Protein AF-A0AAN7TKN8-F1 (afdb_monomer_lite)

Organism: NCBI:txid79012

Structure (mmCIF, N/CA/C/O backbone):
data_AF-A0AAN7TKN8-F1
#
_entry.id   AF-A0AAN7TKN8-F1
#
loop_
_atom_site.group_PDB
_atom_site.id
_atom_site.type_symbol
_atom_site.label_atom_id
_atom_site.label_alt_id
_atom_site.label_comp_id
_atom_site.label_asym_id
_atom_site.label_entity_id
_atom_site.label_seq_id
_atom_site.pdbx_PDB_ins_code
_atom_site.Cartn_x
_atom_site.Cartn_y
_atom_site.Cartn_z
_atom_site.occupancy
_atom_site.B_iso_or_equiv
_atom_site.auth_seq_id
_atom_site.auth_comp_id
_atom_site.auth_asym_id
_atom_site.auth_atom_id
_atom_site.pdbx_PDB_model_num
ATOM 1 N N . MET A 1 1 ? -46.094 -4.829 -18.118 1.00 34.81 1 MET A N 1
ATOM 2 C CA . MET A 1 1 ? -44.836 -4.810 -17.334 1.00 34.81 1 MET A CA 1
ATOM 3 C C . MET A 1 1 ? -43.627 -4.374 -18.169 1.00 34.81 1 MET A C 1
ATOM 5 O O . MET A 1 1 ? -43.092 -3.329 -17.848 1.00 34.81 1 MET A O 1
ATOM 9 N N . ARG A 1 2 ? -43.258 -5.030 -19.287 1.00 31.09 2 ARG A N 1
ATOM 10 C CA . ARG A 1 2 ? -42.206 -4.528 -20.215 1.00 31.09 2 ARG A CA 1
ATOM 11 C C . ARG A 1 2 ? -42.438 -3.084 -20.702 1.00 31.09 2 ARG A C 1
ATOM 13 O O . ARG A 1 2 ? -41.530 -2.279 -20.598 1.00 31.09 2 ARG A O 1
ATOM 20 N N . LYS A 1 3 ? -43.677 -2.718 -21.068 1.00 33.22 3 LYS A N 1
ATOM 21 C CA . LYS A 1 3 ? -44.060 -1.320 -21.379 1.00 33.22 3 LYS A CA 1
ATOM 22 C C . LYS A 1 3 ? -43.895 -0.348 -20.200 1.00 33.22 3 LYS A C 1
ATOM 24 O O . LYS A 1 3 ? -43.555 0.799 -20.421 1.00 33.22 3 LYS A O 1
ATOM 29 N N . LEU A 1 4 ? -44.103 -0.788 -18.955 1.00 34.84 4 LEU A N 1
ATOM 30 C CA . LEU A 1 4 ? -43.918 0.049 -17.755 1.00 34.84 4 LEU A CA 1
ATOM 31 C C . LEU A 1 4 ? -42.433 0.213 -17.394 1.00 34.84 4 LEU A C 1
ATOM 33 O O . LEU A 1 4 ? -42.041 1.264 -16.906 1.00 34.84 4 LEU A O 1
ATOM 37 N N . ILE A 1 5 ? -41.610 -0.796 -17.693 1.00 38.19 5 ILE A N 1
ATOM 38 C CA . ILE A 1 5 ? -40.148 -0.734 -17.580 1.00 38.19 5 ILE A CA 1
ATOM 39 C C . ILE A 1 5 ? -39.567 0.138 -18.705 1.00 38.19 5 ILE A C 1
ATOM 41 O O . ILE A 1 5 ? -38.731 0.985 -18.427 1.00 38.19 5 ILE A O 1
ATOM 45 N N . GLU A 1 6 ? -40.073 0.050 -19.941 1.00 35.34 6 GLU A N 1
ATOM 46 C CA . GLU A 1 6 ? -39.738 0.999 -21.017 1.00 35.34 6 GLU A CA 1
ATOM 47 C C . GLU A 1 6 ? -40.170 2.433 -20.688 1.00 35.34 6 GLU A C 1
ATOM 49 O O . GLU A 1 6 ? -39.435 3.365 -20.996 1.00 35.34 6 GLU A O 1
ATOM 54 N N . ILE A 1 7 ? -41.328 2.620 -20.043 1.00 36.22 7 ILE A N 1
ATOM 55 C CA . ILE A 1 7 ? -41.798 3.924 -19.550 1.00 36.22 7 ILE A CA 1
ATOM 56 C C . ILE A 1 7 ? -40.884 4.433 -18.429 1.00 36.22 7 ILE A C 1
ATOM 58 O O . ILE A 1 7 ? -40.475 5.581 -18.479 1.00 36.22 7 ILE A O 1
ATOM 62 N N . SER A 1 8 ? -40.491 3.595 -17.466 1.00 35.34 8 SER A N 1
ATOM 63 C CA . SER A 1 8 ? -39.562 3.969 -16.388 1.00 35.34 8 SER A CA 1
ATOM 64 C C . SER A 1 8 ? -38.160 4.303 -16.911 1.00 35.34 8 SER A C 1
ATOM 66 O O . SER A 1 8 ? -37.581 5.296 -16.481 1.00 35.34 8 SER A O 1
ATOM 68 N N . ILE A 1 9 ? -37.644 3.542 -17.881 1.00 34.94 9 ILE A N 1
ATOM 69 C CA . ILE A 1 9 ? -36.339 3.784 -18.516 1.00 34.94 9 ILE A CA 1
ATOM 70 C C . ILE A 1 9 ? -36.389 5.033 -19.414 1.00 34.94 9 ILE A C 1
ATOM 72 O O . ILE A 1 9 ? -35.427 5.797 -19.431 1.00 34.94 9 ILE A O 1
ATOM 76 N N . LYS A 1 10 ? -37.509 5.303 -20.108 1.00 34.91 10 LYS A N 1
ATOM 77 C CA . LYS A 1 10 ? -37.714 6.549 -20.875 1.00 34.91 10 LYS A CA 1
ATOM 78 C C . LYS A 1 10 ? -37.943 7.770 -19.979 1.00 34.91 10 LYS A C 1
ATOM 80 O O . LYS A 1 10 ? -37.453 8.838 -20.313 1.00 34.91 10 LYS A O 1
ATOM 85 N N . ILE A 1 11 ? -38.605 7.621 -18.830 1.00 36.19 11 ILE A N 1
ATOM 86 C CA . ILE A 1 11 ? -38.767 8.681 -17.819 1.00 36.19 11 ILE A CA 1
ATOM 87 C C . ILE A 1 11 ? -37.412 9.016 -17.177 1.00 36.19 11 ILE A C 1
ATOM 89 O O . ILE A 1 11 ? -37.062 10.190 -17.111 1.00 36.19 11 ILE A O 1
ATOM 93 N N . ASN A 1 12 ? -36.602 8.013 -16.809 1.00 35.44 12 ASN A N 1
ATOM 94 C CA . ASN A 1 12 ? -35.251 8.234 -16.269 1.00 35.44 12 ASN A CA 1
ATOM 95 C C . ASN A 1 12 ? -34.256 8.781 -17.309 1.00 35.44 12 ASN A C 1
ATOM 97 O O . ASN A 1 12 ? -33.298 9.444 -16.930 1.00 35.44 12 ASN A O 1
ATOM 101 N N . LYS A 1 13 ? -34.468 8.537 -18.612 1.00 32.56 13 LYS A N 1
ATOM 102 C CA . LYS A 1 13 ? -33.646 9.126 -19.689 1.00 32.56 13 LYS A CA 1
ATOM 103 C C . LYS A 1 13 ? -34.133 10.502 -20.179 1.00 32.56 13 LYS A C 1
ATOM 105 O O . LYS A 1 13 ? -33.375 11.165 -20.878 1.00 32.56 13 LYS A O 1
ATOM 110 N N . CYS A 1 14 ? -35.344 10.950 -19.824 1.00 33.75 14 CYS A N 1
ATOM 111 C CA . CYS A 1 14 ? -35.902 12.242 -20.266 1.00 33.75 14 CYS A CA 1
ATOM 112 C C . CYS A 1 14 ? -36.069 13.300 -19.160 1.00 33.75 14 CYS A C 1
ATOM 114 O O . CYS A 1 14 ? -36.424 14.431 -19.483 1.00 33.75 14 CYS A O 1
ATOM 116 N N . LEU A 1 15 ? -35.817 12.982 -17.887 1.00 33.16 15 LEU A N 1
ATOM 117 C CA . LEU A 1 15 ? -35.926 13.931 -16.773 1.00 33.16 15 LEU A CA 1
ATOM 118 C C . LEU A 1 15 ? -34.648 13.924 -15.936 1.00 33.16 15 LEU A C 1
ATOM 120 O O . LEU A 1 15 ? -34.558 13.272 -14.901 1.00 33.16 15 LEU A O 1
ATOM 124 N N . ILE A 1 16 ? -33.659 14.681 -16.394 1.00 35.34 16 ILE A N 1
ATOM 125 C CA . ILE A 1 16 ? -32.634 15.224 -15.507 1.00 35.34 16 ILE A CA 1
ATOM 126 C C . ILE A 1 16 ? -33.197 16.574 -15.030 1.00 35.34 16 ILE A C 1
ATOM 128 O O . ILE A 1 16 ? -33.526 17.411 -15.866 1.00 35.34 16 ILE A O 1
ATOM 132 N N . ASP A 1 17 ? -33.355 16.726 -13.707 1.00 37.28 17 ASP A N 1
ATOM 133 C CA . ASP A 1 17 ? -33.569 17.983 -12.950 1.00 37.28 17 ASP A CA 1
ATOM 134 C C . ASP A 1 17 ? -34.935 18.330 -12.319 1.00 37.28 17 ASP A C 1
ATOM 136 O O . ASP A 1 17 ? -35.155 19.502 -12.042 1.00 37.28 17 ASP A O 1
ATOM 140 N N . ILE A 1 18 ? -35.816 17.389 -11.949 1.00 35.25 18 ILE A N 1
ATOM 141 C CA . ILE A 1 18 ? -36.729 17.622 -10.796 1.00 35.25 18 ILE A CA 1
ATOM 142 C C . ILE A 1 18 ? -36.931 16.305 -10.042 1.00 35.25 18 ILE A C 1
ATOM 144 O O . ILE A 1 18 ? -37.434 15.333 -10.608 1.00 35.25 18 ILE A O 1
ATOM 148 N N . SER A 1 19 ? -36.548 16.247 -8.764 1.00 36.88 19 SER A N 1
ATOM 149 C CA . SER A 1 19 ? -36.698 15.030 -7.969 1.00 36.88 19 SER A CA 1
ATOM 150 C C . SER A 1 19 ? -38.140 14.886 -7.460 1.00 36.88 19 SER A C 1
ATOM 152 O O . SER A 1 19 ? -38.791 15.848 -7.058 1.00 36.88 19 SER A O 1
ATOM 154 N N . PHE A 1 20 ? -38.660 13.657 -7.421 1.00 36.28 20 PHE A N 1
ATOM 155 C CA . PHE A 1 20 ? -39.977 13.329 -6.844 1.00 36.28 20 PHE A CA 1
ATOM 156 C C . PHE A 1 20 ? -40.116 13.773 -5.366 1.00 36.28 20 PHE A C 1
ATOM 158 O O . PHE A 1 20 ? -41.220 13.963 -4.854 1.00 36.28 20 PHE A O 1
ATOM 165 N N . ILE A 1 21 ? -38.979 13.980 -4.695 1.00 38.69 21 ILE A N 1
ATOM 166 C CA . ILE A 1 21 ? -38.829 14.491 -3.328 1.00 38.69 21 ILE A CA 1
ATOM 167 C C . ILE A 1 21 ? -39.255 15.961 -3.206 1.00 38.69 21 ILE A C 1
ATOM 169 O O . ILE A 1 21 ? -39.863 16.332 -2.199 1.00 38.69 21 ILE A O 1
ATOM 173 N N . ASP A 1 22 ? -39.034 16.776 -4.235 1.00 39.56 22 ASP A N 1
ATOM 174 C CA . ASP A 1 22 ? -39.395 18.198 -4.222 1.00 39.56 22 ASP A CA 1
ATOM 175 C C . ASP A 1 22 ? -40.921 18.377 -4.284 1.00 39.56 22 ASP A C 1
ATOM 177 O O . ASP A 1 22 ? -41.509 19.170 -3.544 1.00 39.56 22 ASP A O 1
ATOM 181 N N . LEU A 1 23 ? -41.592 17.535 -5.079 1.00 39.09 23 LEU A N 1
ATOM 182 C CA . LEU A 1 23 ? -43.053 17.492 -5.180 1.00 39.09 23 LEU A CA 1
ATOM 183 C C . LEU A 1 23 ? -43.708 17.034 -3.863 1.00 39.09 23 LEU A C 1
ATOM 185 O O . LEU A 1 23 ? -44.712 17.596 -3.428 1.00 39.09 23 LEU A O 1
ATOM 189 N N . LEU A 1 24 ? -43.125 16.034 -3.197 1.00 38.22 24 LEU A N 1
ATOM 190 C CA . LEU A 1 24 ? -43.605 15.513 -1.911 1.00 38.22 24 LEU A CA 1
ATOM 191 C C . LEU A 1 24 ? -43.416 16.506 -0.757 1.00 38.22 24 LEU A C 1
ATOM 193 O O . LEU A 1 24 ? -44.280 16.606 0.117 1.00 38.22 24 LEU A O 1
ATOM 197 N N . THR A 1 25 ? -42.316 17.259 -0.770 1.00 40.31 25 THR A N 1
ATOM 198 C CA . THR A 1 25 ? -42.025 18.300 0.226 1.00 40.31 25 THR A CA 1
ATOM 199 C C . THR A 1 25 ? -43.040 19.440 0.130 1.00 40.31 25 THR A C 1
ATOM 201 O O . THR A 1 25 ? -43.600 19.862 1.144 1.00 40.31 25 THR A O 1
ATOM 204 N N . PHE A 1 26 ? -43.371 19.860 -1.093 1.00 40.66 26 PHE A N 1
ATOM 205 C CA . PHE A 1 26 ? -44.396 20.870 -1.356 1.00 40.66 26 PHE A CA 1
ATOM 206 C C . PHE A 1 26 ? -45.798 20.424 -0.902 1.00 40.66 26 PHE A C 1
ATOM 208 O O . PHE A 1 26 ? -46.509 21.172 -0.229 1.00 40.66 26 PHE A O 1
ATOM 215 N N . LEU A 1 27 ? -46.185 19.178 -1.190 1.00 40.41 27 LEU A N 1
ATOM 216 C CA . LEU A 1 27 ? -47.495 18.637 -0.805 1.00 40.41 27 LEU A CA 1
ATOM 217 C C . LEU A 1 27 ? -47.649 18.450 0.717 1.00 40.41 27 LEU A C 1
ATOM 219 O O . LEU A 1 27 ? -48.742 18.643 1.254 1.00 40.41 27 LEU A O 1
ATOM 223 N N . ASN A 1 28 ? -46.569 18.119 1.433 1.00 39.84 28 ASN A N 1
ATOM 224 C CA . ASN A 1 28 ? -46.582 18.007 2.897 1.00 39.84 28 ASN A CA 1
ATOM 225 C C . ASN A 1 28 ? -46.694 19.367 3.600 1.00 39.84 28 ASN A C 1
ATOM 227 O O . ASN A 1 28 ? -47.360 19.459 4.631 1.00 39.84 28 ASN A O 1
ATOM 231 N N . TYR A 1 29 ? -46.106 20.418 3.027 1.00 40.25 29 TYR A N 1
ATOM 232 C CA . TYR A 1 29 ? -46.195 21.783 3.552 1.00 40.25 29 TYR A CA 1
ATOM 233 C C . TYR A 1 29 ? -47.636 22.324 3.511 1.00 40.25 29 TYR A C 1
ATOM 235 O O . TYR A 1 29 ? -48.133 22.883 4.488 1.00 40.25 29 TYR A O 1
ATOM 243 N N . VAL A 1 30 ? -48.356 22.065 2.414 1.00 38.12 30 VAL A N 1
ATOM 244 C CA . VAL A 1 30 ? -49.761 22.478 2.227 1.00 38.12 30 VAL A CA 1
ATOM 245 C C . VAL A 1 30 ? -50.713 21.785 3.214 1.00 38.12 30 VAL A C 1
ATOM 247 O O . VAL A 1 30 ? -51.720 22.358 3.622 1.00 38.12 30 VAL A O 1
ATOM 250 N N . LYS A 1 31 ? -50.384 20.566 3.651 1.00 38.09 31 LYS A N 1
ATOM 251 C CA . LYS A 1 31 ? -51.203 19.770 4.578 1.00 38.09 31 LYS A CA 1
ATOM 252 C C . LYS A 1 31 ? -51.144 20.264 6.033 1.00 38.09 31 LYS A C 1
ATOM 254 O O . LYS A 1 31 ? -52.021 19.917 6.821 1.00 38.09 31 LYS A O 1
ATOM 259 N N . GLN A 1 32 ? -50.124 21.041 6.407 1.00 37.19 32 GLN A N 1
ATOM 260 C CA . GLN A 1 32 ? -49.797 21.335 7.809 1.00 37.19 32 GLN A CA 1
ATOM 261 C C . GLN A 1 32 ? -50.422 22.632 8.372 1.00 37.19 32 GLN A C 1
ATOM 263 O O . GLN A 1 32 ? -50.429 22.804 9.589 1.00 37.19 32 GLN A O 1
ATOM 268 N N . TYR A 1 33 ? -50.996 23.518 7.542 1.00 39.72 33 TYR A N 1
ATOM 269 C CA . TYR A 1 33 ? -51.485 24.845 7.970 1.00 39.72 33 TYR A CA 1
ATOM 270 C C . TYR A 1 33 ? -52.881 25.184 7.391 1.00 39.72 33 TYR A C 1
ATOM 272 O O . TYR A 1 33 ? -52.970 25.721 6.287 1.00 39.72 33 TYR A O 1
ATOM 280 N N . PRO A 1 34 ? -53.992 24.882 8.101 1.00 38.31 34 PRO A N 1
ATOM 281 C CA . PRO A 1 34 ? -55.287 24.707 7.437 1.00 38.31 34 PRO A CA 1
ATOM 282 C C . PRO A 1 34 ? -56.252 25.910 7.355 1.00 38.31 34 PRO A C 1
ATOM 284 O O . PRO A 1 34 ? -57.266 25.760 6.678 1.00 38.31 34 PRO A O 1
ATOM 287 N N . THR A 1 35 ? -56.022 27.100 7.945 1.00 33.66 35 THR A N 1
ATOM 288 C CA . THR A 1 35 ? -56.961 28.237 7.727 1.00 33.66 35 THR A CA 1
ATOM 289 C C . THR A 1 35 ? -56.333 29.631 7.668 1.00 33.66 35 THR A C 1
ATOM 291 O O . THR A 1 35 ? -55.749 30.131 8.623 1.00 33.66 35 THR A O 1
ATOM 294 N N . TRP A 1 36 ? -56.593 30.305 6.547 1.00 35.34 36 TRP A N 1
ATOM 295 C CA . TRP A 1 36 ? -56.066 31.607 6.126 1.00 35.34 36 TRP A CA 1
ATOM 296 C C . TRP A 1 36 ? -56.837 32.828 6.686 1.00 35.34 36 TRP A C 1
ATOM 298 O O . TRP A 1 36 ? -56.419 33.972 6.537 1.00 35.34 36 TRP A O 1
ATOM 308 N N . ARG A 1 37 ? -57.971 32.603 7.365 1.00 31.12 37 ARG A N 1
ATOM 309 C CA . ARG A 1 37 ? -58.917 33.653 7.804 1.00 31.12 37 ARG A CA 1
ATOM 310 C C . ARG A 1 37 ? -58.435 34.485 9.004 1.00 31.12 37 ARG A C 1
ATOM 312 O O . ARG A 1 37 ? -59.014 35.523 9.295 1.00 31.12 37 ARG A O 1
ATOM 319 N N . GLN A 1 38 ? -57.376 34.044 9.684 1.00 37.66 38 GLN A N 1
ATOM 320 C CA . GLN A 1 38 ? -56.735 34.774 10.787 1.00 37.66 38 GLN A CA 1
ATOM 321 C C . GLN A 1 38 ? -55.542 35.641 10.341 1.00 37.66 38 GLN A C 1
ATOM 323 O O . GLN A 1 38 ? -55.050 36.439 11.130 1.00 37.66 38 GLN A O 1
ATOM 328 N N . LEU A 1 39 ? -55.099 35.553 9.081 1.00 35.84 39 LEU A N 1
ATOM 329 C CA . LEU A 1 39 ? -53.920 36.281 8.577 1.00 35.84 39 LEU A CA 1
ATOM 330 C C . LEU A 1 39 ? -54.265 37.440 7.624 1.00 35.84 39 LEU A C 1
ATOM 332 O O . LEU A 1 39 ? -53.389 38.178 7.179 1.00 35.84 39 LEU A O 1
ATOM 336 N N . THR A 1 40 ? -55.550 37.648 7.338 1.00 32.19 40 THR A N 1
ATOM 337 C CA . THR A 1 40 ? -56.035 38.633 6.359 1.00 32.19 40 THR A CA 1
ATOM 338 C C . THR A 1 40 ? -56.268 40.041 6.857 1.00 32.19 40 THR A C 1
ATOM 340 O O . THR A 1 40 ? -56.418 40.936 6.032 1.00 32.19 40 THR A O 1
ATOM 343 N N . ASN A 1 41 ? -56.292 40.291 8.163 1.00 31.83 41 ASN A N 1
ATOM 344 C CA . ASN A 1 41 ? -56.654 41.626 8.648 1.00 31.83 41 ASN A CA 1
ATOM 345 C C . ASN A 1 41 ? -55.506 42.650 8.640 1.00 31.83 41 ASN A C 1
ATOM 347 O O . ASN A 1 41 ? -55.698 43.754 9.136 1.00 31.83 41 ASN A O 1
ATOM 351 N N . MET A 1 42 ? -54.332 42.354 8.065 1.00 32.53 42 MET A N 1
ATOM 352 C CA . MET A 1 42 ? -53.200 43.292 8.094 1.00 32.53 42 MET A CA 1
ATOM 353 C C . MET A 1 42 ? -52.431 43.396 6.764 1.00 32.53 42 MET A C 1
ATOM 355 O O . MET A 1 42 ? -51.417 42.746 6.551 1.00 32.53 42 MET A O 1
ATOM 359 N N . ASN A 1 43 ? -52.825 44.362 5.928 1.00 34.50 43 ASN A N 1
ATOM 360 C CA . ASN A 1 43 ? -51.954 45.108 4.989 1.00 34.50 43 ASN A CA 1
ATOM 361 C C . ASN A 1 43 ? -51.910 44.648 3.516 1.00 34.50 43 ASN A C 1
ATOM 363 O O . ASN A 1 43 ? -50.937 44.040 3.070 1.00 34.50 43 ASN A O 1
ATOM 367 N N . GLY A 1 44 ? -52.904 45.015 2.703 1.00 44.50 44 GLY A N 1
ATOM 368 C CA . GLY A 1 44 ? -52.772 45.035 1.234 1.00 44.50 44 GLY A CA 1
ATOM 369 C C . GLY A 1 44 ? -51.693 46.029 0.753 1.00 44.50 44 GLY A C 1
ATOM 370 O O . GLY A 1 44 ? -51.647 47.158 1.236 1.00 44.50 44 GLY A O 1
ATOM 371 N N . SER A 1 45 ? -50.777 45.645 -0.150 1.00 37.25 45 SER A N 1
ATOM 372 C CA . SER A 1 45 ? -49.656 46.512 -0.592 1.00 37.25 45 SER A CA 1
ATOM 373 C C . SER A 1 45 ? -49.132 46.156 -1.999 1.00 37.25 45 SER A C 1
ATOM 375 O O . SER A 1 45 ? -49.051 44.979 -2.328 1.00 37.25 45 SER A O 1
ATOM 377 N N . SER A 1 46 ? -48.768 47.172 -2.799 1.00 43.88 46 SER A N 1
ATOM 378 C CA . SER A 1 46 ? -48.306 47.119 -4.212 1.00 43.88 46 SER A CA 1
ATOM 379 C C . SER A 1 46 ? -46.783 47.361 -4.363 1.00 43.88 46 SER A C 1
ATOM 381 O O . SER A 1 46 ? -46.144 47.745 -3.386 1.00 43.88 46 SER A O 1
ATOM 383 N N . THR A 1 47 ? -46.185 47.228 -5.564 1.00 42.78 47 THR A N 1
ATOM 384 C CA . THR A 1 47 ? -44.753 47.534 -5.858 1.00 42.78 47 THR A CA 1
ATOM 385 C C . THR A 1 47 ? -44.337 48.935 -5.395 1.00 42.78 47 THR A C 1
ATOM 387 O O . THR A 1 47 ? -43.304 49.112 -4.749 1.00 42.78 47 THR A O 1
ATOM 390 N N . ARG A 1 48 ? -45.216 49.926 -5.587 1.00 46.31 48 ARG A N 1
ATOM 391 C CA . ARG A 1 48 ? -45.037 51.291 -5.070 1.00 46.31 48 ARG A CA 1
ATOM 392 C C . ARG A 1 48 ? -44.981 51.326 -3.538 1.00 46.31 48 ARG A C 1
ATOM 394 O O . ARG A 1 48 ? -44.216 52.089 -2.963 1.00 46.31 48 ARG A O 1
ATOM 401 N N . THR A 1 49 ? -45.754 50.476 -2.864 1.00 49.62 49 THR A N 1
ATOM 402 C CA . THR A 1 49 ? -45.759 50.348 -1.398 1.00 49.62 49 THR A CA 1
ATOM 403 C C . THR A 1 49 ? -44.472 49.711 -0.865 1.00 49.62 49 THR A C 1
ATOM 405 O O . THR A 1 49 ? -44.025 50.078 0.220 1.00 49.62 49 THR A O 1
ATOM 408 N N . ASN A 1 50 ? -43.845 48.803 -1.618 1.00 48.75 50 ASN A N 1
ATOM 409 C CA . ASN A 1 50 ? -42.537 48.249 -1.262 1.00 48.75 50 ASN A CA 1
ATOM 410 C C . ASN A 1 50 ? -41.419 49.280 -1.452 1.00 48.75 50 ASN A C 1
ATOM 412 O O . ASN A 1 50 ? -40.621 49.457 -0.539 1.00 48.75 50 ASN A O 1
ATOM 416 N N . GLN A 1 51 ? -41.416 50.042 -2.548 1.00 50.88 51 GLN A N 1
ATOM 417 C CA . GLN A 1 51 ? -40.465 51.147 -2.737 1.00 50.88 51 GLN A CA 1
ATOM 418 C C . GLN A 1 51 ? -40.615 52.242 -1.660 1.00 50.88 51 GLN A C 1
ATOM 420 O O . GLN A 1 51 ? -39.621 52.757 -1.152 1.00 50.88 51 GLN A O 1
ATOM 425 N N . GLU A 1 52 ? -41.844 52.557 -1.237 1.00 55.00 52 GLU A N 1
ATOM 426 C CA . GLU A 1 52 ? -42.105 53.458 -0.102 1.00 55.00 52 GLU A CA 1
ATOM 427 C C . GLU A 1 52 ? -41.642 52.867 1.240 1.00 55.00 52 GLU A C 1
ATOM 429 O O . GLU A 1 52 ? -41.105 53.588 2.078 1.00 55.00 52 GLU A O 1
ATOM 434 N N . ARG A 1 53 ? -41.792 51.553 1.454 1.00 55.69 53 ARG A N 1
ATOM 435 C CA . ARG A 1 53 ? -41.242 50.863 2.635 1.00 55.69 53 ARG A CA 1
ATOM 436 C C . ARG A 1 53 ? -39.719 50.901 2.659 1.00 55.69 53 ARG A C 1
ATOM 438 O O . ARG A 1 53 ? -39.159 51.151 3.717 1.00 55.69 53 ARG A O 1
ATOM 445 N N . ILE A 1 54 ? -39.064 50.713 1.517 1.00 55.41 54 ILE A N 1
ATOM 446 C CA . ILE A 1 54 ? -37.605 50.793 1.375 1.00 55.41 54 ILE A CA 1
ATOM 447 C C . ILE A 1 54 ? -37.123 52.212 1.681 1.00 55.41 54 ILE A C 1
ATOM 449 O O . ILE A 1 54 ? -36.236 52.390 2.511 1.00 55.41 54 ILE A O 1
ATOM 453 N N . LYS A 1 55 ? -37.768 53.236 1.106 1.00 60.53 55 LYS A N 1
ATOM 454 C CA . LYS A 1 55 ? -37.481 54.643 1.431 1.00 60.53 55 LYS A CA 1
ATOM 455 C C . LYS A 1 55 ? -37.698 54.952 2.911 1.00 60.53 55 LYS A C 1
ATOM 457 O O . LYS A 1 55 ? -36.861 55.611 3.517 1.00 60.53 55 LYS A O 1
ATOM 462 N N . ARG A 1 56 ? -38.789 54.461 3.506 1.00 61.25 56 ARG A N 1
ATOM 463 C CA . ARG A 1 56 ? -39.097 54.649 4.932 1.00 61.25 56 ARG A CA 1
ATOM 464 C C . ARG A 1 56 ? -38.067 53.971 5.828 1.00 61.25 56 ARG A C 1
ATOM 466 O O . ARG A 1 56 ? -37.612 54.558 6.797 1.00 61.25 56 ARG A O 1
ATOM 473 N N . ASN A 1 57 ? -37.676 52.753 5.490 1.00 62.16 57 ASN A N 1
ATOM 474 C CA . ASN A 1 57 ? -36.674 52.005 6.226 1.00 62.16 57 ASN A CA 1
ATOM 475 C C . ASN A 1 57 ? -35.282 52.656 6.110 1.00 62.16 57 ASN A C 1
ATOM 477 O O . ASN A 1 57 ? -34.599 52.794 7.119 1.00 62.16 57 ASN A O 1
ATOM 481 N N . TRP A 1 58 ? -34.914 53.166 4.928 1.00 67.06 58 TRP A N 1
ATOM 482 C CA . TRP A 1 58 ? -33.719 53.997 4.747 1.00 67.06 58 TRP A CA 1
ATOM 483 C C . TRP A 1 58 ? -33.777 55.279 5.585 1.00 67.06 58 TRP A C 1
ATOM 485 O O . TRP A 1 58 ? -32.790 55.670 6.197 1.00 67.06 58 TRP A O 1
ATOM 495 N N . GLN A 1 59 ? -34.933 55.942 5.662 1.00 68.06 59 GLN A N 1
ATOM 496 C CA . GLN A 1 59 ? -35.127 57.114 6.525 1.00 68.06 59 GLN A CA 1
ATOM 497 C C . GLN A 1 59 ? -35.057 56.768 8.022 1.00 68.06 59 GLN A C 1
ATOM 499 O O . GLN A 1 59 ? -34.587 57.584 8.808 1.00 68.06 59 GLN A O 1
ATOM 504 N N . ASN A 1 60 ? -35.450 55.553 8.410 1.00 64.81 60 ASN A N 1
ATOM 505 C CA . ASN A 1 60 ? -35.398 55.056 9.787 1.00 64.81 60 ASN A CA 1
ATOM 506 C C . ASN A 1 60 ? -34.008 54.545 10.216 1.00 64.81 60 ASN A C 1
ATOM 508 O O . ASN A 1 60 ? -33.854 54.122 11.363 1.00 64.81 60 ASN A O 1
ATOM 512 N N . ARG A 1 61 ? -32.993 54.594 9.337 1.00 67.81 61 ARG A N 1
ATOM 513 C CA . ARG A 1 61 ? -31.628 54.109 9.624 1.00 67.81 61 ARG A CA 1
ATOM 514 C C . ARG A 1 61 ? -30.967 54.787 10.826 1.00 67.81 61 ARG A C 1
ATOM 516 O O . ARG A 1 61 ? -30.119 54.176 11.458 1.00 67.81 61 ARG A O 1
ATOM 523 N N . ASN A 1 62 ? -31.400 55.998 11.185 1.00 64.88 62 ASN A N 1
ATOM 524 C CA . ASN A 1 62 ? -30.892 56.743 12.343 1.00 64.88 62 ASN A CA 1
ATOM 525 C C . ASN A 1 62 ? -31.116 56.019 13.688 1.00 64.88 62 ASN A C 1
ATOM 527 O O . ASN A 1 62 ? -30.518 56.405 14.684 1.00 64.88 62 ASN A O 1
ATOM 531 N N . ASN A 1 63 ? -31.969 54.986 13.726 1.00 65.31 63 ASN A N 1
ATOM 532 C CA . ASN A 1 63 ? -32.174 54.136 14.905 1.00 65.31 63 ASN A CA 1
ATOM 533 C C . ASN A 1 63 ? -31.165 52.974 15.008 1.00 65.31 63 ASN A C 1
ATOM 535 O O . ASN A 1 63 ? -31.228 52.195 15.957 1.00 65.31 63 ASN A O 1
ATOM 539 N N . LEU A 1 64 ? -30.279 52.814 14.022 1.00 68.00 64 LEU A N 1
ATOM 540 C CA . LEU A 1 64 ? -29.183 51.848 14.042 1.00 68.00 64 LEU A CA 1
ATOM 541 C C . LEU A 1 64 ? -27.938 52.508 14.649 1.00 68.00 64 LEU A C 1
ATOM 543 O O . LEU A 1 64 ? -27.750 53.711 14.500 1.00 68.00 64 LEU A O 1
ATOM 547 N N . ASN A 1 65 ? -27.072 51.728 15.298 1.00 75.00 65 ASN A N 1
ATOM 548 C CA . ASN A 1 65 ? -25.794 52.221 15.822 1.00 75.00 65 ASN A CA 1
ATOM 549 C C . ASN A 1 65 ? -24.727 52.164 14.716 1.00 75.00 65 ASN A C 1
ATOM 551 O O . ASN A 1 65 ? -24.195 51.075 14.507 1.00 75.00 65 ASN A O 1
ATOM 555 N N . PRO A 1 66 ? -24.407 53.264 14.003 1.00 77.69 66 PRO A N 1
ATOM 556 C CA . PRO A 1 66 ? -23.460 53.218 12.893 1.00 77.69 66 PRO A CA 1
ATOM 557 C C . PRO A 1 66 ? -22.048 52.917 13.387 1.00 77.69 66 PRO A C 1
ATOM 559 O O . PRO A 1 66 ? -21.702 53.216 14.532 1.00 77.69 66 PRO A O 1
ATOM 562 N N . PHE A 1 67 ? -21.197 52.427 12.492 1.00 80.19 67 PHE A N 1
ATOM 563 C CA . PHE A 1 67 ? -19.761 52.512 12.725 1.00 80.19 67 PHE A CA 1
ATOM 564 C C . PHE A 1 67 ? -19.231 53.843 12.191 1.00 80.19 67 PHE A C 1
ATOM 566 O O . PHE A 1 67 ? -19.638 54.314 11.127 1.00 80.19 67 PHE A O 1
ATOM 573 N N . ILE A 1 68 ? -18.343 54.461 12.968 1.00 79.31 68 ILE A N 1
ATOM 574 C CA . ILE A 1 68 ? -17.721 55.744 12.644 1.00 79.31 68 ILE A CA 1
ATOM 575 C C . ILE A 1 68 ? -16.236 55.488 12.432 1.00 79.31 68 ILE A C 1
ATOM 577 O O . ILE A 1 68 ? -15.554 54.999 13.332 1.00 79.31 68 ILE A O 1
ATOM 581 N N . ILE A 1 69 ? -15.739 55.807 11.242 1.00 75.69 69 ILE A N 1
ATOM 582 C CA . ILE A 1 69 ? -14.331 55.649 10.881 1.00 75.69 69 ILE A CA 1
ATOM 583 C C . ILE A 1 69 ? -13.860 56.966 10.272 1.00 75.69 69 ILE A C 1
ATOM 585 O O . ILE A 1 69 ? -14.320 57.346 9.201 1.00 75.69 69 ILE A O 1
ATOM 589 N N . ASN A 1 70 ? -12.948 57.659 10.962 1.00 73.69 70 ASN A N 1
ATOM 590 C CA . ASN A 1 70 ? -12.357 58.931 10.523 1.00 73.69 70 ASN A CA 1
ATOM 591 C C . ASN A 1 70 ? -13.417 59.951 10.049 1.00 73.69 70 ASN A C 1
ATOM 593 O O . ASN A 1 70 ? -13.455 60.332 8.879 1.00 73.69 70 ASN A O 1
ATOM 597 N N . ASP A 1 71 ? -14.350 60.283 10.947 1.00 77.00 71 ASP A N 1
ATOM 598 C CA . ASP A 1 71 ? -15.513 61.160 10.721 1.00 77.00 71 ASP A CA 1
ATOM 599 C C . ASP A 1 71 ? -16.497 60.709 9.620 1.00 77.00 71 ASP A C 1
ATOM 601 O O . ASP A 1 71 ? -17.476 61.401 9.336 1.00 77.00 71 ASP A O 1
ATOM 605 N N . THR A 1 72 ? -16.295 59.521 9.037 1.00 81.56 72 THR A N 1
ATOM 606 C CA . THR A 1 72 ? -17.239 58.891 8.106 1.00 81.56 72 THR A CA 1
ATOM 607 C C . THR A 1 72 ? -18.190 57.975 8.864 1.00 81.56 72 THR A C 1
ATOM 609 O O . THR A 1 72 ? -17.756 57.061 9.564 1.00 81.56 72 THR A O 1
ATOM 612 N N . ILE A 1 73 ? -19.492 58.195 8.700 1.00 84.81 73 ILE A N 1
ATOM 613 C CA . ILE A 1 73 ? -20.555 57.450 9.381 1.00 84.81 73 ILE A CA 1
ATOM 614 C C . ILE A 1 73 ? -21.151 56.428 8.414 1.00 84.81 73 ILE A C 1
ATOM 616 O O . ILE A 1 73 ? -21.588 56.787 7.320 1.00 84.81 73 ILE A O 1
ATOM 620 N N . ILE A 1 74 ? -21.190 55.153 8.801 1.00 84.38 74 ILE A N 1
ATOM 621 C CA . ILE A 1 74 ? -21.621 54.077 7.906 1.00 84.38 74 ILE A CA 1
ATOM 622 C C . ILE A 1 74 ? -22.734 53.257 8.561 1.00 84.38 74 ILE A C 1
ATOM 624 O O . ILE A 1 74 ? -22.568 52.648 9.619 1.00 84.38 74 ILE A O 1
ATOM 628 N N . PHE A 1 75 ? -23.891 53.253 7.898 1.00 77.62 75 PHE A N 1
ATOM 629 C CA . PHE A 1 75 ? -25.122 52.588 8.346 1.00 77.62 75 PHE A CA 1
ATOM 630 C C . PHE A 1 75 ? -25.487 51.360 7.518 1.00 77.62 75 PHE A C 1
ATOM 632 O O . PHE A 1 75 ? -26.411 50.619 7.869 1.00 77.62 75 PHE A O 1
ATOM 639 N N . SER A 1 76 ? -24.829 51.152 6.381 1.00 80.00 76 SER A N 1
ATOM 640 C CA . SER A 1 76 ? -25.219 50.115 5.433 1.00 80.00 76 SER A CA 1
ATOM 641 C C . SER A 1 76 ? -24.047 49.669 4.581 1.00 80.00 76 SER A C 1
ATOM 643 O O . SER A 1 76 ? -23.089 50.417 4.364 1.00 80.00 76 SER A O 1
ATOM 645 N N . VAL A 1 77 ? -24.165 48.448 4.079 1.00 80.31 77 VAL A N 1
ATOM 646 C CA . VAL A 1 77 ? -23.192 47.813 3.203 1.00 80.31 77 VAL A CA 1
ATOM 647 C C . VAL A 1 77 ? -23.916 47.355 1.929 1.00 80.31 77 VAL A C 1
ATOM 649 O O . VAL A 1 77 ? -25.057 46.894 2.003 1.00 80.31 77 VAL A O 1
ATOM 652 N N . ILE A 1 78 ? -23.287 47.496 0.762 1.00 80.44 78 ILE A N 1
ATOM 653 C CA . ILE A 1 78 ? -23.865 47.174 -0.552 1.00 80.44 78 ILE A CA 1
ATOM 654 C C . ILE A 1 78 ? -23.060 46.084 -1.269 1.00 80.44 78 ILE A C 1
ATOM 656 O O . ILE A 1 78 ? -21.832 46.060 -1.190 1.00 80.44 78 ILE A O 1
ATOM 660 N N . ASP A 1 79 ? -23.748 45.190 -1.981 1.00 77.75 79 ASP A N 1
ATOM 661 C CA . ASP A 1 79 ? -23.122 44.201 -2.862 1.00 77.75 79 ASP A CA 1
ATOM 662 C C . ASP A 1 79 ? -24.009 43.891 -4.078 1.00 77.75 79 ASP A C 1
ATOM 664 O O . ASP A 1 79 ? -25.234 44.024 -4.032 1.00 77.75 79 ASP A O 1
ATOM 668 N N . THR A 1 80 ? -23.387 43.462 -5.176 1.00 78.88 80 THR A N 1
ATOM 669 C CA . THR A 1 80 ? -24.095 42.979 -6.361 1.00 78.88 80 THR A CA 1
ATOM 670 C C . THR A 1 80 ? -24.019 41.457 -6.425 1.00 78.88 80 THR A C 1
ATOM 672 O O . THR A 1 80 ? -22.956 40.856 -6.569 1.00 78.88 80 THR A O 1
ATOM 675 N N . VAL A 1 81 ? -25.181 40.809 -6.368 1.00 72.44 81 VAL A N 1
ATOM 676 C CA . VAL A 1 81 ? -25.300 39.352 -6.369 1.00 72.44 81 VAL A CA 1
ATOM 677 C C . VAL A 1 81 ? -25.440 38.838 -7.797 1.00 72.44 81 VAL A C 1
ATOM 679 O O . VAL A 1 81 ? -26.353 39.233 -8.522 1.00 72.44 81 VAL A O 1
ATOM 682 N N . PHE A 1 82 ? -24.550 37.923 -8.181 1.00 73.88 82 PHE A N 1
ATOM 683 C CA . PHE A 1 82 ? -24.582 37.227 -9.466 1.00 73.88 82 PHE A CA 1
ATOM 684 C C . PHE A 1 82 ? -25.395 35.928 -9.386 1.00 73.88 82 PHE A C 1
ATOM 686 O O . PHE A 1 82 ? -25.190 35.107 -8.488 1.00 73.88 82 PHE A O 1
ATOM 693 N N . PHE A 1 83 ? -26.277 35.723 -10.361 1.00 68.31 83 PHE A N 1
ATOM 694 C CA . PHE A 1 83 ? -27.093 34.523 -10.519 1.00 68.31 83 PHE A CA 1
ATOM 695 C C . PHE A 1 83 ? -26.707 33.828 -11.817 1.00 68.31 83 PHE A C 1
ATOM 697 O O . PHE A 1 83 ? -26.869 34.401 -12.895 1.00 68.31 83 PHE A O 1
ATOM 704 N N . LYS A 1 84 ? -26.212 32.592 -11.713 1.00 65.88 84 LYS A N 1
ATOM 705 C CA . LYS A 1 84 ? -25.798 31.806 -12.876 1.00 65.88 84 LYS A CA 1
ATOM 706 C C . LYS A 1 84 ? -27.020 31.342 -13.674 1.00 65.88 84 LYS A C 1
ATOM 708 O O . LYS A 1 84 ? -27.947 30.759 -13.110 1.00 65.88 84 LYS A O 1
ATOM 713 N N . ILE A 1 85 ? -26.988 31.556 -14.984 1.00 63.03 85 ILE A N 1
ATOM 714 C CA . ILE A 1 85 ? -28.002 31.079 -15.930 1.00 63.03 85 ILE A CA 1
ATOM 715 C C . ILE A 1 85 ? -27.348 30.178 -16.976 1.00 63.03 85 ILE A C 1
ATOM 717 O O . ILE A 1 85 ? -26.177 30.356 -17.316 1.00 63.03 85 ILE A O 1
ATOM 721 N N . TRP A 1 86 ? -28.119 29.234 -17.509 1.00 60.25 86 TRP A N 1
ATOM 722 C CA . TRP A 1 86 ? -27.700 28.442 -18.657 1.00 60.25 86 TRP A CA 1
ATOM 723 C C . TRP A 1 86 ? -27.577 29.334 -19.896 1.00 60.25 86 TRP A C 1
ATOM 725 O O . TRP A 1 86 ? -28.367 30.258 -20.086 1.00 60.25 86 TRP A O 1
ATOM 735 N N . CYS A 1 87 ? -26.575 29.055 -20.733 1.00 65.62 87 CYS A N 1
ATOM 736 C CA . CYS A 1 87 ? -26.218 29.844 -21.913 1.00 65.62 87 CYS A CA 1
ATOM 737 C C . CYS A 1 87 ? -27.461 30.261 -22.741 1.00 65.62 87 CYS A C 1
ATOM 739 O O . CYS A 1 87 ? -28.184 29.382 -23.232 1.00 65.62 87 CYS A O 1
ATOM 741 N N . PRO A 1 88 ? -27.738 31.574 -22.887 1.00 55.50 88 PRO A N 1
ATOM 742 C CA . PRO A 1 88 ? -28.968 32.054 -23.510 1.00 55.50 88 PRO A CA 1
ATOM 743 C C . PRO A 1 88 ? -28.950 31.911 -25.046 1.00 55.50 88 PRO A C 1
ATOM 745 O O . PRO A 1 88 ? -28.741 32.872 -25.773 1.00 55.50 88 PRO A O 1
ATOM 748 N N . SER A 1 89 ? -29.254 30.699 -25.527 1.00 53.41 89 SER A N 1
ATOM 749 C CA . SER A 1 89 ? -29.482 30.291 -26.931 1.00 53.41 89 SER A CA 1
ATOM 750 C C . SER A 1 89 ? -28.309 30.462 -27.924 1.00 53.41 89 SER A C 1
ATOM 752 O O . SER A 1 89 ? -27.623 31.472 -27.941 1.00 53.41 89 SER A O 1
ATOM 754 N N . LYS A 1 90 ? -28.173 29.519 -28.874 1.00 50.75 90 LYS A N 1
ATOM 755 C CA . LYS A 1 90 ? -27.072 29.423 -29.868 1.00 50.75 90 LYS A CA 1
ATOM 756 C C . LYS A 1 90 ? -26.996 30.545 -30.932 1.00 50.75 90 LYS A C 1
ATOM 758 O O . LYS A 1 90 ? -26.248 30.415 -31.907 1.00 50.75 90 LYS A O 1
ATOM 763 N N . ASN A 1 91 ? -27.759 31.629 -30.798 1.00 54.47 91 ASN A N 1
ATOM 764 C CA . ASN A 1 91 ? -27.651 32.788 -31.686 1.00 54.47 91 ASN A CA 1
ATOM 765 C C . ASN A 1 91 ? -26.522 33.711 -31.192 1.00 54.47 91 ASN A C 1
ATOM 767 O O . ASN A 1 91 ? -26.645 34.372 -30.164 1.00 54.47 91 ASN A O 1
ATOM 771 N N . HIS A 1 92 ? -25.430 33.763 -31.963 1.00 53.91 92 HIS A N 1
ATOM 772 C CA . HIS A 1 92 ? -24.077 34.254 -31.625 1.00 53.91 92 HIS A CA 1
ATOM 773 C C . HIS A 1 92 ? -23.913 35.762 -31.276 1.00 53.91 92 HIS A C 1
ATOM 775 O O . HIS A 1 92 ? -22.857 36.346 -31.506 1.00 53.91 92 HIS A O 1
ATOM 781 N N . GLY A 1 93 ? -24.916 36.437 -30.713 1.00 60.69 93 GLY A N 1
ATOM 782 C CA . GLY A 1 93 ? -24.841 37.871 -30.388 1.00 60.69 93 GLY A CA 1
ATOM 783 C C . GLY A 1 93 ? -25.222 38.255 -28.961 1.00 60.69 93 GLY A C 1
ATOM 784 O O . GLY A 1 93 ? -24.715 39.261 -28.466 1.00 60.69 93 GLY A O 1
ATOM 785 N N . ILE A 1 94 ? -26.098 37.488 -28.305 1.00 64.88 94 ILE A N 1
ATOM 786 C CA . ILE A 1 94 ? -26.713 37.883 -27.024 1.00 64.88 94 ILE A CA 1
ATOM 787 C C . ILE A 1 94 ? -25.899 37.379 -25.823 1.00 64.88 94 ILE A C 1
ATOM 789 O O . ILE A 1 94 ? -25.790 38.079 -24.819 1.00 64.88 94 ILE A O 1
ATOM 793 N N . GLU A 1 95 ? -25.251 36.218 -25.949 1.00 68.00 95 GLU A N 1
ATOM 794 C CA . GLU A 1 95 ? -24.447 35.576 -24.897 1.00 68.00 95 GLU A CA 1
ATOM 795 C C . GLU A 1 95 ? -23.408 36.523 -24.264 1.00 68.00 95 GLU A C 1
ATOM 797 O O . GLU A 1 95 ? -23.274 36.578 -23.041 1.00 68.00 95 GLU A O 1
ATOM 802 N N . LYS A 1 96 ? -22.752 37.363 -25.079 1.00 75.56 96 LYS A N 1
ATOM 803 C CA . LYS A 1 96 ? -21.721 38.313 -24.624 1.00 75.56 96 LYS A CA 1
ATOM 804 C C . LYS A 1 96 ? -22.214 39.338 -23.592 1.00 75.56 96 LYS A C 1
ATOM 806 O O . LYS A 1 96 ? -21.404 39.815 -22.808 1.00 75.56 96 LYS A O 1
ATOM 811 N N . TYR A 1 97 ? -23.506 39.680 -23.591 1.00 76.50 97 TYR A N 1
ATOM 812 C CA . TYR A 1 97 ? -24.080 40.616 -22.614 1.00 76.50 97 TYR A CA 1
ATOM 813 C C . TYR A 1 97 ? -24.298 39.941 -21.251 1.00 76.50 97 TYR A C 1
ATOM 815 O O . TYR A 1 97 ? -24.249 40.584 -20.209 1.00 76.50 97 TYR A O 1
ATOM 823 N N . TYR A 1 98 ? -24.484 38.622 -21.227 1.00 76.06 98 TYR A N 1
ATOM 824 C CA . TYR A 1 98 ? -24.749 37.869 -19.999 1.00 76.06 98 TYR A CA 1
ATOM 825 C C . TYR A 1 98 ? -23.503 37.184 -19.434 1.00 76.06 98 TYR A C 1
ATOM 827 O O . TYR A 1 98 ? -23.508 36.765 -18.278 1.00 76.06 98 TYR A O 1
ATOM 835 N N . PHE A 1 99 ? -22.427 37.068 -20.214 1.00 81.44 99 PHE A N 1
ATOM 836 C CA . PHE A 1 99 ? -21.171 36.499 -19.741 1.00 81.44 99 PHE A CA 1
ATOM 837 C C . PHE A 1 99 ? -20.470 37.446 -18.762 1.00 81.44 99 PHE A C 1
ATOM 839 O O . PHE A 1 99 ? -20.121 38.572 -19.112 1.00 81.44 99 PHE A O 1
ATOM 846 N N . SER A 1 100 ? -20.234 36.977 -17.536 1.00 81.44 100 SER A N 1
ATOM 847 C CA . SER A 1 100 ? -19.483 37.718 -16.527 1.00 81.44 100 SER A CA 1
ATOM 848 C C . SER A 1 100 ? -18.020 37.270 -16.507 1.00 81.44 100 SER A C 1
ATOM 850 O O . SER A 1 100 ? -17.743 36.156 -16.051 1.00 81.44 100 SER A O 1
ATOM 852 N N . PRO A 1 101 ? -17.051 38.122 -16.901 1.00 76.00 101 PRO A N 1
ATOM 853 C CA . PRO A 1 101 ? -15.632 37.769 -16.834 1.00 76.00 101 PRO A CA 1
ATOM 854 C C . PRO A 1 101 ? -15.162 37.462 -15.404 1.00 76.00 101 PRO A C 1
ATOM 856 O O . PRO A 1 101 ? -14.320 36.589 -15.205 1.00 76.00 101 PRO A O 1
ATOM 859 N N . LYS A 1 102 ? -15.747 38.131 -14.396 1.00 77.00 102 LYS A N 1
ATOM 860 C CA . LYS A 1 102 ? -15.455 37.914 -12.965 1.00 77.00 102 LYS A CA 1
ATOM 861 C C . LYS A 1 102 ? -15.811 36.494 -12.511 1.00 77.00 102 LYS A C 1
ATOM 863 O O . LYS A 1 102 ? -15.091 35.922 -11.703 1.00 77.00 102 LYS A O 1
ATOM 868 N N . HIS A 1 103 ? -16.906 35.929 -13.023 1.00 78.06 103 HIS A N 1
ATOM 869 C CA . HIS A 1 103 ? -17.435 34.626 -12.596 1.00 78.06 103 HIS A CA 1
ATOM 870 C C . HIS A 1 103 ? -17.257 33.507 -13.634 1.00 78.06 103 HIS A C 1
ATOM 872 O O . HIS A 1 103 ? -17.728 32.396 -13.394 1.00 78.06 103 HIS A O 1
ATOM 878 N N . GLN A 1 104 ? -16.632 33.794 -14.785 1.00 83.25 104 GLN A N 1
ATOM 879 C CA . GLN A 1 104 ? -16.413 32.856 -15.900 1.00 83.25 104 GLN A CA 1
ATOM 880 C C . GLN A 1 104 ? -17.680 32.068 -16.293 1.00 83.25 104 GLN A C 1
ATOM 882 O O . GLN A 1 104 ? -17.639 30.880 -16.604 1.00 83.25 104 GLN A O 1
ATOM 887 N N . SER A 1 105 ? -18.843 32.720 -16.226 1.00 81.44 105 SER A N 1
ATOM 888 C CA . SER A 1 105 ? -20.145 32.097 -16.479 1.00 81.44 105 SER A CA 1
ATOM 889 C C . SER A 1 105 ? -21.182 33.113 -16.956 1.00 81.44 105 SER A C 1
ATOM 891 O O . SER A 1 105 ? -21.034 34.319 -16.746 1.00 81.44 105 SER A O 1
ATOM 893 N N . HIS A 1 106 ? -22.233 32.620 -17.618 1.00 79.56 106 HIS A N 1
ATOM 894 C CA . HIS A 1 106 ? -23.385 33.433 -17.998 1.00 79.56 106 HIS A CA 1
ATOM 895 C C . HIS A 1 106 ? -24.301 33.629 -16.794 1.00 79.56 106 HIS A C 1
ATOM 897 O O . HIS A 1 106 ? -24.533 32.702 -16.015 1.00 79.56 106 HIS A O 1
ATOM 903 N N . GLY A 1 107 ? -24.823 34.835 -16.630 1.00 73.31 107 GLY A N 1
ATOM 904 C CA . GLY A 1 107 ? -25.721 35.141 -15.532 1.00 73.31 107 GLY A CA 1
ATOM 905 C C . GLY A 1 107 ? -26.300 36.536 -15.600 1.00 73.31 107 GLY A C 1
ATOM 906 O O . GLY A 1 107 ? -26.051 37.299 -16.532 1.00 73.31 107 GLY A O 1
ATOM 907 N N . ILE A 1 108 ? -27.073 36.858 -14.577 1.00 71.38 108 ILE A N 1
ATOM 908 C CA . ILE A 1 108 ? -27.584 38.201 -14.322 1.00 71.38 108 ILE A CA 1
ATOM 909 C C . ILE A 1 108 ? -27.094 38.684 -12.963 1.00 71.38 108 ILE A C 1
ATOM 911 O O . ILE A 1 108 ? -26.628 37.902 -12.132 1.00 71.38 108 ILE A O 1
ATOM 915 N N . LYS A 1 109 ? -27.243 39.975 -12.718 1.00 75.31 109 LYS A N 1
ATOM 916 C CA . LYS A 1 109 ? -26.843 40.640 -11.489 1.00 75.31 109 LYS A CA 1
ATOM 917 C C . LYS A 1 109 ? -28.004 41.418 -10.884 1.00 75.31 109 LYS A C 1
ATOM 919 O O . LYS A 1 109 ? -28.818 41.992 -11.608 1.00 75.31 109 LYS A O 1
ATOM 924 N N . LYS A 1 110 ? -28.052 41.467 -9.552 1.00 72.81 110 LYS A N 1
ATOM 925 C CA . LYS A 1 110 ? -28.911 42.387 -8.794 1.00 72.81 110 LYS A CA 1
ATOM 926 C C . LYS A 1 110 ? -28.127 43.048 -7.673 1.00 72.81 110 LYS A C 1
ATOM 928 O O . LYS A 1 110 ? -27.421 42.373 -6.932 1.00 72.81 110 LYS A O 1
ATOM 933 N N . GLU A 1 111 ? -28.278 44.359 -7.559 1.00 74.94 111 GLU A N 1
ATOM 934 C CA . GLU A 1 111 ? -27.722 45.140 -6.457 1.00 74.94 111 GLU A CA 1
ATOM 935 C C . GLU A 1 111 ? -28.581 44.950 -5.206 1.00 74.94 111 GLU A C 1
ATOM 937 O O . GLU A 1 111 ? -29.806 44.857 -5.310 1.00 74.94 111 GLU A O 1
ATOM 942 N N . VAL A 1 112 ? -27.940 44.854 -4.043 1.00 73.06 112 VAL A N 1
ATOM 943 C CA . VAL A 1 112 ? -28.591 44.706 -2.742 1.00 73.06 112 VAL A CA 1
ATOM 944 C C . VAL A 1 112 ? -27.847 45.554 -1.717 1.00 73.06 112 VAL A C 1
ATOM 946 O O . VAL A 1 112 ? -26.634 45.437 -1.570 1.00 73.06 112 VAL A O 1
ATOM 949 N N . ILE A 1 113 ? -28.587 46.362 -0.957 1.00 72.94 113 ILE A N 1
ATOM 950 C CA . ILE A 1 113 ? -28.080 47.059 0.231 1.00 72.94 113 ILE A CA 1
ATOM 951 C C . ILE A 1 113 ? -28.626 46.390 1.493 1.00 72.94 113 ILE A C 1
ATOM 953 O O . ILE A 1 113 ? -29.804 46.036 1.549 1.00 72.94 113 ILE A O 1
ATOM 957 N N . ILE A 1 114 ? -27.778 46.189 2.496 1.00 70.56 114 ILE A N 1
ATOM 958 C CA . ILE A 1 114 ? -28.155 45.635 3.799 1.00 70.56 114 ILE A CA 1
ATOM 959 C C . ILE A 1 114 ? -27.645 46.545 4.916 1.00 70.56 114 ILE A C 1
ATOM 961 O O . ILE A 1 114 ? -26.691 47.299 4.718 1.00 70.56 114 ILE A O 1
ATOM 965 N N . ASP A 1 115 ? -28.264 46.493 6.092 1.00 71.62 115 ASP A N 1
ATOM 966 C CA . ASP A 1 115 ? -27.716 47.203 7.243 1.00 71.62 115 ASP A CA 1
ATOM 967 C C . ASP A 1 115 ? -26.495 46.478 7.845 1.00 71.62 115 ASP A C 1
ATOM 969 O O . ASP A 1 115 ? -26.166 45.336 7.517 1.00 71.62 115 ASP A O 1
ATOM 973 N N . ILE A 1 116 ? -25.804 47.167 8.747 1.00 71.50 116 ILE A N 1
ATOM 974 C CA . ILE A 1 116 ? -24.549 46.717 9.371 1.00 71.50 116 ILE A CA 1
ATOM 975 C C . ILE A 1 116 ? -24.709 45.550 10.352 1.00 71.50 116 ILE A C 1
ATOM 977 O O . ILE A 1 116 ? -23.711 44.958 10.752 1.00 71.50 116 ILE A O 1
ATOM 981 N N . VAL A 1 117 ? -25.939 45.198 10.737 1.00 66.31 117 VAL A N 1
ATOM 982 C CA . VAL A 1 117 ? -26.222 44.002 11.548 1.00 66.31 117 VAL A CA 1
ATOM 983 C C . VAL A 1 117 ? -26.641 42.813 10.676 1.00 66.31 117 VAL A C 1
ATOM 985 O O . VAL A 1 117 ? -26.998 41.753 11.193 1.00 66.31 117 VAL A O 1
ATOM 988 N N . GLY A 1 118 ? -26.564 42.959 9.349 1.00 60.62 118 GLY A N 1
ATOM 989 C CA . GLY A 1 118 ? -26.907 41.919 8.387 1.00 60.62 118 GLY A CA 1
ATOM 990 C C . GLY A 1 118 ? -28.413 41.699 8.243 1.00 60.62 118 GLY A C 1
ATOM 991 O O . GLY A 1 118 ? -28.824 40.632 7.785 1.00 60.62 118 GLY A O 1
ATOM 992 N N . GLN A 1 119 ? -29.239 42.668 8.650 1.00 58.03 119 GLN A N 1
ATOM 993 C CA . GLN A 1 119 ? -30.683 42.663 8.437 1.00 58.03 119 GLN A CA 1
ATOM 994 C C . GLN A 1 119 ? -30.986 43.513 7.190 1.00 58.03 119 GLN A C 1
ATOM 996 O O . GLN A 1 119 ? -30.548 44.651 7.035 1.00 58.03 119 GLN A O 1
ATOM 1001 N N . THR A 1 120 ? -31.658 42.932 6.197 1.00 53.22 120 THR A N 1
ATOM 1002 C CA . THR A 1 120 ? -31.838 43.610 4.906 1.00 53.22 120 THR A CA 1
ATOM 1003 C C . THR A 1 120 ? -33.086 44.481 4.875 1.00 53.22 120 THR A C 1
ATOM 1005 O O . THR A 1 120 ? -34.205 44.016 5.090 1.00 53.22 120 THR A O 1
ATOM 1008 N N . ILE A 1 121 ? -32.884 45.723 4.441 1.00 51.34 121 ILE A N 1
ATOM 1009 C CA . ILE A 1 121 ? -33.883 46.571 3.797 1.00 51.34 121 ILE A CA 1
ATOM 1010 C C . ILE A 1 121 ? -33.468 46.645 2.326 1.00 51.34 121 ILE A C 1
ATOM 1012 O O . ILE A 1 121 ? -32.495 47.312 1.997 1.00 51.34 121 ILE A O 1
ATOM 1016 N N . LEU A 1 122 ? -34.172 45.924 1.450 1.00 52.03 122 LEU A N 1
ATOM 1017 C CA . LEU A 1 122 ? -33.771 45.756 0.051 1.00 52.03 122 LEU A CA 1
ATOM 1018 C C . LEU A 1 122 ? -33.713 47.089 -0.683 1.00 52.03 122 LEU A C 1
ATOM 1020 O O . LEU A 1 122 ? -34.735 47.744 -0.819 1.00 52.03 122 LEU A O 1
ATOM 1024 N N . TRP A 1 123 ? -32.583 47.405 -1.300 1.00 54.09 123 TRP A N 1
ATOM 1025 C CA . TRP A 1 123 ? -32.583 48.186 -2.530 1.00 54.09 123 TRP A CA 1
ATOM 1026 C C . TRP A 1 123 ? -32.302 47.219 -3.663 1.00 54.09 123 TRP A C 1
ATOM 1028 O O . TRP A 1 123 ? -31.178 46.766 -3.804 1.00 54.09 123 TRP A O 1
ATOM 1038 N N . CYS A 1 124 ? -33.337 46.863 -4.412 1.00 56.06 124 CYS A N 1
ATOM 1039 C CA . CYS A 1 124 ? -33.220 46.109 -5.646 1.00 56.06 124 CYS A CA 1
ATOM 1040 C C . CYS A 1 124 ? -34.019 46.897 -6.682 1.00 56.06 124 CYS A C 1
ATOM 1042 O O . CYS A 1 124 ? -35.203 47.145 -6.432 1.00 56.06 124 CYS A O 1
ATOM 1044 N N . PRO A 1 125 ? -33.425 47.315 -7.808 1.00 52.09 125 PRO A N 1
ATOM 1045 C CA . PRO A 1 125 ? -34.214 47.879 -8.890 1.00 52.09 125 PRO A CA 1
ATOM 1046 C C . PRO A 1 125 ? -35.240 46.849 -9.377 1.00 52.09 125 PRO A C 1
ATOM 1048 O O . PRO A 1 125 ? -35.064 45.638 -9.191 1.00 52.09 125 PRO A O 1
ATOM 1051 N N . ASP A 1 126 ? -36.335 47.343 -9.959 1.00 49.62 126 ASP A N 1
ATOM 1052 C CA . ASP A 1 126 ? -37.413 46.483 -10.459 1.00 49.62 126 ASP A CA 1
ATOM 1053 C C . ASP A 1 126 ? -36.867 45.496 -11.524 1.00 49.62 126 ASP A C 1
ATOM 1055 O O . ASP A 1 126 ? -37.274 44.334 -11.556 1.00 49.62 126 ASP A O 1
ATOM 1059 N N . ASP A 1 127 ? -35.833 45.908 -12.271 1.00 54.00 127 ASP A N 1
ATOM 1060 C CA . ASP A 1 127 ? -35.142 45.115 -13.293 1.00 54.00 127 ASP A CA 1
ATOM 1061 C C . ASP A 1 127 ? -33.879 44.385 -12.778 1.00 54.00 127 ASP A C 1
ATOM 1063 O O . ASP A 1 127 ? -33.333 44.665 -11.706 1.00 54.00 127 ASP A O 1
ATOM 1067 N N . TYR A 1 128 ? -33.405 43.405 -13.549 1.00 67.88 128 TYR A N 1
ATOM 1068 C CA . TYR A 1 128 ? -32.081 42.793 -13.388 1.00 67.88 128 TYR A CA 1
ATOM 1069 C C . TYR A 1 128 ? -31.074 43.447 -14.338 1.00 67.88 128 TYR A C 1
ATOM 1071 O O . TYR A 1 128 ? -31.450 44.114 -15.298 1.00 67.88 128 TYR A O 1
ATOM 1079 N N . PHE A 1 129 ? -29.789 43.206 -14.093 1.00 74.25 129 PHE A N 1
ATOM 1080 C CA . PHE A 1 129 ? -28.714 43.628 -14.987 1.00 74.25 129 PHE A CA 1
ATOM 1081 C C . PHE A 1 129 ? -28.052 42.422 -15.628 1.00 74.25 129 PHE A C 1
ATOM 1083 O O . PHE A 1 129 ? -27.936 41.360 -15.013 1.00 74.25 129 PHE A O 1
ATOM 1090 N N . GLU A 1 130 ? -27.603 42.569 -16.863 1.00 81.44 130 GLU A N 1
ATOM 1091 C CA . GLU A 1 130 ? -26.891 41.514 -17.561 1.00 81.44 130 GLU A CA 1
ATOM 1092 C C . GLU A 1 130 ? -25.523 41.256 -16.899 1.00 81.44 130 GLU A C 1
ATOM 1094 O O . GLU A 1 130 ? -24.864 42.167 -16.390 1.00 81.44 130 GLU A O 1
ATOM 1099 N N . GLY A 1 131 ? -25.089 39.991 -16.861 1.00 77.69 131 GLY A N 1
ATOM 1100 C CA . GLY A 1 131 ? -23.908 39.555 -16.108 1.00 77.69 131 GLY A CA 1
ATOM 1101 C C . GLY A 1 131 ? -22.589 40.220 -16.512 1.00 77.69 131 GLY A C 1
ATOM 1102 O O . GLY A 1 131 ? -21.651 40.235 -15.703 1.00 77.69 131 GLY A O 1
ATOM 1103 N N . SER A 1 132 ? -22.517 40.794 -17.719 1.00 81.38 132 SER A N 1
ATOM 1104 C CA . SER A 1 132 ? -21.352 41.542 -18.198 1.00 81.38 132 SER A CA 1
ATOM 1105 C C . SER A 1 132 ? -21.255 42.962 -17.629 1.00 81.38 132 SER A C 1
ATOM 1107 O O . SER A 1 132 ? -20.199 43.581 -17.751 1.00 81.38 132 SER A O 1
ATOM 1109 N N . ILE A 1 133 ? -22.325 43.515 -17.043 1.00 83.62 133 ILE A N 1
ATOM 1110 C CA . ILE A 1 133 ? -22.327 44.892 -16.529 1.00 83.62 133 ILE A CA 1
ATOM 1111 C C . ILE A 1 133 ? -21.515 44.969 -15.225 1.00 83.62 133 ILE A C 1
ATOM 1113 O O . ILE A 1 133 ? -21.624 44.114 -14.339 1.00 83.62 133 ILE A O 1
ATOM 1117 N N . HIS A 1 134 ? -20.662 45.992 -15.121 1.00 82.69 134 HIS A N 1
ATOM 1118 C CA . HIS A 1 134 ? -19.855 46.268 -13.931 1.00 82.69 134 HIS A CA 1
ATOM 1119 C C . HIS A 1 134 ? -20.700 46.897 -12.811 1.00 82.69 134 HIS A C 1
ATOM 1121 O O . HIS A 1 134 ? -21.638 47.644 -13.084 1.00 82.69 134 HIS A O 1
ATOM 1127 N N . ASP A 1 135 ? -20.348 46.627 -11.555 1.00 80.50 135 ASP A N 1
ATOM 1128 C CA . ASP A 1 135 ? -21.179 46.966 -10.392 1.00 80.50 135 ASP A CA 1
ATOM 1129 C C . ASP A 1 135 ? -21.352 48.500 -10.240 1.00 80.50 135 ASP A C 1
ATOM 1131 O O . ASP A 1 135 ? -22.456 48.980 -9.996 1.00 80.50 135 ASP A O 1
ATOM 1135 N N . THR A 1 136 ? -20.320 49.294 -10.562 1.00 78.50 136 THR A N 1
ATOM 1136 C CA . THR A 1 136 ? -20.408 50.771 -10.662 1.00 78.50 136 THR A CA 1
ATOM 1137 C C . THR A 1 136 ? -21.513 51.284 -11.594 1.00 78.50 136 THR A C 1
ATOM 1139 O O . THR A 1 136 ? -22.175 52.280 -11.295 1.00 78.50 136 THR A O 1
ATOM 1142 N N . GLU A 1 137 ? -21.705 50.640 -12.745 1.00 82.19 137 GLU A N 1
ATOM 1143 C CA . GLU A 1 137 ? -22.709 51.037 -13.736 1.00 82.19 137 GLU A CA 1
ATOM 1144 C C . GLU A 1 137 ? -24.113 50.609 -13.290 1.00 82.19 137 GLU A C 1
ATOM 1146 O O . GLU A 1 137 ? -25.095 51.317 -13.526 1.00 82.19 137 GLU A O 1
ATOM 1151 N N . ILE A 1 138 ? -24.198 49.490 -12.568 1.00 80.56 138 ILE A N 1
ATOM 1152 C CA . ILE A 1 138 ? -25.423 49.024 -11.922 1.00 80.56 138 ILE A CA 1
ATOM 1153 C C . ILE A 1 138 ? -25.922 50.062 -10.907 1.00 80.56 138 ILE A C 1
ATOM 1155 O O . ILE A 1 138 ? -27.082 50.463 -11.000 1.00 80.56 138 ILE A O 1
ATOM 1159 N N . SER A 1 139 ? -25.067 50.594 -10.025 1.00 79.00 139 SER A N 1
ATOM 1160 C CA . SER A 1 139 ? -25.467 51.606 -9.025 1.00 79.00 139 SER A CA 1
ATOM 1161 C C . SER A 1 139 ? -25.965 52.915 -9.635 1.00 79.00 139 SER A C 1
ATOM 1163 O O . SER A 1 139 ? -26.869 53.571 -9.106 1.00 79.00 139 SER A O 1
ATOM 1165 N N . LYS A 1 140 ? -25.387 53.318 -10.772 1.00 78.00 140 LYS A N 1
ATOM 1166 C CA . LYS A 1 140 ? -25.830 54.510 -11.512 1.00 78.00 140 LYS A CA 1
ATOM 1167 C C . LYS A 1 140 ? -27.248 54.318 -12.059 1.00 78.00 140 LYS A C 1
ATOM 1169 O O . LYS A 1 140 ? -28.058 55.246 -12.018 1.00 78.00 140 LYS A O 1
ATOM 1174 N N . ARG A 1 141 ? -27.563 53.106 -12.528 1.00 78.88 141 ARG A N 1
ATOM 1175 C CA . ARG A 1 141 ? -28.858 52.753 -13.134 1.00 78.88 141 ARG A CA 1
ATOM 1176 C C . ARG A 1 141 ? -29.927 52.374 -12.114 1.00 78.88 141 ARG A C 1
ATOM 1178 O O . ARG A 1 141 ? -31.091 52.705 -12.319 1.00 78.88 141 ARG A O 1
ATOM 1185 N N . SER A 1 142 ? -29.549 51.735 -11.008 1.00 71.00 142 SER A N 1
ATOM 1186 C CA . SER A 1 142 ? -30.475 51.258 -9.975 1.00 71.00 142 SER A CA 1
ATOM 1187 C C . SER A 1 142 ? -31.179 52.394 -9.235 1.00 71.00 142 SER A C 1
ATOM 1189 O O . SER A 1 142 ? -32.219 52.182 -8.619 1.00 71.00 142 SER A O 1
ATOM 1191 N N . GLY A 1 143 ? -30.606 53.602 -9.272 1.00 70.81 143 GLY A N 1
ATOM 1192 C CA . GLY A 1 143 ? -31.098 54.767 -8.547 1.00 70.81 143 GLY A CA 1
ATOM 1193 C C . GLY A 1 143 ? -30.677 54.816 -7.078 1.00 70.81 143 GLY A C 1
ATOM 1194 O O . GLY A 1 143 ? -31.115 55.738 -6.391 1.00 70.81 143 GLY A O 1
ATOM 1195 N N . VAL A 1 144 ? -29.823 53.899 -6.598 1.00 74.06 144 VAL A N 1
ATOM 1196 C CA . VAL A 1 144 ? -29.340 53.890 -5.200 1.00 74.06 144 VAL A CA 1
ATOM 1197 C C . VAL A 1 144 ? -28.639 55.203 -4.840 1.00 74.06 144 VAL A C 1
ATOM 1199 O O . VAL A 1 144 ? -28.861 55.768 -3.772 1.00 74.06 144 VAL A O 1
ATOM 1202 N N . MET A 1 145 ? -27.915 55.777 -5.804 1.00 73.88 145 MET A N 1
ATOM 1203 C CA . MET A 1 145 ? -27.219 57.063 -5.686 1.00 73.88 145 MET A CA 1
ATOM 1204 C C . MET A 1 145 ? -28.162 58.268 -5.515 1.00 73.88 145 MET A C 1
ATOM 1206 O O . MET A 1 145 ? -27.708 59.372 -5.229 1.00 73.88 145 MET A O 1
ATOM 1210 N N . LYS A 1 146 ? -29.479 58.094 -5.707 1.00 71.56 146 LYS A N 1
ATOM 1211 C CA . LYS A 1 146 ? -30.489 59.148 -5.492 1.00 71.56 146 LYS A CA 1
ATOM 1212 C C . LYS A 1 146 ? -30.978 59.207 -4.041 1.00 71.56 146 LYS A C 1
ATOM 1214 O O . LYS A 1 146 ? -31.771 60.090 -3.702 1.00 71.56 146 LYS A O 1
ATOM 1219 N N . LEU A 1 147 ? -30.565 58.267 -3.189 1.00 73.31 147 LEU A N 1
ATOM 1220 C CA . LEU A 1 147 ? -30.879 58.291 -1.764 1.00 73.31 147 LEU A CA 1
ATOM 1221 C C . LEU A 1 147 ? -30.126 59.445 -1.084 1.00 73.31 147 LEU A C 1
ATOM 1223 O O . LEU A 1 147 ? -28.962 59.699 -1.367 1.00 73.31 147 LEU A O 1
ATOM 1227 N N . LYS A 1 148 ? -30.791 60.178 -0.184 1.00 74.31 148 LYS A N 1
ATOM 1228 C CA . LYS A 1 148 ? -30.146 61.277 0.551 1.00 74.31 148 LYS A CA 1
ATOM 1229 C C . LYS A 1 148 ? -29.317 60.725 1.715 1.00 74.31 148 LYS A C 1
ATOM 1231 O O . LYS A 1 148 ? -29.894 60.159 2.650 1.00 74.31 148 LYS A O 1
ATOM 1236 N N . LEU A 1 149 ? -28.004 60.934 1.656 1.00 77.50 149 LEU A N 1
ATOM 1237 C CA . LEU A 1 149 ? -27.064 60.746 2.764 1.00 77.50 149 LEU A CA 1
ATOM 1238 C C . LEU A 1 149 ? -26.968 62.029 3.605 1.00 77.50 149 LEU A C 1
ATOM 1240 O O . LEU A 1 149 ? -27.108 63.135 3.078 1.00 77.50 149 LEU A O 1
ATOM 1244 N N . GLY A 1 150 ? -26.789 61.872 4.914 1.00 78.38 150 GLY A N 1
ATOM 1245 C CA . GLY A 1 150 ? -26.446 62.960 5.829 1.00 78.38 150 GLY A CA 1
ATOM 1246 C C . GLY A 1 150 ? -24.992 63.416 5.660 1.00 78.38 150 GLY A C 1
ATOM 1247 O O . GLY A 1 150 ? -24.192 62.766 4.988 1.00 78.38 150 GLY A O 1
ATOM 1248 N N . THR A 1 151 ? -24.632 64.548 6.264 1.00 79.31 151 THR A N 1
ATOM 1249 C CA . THR A 1 151 ? -23.256 65.069 6.218 1.00 79.31 151 THR A CA 1
ATOM 1250 C C . THR A 1 151 ? -22.287 64.071 6.857 1.00 79.31 151 THR A C 1
ATOM 1252 O O . THR A 1 151 ? -22.460 63.718 8.019 1.00 79.31 151 THR A O 1
ATOM 1255 N N . GLY A 1 152 ? -21.276 63.622 6.106 1.00 79.50 152 GLY A N 1
ATOM 1256 C CA . GLY A 1 152 ? -20.297 62.626 6.565 1.00 79.50 152 GLY A CA 1
ATOM 1257 C C . GLY A 1 152 ? -20.757 61.165 6.446 1.00 79.50 152 GLY A C 1
ATOM 1258 O O . GLY A 1 152 ? -19.980 60.264 6.746 1.00 79.50 152 GLY A O 1
ATOM 1259 N N . GLU A 1 153 ? -21.984 60.894 5.986 1.00 87.06 153 GLU A N 1
ATOM 1260 C CA . GLU A 1 153 ? -22.466 59.521 5.792 1.00 87.06 153 GLU A CA 1
ATOM 1261 C C . GLU A 1 153 ? -21.972 58.919 4.472 1.00 87.06 153 GLU A C 1
ATOM 1263 O O . GLU A 1 153 ? -21.997 59.585 3.436 1.00 87.06 153 GLU A O 1
ATOM 1268 N N . LYS A 1 154 ? -21.584 57.638 4.495 1.00 87.88 154 LYS A N 1
ATOM 1269 C CA . LYS A 1 154 ? -21.259 56.843 3.297 1.00 87.88 154 LYS A CA 1
ATOM 1270 C C . LYS A 1 154 ? -21.784 55.412 3.405 1.00 87.88 154 LYS A C 1
ATOM 1272 O O . LYS A 1 154 ? -22.056 54.914 4.495 1.00 87.88 154 LYS A O 1
ATOM 1277 N N . VAL A 1 155 ? -21.908 54.739 2.262 1.00 84.94 155 VAL A N 1
ATOM 1278 C CA . VAL A 1 155 ? -22.248 53.309 2.172 1.00 84.94 155 VAL A CA 1
ATOM 1279 C C . VAL A 1 155 ? -20.983 52.495 1.911 1.00 84.94 155 VAL A C 1
ATOM 1281 O O . VAL A 1 155 ? -20.204 52.838 1.024 1.00 84.94 155 VAL A O 1
ATOM 1284 N N . LEU A 1 156 ? -20.769 51.417 2.670 1.00 85.31 156 LEU A N 1
ATOM 1285 C CA . LEU A 1 156 ? -19.618 50.535 2.464 1.00 85.31 156 LEU A CA 1
ATOM 1286 C C . LEU A 1 156 ? -19.873 49.604 1.270 1.00 85.31 156 LEU A C 1
ATOM 1288 O O . LEU A 1 156 ? -20.804 48.805 1.303 1.00 85.31 156 LEU A O 1
ATOM 1292 N N . GLY A 1 157 ? -19.058 49.704 0.223 1.00 82.06 157 GLY A N 1
ATOM 1293 C CA . GLY A 1 157 ? -19.089 48.818 -0.945 1.00 82.06 157 GLY A CA 1
ATOM 1294 C C . GLY A 1 157 ? -17.805 48.004 -1.080 1.00 82.06 157 GLY A C 1
ATOM 1295 O O . GLY A 1 157 ? -16.802 48.279 -0.417 1.00 82.06 157 GLY A O 1
ATOM 1296 N N . ASP A 1 158 ? -17.815 46.995 -1.951 1.00 77.12 158 ASP A N 1
ATOM 1297 C CA . ASP A 1 158 ? -16.586 46.300 -2.331 1.00 77.12 158 ASP A CA 1
ATOM 1298 C C . ASP A 1 158 ? -15.775 47.074 -3.392 1.00 77.12 158 ASP A C 1
ATOM 1300 O O . ASP A 1 158 ? -16.149 48.164 -3.826 1.00 77.12 158 ASP A O 1
ATOM 1304 N N . LEU A 1 159 ? -14.641 46.514 -3.822 1.00 70.75 159 LEU A N 1
ATOM 1305 C CA . LEU A 1 159 ? -13.775 47.125 -4.841 1.00 70.75 159 LEU A CA 1
ATOM 1306 C C . LEU A 1 159 ? -14.486 47.382 -6.182 1.00 70.75 159 LEU A C 1
ATOM 1308 O O . LEU A 1 159 ? -14.028 48.219 -6.956 1.00 70.75 159 LEU A O 1
ATOM 1312 N N . GLY A 1 160 ? -15.596 46.693 -6.461 1.00 71.88 160 GLY A N 1
ATOM 1313 C CA . GLY A 1 160 ? -16.428 46.915 -7.640 1.00 71.88 160 GLY A CA 1
ATOM 1314 C C . GLY A 1 160 ? -17.140 48.270 -7.648 1.00 71.88 160 GLY A C 1
ATOM 1315 O O . GLY A 1 160 ? -17.645 48.662 -8.696 1.00 71.88 160 GLY A O 1
ATOM 1316 N N . TYR A 1 161 ? -17.136 49.003 -6.528 1.00 76.56 161 TYR A N 1
ATOM 1317 C CA . TYR A 1 161 ? -17.720 50.343 -6.380 1.00 76.56 161 TYR A CA 1
ATOM 1318 C C . TYR A 1 161 ? -16.659 51.457 -6.317 1.00 76.56 161 TYR A C 1
ATOM 1320 O O . TYR A 1 161 ? -16.989 52.620 -6.081 1.00 76.56 161 TYR A O 1
ATOM 1328 N N . PHE A 1 162 ? -15.381 51.122 -6.531 1.00 75.75 162 PHE A N 1
ATOM 1329 C CA . PHE A 1 162 ? -14.278 52.080 -6.500 1.00 75.75 162 PHE A CA 1
ATOM 1330 C C . PHE A 1 162 ? -14.315 53.036 -7.707 1.00 75.75 162 PHE A C 1
ATOM 1332 O O . PHE A 1 162 ? -14.443 52.608 -8.855 1.00 75.75 162 PHE A O 1
ATOM 1339 N N . GLY A 1 163 ? -14.160 54.337 -7.453 1.00 70.69 163 GLY A N 1
ATOM 1340 C CA . GLY A 1 163 ? -14.022 55.369 -8.484 1.00 70.69 163 GLY A CA 1
ATOM 1341 C C . GLY A 1 163 ? -14.236 56.781 -7.933 1.00 70.69 163 GLY A C 1
ATOM 1342 O O . GLY A 1 163 ? -15.057 56.980 -7.037 1.00 70.69 163 GLY A O 1
ATOM 1343 N N . GLU A 1 164 ? -13.519 57.774 -8.471 1.00 68.75 164 GLU A N 1
ATOM 1344 C CA . GLU A 1 164 ? -13.590 59.171 -8.001 1.00 68.75 164 GLU A CA 1
ATOM 1345 C C . GLU A 1 164 ? -15.023 59.727 -8.024 1.00 68.75 164 GLU A C 1
ATOM 1347 O O . GLU A 1 164 ? -15.455 60.342 -7.051 1.00 68.75 164 GLU A O 1
ATOM 1352 N N . GLU A 1 165 ? -15.806 59.422 -9.064 1.00 71.38 165 GLU A N 1
ATOM 1353 C CA . GLU A 1 165 ? -17.206 59.861 -9.197 1.00 71.38 165 GLU A CA 1
ATOM 1354 C C . GLU A 1 165 ? -18.149 59.279 -8.127 1.00 71.38 165 GLU A C 1
ATOM 1356 O O . GLU A 1 165 ? -19.160 59.890 -7.782 1.00 71.38 165 GLU A O 1
ATOM 1361 N N . LEU A 1 166 ? -17.831 58.095 -7.598 1.00 75.06 166 LEU A N 1
ATOM 1362 C CA . LEU A 1 166 ? -18.655 57.359 -6.635 1.00 75.06 166 LEU A CA 1
ATOM 1363 C C . LEU A 1 166 ? -18.215 57.583 -5.182 1.00 75.06 166 LEU A C 1
ATOM 1365 O O . LEU A 1 166 ? -18.981 57.315 -4.255 1.00 75.06 166 LEU A O 1
ATOM 1369 N N . SER A 1 167 ? -17.017 58.139 -4.985 1.00 75.25 167 SER A N 1
ATOM 1370 C CA . SER A 1 167 ? -16.387 58.378 -3.680 1.00 75.25 167 SER A CA 1
ATOM 1371 C C . SER A 1 167 ? -17.168 59.322 -2.757 1.00 75.25 167 SER A C 1
ATOM 1373 O O . SER A 1 167 ? -16.945 59.331 -1.543 1.00 75.25 167 SER A O 1
ATOM 1375 N N . SER A 1 168 ? -18.094 60.112 -3.309 1.00 77.88 168 SER A N 1
ATOM 1376 C CA . SER A 1 168 ? -18.992 60.986 -2.546 1.00 77.88 168 SER A CA 1
ATOM 1377 C C . SER A 1 168 ? -20.105 60.222 -1.819 1.00 77.88 168 SER A C 1
ATOM 1379 O O . SER A 1 168 ? -20.605 60.713 -0.812 1.00 77.88 168 SER A O 1
ATOM 1381 N N . PHE A 1 169 ? -20.461 59.022 -2.291 1.00 82.62 169 PHE A N 1
ATOM 1382 C CA . PHE A 1 169 ? -21.542 58.197 -1.743 1.00 82.62 169 PHE A CA 1
ATOM 1383 C C . PHE A 1 169 ? -21.027 56.884 -1.138 1.00 82.62 169 PHE A C 1
ATOM 1385 O O . PHE A 1 169 ? -21.503 56.454 -0.086 1.00 82.62 169 PHE A O 1
ATOM 1392 N N . PHE A 1 170 ? -20.033 56.258 -1.774 1.00 85.62 170 PHE A N 1
ATOM 1393 C CA . PHE A 1 170 ? -19.455 54.992 -1.335 1.00 85.62 170 PHE A CA 1
ATOM 1394 C C . PHE A 1 170 ? -18.083 55.169 -0.681 1.00 85.62 170 PHE A C 1
ATOM 1396 O O . PHE A 1 170 ? -17.296 56.051 -1.033 1.00 85.62 170 PHE A O 1
ATOM 1403 N N . ILE A 1 171 ? -17.789 54.282 0.264 1.00 84.88 171 ILE A N 1
ATOM 1404 C CA . ILE A 1 171 ? -16.449 54.026 0.790 1.00 84.88 171 ILE A CA 1
ATOM 1405 C C . ILE A 1 171 ? -16.113 52.558 0.533 1.00 84.88 171 ILE A C 1
ATOM 1407 O O . ILE A 1 171 ? -16.956 51.686 0.729 1.00 84.88 171 ILE A O 1
ATOM 1411 N N . THR A 1 172 ? -14.904 52.278 0.054 1.00 80.25 172 THR A N 1
ATOM 1412 C CA . THR A 1 172 ? -14.482 50.930 -0.349 1.00 80.25 172 THR A CA 1
ATOM 1413 C C . THR A 1 172 ? -13.102 50.623 0.231 1.00 80.25 172 THR A C 1
ATOM 1415 O O . THR A 1 172 ? -12.257 51.524 0.231 1.00 80.25 172 THR A O 1
ATOM 1418 N N . PRO A 1 173 ? -12.820 49.383 0.665 1.00 75.00 173 PRO A N 1
ATOM 1419 C CA . PRO A 1 173 ? -11.462 48.979 1.026 1.00 75.00 173 PRO A CA 1
ATOM 1420 C C . PRO A 1 173 ? -10.486 49.092 -0.160 1.00 75.00 173 PRO A C 1
ATOM 1422 O O . PRO A 1 173 ? -10.899 48.941 -1.308 1.00 75.00 173 PRO A O 1
ATOM 1425 N N . LYS A 1 174 ? -9.193 49.313 0.095 1.00 71.12 174 LYS A N 1
ATOM 1426 C CA . LYS A 1 174 ? -8.092 49.349 -0.885 1.00 71.12 174 LYS A CA 1
ATOM 1427 C C . LYS A 1 174 ? -7.479 47.951 -1.107 1.00 71.12 174 LYS A C 1
ATOM 1429 O O . LYS A 1 174 ? -7.516 47.067 -0.243 1.00 71.12 174 LYS A O 1
ATOM 1434 N N . LYS A 1 175 ? -6.892 47.727 -2.293 1.00 53.41 175 LYS A N 1
ATOM 1435 C CA . LYS A 1 175 ? -6.328 46.432 -2.730 1.00 53.41 175 LYS A CA 1
ATOM 1436 C C . LYS A 1 175 ? -4.785 46.439 -2.758 1.00 53.41 175 LYS A C 1
ATOM 1438 O O . LYS A 1 175 ? -4.233 46.665 -3.819 1.00 53.41 175 LYS A O 1
ATOM 1443 N N . GLY A 1 176 ? -4.141 46.107 -1.632 1.00 54.16 176 GLY A N 1
ATOM 1444 C CA . GLY A 1 176 ? -2.763 45.568 -1.528 1.00 54.16 176 GLY A CA 1
ATOM 1445 C C . GLY A 1 176 ? -1.560 46.474 -1.880 1.00 54.16 176 GLY A C 1
ATOM 1446 O O . GLY A 1 176 ? -1.567 47.153 -2.894 1.00 54.16 176 GLY A O 1
ATOM 1447 N N . ASP A 1 177 ? -0.523 46.403 -1.032 1.00 51.38 177 ASP A N 1
ATOM 1448 C CA . ASP A 1 177 ? 0.900 46.788 -1.186 1.00 51.38 177 ASP A CA 1
ATOM 1449 C C . ASP A 1 177 ? 1.285 48.104 -1.890 1.00 51.38 177 ASP A C 1
ATOM 1451 O O . ASP A 1 177 ? 2.300 48.174 -2.584 1.00 51.38 177 ASP A O 1
ATOM 1455 N N . ASP A 1 178 ? 0.581 49.204 -1.625 1.00 48.19 178 ASP A N 1
ATOM 1456 C CA . ASP A 1 178 ? 1.209 50.518 -1.795 1.00 48.19 178 ASP A CA 1
ATOM 1457 C C . ASP A 1 178 ? 2.188 50.749 -0.631 1.00 48.19 178 ASP A C 1
ATOM 1459 O O . ASP A 1 178 ? 1.795 51.070 0.493 1.00 48.19 178 ASP A O 1
ATOM 1463 N N . MET A 1 179 ? 3.488 50.614 -0.910 1.00 48.50 179 MET A N 1
ATOM 1464 C CA . MET A 1 179 ? 4.610 50.769 0.037 1.00 48.50 179 MET A CA 1
ATOM 1465 C C . MET A 1 179 ? 4.765 52.194 0.630 1.00 48.50 179 MET A C 1
ATOM 1467 O O . MET A 1 179 ? 5.787 52.509 1.235 1.00 48.50 179 MET A O 1
ATOM 1471 N N . TYR A 1 180 ? 3.754 53.056 0.467 1.00 52.50 180 TYR A N 1
ATOM 1472 C CA . TYR A 1 180 ? 3.689 54.445 0.938 1.00 52.50 180 TYR A CA 1
ATOM 1473 C C . TYR A 1 180 ? 2.303 54.835 1.487 1.00 52.50 180 TYR A C 1
ATOM 1475 O O . TYR A 1 180 ? 1.891 55.991 1.396 1.00 52.50 180 TYR A O 1
ATOM 1483 N N . ILE A 1 181 ? 1.566 53.895 2.081 1.00 53.91 181 ILE A N 1
ATOM 1484 C CA . ILE A 1 181 ? 0.352 54.214 2.842 1.00 53.91 181 ILE A CA 1
ATOM 1485 C C . ILE A 1 181 ? 0.737 54.506 4.304 1.00 53.91 181 ILE A C 1
ATOM 1487 O O . ILE A 1 181 ? 1.416 53.710 4.949 1.00 53.91 181 ILE A O 1
ATOM 1491 N N . ALA A 1 182 ? 0.328 55.659 4.843 1.00 56.38 182 ALA A N 1
ATOM 1492 C CA . ALA A 1 182 ? 0.565 56.006 6.246 1.00 56.38 182 ALA A CA 1
ATOM 1493 C C . ALA A 1 182 ? -0.139 55.002 7.185 1.00 56.38 182 ALA A C 1
ATOM 1495 O O . ALA A 1 182 ? -1.245 54.562 6.891 1.00 56.38 182 ALA A O 1
ATOM 1496 N N . ASN A 1 183 ? 0.447 54.676 8.346 1.00 55.19 183 ASN A N 1
ATOM 1497 C CA . ASN A 1 183 ? -0.080 53.661 9.284 1.00 55.19 183 ASN A CA 1
ATOM 1498 C C . ASN A 1 183 ? -1.574 53.826 9.652 1.00 55.19 183 ASN A C 1
ATOM 1500 O O . ASN A 1 183 ? -2.251 52.841 9.937 1.00 55.19 183 ASN A O 1
ATOM 1504 N N . VAL A 1 184 ? -2.096 55.057 9.633 1.00 55.47 184 VAL A N 1
ATOM 1505 C CA . VAL A 1 184 ? -3.520 55.357 9.875 1.00 55.47 184 VAL A CA 1
ATOM 1506 C C . VAL A 1 184 ? -4.429 54.780 8.782 1.00 55.47 184 VAL A C 1
ATOM 1508 O O . VAL A 1 184 ? -5.492 54.247 9.091 1.00 55.47 184 VAL A O 1
ATOM 1511 N N . ASP A 1 185 ? -4.005 54.819 7.522 1.00 60.69 185 ASP A N 1
ATOM 1512 C CA . ASP A 1 185 ? -4.796 54.352 6.381 1.00 60.69 185 ASP A CA 1
ATOM 1513 C C . ASP A 1 185 ? -4.847 52.815 6.296 1.00 60.69 185 ASP A C 1
ATOM 1515 O O . ASP A 1 185 ? -5.842 52.268 5.826 1.00 60.69 185 ASP A O 1
ATOM 1519 N N . ILE A 1 186 ? -3.822 52.109 6.799 1.00 61.53 186 ILE A N 1
ATOM 1520 C CA . ILE A 1 186 ? -3.811 50.635 6.905 1.00 61.53 186 ILE A CA 1
ATOM 1521 C C . ILE A 1 186 ? -4.834 50.170 7.948 1.00 61.53 186 ILE A C 1
ATOM 1523 O O . ILE A 1 186 ? -5.641 49.286 7.671 1.00 61.53 186 ILE A O 1
ATOM 1527 N N . PHE A 1 187 ? -4.852 50.806 9.124 1.00 63.78 187 PHE A N 1
ATOM 1528 C CA . PHE A 1 187 ? -5.812 50.479 10.179 1.00 63.78 187 PHE A CA 1
ATOM 1529 C C . PHE A 1 187 ? -7.261 50.734 9.739 1.00 63.78 187 PHE A C 1
ATOM 1531 O O . PHE A 1 187 ? -8.145 49.922 10.006 1.00 63.78 187 PHE A O 1
ATOM 1538 N N . ILE A 1 188 ? -7.508 51.846 9.037 1.00 67.44 188 ILE A N 1
ATOM 1539 C CA . ILE A 1 188 ? -8.823 52.160 8.460 1.00 67.44 188 ILE A CA 1
ATOM 1540 C C . ILE A 1 188 ? -9.241 51.075 7.461 1.00 67.44 188 ILE A C 1
ATOM 1542 O O . ILE A 1 188 ? -10.379 50.605 7.505 1.00 67.44 188 ILE A O 1
ATOM 1546 N N . ASP A 1 189 ? -8.326 50.644 6.594 1.00 72.88 189 ASP A N 1
ATOM 1547 C CA . ASP A 1 189 ? -8.598 49.641 5.569 1.00 72.88 189 ASP A CA 1
ATOM 1548 C C . ASP A 1 189 ? -8.895 48.247 6.149 1.00 72.88 189 ASP A C 1
ATOM 1550 O O . ASP A 1 189 ? -9.846 47.584 5.727 1.00 72.88 189 ASP A O 1
ATOM 1554 N N . GLU A 1 190 ? -8.146 47.818 7.169 1.00 71.88 190 GLU A N 1
ATOM 1555 C CA . GLU A 1 190 ? -8.425 46.577 7.904 1.00 71.88 190 GLU A CA 1
ATOM 1556 C C . GLU A 1 190 ? -9.793 46.615 8.598 1.00 71.88 190 GLU A C 1
ATOM 1558 O O . GLU A 1 190 ? -10.538 45.631 8.565 1.00 71.88 190 GLU A O 1
ATOM 1563 N N . ASN A 1 191 ? -10.170 47.765 9.165 1.00 73.12 191 ASN A N 1
ATOM 1564 C CA . ASN A 1 191 ? -11.474 47.936 9.802 1.00 73.12 191 ASN A CA 1
ATOM 1565 C C . ASN A 1 191 ? -12.626 47.897 8.783 1.00 73.12 191 ASN A C 1
ATOM 1567 O O . ASN A 1 191 ? -13.664 47.291 9.044 1.00 73.12 191 ASN A O 1
ATOM 1571 N N . LEU A 1 192 ? -12.455 48.489 7.598 1.00 76.94 192 LEU A N 1
ATOM 1572 C CA . LEU A 1 192 ? -13.455 48.402 6.526 1.00 76.94 192 LEU A CA 1
ATOM 1573 C C . LEU A 1 192 ? -13.592 46.962 5.996 1.00 76.94 192 LEU A C 1
ATOM 1575 O O . LEU A 1 192 ? -14.707 46.512 5.719 1.00 76.94 192 LEU A O 1
ATOM 1579 N N . LYS A 1 193 ? -12.485 46.208 5.902 1.00 76.75 193 LYS A N 1
ATOM 1580 C CA . LYS A 1 193 ? -12.486 44.788 5.499 1.00 76.75 193 LYS A CA 1
ATOM 1581 C C . LYS A 1 193 ? -13.204 43.892 6.509 1.00 76.75 193 LYS A C 1
ATOM 1583 O O . LYS A 1 193 ? -14.013 43.064 6.096 1.00 76.75 193 LYS A O 1
ATOM 1588 N N . SER A 1 194 ? -12.969 44.072 7.810 1.00 75.12 194 SER A N 1
ATOM 1589 C CA . SER A 1 194 ? -13.605 43.249 8.852 1.00 75.12 194 SER A CA 1
ATOM 1590 C C . SER A 1 194 ? -15.132 43.408 8.878 1.00 75.12 194 SER A C 1
ATOM 1592 O O . SER A 1 194 ? -15.857 42.421 9.005 1.00 75.12 194 SER A O 1
ATOM 1594 N N . HIS A 1 195 ? -15.645 44.623 8.656 1.00 72.50 195 HIS A N 1
ATOM 1595 C CA . HIS A 1 195 ? -17.087 44.887 8.617 1.00 72.50 195 HIS A CA 1
ATOM 1596 C C . HIS A 1 195 ? -17.764 44.354 7.339 1.00 72.50 195 HIS A C 1
ATOM 1598 O O . HIS A 1 195 ? -18.945 44.001 7.373 1.00 72.50 195 HIS A O 1
ATOM 1604 N N . ARG A 1 196 ? -17.029 44.189 6.226 1.00 70.62 196 ARG A N 1
ATOM 1605 C CA . ARG A 1 196 ? -17.538 43.526 5.006 1.00 70.62 196 ARG A CA 1
ATOM 1606 C C . ARG A 1 196 ? -17.879 42.049 5.237 1.00 70.62 196 ARG A C 1
ATOM 1608 O O . ARG A 1 196 ? -18.800 41.537 4.602 1.00 70.62 196 ARG A O 1
ATOM 1615 N N . GLN A 1 197 ? -17.224 41.382 6.191 1.00 70.25 197 GLN A N 1
ATOM 1616 C CA . GLN A 1 197 ? -17.503 39.981 6.533 1.00 70.25 197 GLN A CA 1
ATOM 1617 C C . GLN A 1 197 ? -18.978 39.751 6.914 1.00 70.25 197 GLN A C 1
ATOM 1619 O O . GLN A 1 197 ? -19.515 38.664 6.704 1.00 70.25 197 GLN A O 1
ATOM 1624 N N . VAL A 1 198 ? -19.669 40.778 7.427 1.00 65.69 198 VAL A N 1
ATOM 1625 C CA . VAL A 1 198 ? -21.105 40.721 7.741 1.00 65.69 198 VAL A CA 1
ATOM 1626 C C . VAL A 1 198 ? -21.946 40.442 6.488 1.00 65.69 198 VAL A C 1
ATOM 1628 O O . VAL A 1 198 ? -22.826 39.576 6.530 1.00 65.69 198 VAL A O 1
ATOM 1631 N N . ILE A 1 199 ? -21.642 41.108 5.366 1.00 63.84 199 ILE A N 1
ATOM 1632 C CA . ILE A 1 199 ? -22.272 40.850 4.060 1.00 63.84 199 ILE A CA 1
ATOM 1633 C C . ILE A 1 199 ? -21.991 39.427 3.602 1.00 63.84 199 ILE A C 1
ATOM 1635 O O . ILE A 1 199 ? -22.913 38.696 3.234 1.00 63.84 199 ILE A O 1
ATOM 1639 N N . GLU A 1 200 ? -20.719 39.033 3.619 1.00 67.25 200 GLU A N 1
ATOM 1640 C CA . GLU A 1 200 ? -20.294 37.736 3.096 1.00 67.25 200 GLU A CA 1
ATOM 1641 C C . GLU A 1 200 ? -20.966 36.603 3.875 1.00 67.25 200 GLU A C 1
ATOM 1643 O O . GLU A 1 200 ? -21.510 35.679 3.274 1.00 67.25 200 GLU A O 1
ATOM 1648 N N . ASN A 1 201 ? -21.063 36.736 5.200 1.00 66.06 201 ASN A N 1
ATOM 1649 C CA . ASN A 1 201 ? -21.753 35.787 6.068 1.00 66.06 201 ASN A CA 1
ATOM 1650 C C . ASN A 1 201 ? -23.274 35.781 5.850 1.00 66.06 201 ASN A C 1
ATOM 1652 O O . ASN A 1 201 ? -23.912 34.730 5.936 1.00 66.06 201 ASN A O 1
ATOM 1656 N N . PHE A 1 202 ? -23.898 36.930 5.583 1.00 63.62 202 PHE A N 1
ATOM 1657 C CA . PHE A 1 202 ? -25.320 36.992 5.238 1.00 63.62 202 PHE A CA 1
ATOM 1658 C C . PHE A 1 202 ? -25.611 36.260 3.921 1.00 63.62 202 PHE A C 1
ATOM 1660 O O . PHE A 1 202 ? -26.439 35.345 3.894 1.00 63.62 202 PHE A O 1
ATOM 1667 N N . PHE A 1 203 ? -24.888 36.576 2.846 1.00 60.12 203 PHE A N 1
ATOM 1668 C CA . PHE A 1 203 ? -25.108 35.922 1.557 1.00 60.12 203 PHE A CA 1
ATOM 1669 C C . PHE A 1 203 ? -24.653 34.464 1.543 1.00 60.12 203 PHE A C 1
ATOM 1671 O O . PHE A 1 203 ? -25.308 33.642 0.902 1.00 60.12 203 PHE A O 1
ATOM 1678 N N . ALA A 1 204 ? -23.593 34.103 2.270 1.00 60.28 204 ALA A N 1
ATOM 1679 C CA . ALA A 1 204 ? -23.204 32.709 2.467 1.00 60.28 204 ALA A CA 1
ATOM 1680 C C . ALA A 1 204 ? -24.332 31.915 3.135 1.00 60.28 204 ALA A C 1
ATOM 1682 O O . ALA A 1 204 ? -24.684 30.843 2.644 1.00 60.28 204 ALA A O 1
ATOM 1683 N N . ARG A 1 205 ? -24.973 32.473 4.174 1.00 56.44 205 ARG A N 1
ATOM 1684 C CA . ARG A 1 205 ? -26.146 31.861 4.817 1.00 56.44 205 ARG A CA 1
ATOM 1685 C C . ARG A 1 205 ? -27.324 31.720 3.859 1.00 56.44 205 ARG A C 1
ATOM 1687 O O . ARG A 1 205 ? -27.949 30.667 3.850 1.00 56.44 205 ARG A O 1
ATOM 1694 N N . ILE A 1 206 ? -27.609 32.704 3.008 1.00 49.84 206 ILE A N 1
ATOM 1695 C CA . ILE A 1 206 ? -28.660 32.572 1.979 1.00 49.84 206 ILE A CA 1
ATOM 1696 C C . ILE A 1 206 ? -28.316 31.459 0.977 1.00 49.84 206 ILE A C 1
ATOM 1698 O O . ILE A 1 206 ? -29.160 30.612 0.675 1.00 49.84 206 ILE A O 1
ATOM 1702 N N . LYS A 1 207 ? -27.069 31.424 0.486 1.00 53.25 207 LYS A N 1
ATOM 1703 C CA . LYS A 1 207 ? -26.578 30.414 -0.467 1.00 53.25 207 LYS A CA 1
ATOM 1704 C C . LYS A 1 207 ? -26.602 29.000 0.119 1.00 53.25 207 LYS A C 1
ATOM 1706 O O . LYS A 1 207 ? -26.929 28.057 -0.603 1.00 53.25 207 LYS A O 1
ATOM 1711 N N . SER A 1 208 ? -26.250 28.837 1.396 1.00 49.25 208 SER A N 1
ATOM 1712 C CA . SER A 1 208 ? -26.238 27.536 2.074 1.00 49.25 208 SER A CA 1
ATOM 1713 C C . SER A 1 208 ? -27.639 27.078 2.475 1.00 49.25 208 SER A C 1
ATOM 1715 O O . SER A 1 208 ? -27.975 25.921 2.244 1.00 49.25 208 SER A O 1
ATOM 1717 N N . THR A 1 209 ? -28.467 27.983 3.005 1.00 39.69 209 THR A N 1
ATOM 1718 C CA . THR A 1 209 ? -29.779 27.653 3.588 1.00 39.69 209 THR A CA 1
ATOM 1719 C C . THR A 1 209 ? -30.826 27.340 2.526 1.00 39.69 209 THR A C 1
ATOM 1721 O O . THR A 1 209 ? -31.661 26.466 2.736 1.00 39.69 209 THR A O 1
ATOM 1724 N N . LEU A 1 210 ? -30.806 28.040 1.387 1.00 39.25 210 LEU A N 1
ATOM 1725 C CA . LEU A 1 210 ? -31.873 27.914 0.392 1.00 39.25 210 LEU A CA 1
ATOM 1726 C C . LEU A 1 210 ? -31.516 27.026 -0.801 1.00 39.25 210 LEU A C 1
ATOM 1728 O O . LEU A 1 210 ? -32.425 26.603 -1.500 1.00 39.25 210 LEU A O 1
ATOM 1732 N N . GLY A 1 211 ? -30.236 26.753 -1.086 1.00 43.78 211 GLY A N 1
ATOM 1733 C CA . GLY A 1 211 ? -29.805 25.911 -2.221 1.00 43.78 211 GLY A CA 1
ATOM 1734 C C . GLY A 1 211 ? -30.152 26.438 -3.630 1.00 43.78 211 GLY A C 1
ATOM 1735 O O . GLY A 1 211 ? -29.555 26.002 -4.611 1.00 43.78 211 GLY A O 1
ATOM 1736 N N . ILE A 1 212 ? -31.047 27.427 -3.736 1.00 39.94 212 ILE A N 1
ATOM 1737 C CA . ILE A 1 212 ? -31.563 28.030 -4.976 1.00 39.94 212 ILE A CA 1
ATOM 1738 C C . ILE A 1 212 ? -30.459 28.743 -5.770 1.00 39.94 212 ILE A C 1
ATOM 1740 O O . ILE A 1 212 ? -30.496 28.769 -6.992 1.00 39.94 212 ILE A O 1
ATOM 1744 N N . LEU A 1 213 ? -29.439 29.287 -5.098 1.00 44.12 213 LEU A N 1
ATOM 1745 C CA . LEU A 1 213 ? -28.308 29.956 -5.759 1.00 44.12 213 LEU A CA 1
ATOM 1746 C C . LEU A 1 213 ? -27.224 28.982 -6.253 1.00 44.12 213 LEU A C 1
ATOM 1748 O O . LEU A 1 213 ? -26.277 29.415 -6.905 1.00 44.12 213 LEU A O 1
ATOM 1752 N N . LYS A 1 214 ? -27.324 27.689 -5.910 1.00 44.97 214 LYS A N 1
ATOM 1753 C CA . LYS A 1 214 ? -26.349 26.655 -6.302 1.00 44.97 214 LYS A CA 1
ATOM 1754 C C . LYS A 1 214 ? -26.738 25.925 -7.588 1.00 44.97 214 LYS A C 1
ATOM 1756 O O . LYS A 1 214 ? -25.890 25.270 -8.185 1.00 44.97 214 LYS A O 1
ATOM 1761 N N . THR A 1 215 ? -27.998 26.015 -8.005 1.00 47.03 215 THR A N 1
ATOM 1762 C CA . THR A 1 215 ? -28.516 25.349 -9.203 1.00 47.03 215 THR A CA 1
ATOM 1763 C C . THR A 1 215 ? -28.586 26.328 -10.370 1.00 47.03 215 THR A C 1
ATOM 1765 O O . THR A 1 215 ? -29.050 27.455 -10.239 1.00 47.03 215 THR A O 1
ATOM 1768 N N . GLU A 1 216 ? -28.074 25.906 -11.524 1.00 52.38 216 GLU A N 1
ATOM 1769 C CA . GLU A 1 216 ? -28.074 26.707 -12.747 1.00 52.38 216 GLU A CA 1
ATOM 1770 C C . GLU A 1 216 ? -29.476 26.727 -13.359 1.00 52.38 216 GLU A C 1
ATOM 1772 O O . GLU A 1 216 ? -30.069 25.674 -13.599 1.00 52.38 216 GLU A O 1
ATOM 1777 N N . PHE A 1 217 ? -30.023 27.918 -13.613 1.00 47.50 217 PHE A N 1
ATOM 1778 C CA . PHE A 1 217 ? -31.352 28.034 -14.209 1.00 47.50 217 PHE A CA 1
ATOM 1779 C C . PHE A 1 217 ? -31.317 27.646 -15.695 1.00 47.50 217 PHE A C 1
ATOM 1781 O O . PHE A 1 217 ? -30.605 28.272 -16.476 1.00 47.50 217 PHE A O 1
ATOM 1788 N N . ARG A 1 218 ? -32.099 26.629 -16.090 1.00 48.75 218 ARG A N 1
ATOM 1789 C CA . ARG A 1 218 ? -32.130 26.048 -17.453 1.00 48.75 218 ARG A CA 1
ATOM 1790 C C . ARG A 1 218 ? -33.371 26.428 -18.285 1.00 48.75 218 ARG A C 1
ATOM 1792 O O . ARG A 1 218 ? -33.653 25.779 -19.289 1.00 48.75 218 ARG A O 1
ATOM 1799 N N . GLY A 1 219 ? -34.143 27.430 -17.859 1.00 42.69 219 GLY A N 1
ATOM 1800 C CA . GLY A 1 219 ? -35.350 27.893 -18.560 1.00 42.69 219 GLY A CA 1
ATOM 1801 C C . GLY A 1 219 ? -35.086 29.004 -19.583 1.00 42.69 219 GLY A C 1
ATOM 1802 O O . GLY A 1 219 ? -34.023 29.617 -19.585 1.00 42.69 219 GLY A O 1
ATOM 1803 N N . ASP A 1 220 ? -36.074 29.266 -20.443 1.00 45.44 220 ASP A N 1
ATOM 1804 C CA . ASP A 1 220 ? -36.037 30.359 -21.425 1.00 45.44 220 ASP A CA 1
ATOM 1805 C C . ASP A 1 220 ? -35.939 31.733 -20.731 1.00 45.44 220 ASP A C 1
ATOM 1807 O O . ASP A 1 220 ? -36.549 31.939 -19.676 1.00 45.44 220 ASP A O 1
ATOM 1811 N N . ILE A 1 221 ? -35.190 32.673 -21.314 1.00 46.22 221 ILE A N 1
ATOM 1812 C CA . ILE A 1 221 ? -34.903 33.986 -20.713 1.00 46.22 221 ILE A CA 1
ATOM 1813 C C . ILE A 1 221 ? -36.183 34.822 -20.559 1.00 46.22 221 ILE A C 1
ATOM 1815 O O . ILE A 1 221 ? -36.318 35.576 -19.599 1.00 46.22 221 ILE A O 1
ATOM 1819 N N . GLU A 1 222 ? -37.173 34.625 -21.436 1.00 45.16 222 GLU A N 1
ATOM 1820 C CA . GLU A 1 222 ? -38.490 35.261 -21.304 1.00 45.16 222 GLU A CA 1
ATOM 1821 C C . GLU A 1 222 ? -39.258 34.745 -20.075 1.00 45.16 222 GLU A C 1
ATOM 1823 O O . GLU A 1 222 ? -39.960 35.508 -19.416 1.00 45.16 222 GLU A O 1
ATOM 1828 N N . LEU A 1 223 ? -39.067 33.474 -19.697 1.00 42.75 223 LEU A N 1
ATOM 1829 C CA . LEU A 1 223 ? -39.650 32.891 -18.482 1.00 42.75 223 LEU A CA 1
ATOM 1830 C C . LEU A 1 223 ? -38.941 33.389 -17.212 1.00 42.75 223 LEU A C 1
ATOM 1832 O O . LEU A 1 223 ? -39.523 33.414 -16.128 1.00 42.75 223 LEU A O 1
ATOM 1836 N N . PHE A 1 224 ? -37.673 33.773 -17.348 1.00 43.03 224 PHE A N 1
ATOM 1837 C CA . PHE A 1 224 ? -36.847 34.298 -16.268 1.00 43.03 224 PHE A CA 1
ATOM 1838 C C . PHE A 1 224 ? -37.322 35.690 -15.806 1.00 43.03 224 PHE A C 1
ATOM 1840 O O . PHE A 1 224 ? -37.289 35.978 -14.607 1.00 43.03 224 PHE A O 1
ATOM 1847 N N . ASN A 1 225 ? -37.880 36.500 -16.717 1.00 40.88 225 ASN A N 1
ATOM 1848 C CA . ASN A 1 225 ? -38.517 37.786 -16.398 1.00 40.88 225 ASN A CA 1
ATOM 1849 C C . ASN A 1 225 ? -39.759 37.629 -15.516 1.00 40.88 225 ASN A C 1
ATOM 1851 O O . ASN A 1 225 ? -39.934 38.381 -14.558 1.00 40.88 225 ASN A O 1
ATOM 1855 N N . ASP A 1 226 ? -40.589 36.620 -15.778 1.00 38.84 226 ASP A N 1
ATOM 1856 C CA . ASP A 1 226 ? -41.782 36.344 -14.970 1.00 38.84 226 ASP A CA 1
ATOM 1857 C C . ASP A 1 226 ? -41.425 35.840 -13.560 1.00 38.84 226 ASP A C 1
ATOM 1859 O O . ASP A 1 226 ? -42.119 36.152 -12.591 1.00 38.84 226 ASP A O 1
ATOM 1863 N N . ILE A 1 227 ? -40.305 35.119 -13.420 1.00 39.84 227 ILE A N 1
ATOM 1864 C CA . ILE A 1 227 ? -39.784 34.631 -12.131 1.00 39.84 227 ILE A CA 1
ATOM 1865 C C . ILE A 1 227 ? -39.202 35.782 -11.288 1.00 39.84 227 ILE A C 1
ATOM 1867 O O . ILE A 1 227 ? -39.345 35.783 -10.062 1.00 39.84 227 ILE A O 1
ATOM 1871 N N . LEU A 1 228 ? -38.592 36.792 -11.920 1.00 41.19 228 LEU A N 1
ATOM 1872 C CA . LEU A 1 228 ? -38.040 37.969 -11.234 1.00 41.19 228 LEU A CA 1
ATOM 1873 C C . LEU A 1 228 ? -39.079 39.056 -10.934 1.00 41.19 228 LEU A C 1
ATOM 1875 O O . LEU A 1 228 ? -39.011 39.655 -9.858 1.00 41.19 228 LEU A O 1
ATOM 1879 N N . ASN A 1 229 ? -40.085 39.244 -11.797 1.00 38.28 229 ASN A N 1
ATOM 1880 C CA . ASN A 1 229 ? -41.240 40.111 -11.517 1.00 38.28 229 ASN A CA 1
ATOM 1881 C C . ASN A 1 229 ? -42.050 39.631 -10.296 1.00 38.28 229 ASN A C 1
ATOM 1883 O O . ASN A 1 229 ? -42.772 40.408 -9.668 1.00 38.28 229 ASN A O 1
ATOM 1887 N N . TYR A 1 230 ? -41.873 38.369 -9.896 1.00 38.69 230 TYR A N 1
ATOM 1888 C CA . TYR A 1 230 ? -42.497 37.750 -8.731 1.00 38.69 230 TYR A CA 1
ATOM 1889 C C . TYR A 1 230 ? -41.747 37.957 -7.397 1.00 38.69 230 TYR A C 1
ATOM 1891 O O . TYR A 1 230 ? -41.969 37.180 -6.481 1.00 38.69 230 TYR A O 1
ATOM 1899 N N . ASN A 1 231 ? -40.864 38.959 -7.226 1.00 43.31 231 ASN A N 1
ATOM 1900 C CA . ASN A 1 231 ? -40.308 39.386 -5.913 1.00 43.31 231 ASN A CA 1
ATOM 1901 C C . ASN A 1 231 ? -39.845 38.247 -4.954 1.00 43.31 231 ASN A C 1
ATOM 1903 O O . ASN A 1 231 ? -39.853 38.383 -3.728 1.00 43.31 231 ASN A O 1
ATOM 1907 N N . GLY A 1 232 ? -39.408 37.111 -5.504 1.00 43.72 232 GLY A N 1
ATOM 1908 C CA . GLY A 1 232 ? -39.418 35.809 -4.827 1.00 43.72 232 GLY A CA 1
ATOM 1909 C C . GLY A 1 232 ? -38.379 35.592 -3.731 1.00 43.72 232 GLY A C 1
ATOM 1910 O O . GLY A 1 232 ? -38.600 34.769 -2.853 1.00 43.72 232 GLY A O 1
ATOM 1911 N N . ILE A 1 233 ? -37.262 36.322 -3.715 1.00 42.81 233 ILE A N 1
ATOM 1912 C CA . ILE A 1 233 ? -36.181 36.040 -2.748 1.00 42.81 233 ILE A CA 1
ATOM 1913 C C . ILE A 1 233 ? -36.409 36.757 -1.406 1.00 42.81 233 ILE A C 1
ATOM 1915 O O . ILE A 1 233 ? -35.895 36.331 -0.379 1.00 42.81 233 ILE A O 1
ATOM 1919 N N . CYS A 1 234 ? -37.289 37.763 -1.372 1.00 37.28 234 CYS A N 1
ATOM 1920 C CA . CYS A 1 234 ? -37.792 38.371 -0.127 1.00 37.28 234 CYS A CA 1
ATOM 1921 C C . CYS A 1 234 ? -39.264 38.034 0.147 1.00 37.28 234 CYS A C 1
ATOM 1923 O O . CYS A 1 234 ? -39.742 38.125 1.277 1.00 37.28 234 CYS A O 1
ATOM 1925 N N . VAL A 1 235 ? -39.959 37.500 -0.860 1.00 36.22 235 VAL A N 1
ATOM 1926 C CA . VAL A 1 235 ? -41.244 36.811 -0.720 1.00 36.22 235 VAL A CA 1
ATOM 1927 C C . VAL A 1 235 ? -41.086 35.372 -0.201 1.00 36.22 235 VAL A C 1
ATOM 1929 O O . VAL A 1 235 ? -42.078 34.782 0.188 1.00 36.22 235 VAL A O 1
ATOM 1932 N N . LEU A 1 236 ? -39.883 34.824 0.009 1.00 36.78 236 LEU A N 1
ATOM 1933 C CA . LEU A 1 236 ? -39.732 33.576 0.789 1.00 36.78 236 LEU A CA 1
ATOM 1934 C C . LEU A 1 236 ? -39.960 33.754 2.309 1.00 36.78 236 LEU A C 1
ATOM 1936 O O . LEU A 1 236 ? -40.156 32.768 3.012 1.00 36.78 236 LEU A O 1
ATOM 1940 N N . GLN A 1 237 ? -40.081 34.996 2.798 1.00 35.12 237 GLN A N 1
ATOM 1941 C CA . GLN A 1 237 ? -40.769 35.324 4.063 1.00 35.12 237 GLN A CA 1
ATOM 1942 C C . GLN A 1 237 ? -42.197 35.876 3.862 1.00 35.12 237 GLN A C 1
ATOM 1944 O O . GLN A 1 237 ? -42.899 36.163 4.826 1.00 35.12 237 GLN A O 1
ATOM 1949 N N . THR A 1 238 ? -42.666 35.979 2.615 1.00 33.53 238 THR A N 1
ATOM 1950 C CA . THR A 1 238 ? -44.015 36.441 2.237 1.00 33.53 238 THR A CA 1
ATOM 1951 C C . THR A 1 238 ? -44.714 35.462 1.273 1.00 33.53 238 THR A C 1
ATOM 1953 O O . THR A 1 238 ? -45.536 35.864 0.460 1.00 33.53 238 THR A O 1
ATOM 1956 N N . LEU A 1 239 ? -44.476 34.148 1.391 1.00 32.25 239 LEU A N 1
ATOM 1957 C CA . LEU A 1 239 ? -45.336 33.102 0.811 1.00 32.25 239 LEU A CA 1
ATOM 1958 C C . LEU A 1 239 ? -46.533 32.838 1.737 1.00 32.25 239 LEU A C 1
ATOM 1960 O O . LEU A 1 239 ? -46.942 31.717 2.013 1.00 32.25 239 LEU A O 1
ATOM 1964 N N . GLN A 1 240 ? -47.134 33.938 2.177 1.00 32.75 240 GLN A N 1
ATOM 1965 C CA . GLN A 1 240 ? -48.548 34.045 2.466 1.00 32.75 240 GLN A CA 1
ATOM 1966 C C . GLN A 1 240 ? -49.081 35.071 1.475 1.00 32.75 240 GLN A C 1
ATOM 1968 O O . GLN A 1 240 ? -48.982 36.259 1.764 1.00 32.75 240 GLN A O 1
ATOM 1973 N N . ARG A 1 241 ? -49.573 34.619 0.312 1.00 34.62 241 ARG A N 1
ATOM 1974 C CA . ARG A 1 241 ? -50.533 35.304 -0.594 1.00 34.62 241 ARG A CA 1
ATOM 1975 C C . ARG A 1 241 ? -50.494 34.687 -2.001 1.00 34.62 241 ARG A C 1
ATOM 1977 O O . ARG A 1 241 ? -50.232 35.363 -2.985 1.00 34.62 241 ARG A O 1
ATOM 1984 N N . MET A 1 242 ? -50.808 33.399 -2.096 1.00 35.31 242 MET A N 1
ATOM 1985 C CA . MET A 1 242 ? -51.458 32.873 -3.299 1.00 35.31 242 MET A CA 1
ATOM 1986 C C . MET A 1 242 ? -52.884 32.503 -2.915 1.00 35.31 242 MET A C 1
ATOM 1988 O O . MET A 1 242 ? -53.100 31.876 -1.874 1.00 35.31 242 MET A O 1
ATOM 1992 N N . SER A 1 243 ? -53.859 32.918 -3.722 1.00 36.59 243 SER A N 1
ATOM 1993 C CA . SER A 1 243 ? -55.210 32.387 -3.589 1.00 36.59 243 SER A CA 1
ATOM 1994 C C . SER A 1 243 ? -55.221 30.921 -4.039 1.00 36.59 243 SER A C 1
ATOM 1996 O O . SER A 1 243 ? -54.463 30.519 -4.923 1.00 36.59 243 SER A O 1
ATOM 1998 N N . ILE A 1 244 ? -56.098 30.104 -3.449 1.00 36.59 244 ILE A N 1
ATOM 1999 C CA . ILE A 1 244 ? -56.274 28.693 -3.840 1.00 36.59 244 ILE A CA 1
ATOM 2000 C C . ILE A 1 244 ? -56.577 28.561 -5.343 1.00 36.59 244 ILE A C 1
ATOM 2002 O O . ILE A 1 244 ? -56.114 27.615 -5.976 1.00 36.59 244 ILE A O 1
ATOM 2006 N N . GLY A 1 245 ? -57.276 29.536 -5.933 1.00 38.75 245 GLY A N 1
ATOM 2007 C CA . GLY A 1 245 ? -57.567 29.559 -7.367 1.00 38.75 245 GLY A CA 1
ATOM 2008 C C . GLY A 1 245 ? -56.320 29.696 -8.243 1.00 38.75 245 GLY A C 1
ATOM 2009 O O . GLY A 1 245 ? -56.210 29.007 -9.251 1.00 38.75 245 GLY A O 1
ATOM 2010 N N . GLU A 1 246 ? -55.344 30.514 -7.851 1.00 40.12 246 GLU A N 1
ATOM 2011 C CA . GLU A 1 246 ? -54.127 30.748 -8.643 1.00 40.12 246 GLU A CA 1
ATOM 2012 C C . GLU A 1 246 ? -53.128 29.591 -8.530 1.00 40.12 246 GLU A C 1
ATOM 2014 O O . GLU A 1 246 ? -52.544 29.182 -9.533 1.00 40.12 246 GLU A O 1
ATOM 2019 N N . SER A 1 247 ? -53.003 28.979 -7.349 1.00 39.19 247 SER A N 1
ATOM 2020 C CA . SER A 1 247 ? -52.180 27.777 -7.157 1.00 39.19 247 SER A CA 1
ATOM 2021 C C . SER A 1 247 ? -52.731 26.580 -7.935 1.00 39.19 247 SER A C 1
ATOM 2023 O O . SER A 1 247 ? -51.972 25.831 -8.551 1.00 39.19 247 SER A O 1
ATOM 2025 N N . VAL A 1 248 ? -54.060 26.422 -7.962 1.00 39.44 248 VAL A N 1
ATOM 2026 C CA . VAL A 1 248 ? -54.731 25.386 -8.758 1.00 39.44 248 VAL A CA 1
ATOM 2027 C C . VAL A 1 248 ? -54.621 25.694 -10.251 1.00 39.44 248 VAL A C 1
ATOM 2029 O O . VAL A 1 248 ? -54.362 24.776 -11.019 1.00 39.44 248 VAL A O 1
ATOM 2032 N N . PHE A 1 249 ? -54.720 26.958 -10.677 1.00 40.47 249 PHE A N 1
ATOM 2033 C CA . PHE A 1 249 ? -54.574 27.363 -12.082 1.00 40.47 249 PHE A CA 1
ATOM 2034 C C . PHE A 1 249 ? -53.148 27.158 -12.625 1.00 40.47 249 PHE A C 1
ATOM 2036 O O . PHE A 1 249 ? -52.982 26.719 -13.765 1.00 40.47 249 PHE A O 1
ATOM 2043 N N . ILE A 1 250 ? -52.115 27.409 -11.814 1.00 40.12 250 ILE A N 1
ATOM 2044 C CA . ILE A 1 250 ? -50.709 27.150 -12.168 1.00 40.12 250 ILE A CA 1
ATOM 2045 C C . ILE A 1 250 ? -50.422 25.646 -12.197 1.00 40.12 250 ILE A C 1
ATOM 2047 O O . ILE A 1 250 ? -49.823 25.170 -13.162 1.00 40.12 250 ILE A O 1
ATOM 2051 N N . LEU A 1 251 ? -50.919 24.880 -11.218 1.00 40.62 251 LEU A N 1
ATOM 2052 C CA . LEU A 1 251 ? -50.844 23.416 -11.231 1.00 40.62 251 LEU A CA 1
ATOM 2053 C C . LEU A 1 251 ? -51.556 22.843 -12.471 1.00 40.62 251 LEU A C 1
ATOM 2055 O O . LEU A 1 251 ? -51.009 21.974 -13.145 1.00 40.62 251 LEU A O 1
ATOM 2059 N N . PHE A 1 252 ? -52.716 23.395 -12.851 1.00 42.25 252 PHE A N 1
ATOM 2060 C CA . PHE A 1 252 ? -53.441 23.017 -14.069 1.00 42.25 252 PHE A CA 1
ATOM 2061 C C . PHE A 1 252 ? -52.691 23.406 -15.348 1.00 42.25 252 PHE A C 1
ATOM 2063 O O . PHE A 1 252 ? -52.663 22.611 -16.279 1.00 42.25 252 PHE A O 1
ATOM 2070 N N . LYS A 1 253 ? -52.052 24.585 -15.431 1.00 41.00 253 LYS A N 1
ATOM 2071 C CA . LYS A 1 253 ? -51.223 24.978 -16.592 1.00 41.00 253 LYS A CA 1
ATOM 2072 C C . LYS A 1 253 ? -49.960 24.126 -16.718 1.00 41.00 253 LYS A C 1
ATOM 2074 O O . LYS A 1 253 ? -49.572 23.795 -17.837 1.00 41.00 253 LYS A O 1
ATOM 2079 N N . PHE A 1 254 ? -49.348 23.753 -15.597 1.00 40.53 254 PHE A N 1
ATOM 2080 C CA . PHE A 1 254 ? -48.180 22.875 -15.542 1.00 40.53 254 PHE A CA 1
ATOM 2081 C C . PHE A 1 254 ? -48.542 21.446 -15.984 1.00 40.53 254 PHE A C 1
ATOM 2083 O O . PHE A 1 254 ? -47.880 20.878 -16.852 1.00 40.53 254 PHE A O 1
ATOM 2090 N N . ILE A 1 255 ? -49.679 20.919 -15.512 1.00 40.94 255 ILE A N 1
ATOM 2091 C CA . ILE A 1 255 ? -50.244 19.627 -15.940 1.00 40.94 255 ILE A CA 1
ATOM 2092 C C . ILE A 1 255 ? -50.716 19.667 -17.408 1.00 40.94 255 ILE A C 1
ATOM 2094 O O . ILE A 1 255 ? -50.474 18.720 -18.149 1.00 40.94 255 ILE A O 1
ATOM 2098 N N . LYS A 1 256 ? -51.310 20.774 -17.878 1.00 36.97 256 LYS A N 1
ATOM 2099 C CA . LYS A 1 256 ? -51.753 20.964 -19.276 1.00 36.97 256 LYS A CA 1
ATOM 2100 C C . LYS A 1 256 ? -50.585 21.104 -20.266 1.00 36.97 256 LYS A C 1
ATOM 2102 O O . LYS A 1 256 ? -50.729 20.784 -21.441 1.00 36.97 256 LYS A O 1
ATOM 2107 N N . ARG A 1 257 ? -49.408 21.558 -19.814 1.00 38.44 257 ARG A N 1
ATOM 2108 C CA . ARG A 1 257 ? -48.165 21.535 -20.612 1.00 38.44 257 ARG A CA 1
ATOM 2109 C C . ARG A 1 257 ? -47.534 20.141 -20.646 1.00 38.44 257 ARG A C 1
ATOM 2111 O O . ARG A 1 257 ? -47.026 19.756 -21.694 1.00 38.44 257 ARG A O 1
ATOM 2118 N N . LEU A 1 258 ? -47.641 19.368 -19.561 1.00 36.22 258 LEU A N 1
ATOM 2119 C CA . LEU A 1 258 ? -47.284 17.943 -19.545 1.00 36.22 258 LEU A CA 1
ATOM 2120 C C . LEU A 1 258 ? -48.224 17.103 -20.433 1.00 36.22 258 LEU A C 1
ATOM 2122 O O . LEU A 1 258 ? -47.761 16.178 -21.093 1.00 36.22 258 LEU A O 1
ATOM 2126 N N . SER A 1 259 ? -49.513 17.455 -20.530 1.00 39.25 259 SER A N 1
ATOM 2127 C CA . SER A 1 259 ? -50.500 16.734 -21.353 1.00 39.25 259 SER A CA 1
ATOM 2128 C C . SER A 1 259 ? -50.421 17.014 -22.863 1.00 39.25 259 SER A C 1
ATOM 2130 O O . SER A 1 259 ? -50.989 16.255 -23.649 1.00 39.25 259 SER A O 1
ATOM 2132 N N . ASN A 1 260 ? -49.656 18.023 -23.303 1.00 39.03 260 ASN A N 1
ATOM 2133 C CA . ASN A 1 260 ? -49.299 18.187 -24.721 1.00 39.03 260 ASN A CA 1
ATOM 2134 C C . ASN A 1 260 ? -48.275 17.139 -25.205 1.00 39.03 260 ASN A C 1
ATOM 2136 O O . ASN A 1 260 ? -48.069 16.990 -26.410 1.00 39.03 260 ASN A O 1
ATOM 2140 N N . ILE A 1 261 ? -47.689 16.355 -24.294 1.00 43.06 261 ILE A N 1
ATOM 2141 C CA . ILE A 1 261 ? -47.029 15.088 -24.610 1.00 43.06 261 ILE A CA 1
ATOM 2142 C C . ILE A 1 261 ? -48.100 14.003 -24.465 1.00 43.06 261 ILE A C 1
ATOM 2144 O O . ILE A 1 261 ? -48.374 13.525 -23.368 1.00 43.06 261 ILE A O 1
ATOM 2148 N N . LYS A 1 262 ? -48.761 13.666 -25.581 1.00 37.91 262 LYS A N 1
ATOM 2149 C CA . LYS A 1 262 ? -49.875 12.702 -25.652 1.00 37.91 262 LYS A CA 1
ATOM 2150 C C . LYS A 1 262 ? -49.624 11.454 -24.792 1.00 37.91 262 LYS A C 1
ATOM 2152 O O . LYS A 1 262 ? -48.922 10.538 -25.217 1.00 37.91 262 LYS A O 1
ATOM 2157 N N . SER A 1 263 ? -50.296 11.346 -23.647 1.00 44.19 263 SER A N 1
ATOM 2158 C CA . SER A 1 263 ? -50.643 10.040 -23.094 1.00 44.19 263 SER A CA 1
ATOM 2159 C C . SER A 1 263 ? -51.933 10.118 -22.281 1.00 44.19 263 SER A C 1
ATOM 2161 O O . SER A 1 263 ? -52.071 10.925 -21.367 1.00 44.19 263 SER A O 1
ATOM 2163 N N . HIS A 1 264 ? -52.856 9.221 -22.615 1.00 42.78 264 HIS A N 1
ATOM 2164 C CA . HIS A 1 264 ? -54.170 8.994 -22.002 1.00 42.78 264 HIS A CA 1
ATOM 2165 C C . HIS A 1 264 ? -54.104 8.578 -20.508 1.00 42.78 264 HIS A C 1
ATOM 2167 O O . HIS A 1 264 ? -55.120 8.248 -19.911 1.00 42.78 264 HIS A O 1
ATOM 2173 N N . ILE A 1 265 ? -52.899 8.547 -19.921 1.00 42.09 265 ILE A N 1
ATOM 2174 C CA . ILE A 1 265 ? -52.578 8.016 -18.588 1.00 42.09 265 ILE A CA 1
ATOM 2175 C C . ILE A 1 265 ? -52.768 9.083 -17.493 1.00 42.09 265 ILE A C 1
ATOM 2177 O O . ILE A 1 265 ? -53.047 8.746 -16.345 1.00 42.09 265 ILE A O 1
ATOM 2181 N N . LEU A 1 266 ? -52.645 10.375 -17.822 1.00 42.31 266 LEU A N 1
ATOM 2182 C CA . LEU A 1 266 ? -52.818 11.454 -16.839 1.00 42.31 266 LEU A CA 1
ATOM 2183 C C . LEU A 1 266 ? -54.284 11.664 -16.427 1.00 42.31 266 LEU A C 1
ATOM 2185 O O . LEU A 1 266 ? -54.535 12.005 -15.271 1.00 42.31 266 LEU A O 1
ATOM 2189 N N . ASP A 1 267 ? -55.236 11.390 -17.320 1.00 42.19 267 ASP A N 1
ATOM 2190 C CA . ASP A 1 267 ? -56.667 11.585 -17.054 1.00 42.19 267 ASP A CA 1
ATOM 2191 C C . ASP A 1 267 ? -57.224 10.585 -16.020 1.00 42.19 267 ASP A C 1
ATOM 2193 O O . ASP A 1 267 ? -58.154 10.912 -15.285 1.00 42.19 267 ASP A O 1
ATOM 2197 N N . GLU A 1 268 ? -56.618 9.397 -15.885 1.00 44.53 268 GLU A N 1
ATOM 2198 C CA . GLU A 1 268 ? -57.019 8.383 -14.892 1.00 44.53 268 GLU A CA 1
ATOM 2199 C C . GLU A 1 268 ? -56.322 8.552 -13.529 1.00 44.53 268 GLU A C 1
ATOM 2201 O O . GLU A 1 268 ? -56.884 8.206 -12.488 1.00 44.53 268 GLU A O 1
ATOM 2206 N N . CYS A 1 269 ? -55.112 9.118 -13.500 1.00 42.47 269 CYS A N 1
ATOM 2207 C CA . CYS A 1 269 ? -54.307 9.226 -12.277 1.00 42.47 269 CYS A CA 1
ATOM 2208 C C . CYS A 1 269 ? -54.658 10.447 -11.410 1.00 42.47 269 CYS A C 1
ATOM 2210 O O . CYS A 1 269 ? -54.512 10.398 -10.186 1.00 42.47 269 CYS A O 1
ATOM 2212 N N . ILE A 1 270 ? -55.122 11.544 -12.017 1.00 45.03 270 ILE A N 1
ATOM 2213 C CA . ILE A 1 270 ? -55.427 12.795 -11.301 1.00 45.03 270 ILE A CA 1
ATOM 2214 C C . ILE A 1 270 ? -56.578 12.631 -10.285 1.00 45.03 270 ILE A C 1
ATOM 2216 O O . ILE A 1 270 ? -56.411 13.072 -9.144 1.00 45.03 270 ILE A O 1
ATOM 2220 N N . PRO A 1 271 ? -57.705 11.963 -10.605 1.00 44.09 271 PRO A N 1
ATOM 2221 C CA . PRO A 1 271 ? -58.779 11.738 -9.635 1.00 44.09 271 PRO A CA 1
ATOM 2222 C C . PRO A 1 271 ? -58.338 10.891 -8.431 1.00 44.09 271 PRO A C 1
ATOM 2224 O O . PRO A 1 271 ? -58.671 11.226 -7.295 1.00 44.09 271 PRO A O 1
ATOM 2227 N N . ALA A 1 272 ? -57.527 9.851 -8.660 1.00 42.75 272 ALA A N 1
ATOM 2228 C CA . ALA A 1 272 ? -57.003 8.982 -7.605 1.00 42.75 272 ALA A CA 1
ATOM 2229 C C . ALA A 1 272 ? -56.024 9.721 -6.673 1.00 42.75 272 ALA A C 1
ATOM 2231 O O . ALA A 1 272 ? -56.058 9.535 -5.458 1.00 42.75 272 ALA A O 1
ATOM 2232 N N . LEU A 1 273 ? -55.189 10.614 -7.217 1.00 41.09 273 LEU A N 1
ATOM 2233 C CA . LEU A 1 273 ? -54.277 11.455 -6.434 1.00 41.09 273 LEU A CA 1
ATOM 2234 C C . LEU A 1 273 ? -55.023 12.488 -5.577 1.00 41.09 273 LEU A C 1
ATOM 2236 O O . LEU A 1 273 ? -54.666 12.698 -4.420 1.00 41.09 273 LEU A O 1
ATOM 2240 N N . LEU A 1 274 ? -56.089 13.098 -6.099 1.00 45.19 274 LEU A N 1
ATOM 2241 C CA . LEU A 1 274 ? -56.923 14.033 -5.333 1.00 45.19 274 LEU A CA 1
ATOM 2242 C C . LEU A 1 274 ? -57.702 13.336 -4.202 1.00 45.19 274 LEU A C 1
ATOM 2244 O O . LEU A 1 274 ? -57.958 13.942 -3.159 1.00 45.19 274 LEU A O 1
ATOM 2248 N N . GLU A 1 275 ? -58.044 12.059 -4.385 1.00 43.09 275 GLU A N 1
ATOM 2249 C CA . GLU A 1 275 ? -58.759 11.238 -3.406 1.00 43.09 275 GLU A CA 1
ATOM 2250 C C . GLU A 1 275 ? -57.841 10.702 -2.292 1.00 43.09 275 GLU A C 1
ATOM 2252 O O . GLU A 1 275 ? -58.187 10.816 -1.117 1.00 43.09 275 GLU A O 1
ATOM 2257 N N . ILE A 1 276 ? -56.630 10.232 -2.624 1.00 39.72 276 ILE A N 1
ATOM 2258 C CA . ILE A 1 276 ? -55.630 9.729 -1.655 1.00 39.72 276 ILE A CA 1
ATOM 2259 C C . ILE A 1 276 ? -55.206 10.804 -0.641 1.00 39.72 276 ILE A C 1
ATOM 2261 O O . ILE A 1 276 ? -54.911 10.493 0.515 1.00 39.72 276 ILE A O 1
ATOM 2265 N N . TYR A 1 277 ? -55.198 12.074 -1.051 1.00 37.72 277 TYR A N 1
ATOM 2266 C CA . TYR A 1 277 ? -54.794 13.198 -0.201 1.00 37.72 277 TYR A CA 1
ATOM 2267 C C . TYR A 1 277 ? -55.974 13.988 0.395 1.00 37.72 277 TYR A C 1
ATOM 2269 O O . TYR A 1 277 ? -55.747 14.976 1.092 1.00 37.72 277 TYR A O 1
ATOM 2277 N N . GLY A 1 278 ? -57.221 13.546 0.180 1.00 43.47 278 GLY A N 1
ATOM 2278 C CA . GLY A 1 278 ? -58.416 14.137 0.797 1.00 43.47 278 GLY A CA 1
ATOM 2279 C C . GLY A 1 278 ? -58.808 15.524 0.266 1.00 43.47 278 GLY A C 1
ATOM 2280 O O . GLY A 1 278 ? -59.525 16.259 0.941 1.00 43.47 278 GLY A O 1
ATOM 2281 N N . LEU A 1 279 ? -58.365 15.898 -0.938 1.00 46.34 279 LEU A N 1
ATOM 2282 C CA . LEU A 1 279 ? -58.547 17.242 -1.512 1.00 46.34 279 LEU A CA 1
ATOM 2283 C C . LEU A 1 279 ? -59.880 17.418 -2.269 1.00 46.34 279 LEU A C 1
ATOM 2285 O O . LEU A 1 279 ? -60.178 18.505 -2.759 1.00 46.34 279 LEU A O 1
ATOM 2289 N N . LYS A 1 280 ? -60.719 16.375 -2.325 1.00 44.12 280 LYS A N 1
ATOM 2290 C CA . LYS A 1 280 ? -62.038 16.364 -2.997 1.00 44.12 280 LYS A CA 1
ATOM 2291 C C . LYS A 1 280 ? -63.010 17.434 -2.464 1.00 44.12 280 LYS A C 1
ATOM 2293 O O . LYS A 1 280 ? -63.893 17.872 -3.191 1.00 44.12 280 LYS A O 1
ATOM 2298 N N . ASN A 1 281 ? -62.813 17.887 -1.223 1.00 48.16 281 ASN A N 1
ATOM 2299 C CA . ASN A 1 281 ? -63.687 18.846 -0.535 1.00 48.16 281 ASN A CA 1
ATOM 2300 C C . ASN A 1 281 ? -63.232 20.317 -0.648 1.00 48.16 281 ASN A C 1
ATOM 2302 O O . ASN A 1 281 ? -63.832 21.184 -0.019 1.00 48.16 281 ASN A O 1
ATOM 2306 N N . LEU A 1 282 ? -62.180 20.614 -1.421 1.00 45.12 282 LEU A N 1
ATOM 2307 C CA . LEU A 1 282 ? -61.630 21.972 -1.586 1.00 45.12 282 LEU A CA 1
ATOM 2308 C C . LEU A 1 282 ? -62.162 22.732 -2.815 1.00 45.12 282 LEU A C 1
ATOM 2310 O O . LEU A 1 282 ? -61.701 23.838 -3.088 1.00 45.12 282 LEU A O 1
ATOM 2314 N N . LEU A 1 283 ? -63.145 22.183 -3.537 1.00 42.75 283 LEU A N 1
ATOM 2315 C CA . LEU A 1 283 ? -63.840 22.883 -4.622 1.00 42.75 283 LEU A CA 1
ATOM 2316 C C . LEU A 1 283 ? -65.186 23.436 -4.122 1.00 42.75 283 LEU A C 1
ATOM 2318 O O . LEU A 1 283 ? -66.003 22.666 -3.604 1.00 42.75 283 LEU A O 1
ATOM 2322 N N . PRO A 1 284 ? -65.455 24.746 -4.260 1.00 38.72 284 PRO A N 1
ATOM 2323 C CA . PRO A 1 284 ? -66.701 25.328 -3.801 1.00 38.72 284 PRO A CA 1
ATOM 2324 C C . PRO A 1 284 ? -67.813 25.032 -4.821 1.00 38.72 284 PRO A C 1
ATOM 2326 O O . PRO A 1 284 ? -68.028 25.756 -5.780 1.00 38.72 284 PRO A O 1
ATOM 2329 N N . THR A 1 285 ? -68.575 23.972 -4.543 1.00 47.88 285 THR A N 1
ATOM 2330 C CA . THR A 1 285 ? -69.805 23.503 -5.217 1.00 47.88 285 THR A CA 1
ATOM 2331 C C . THR A 1 285 ? -69.653 22.552 -6.416 1.00 47.88 285 THR A C 1
ATOM 2333 O O . THR A 1 285 ? -68.845 22.714 -7.326 1.00 47.88 285 THR A O 1
ATOM 2336 N N . GLN A 1 286 ? -70.541 21.550 -6.436 1.00 43.97 286 GLN A N 1
ATOM 2337 C CA . GLN A 1 286 ? -70.649 20.466 -7.426 1.00 43.97 286 GLN A CA 1
ATOM 2338 C C . GLN A 1 286 ? -70.915 20.959 -8.865 1.00 43.97 286 GLN A C 1
ATOM 2340 O O . GLN A 1 286 ? -70.760 20.201 -9.821 1.00 43.97 286 GLN A O 1
ATOM 2345 N N . LYS A 1 287 ? -71.278 22.239 -9.023 1.00 42.00 287 LYS A N 1
ATOM 2346 C CA . LYS A 1 287 ? -71.589 22.888 -10.301 1.00 42.00 287 LYS A CA 1
ATOM 2347 C C . LYS A 1 287 ? -70.329 23.339 -11.060 1.00 42.00 287 LYS A C 1
ATOM 2349 O O . LYS A 1 287 ? -70.303 23.245 -12.282 1.00 42.00 287 LYS A O 1
ATOM 2354 N N . GLU A 1 288 ? -69.264 23.739 -10.360 1.00 44.06 288 GLU A N 1
ATOM 2355 C CA . GLU A 1 288 ? -67.982 24.114 -10.987 1.00 44.06 288 GLU A CA 1
ATOM 2356 C C . GLU A 1 288 ? -67.154 22.883 -11.382 1.00 44.06 288 GLU A C 1
ATOM 2358 O O . GLU A 1 288 ? -66.557 22.862 -12.456 1.00 44.06 288 GLU A O 1
ATOM 2363 N N . TYR A 1 289 ? -67.211 21.805 -10.591 1.00 44.94 289 TYR A N 1
ATOM 2364 C CA . TYR A 1 289 ? -66.593 20.520 -10.945 1.00 44.94 289 TYR A CA 1
ATOM 2365 C C . TYR A 1 289 ? -67.188 19.921 -12.236 1.00 44.94 289 TYR A C 1
ATOM 2367 O O . TYR A 1 289 ? -66.446 19.417 -13.078 1.00 44.94 289 TYR A O 1
ATOM 2375 N N . GLN A 1 290 ? -68.510 20.029 -12.435 1.00 44.34 290 GLN A N 1
ATOM 2376 C CA . GLN A 1 290 ? -69.170 19.564 -13.664 1.00 44.34 290 GLN A CA 1
ATOM 2377 C C . GLN A 1 290 ? -68.932 20.489 -14.868 1.00 44.34 290 GLN A C 1
ATOM 2379 O O . GLN A 1 290 ? -68.700 19.990 -15.963 1.00 44.34 290 GLN A O 1
ATOM 2384 N N . SER A 1 291 ? -68.872 21.812 -14.673 1.00 44.22 291 SER A N 1
ATOM 2385 C CA . SER A 1 291 ? -68.533 22.771 -15.742 1.00 44.22 291 SER A CA 1
ATOM 2386 C C . SER A 1 291 ? -67.112 22.558 -16.295 1.00 44.22 291 SER A C 1
ATOM 2388 O O . SER A 1 291 ? -66.867 22.642 -17.499 1.00 44.22 291 SER A O 1
ATOM 2390 N N . ILE A 1 292 ? -66.167 22.183 -15.425 1.00 39.78 292 ILE A N 1
ATOM 2391 C CA . ILE A 1 292 ? -64.789 21.849 -15.814 1.00 39.78 292 ILE A CA 1
ATOM 2392 C C . ILE A 1 292 ? -64.725 20.506 -16.565 1.00 39.78 292 ILE A C 1
ATOM 2394 O O . ILE A 1 292 ? -63.981 20.389 -17.539 1.00 39.78 292 ILE A O 1
ATOM 2398 N N . LEU A 1 293 ? -65.534 19.513 -16.176 1.00 40.69 293 LEU A N 1
ATOM 2399 C CA . LEU A 1 293 ? -65.659 18.244 -16.908 1.00 40.69 293 LEU A CA 1
ATOM 2400 C C . LEU A 1 293 ? -66.355 18.415 -18.273 1.00 40.69 293 LEU A C 1
ATOM 2402 O O . LEU A 1 293 ? -65.982 17.745 -19.237 1.00 40.69 293 LEU A O 1
ATOM 2406 N N . GLU A 1 294 ? -67.317 19.332 -18.393 1.00 41.59 294 GLU A N 1
ATOM 2407 C CA . GLU A 1 294 ? -67.962 19.678 -19.668 1.00 41.59 294 GLU A CA 1
ATOM 2408 C C . GLU A 1 294 ? -67.025 20.457 -20.604 1.00 41.59 294 GLU A C 1
ATOM 2410 O O . GLU A 1 294 ? -66.988 20.170 -21.801 1.00 41.59 294 GLU A O 1
ATOM 2415 N N . GLY A 1 295 ? -66.168 21.340 -20.075 1.00 39.00 295 GLY A N 1
ATOM 2416 C CA . GLY A 1 295 ? -65.116 22.013 -20.851 1.00 39.00 295 GLY A CA 1
ATOM 2417 C C . GLY A 1 295 ? -64.070 21.060 -21.452 1.00 39.00 295 GLY A C 1
ATOM 2418 O O . GLY A 1 295 ? -63.490 21.358 -22.495 1.00 39.00 295 GLY A O 1
ATOM 2419 N N . ILE A 1 296 ? -63.872 19.884 -20.846 1.00 38.19 296 ILE A N 1
ATOM 2420 C CA . ILE A 1 296 ? -63.013 18.808 -21.373 1.00 38.19 296 ILE A CA 1
ATOM 2421 C C . ILE A 1 296 ? -63.712 18.025 -22.502 1.00 38.19 296 ILE A C 1
ATOM 2423 O O . ILE A 1 296 ? -63.040 17.517 -23.396 1.00 38.19 296 ILE A O 1
ATOM 2427 N N . LYS A 1 297 ? -65.052 17.980 -22.542 1.00 34.69 297 LYS A N 1
ATOM 2428 C CA . LYS A 1 297 ? -65.809 17.327 -23.629 1.00 34.69 297 LYS A CA 1
ATOM 2429 C C . LYS A 1 297 ? -65.936 18.176 -24.905 1.00 34.69 297 LYS A C 1
ATOM 2431 O O . LYS A 1 297 ? -66.221 17.616 -25.961 1.00 34.69 297 LYS A O 1
ATOM 2436 N N . ILE A 1 298 ? -65.675 19.486 -24.850 1.00 35.84 298 ILE A N 1
ATOM 2437 C CA . ILE A 1 298 ? -65.807 20.408 -26.002 1.00 35.84 298 ILE A CA 1
ATOM 2438 C C . ILE A 1 298 ? -64.581 20.385 -26.946 1.00 35.84 298 ILE A C 1
ATOM 2440 O O . ILE A 1 298 ? -64.618 20.960 -28.030 1.00 35.84 298 ILE A O 1
ATOM 2444 N N . SER A 1 299 ? -63.513 19.638 -26.639 1.00 33.53 299 SER A N 1
ATOM 2445 C CA . SER A 1 299 ? -62.411 19.413 -27.596 1.00 33.53 299 SER A CA 1
ATOM 2446 C C . SER A 1 299 ? -62.701 18.329 -28.651 1.00 33.53 299 SER A C 1
ATOM 2448 O O . SER A 1 299 ? -61.856 18.091 -29.511 1.00 33.53 299 SER A O 1
ATOM 2450 N N . ASN A 1 300 ? -63.895 17.715 -28.633 1.00 34.19 300 ASN A N 1
ATOM 2451 C CA . ASN A 1 300 ? -64.302 16.643 -29.555 1.00 34.19 300 ASN A CA 1
ATOM 2452 C C . ASN A 1 300 ? -65.455 17.001 -30.519 1.00 34.19 300 ASN A C 1
ATOM 2454 O O . ASN A 1 300 ? -66.039 16.104 -31.124 1.00 34.19 300 ASN A O 1
ATOM 2458 N N . SER A 1 301 ? -65.776 18.281 -30.736 1.00 30.59 301 SER A N 1
ATOM 2459 C CA . SER A 1 301 ? -66.764 18.671 -31.757 1.00 30.59 301 SER A CA 1
ATOM 2460 C C . SER A 1 301 ? -66.314 19.866 -32.602 1.00 30.59 301 SER A C 1
ATOM 2462 O O . SER A 1 301 ? -66.713 21.004 -32.370 1.00 30.59 301 SER A O 1
ATOM 2464 N N . LEU A 1 302 ? -65.523 19.586 -33.636 1.00 26.83 302 LEU A N 1
ATOM 2465 C CA . LEU A 1 302 ? -65.474 20.389 -34.860 1.00 26.83 302 LEU A CA 1
ATOM 2466 C C . LEU A 1 302 ? -65.618 19.420 -36.037 1.00 26.83 302 LEU A C 1
ATOM 2468 O O . LEU A 1 302 ? -64.649 18.943 -36.618 1.00 26.83 302 LEU A O 1
ATOM 2472 N N . SER A 1 303 ? -66.873 19.074 -36.322 1.00 26.77 303 SER A N 1
ATOM 2473 C CA . SER A 1 303 ? -67.298 18.327 -37.502 1.00 26.77 303 SER A CA 1
ATOM 2474 C C . SER A 1 303 ? -68.061 19.257 -38.440 1.00 26.77 303 SER A C 1
ATOM 2476 O O . SER A 1 303 ? -69.174 19.666 -38.113 1.00 26.77 303 SER A O 1
ATOM 2478 N N . SER A 1 304 ? -67.517 19.517 -39.629 1.00 25.91 304 SER A N 1
ATOM 2479 C CA . SER A 1 304 ? -68.336 19.705 -40.832 1.00 25.91 304 SER A CA 1
ATOM 2480 C C . SER A 1 304 ? -67.505 19.478 -42.100 1.00 25.91 304 SER A C 1
ATOM 2482 O O . SER A 1 304 ? -66.764 20.367 -42.512 1.00 25.91 304 SER A O 1
ATOM 2484 N N . LEU A 1 305 ? -67.621 18.287 -42.702 1.00 23.64 305 LEU A N 1
ATOM 2485 C CA . LEU A 1 305 ? -68.033 18.038 -44.102 1.00 23.64 305 LEU A CA 1
ATOM 2486 C C . LEU A 1 305 ? -67.809 16.540 -44.474 1.00 23.64 305 LEU A C 1
ATOM 2488 O O . LEU A 1 305 ? -66.908 15.925 -43.903 1.00 23.64 305 LEU A O 1
ATOM 2492 N N . PRO A 1 306 ? -68.639 15.921 -45.349 1.00 25.67 306 PRO A N 1
ATOM 2493 C CA . PRO A 1 306 ? -68.772 14.457 -45.478 1.00 25.67 306 PRO A CA 1
ATOM 2494 C C . PRO A 1 306 ? -68.077 13.905 -46.773 1.00 25.67 306 PRO A C 1
ATOM 2496 O O . PRO A 1 306 ? -67.371 14.671 -47.424 1.00 25.67 306 PRO A O 1
ATOM 2499 N N . PRO A 1 307 ? -68.154 12.595 -47.132 1.00 35.97 307 PRO A N 1
ATOM 2500 C CA . PRO A 1 307 ? -67.008 11.692 -47.343 1.00 35.97 307 PRO A CA 1
ATOM 2501 C C . PRO A 1 307 ? -66.718 11.366 -48.834 1.00 35.97 307 PRO A C 1
ATOM 2503 O O . PRO A 1 307 ? -67.437 11.830 -49.719 1.00 35.97 307 PRO A O 1
ATOM 2506 N N . PRO A 1 308 ? -65.713 10.513 -49.141 1.00 23.31 308 PRO A N 1
ATOM 2507 C CA . PRO A 1 308 ? -66.099 9.194 -49.669 1.00 23.31 308 PRO A CA 1
ATOM 2508 C C . PRO A 1 308 ? -65.242 7.991 -49.201 1.00 23.31 308 PRO A C 1
ATOM 2510 O O . PRO A 1 308 ? -64.017 8.020 -49.186 1.00 23.31 308 PRO A O 1
ATOM 2513 N N . SER A 1 309 ? -65.968 6.928 -48.833 1.00 22.69 309 SER A N 1
ATOM 2514 C CA . SER A 1 309 ? -65.788 5.485 -49.107 1.00 22.69 309 SER A CA 1
ATOM 2515 C C . SER A 1 309 ? -64.419 4.903 -49.522 1.00 22.69 309 SER A C 1
ATOM 2517 O O . SER A 1 309 ? -63.911 5.248 -50.583 1.00 22.69 309 SER A O 1
ATOM 2519 N N . LEU A 1 310 ? -63.948 3.844 -48.840 1.00 23.14 310 LEU A N 1
ATOM 2520 C CA . LEU A 1 310 ? -64.192 2.423 -49.198 1.00 23.14 310 LEU A CA 1
ATOM 2521 C C . LEU A 1 310 ? -63.388 1.444 -48.304 1.00 23.14 310 LEU A C 1
ATOM 2523 O O . LEU A 1 310 ? -62.212 1.650 -48.027 1.00 23.14 310 LEU A O 1
ATOM 2527 N N . ASN A 1 311 ? -64.073 0.371 -47.884 1.00 23.36 311 ASN A N 1
ATOM 2528 C CA . ASN A 1 311 ? -63.577 -0.910 -47.342 1.00 23.36 311 ASN A CA 1
ATOM 2529 C C . ASN A 1 311 ? -62.319 -1.451 -48.043 1.00 23.36 311 ASN A C 1
ATOM 2531 O O . ASN A 1 311 ? -62.292 -1.319 -49.257 1.00 23.36 311 ASN A O 1
ATOM 2535 N N . ILE A 1 312 ? -61.434 -2.188 -47.334 1.00 25.22 312 ILE A N 1
ATOM 2536 C CA . ILE A 1 312 ? -61.182 -3.658 -47.460 1.00 25.22 312 ILE A CA 1
ATOM 2537 C C . ILE A 1 312 ? -60.547 -4.211 -46.147 1.00 25.22 312 ILE A C 1
ATOM 2539 O O . ILE A 1 312 ? -59.838 -3.502 -45.437 1.00 25.22 312 ILE A O 1
ATOM 2543 N N . ARG A 1 313 ? -60.895 -5.470 -45.835 1.00 22.95 313 ARG A N 1
ATOM 2544 C CA . ARG A 1 313 ? -60.555 -6.382 -44.719 1.00 22.95 313 ARG A CA 1
ATOM 2545 C C . ARG A 1 313 ? -59.190 -7.105 -44.838 1.00 22.95 313 ARG A C 1
ATOM 2547 O O . ARG A 1 313 ? -58.624 -7.124 -45.920 1.00 22.95 313 ARG A O 1
ATOM 2554 N N . GLU A 1 314 ? -58.844 -7.825 -43.748 1.00 23.44 314 GLU A N 1
ATOM 2555 C CA . GLU A 1 314 ? -57.983 -9.043 -43.652 1.00 23.44 314 GLU A CA 1
ATOM 2556 C C . GLU A 1 314 ? -56.467 -8.810 -43.902 1.00 23.44 314 GLU A C 1
ATOM 2558 O O . GLU A 1 314 ? -56.096 -7.937 -44.665 1.00 23.44 314 GLU A O 1
ATOM 2563 N N . GLU A 1 315 ? -55.467 -9.444 -43.273 1.00 23.70 315 GLU A N 1
ATOM 2564 C CA . GLU A 1 315 ? -55.333 -10.727 -42.572 1.00 23.70 315 GLU A CA 1
ATOM 2565 C C . GLU A 1 315 ? -53.979 -10.771 -41.789 1.00 23.70 315 GLU A C 1
ATOM 2567 O O . GLU A 1 315 ? -53.285 -9.768 -41.642 1.00 23.70 315 GLU A O 1
ATOM 2572 N N . SER A 1 316 ? -53.634 -11.939 -41.247 1.00 24.95 316 SER A N 1
ATOM 2573 C CA . SER A 1 316 ? -52.657 -12.293 -40.199 1.00 24.95 316 SER A CA 1
ATOM 2574 C C . SER A 1 316 ? -51.134 -12.196 -40.467 1.00 24.95 316 SER A C 1
ATOM 2576 O O . SER A 1 316 ? -50.692 -12.296 -41.600 1.00 24.95 316 SER A O 1
ATOM 2578 N N . LEU A 1 317 ? -50.381 -12.144 -39.347 1.00 28.78 317 LEU A N 1
ATOM 2579 C CA . LEU A 1 317 ? -49.089 -12.781 -38.973 1.00 28.78 317 LEU A CA 1
ATOM 2580 C C . LEU A 1 317 ? -47.900 -12.956 -39.961 1.00 28.78 317 LEU A C 1
ATOM 2582 O O . LEU A 1 317 ? -48.039 -13.317 -41.116 1.00 28.78 317 LEU A O 1
ATOM 2586 N N . GLU A 1 318 ? -46.704 -12.862 -39.354 1.00 25.81 318 GLU A N 1
ATOM 2587 C CA . GLU A 1 318 ? -45.372 -13.337 -39.793 1.00 25.81 318 GLU A CA 1
ATOM 2588 C C . GLU A 1 318 ? -44.548 -12.494 -40.786 1.00 25.81 318 GLU A C 1
ATOM 2590 O O . GLU A 1 318 ? -44.711 -12.562 -42.000 1.00 25.81 318 GLU A O 1
ATOM 2595 N N . LYS A 1 319 ? -43.547 -11.788 -40.226 1.00 28.28 319 LYS A N 1
ATOM 2596 C CA . LYS A 1 319 ? -42.127 -11.692 -40.655 1.00 28.28 319 LYS A CA 1
ATOM 2597 C C . LYS A 1 319 ? -41.540 -10.337 -40.262 1.00 28.28 319 LYS A C 1
ATOM 2599 O O . LYS A 1 319 ? -41.860 -9.331 -40.889 1.00 28.28 319 LYS A O 1
ATOM 2604 N N . LYS A 1 320 ? -40.650 -10.339 -39.260 1.00 26.55 320 LYS A N 1
ATOM 2605 C CA . LYS A 1 320 ? -39.432 -9.500 -39.143 1.00 26.55 320 LYS A CA 1
ATOM 2606 C C . LYS A 1 320 ? -38.802 -9.663 -37.752 1.00 26.55 320 LYS A C 1
ATOM 2608 O O . LYS A 1 320 ? -38.689 -8.720 -36.977 1.00 26.55 320 LYS A O 1
ATOM 2613 N N . GLU A 1 321 ? -38.369 -10.883 -37.455 1.00 28.98 321 GLU A N 1
ATOM 2614 C CA . GLU A 1 321 ? -37.092 -11.045 -36.758 1.00 28.98 321 GLU A CA 1
ATOM 2615 C C . GLU A 1 321 ? -35.977 -10.903 -37.801 1.00 28.98 321 GLU A C 1
ATOM 2617 O O . GLU A 1 321 ? -36.193 -11.224 -38.971 1.00 28.98 321 GLU A O 1
ATOM 2622 N N . LEU A 1 322 ? -34.810 -10.427 -37.357 1.00 29.92 322 LEU A N 1
ATOM 2623 C CA . LEU A 1 322 ? -33.571 -10.207 -38.117 1.00 29.92 322 LEU A CA 1
ATOM 2624 C C . LEU A 1 322 ? -33.332 -8.779 -38.646 1.00 29.92 322 LEU A C 1
ATOM 2626 O O . LEU A 1 322 ? -33.248 -8.572 -39.850 1.00 29.92 322 LEU A O 1
ATOM 2630 N N . PHE A 1 323 ? -33.154 -7.804 -37.743 1.00 26.56 323 PHE A N 1
ATOM 2631 C CA . PHE A 1 323 ? -32.229 -6.668 -37.937 1.00 26.56 323 PHE A CA 1
ATOM 2632 C C . PHE A 1 323 ? -32.132 -5.826 -36.649 1.00 26.56 323 PHE A C 1
ATOM 2634 O O . PHE A 1 323 ? -32.871 -4.868 -36.524 1.00 26.56 323 PHE A O 1
ATOM 2641 N N . PHE A 1 324 ? -31.290 -6.185 -35.667 1.00 24.17 324 PHE A N 1
ATOM 2642 C CA . PHE A 1 324 ? -30.761 -5.263 -34.629 1.00 24.17 324 PHE A CA 1
ATOM 2643 C C . PHE A 1 324 ? -29.669 -5.963 -33.791 1.00 24.17 324 PHE A C 1
ATOM 2645 O O . PHE A 1 324 ? -29.811 -6.198 -32.598 1.00 24.17 324 PHE A O 1
ATOM 2652 N N . VAL A 1 325 ? -28.550 -6.297 -34.438 1.00 26.97 325 VAL A N 1
ATOM 2653 C CA . VAL A 1 325 ? -27.238 -6.458 -33.788 1.00 26.97 325 VAL A CA 1
ATOM 2654 C C . VAL A 1 325 ? -26.249 -5.699 -34.662 1.00 26.97 325 VAL A C 1
ATOM 2656 O O . VAL A 1 325 ? -25.852 -6.201 -35.708 1.00 26.97 325 VAL A O 1
ATOM 2659 N N . LYS A 1 326 ? -25.979 -4.443 -34.285 1.00 28.98 326 LYS A N 1
ATOM 2660 C CA . LYS A 1 326 ? -24.842 -3.578 -34.671 1.00 28.98 326 LYS A CA 1
ATOM 2661 C C . LYS A 1 326 ? -25.208 -2.120 -34.383 1.00 28.98 326 LYS A C 1
ATOM 2663 O O . LYS A 1 326 ? -25.733 -1.434 -35.255 1.00 28.98 326 LYS A O 1
ATOM 2668 N N . LYS A 1 327 ? -24.950 -1.667 -33.153 1.00 28.06 327 LYS A N 1
ATOM 2669 C CA . LYS A 1 327 ? -24.544 -0.286 -32.823 1.00 28.06 327 LYS A CA 1
ATOM 2670 C C . LYS A 1 327 ? -24.298 -0.160 -31.316 1.00 28.06 327 LYS A C 1
ATOM 2672 O O . LYS A 1 327 ? -25.068 0.458 -30.599 1.00 28.06 327 LYS A O 1
ATOM 2677 N N . GLU A 1 328 ? -23.208 -0.768 -30.868 1.00 26.28 328 GLU A N 1
ATOM 2678 C CA . GLU A 1 328 ? -22.535 -0.436 -29.604 1.00 26.28 328 GLU A CA 1
ATOM 2679 C C . GLU A 1 328 ? -21.033 -0.727 -29.774 1.00 26.28 328 GLU A C 1
ATOM 2681 O O . GLU A 1 328 ? -20.410 -1.481 -29.047 1.00 26.28 328 GLU A O 1
ATOM 2686 N N . GLN A 1 329 ? -20.474 -0.163 -30.848 1.00 29.33 329 GLN A N 1
ATOM 2687 C CA . GLN A 1 329 ? -19.039 -0.007 -31.087 1.00 29.33 329 GLN A CA 1
ATOM 2688 C C . GLN A 1 329 ? -18.882 1.254 -31.937 1.00 29.33 329 GLN A C 1
ATOM 2690 O O . GLN A 1 329 ? -19.043 1.211 -33.154 1.00 29.33 329 GLN A O 1
ATOM 2695 N N . GLN A 1 330 ? -18.719 2.389 -31.260 1.00 26.52 330 GLN A N 1
ATOM 2696 C CA . GLN A 1 330 ? -18.127 3.638 -31.754 1.00 26.52 330 GLN A CA 1
ATOM 2697 C C . GLN A 1 330 ? -18.243 4.664 -30.622 1.00 26.52 330 GLN A C 1
ATOM 2699 O O . GLN A 1 330 ? -19.241 5.367 -30.557 1.00 26.52 330 GLN A O 1
ATOM 2704 N N . PHE A 1 331 ? -17.284 4.653 -29.693 1.00 26.23 331 PHE A N 1
ATOM 2705 C CA . PHE A 1 331 ? -16.743 5.813 -28.961 1.00 26.23 331 PHE A CA 1
ATOM 2706 C C . PHE A 1 331 ? -15.604 5.329 -28.044 1.00 26.23 331 PHE A C 1
ATOM 2708 O O . PHE A 1 331 ? -15.633 5.521 -26.839 1.00 26.23 331 PHE A O 1
ATOM 2715 N N . GLU A 1 332 ? -14.596 4.685 -28.636 1.00 27.84 332 GLU A N 1
ATOM 2716 C CA . GLU A 1 332 ? -13.280 4.464 -28.017 1.00 27.84 332 GLU A CA 1
ATOM 2717 C C . GLU A 1 332 ? -12.195 4.697 -29.074 1.00 27.84 332 GLU A C 1
ATOM 2719 O O . GLU A 1 332 ? -11.390 3.836 -29.386 1.00 27.84 332 GLU A O 1
ATOM 2724 N N . GLU A 1 333 ? -12.210 5.884 -29.678 1.00 29.66 333 GLU A N 1
ATOM 2725 C CA . GLU A 1 333 ? -11.068 6.437 -30.412 1.00 29.66 333 GLU A CA 1
ATOM 2726 C C . GLU A 1 333 ? -11.057 7.954 -30.194 1.00 29.66 333 GLU A C 1
ATOM 2728 O O . GLU A 1 333 ? -11.501 8.746 -31.021 1.00 29.66 333 GLU A O 1
ATOM 2733 N N . SER A 1 334 ? -10.571 8.367 -29.029 1.00 25.14 334 SER A N 1
ATOM 2734 C CA . SER A 1 334 ? -9.944 9.677 -28.858 1.00 25.14 334 SER A CA 1
ATOM 2735 C C . SER A 1 334 ? -8.990 9.581 -27.678 1.00 25.14 334 SER A C 1
ATOM 2737 O O . SER A 1 334 ? -9.355 9.858 -26.536 1.00 25.14 334 SER A O 1
ATOM 2739 N N . GLY A 1 335 ? -7.772 9.123 -27.969 1.00 28.53 335 GLY A N 1
ATOM 2740 C CA . GLY A 1 335 ? -6.660 9.183 -27.038 1.00 28.53 335 GLY A CA 1
ATOM 2741 C C . GLY A 1 335 ? -6.411 10.628 -26.622 1.00 28.53 335 GLY A C 1
ATOM 2742 O O . GLY A 1 335 ? -5.982 11.449 -27.430 1.00 28.53 335 GLY A O 1
ATOM 2743 N N . ILE A 1 336 ? -6.678 10.919 -25.351 1.00 23.72 336 ILE A N 1
ATOM 2744 C CA . ILE A 1 336 ? -6.066 12.020 -24.620 1.00 23.72 336 ILE A CA 1
ATOM 2745 C C . ILE A 1 336 ? -5.538 11.426 -23.316 1.00 23.72 336 ILE A C 1
ATOM 2747 O O . ILE A 1 336 ? -6.251 10.782 -22.553 1.00 23.72 336 ILE A O 1
ATOM 2751 N N . ILE A 1 337 ? -4.236 11.613 -23.157 1.00 23.95 337 ILE A N 1
ATOM 2752 C CA . ILE A 1 337 ? -3.343 11.134 -22.111 1.00 23.95 337 ILE A CA 1
ATOM 2753 C C . ILE A 1 337 ? -3.827 11.628 -20.739 1.00 23.95 337 ILE A C 1
ATOM 2755 O O . ILE A 1 337 ? -3.936 12.836 -20.534 1.00 23.95 337 ILE A O 1
ATOM 2759 N N . PHE A 1 338 ? -4.064 10.715 -19.792 1.00 22.36 338 PHE A N 1
ATOM 2760 C CA . PHE A 1 338 ? -4.071 11.048 -18.366 1.00 22.36 338 PHE A CA 1
ATOM 2761 C C . PHE A 1 338 ? -2.693 10.723 -17.796 1.00 22.36 338 PHE A C 1
ATOM 2763 O O . PHE A 1 338 ? -2.365 9.569 -17.534 1.00 22.36 338 PHE A O 1
ATOM 2770 N N . ASP A 1 339 ? -1.884 11.769 -17.660 1.00 22.59 339 ASP A N 1
ATOM 2771 C CA . ASP A 1 339 ? -0.643 11.753 -16.901 1.00 22.59 339 ASP A CA 1
ATOM 2772 C C . ASP A 1 339 ? -0.984 11.606 -15.412 1.00 22.59 339 ASP A C 1
ATOM 2774 O O . ASP A 1 339 ? -1.690 12.424 -14.814 1.00 22.59 339 ASP A O 1
ATOM 2778 N N . SER A 1 340 ? -0.530 10.507 -14.825 1.00 26.17 340 SER A N 1
ATOM 2779 C CA . SER A 1 340 ? -0.634 10.225 -13.405 1.00 26.17 340 SER A CA 1
ATOM 2780 C C . SER A 1 340 ? 0.525 10.898 -12.674 1.00 26.17 340 SER A C 1
ATOM 2782 O O . SER A 1 340 ? 1.547 10.256 -12.460 1.00 26.17 340 SER A O 1
ATOM 2784 N N . GLN A 1 341 ? 0.374 12.166 -12.283 1.00 24.27 341 GLN A N 1
ATOM 2785 C CA . GLN A 1 341 ? 1.075 12.797 -11.152 1.00 24.27 341 GLN A CA 1
ATOM 2786 C C . GLN A 1 341 ? 0.614 14.256 -11.006 1.00 24.27 341 GLN A C 1
ATOM 2788 O O . GLN A 1 341 ? 0.874 15.072 -11.882 1.00 24.27 341 GLN A O 1
ATOM 2793 N N . ASN A 1 342 ? -0.056 14.551 -9.883 1.00 23.50 342 ASN A N 1
ATOM 2794 C CA . ASN A 1 342 ? -0.277 15.854 -9.221 1.00 23.50 342 ASN A CA 1
ATOM 2795 C C . ASN A 1 342 ? -1.735 16.022 -8.775 1.00 23.50 342 ASN A C 1
ATOM 2797 O O . ASN A 1 342 ? -2.520 16.689 -9.435 1.00 23.50 342 ASN A O 1
ATOM 2801 N N . PHE A 1 343 ? -2.064 15.489 -7.600 1.00 22.56 343 PHE A N 1
ATOM 2802 C CA . PHE A 1 343 ? -2.988 16.172 -6.698 1.00 22.56 343 PHE A CA 1
ATOM 2803 C C . PHE A 1 343 ? -2.380 16.140 -5.300 1.00 22.56 343 PHE A C 1
ATOM 2805 O O . PHE A 1 343 ? -2.402 15.136 -4.595 1.00 22.56 343 PHE A O 1
ATOM 2812 N N . ILE A 1 344 ? -1.730 17.262 -4.998 1.00 23.38 344 ILE A N 1
ATOM 2813 C CA . ILE A 1 344 ? -1.531 17.773 -3.652 1.00 23.38 344 ILE A CA 1
ATOM 2814 C C . ILE A 1 344 ? -2.914 18.136 -3.110 1.00 23.38 344 ILE A C 1
ATOM 2816 O O . ILE A 1 344 ? -3.759 18.639 -3.853 1.00 23.38 344 ILE A O 1
ATOM 2820 N N . ASP A 1 345 ? -3.090 17.832 -1.830 1.00 23.06 345 ASP A N 1
ATOM 2821 C CA . ASP A 1 345 ? -4.158 18.277 -0.946 1.00 23.06 345 ASP A CA 1
ATOM 2822 C C . ASP A 1 345 ? -4.628 19.706 -1.252 1.00 23.06 345 ASP A C 1
ATOM 2824 O O . ASP A 1 345 ? -3.819 20.633 -1.301 1.00 23.06 345 ASP A O 1
ATOM 2828 N N . ASP A 1 346 ? -5.942 19.892 -1.360 1.00 22.78 346 ASP A N 1
ATOM 2829 C CA . ASP A 1 346 ? -6.545 21.155 -0.954 1.00 22.78 346 ASP A CA 1
ATOM 2830 C C . ASP A 1 346 ? -7.769 20.843 -0.090 1.00 22.78 346 ASP A C 1
ATOM 2832 O O . ASP A 1 346 ? -8.810 20.357 -0.549 1.00 22.78 346 ASP A O 1
ATOM 2836 N N . ASP A 1 347 ? -7.561 21.050 1.206 1.00 25.70 347 ASP A N 1
ATOM 2837 C CA . ASP A 1 347 ? -8.576 21.127 2.238 1.00 25.70 347 ASP A CA 1
ATOM 2838 C C . ASP A 1 347 ? -9.525 22.291 1.927 1.00 25.70 347 ASP A C 1
ATOM 2840 O O . ASP A 1 347 ? -9.112 23.447 1.850 1.00 25.70 347 ASP A O 1
ATOM 2844 N N . SER A 1 348 ? -10.830 22.028 1.880 1.00 24.95 348 SER A N 1
ATOM 2845 C CA . SER A 1 348 ? -11.792 23.035 2.328 1.00 24.95 348 SER A CA 1
ATOM 2846 C C . SER A 1 348 ? -13.045 22.379 2.900 1.00 24.95 348 SER A C 1
ATOM 2848 O O . SER A 1 348 ? -13.907 21.860 2.186 1.00 24.95 348 SER A O 1
ATOM 2850 N N . GLU A 1 349 ? -13.109 22.426 4.225 1.00 26.12 349 GLU A N 1
ATOM 2851 C CA . GLU A 1 349 ? -14.283 22.290 5.078 1.00 26.12 349 GLU A CA 1
ATOM 2852 C C . GLU A 1 349 ? -15.486 23.091 4.530 1.00 26.12 349 GLU A C 1
ATOM 2854 O O . GLU A 1 349 ? -15.331 24.227 4.091 1.00 26.12 349 GLU A O 1
ATOM 2859 N N . ASN A 1 350 ? -16.717 22.574 4.622 1.00 25.17 350 ASN A N 1
ATOM 2860 C CA . ASN A 1 350 ? -17.565 22.851 5.787 1.00 25.17 350 ASN A CA 1
ATOM 2861 C C . ASN A 1 350 ? -19.011 22.332 5.671 1.00 25.17 350 ASN A C 1
ATOM 2863 O O . ASN A 1 350 ? -19.655 22.371 4.625 1.00 25.17 350 ASN A O 1
ATOM 2867 N N . ASP A 1 351 ? -19.504 22.000 6.864 1.00 25.89 351 ASP A N 1
ATOM 2868 C CA . ASP A 1 351 ? -20.884 22.057 7.353 1.00 25.89 351 ASP A CA 1
ATOM 2869 C C . ASP A 1 351 ? -21.817 20.844 7.151 1.00 25.89 351 ASP A C 1
ATOM 2871 O O . ASP A 1 351 ? -22.563 20.712 6.182 1.00 25.89 351 ASP A O 1
ATOM 2875 N N . SER A 1 352 ? -21.855 19.980 8.172 1.00 26.38 352 SER A N 1
ATOM 2876 C CA . SER A 1 352 ? -22.945 19.025 8.401 1.00 26.38 352 SER A CA 1
ATOM 2877 C C . SER A 1 352 ? -23.433 19.114 9.849 1.00 26.38 352 SER A C 1
ATOM 2879 O O . SER A 1 352 ? -23.248 18.203 10.659 1.00 26.38 352 SER A O 1
ATOM 2881 N N . SER A 1 353 ? -24.065 20.235 10.180 1.00 27.25 353 SER A N 1
ATOM 2882 C CA . SER A 1 353 ? -24.726 20.487 11.465 1.00 27.25 353 SER A CA 1
ATOM 2883 C C . SER A 1 353 ? -26.260 20.340 11.400 1.00 27.25 353 SER A C 1
ATOM 2885 O O . SER A 1 353 ? -26.977 20.875 12.239 1.00 27.25 353 SER A O 1
ATOM 2887 N N . THR A 1 354 ? -26.803 19.563 10.450 1.00 26.59 354 THR A N 1
ATOM 2888 C CA . THR A 1 354 ? -28.267 19.354 10.303 1.00 26.59 354 THR A CA 1
ATOM 2889 C C . THR A 1 354 ? -28.736 17.891 10.330 1.00 26.59 354 THR A C 1
ATOM 2891 O O . THR A 1 354 ? -29.931 17.618 10.216 1.00 26.59 354 THR A O 1
ATOM 2894 N N . CYS A 1 355 ? -27.849 16.915 10.544 1.00 28.58 355 CYS A N 1
ATOM 2895 C CA . CYS A 1 355 ? -28.169 15.501 10.289 1.00 28.58 355 CYS A CA 1
ATOM 2896 C C . CYS A 1 355 ? -28.838 14.723 11.449 1.00 28.58 355 CYS A C 1
ATOM 2898 O O . CYS A 1 355 ? -28.895 13.499 11.391 1.00 28.58 355 CYS A O 1
ATOM 2900 N N . PHE A 1 356 ? -29.358 15.373 12.497 1.00 26.45 356 PHE A N 1
ATOM 2901 C CA . PHE A 1 356 ? -29.883 14.639 13.668 1.00 26.45 356 PHE A CA 1
ATOM 2902 C C . PHE A 1 356 ? -31.404 14.664 13.865 1.00 26.45 356 PHE A C 1
ATOM 2904 O O . PHE A 1 356 ? -31.932 13.780 14.534 1.00 26.45 356 PHE A O 1
ATOM 2911 N N . LEU A 1 357 ? -32.140 15.585 13.235 1.00 26.44 357 LEU A N 1
ATOM 2912 C CA . LEU A 1 357 ? -33.612 15.603 13.313 1.00 26.44 357 LEU A CA 1
ATOM 2913 C C . LEU A 1 357 ? -34.299 15.088 12.039 1.00 26.44 357 LEU A C 1
ATOM 2915 O O . LEU A 1 357 ? -35.466 14.702 12.086 1.00 26.44 357 LEU A O 1
ATOM 2919 N N . SER A 1 358 ? -33.585 15.023 10.909 1.00 29.34 358 SER A N 1
ATOM 2920 C CA . SER A 1 358 ? -34.171 14.616 9.629 1.00 29.34 358 SER A CA 1
ATOM 2921 C C . SER A 1 358 ? -34.265 13.100 9.458 1.00 29.34 358 SER A C 1
ATOM 2923 O O . SER A 1 358 ? -35.267 12.644 8.926 1.00 29.34 358 SER A O 1
ATOM 2925 N N . GLN A 1 359 ? -33.304 12.298 9.937 1.00 30.25 359 GLN A N 1
ATOM 2926 C CA . GLN A 1 359 ? -33.271 10.855 9.640 1.00 30.25 359 GLN A CA 1
ATOM 2927 C C . GLN A 1 359 ? -34.352 10.036 10.360 1.00 30.25 359 GLN A C 1
ATOM 2929 O O . GLN A 1 359 ? -34.978 9.191 9.729 1.00 30.25 359 GLN A O 1
ATOM 2934 N N . ASN A 1 360 ? -34.661 10.330 11.627 1.00 28.38 360 ASN A N 1
ATOM 2935 C CA . ASN A 1 360 ? -35.752 9.640 12.333 1.00 28.38 360 ASN A CA 1
ATOM 2936 C C . ASN A 1 360 ? -37.136 9.994 11.756 1.00 28.38 360 ASN A C 1
ATOM 2938 O O . ASN A 1 360 ? -38.034 9.156 11.744 1.00 28.38 360 ASN A O 1
ATOM 2942 N N . PHE A 1 361 ? -37.302 11.205 11.213 1.00 30.33 361 PHE A N 1
ATOM 2943 C CA . PHE A 1 361 ? -38.516 11.603 10.496 1.00 30.33 361 PHE A CA 1
ATOM 2944 C C . PHE A 1 361 ? -38.564 11.002 9.080 1.00 30.33 361 PHE A C 1
ATOM 2946 O O . PHE A 1 361 ? -39.626 10.577 8.632 1.00 30.33 361 PHE A O 1
ATOM 2953 N N . LEU A 1 362 ? -37.422 10.902 8.389 1.00 30.36 362 LEU A N 1
ATOM 2954 C CA . LEU A 1 362 ? -37.310 10.314 7.051 1.00 30.36 362 LEU A CA 1
ATOM 2955 C C . LEU A 1 362 ? -37.629 8.816 7.053 1.00 30.36 362 LEU A C 1
ATOM 2957 O O . LEU A 1 362 ? -38.302 8.340 6.142 1.00 30.36 362 LEU A O 1
ATOM 2961 N N . GLU A 1 363 ? -37.208 8.084 8.082 1.00 33.53 363 GLU A N 1
ATOM 2962 C CA . GLU A 1 363 ? -37.452 6.645 8.194 1.00 33.53 363 GLU A CA 1
ATOM 2963 C C . GLU A 1 363 ? -38.915 6.353 8.559 1.00 33.53 363 GLU A C 1
ATOM 2965 O O . GLU A 1 363 ? -39.531 5.463 7.968 1.00 33.53 363 GLU A O 1
ATOM 2970 N N . ASP A 1 364 ? -39.532 7.177 9.411 1.00 33.66 364 ASP A N 1
ATOM 2971 C CA . ASP A 1 364 ? -40.955 7.057 9.747 1.00 33.66 364 ASP A CA 1
ATOM 2972 C C . ASP A 1 364 ? -41.872 7.476 8.571 1.00 33.66 364 ASP A C 1
ATOM 2974 O O . ASP A 1 364 ? -42.944 6.899 8.355 1.00 33.66 364 ASP A O 1
ATOM 2978 N N . GLN A 1 365 ? -41.420 8.417 7.729 1.00 32.62 365 GLN A N 1
ATOM 2979 C CA . GLN A 1 365 ? -42.087 8.804 6.477 1.00 32.62 365 GLN A CA 1
ATOM 2980 C C . GLN A 1 365 ? -41.867 7.782 5.350 1.00 32.62 365 GLN A C 1
ATOM 2982 O O . GLN A 1 365 ? -42.818 7.464 4.636 1.00 32.62 365 GLN A O 1
ATOM 2987 N N . LYS A 1 366 ? -40.680 7.172 5.223 1.00 33.06 366 LYS A N 1
ATOM 2988 C CA . LYS A 1 366 ? -40.429 6.040 4.309 1.00 33.06 366 LYS A CA 1
ATOM 2989 C C . LYS A 1 366 ? -41.310 4.844 4.660 1.00 33.06 366 LYS A C 1
ATOM 2991 O O . LYS A 1 366 ? -41.924 4.266 3.768 1.00 33.06 366 LYS A O 1
ATOM 2996 N N . ILE A 1 367 ? -41.455 4.509 5.945 1.00 34.00 367 ILE A N 1
ATOM 2997 C CA . ILE A 1 367 ? -42.341 3.429 6.415 1.00 34.00 367 ILE A CA 1
ATOM 2998 C C . ILE A 1 367 ? -43.815 3.730 6.085 1.00 34.00 367 ILE A C 1
ATOM 3000 O O . ILE A 1 367 ? -44.566 2.817 5.727 1.00 34.00 367 ILE A O 1
ATOM 3004 N N . LYS A 1 368 ? -44.237 5.001 6.139 1.00 34.88 368 LYS A N 1
ATOM 3005 C CA . LYS A 1 368 ? -45.588 5.441 5.741 1.00 34.88 368 LYS A CA 1
ATOM 3006 C C . LYS A 1 368 ? -45.792 5.438 4.217 1.00 34.88 368 LYS A C 1
ATOM 3008 O O . LYS A 1 368 ? -46.839 4.980 3.766 1.00 34.88 368 LYS A O 1
ATOM 3013 N N . ILE A 1 369 ? -44.791 5.828 3.425 1.00 33.81 369 ILE A N 1
ATOM 3014 C CA . ILE A 1 369 ? -44.803 5.776 1.948 1.00 33.81 369 ILE A CA 1
ATOM 3015 C C . ILE A 1 369 ? -44.824 4.319 1.441 1.00 33.81 369 ILE A C 1
ATOM 3017 O O . ILE A 1 369 ? -45.587 3.983 0.537 1.00 33.81 369 ILE A O 1
ATOM 3021 N N . ILE A 1 370 ? -44.078 3.419 2.089 1.00 33.78 370 ILE A N 1
ATOM 3022 C CA . ILE A 1 370 ? -44.064 1.973 1.806 1.00 33.78 370 ILE A CA 1
ATOM 3023 C C . ILE A 1 370 ? -45.424 1.319 2.113 1.00 33.78 370 ILE A C 1
ATOM 3025 O O . ILE A 1 370 ? -45.866 0.430 1.382 1.00 33.78 370 ILE A O 1
ATOM 3029 N N . LYS A 1 371 ? -46.118 1.772 3.168 1.00 31.55 371 LYS A N 1
ATOM 3030 C CA . LYS A 1 371 ? -47.485 1.331 3.495 1.00 31.55 371 LYS A CA 1
ATOM 3031 C C . LYS A 1 371 ? -48.539 1.903 2.535 1.00 31.55 371 LYS A C 1
ATOM 3033 O O . LYS A 1 371 ? -49.518 1.216 2.259 1.00 31.55 371 LYS A O 1
ATOM 3038 N N . ALA A 1 372 ? -48.335 3.114 2.009 1.00 32.00 372 ALA A N 1
ATOM 3039 C CA . ALA A 1 372 ? -49.280 3.804 1.126 1.00 32.00 372 ALA A CA 1
ATOM 3040 C C . ALA A 1 372 ? -49.261 3.306 -0.334 1.00 32.00 372 ALA A C 1
ATOM 3042 O O . ALA A 1 372 ? -50.296 3.328 -0.992 1.00 32.00 372 ALA A O 1
ATOM 3043 N N . LEU A 1 373 ? -48.135 2.784 -0.838 1.00 33.66 373 LEU A N 1
ATOM 3044 C CA . LEU A 1 373 ? -48.011 2.290 -2.224 1.00 33.66 373 LEU A CA 1
ATOM 3045 C C . LEU A 1 373 ? -48.666 0.911 -2.485 1.00 33.66 373 LEU A C 1
ATOM 3047 O O . LEU A 1 373 ? -48.494 0.337 -3.556 1.00 33.66 373 LEU A O 1
ATOM 3051 N N . ASN A 1 374 ? -49.410 0.356 -1.520 1.00 37.84 374 ASN A N 1
ATOM 3052 C CA . ASN A 1 374 ? -50.040 -0.975 -1.557 1.00 37.84 374 ASN A CA 1
ATOM 3053 C C . ASN A 1 374 ? -49.148 -2.078 -2.156 1.00 37.84 374 ASN A C 1
ATOM 3055 O O . ASN A 1 374 ? -49.563 -2.960 -2.911 1.00 37.84 374 ASN A O 1
ATOM 3059 N N . ILE A 1 375 ? -47.878 -2.041 -1.768 1.00 41.12 375 ILE A N 1
ATOM 3060 C CA . ILE A 1 375 ? -46.878 -3.008 -2.169 1.00 41.12 375 ILE A CA 1
ATOM 3061 C C . ILE A 1 375 ? -46.872 -4.162 -1.156 1.00 41.12 375 ILE A C 1
ATOM 3063 O O . ILE A 1 375 ? -45.905 -4.415 -0.438 1.00 41.12 375 ILE A O 1
ATOM 3067 N N . LYS A 1 376 ? -47.970 -4.923 -1.097 1.00 30.44 376 LYS A N 1
ATOM 3068 C CA . LYS A 1 376 ? -47.980 -6.183 -0.330 1.00 30.44 376 LYS A CA 1
ATOM 3069 C C . LYS A 1 376 ? -46.974 -7.200 -0.888 1.00 30.44 376 LYS A C 1
ATOM 3071 O O . LYS A 1 376 ? -46.491 -8.037 -0.136 1.00 30.44 376 LYS A O 1
ATOM 3076 N N . LYS A 1 377 ? -46.596 -7.105 -2.174 1.00 35.88 377 LYS A N 1
ATOM 3077 C CA . LYS A 1 377 ? -45.696 -8.069 -2.839 1.00 35.88 377 LYS A CA 1
ATOM 3078 C C . LYS A 1 377 ? -44.199 -7.740 -2.721 1.00 35.88 377 LYS A C 1
ATOM 3080 O O . LYS A 1 377 ? -43.416 -8.657 -2.547 1.00 35.88 377 LYS A O 1
ATOM 3085 N N . TYR A 1 378 ? -43.787 -6.472 -2.735 1.00 33.31 378 TYR A N 1
ATOM 3086 C CA . TYR A 1 378 ? -42.362 -6.075 -2.637 1.00 33.31 378 TYR A CA 1
ATOM 3087 C C . TYR A 1 378 ? -41.912 -5.863 -1.180 1.00 33.31 378 TYR A C 1
ATOM 3089 O O . TYR A 1 378 ? -40.782 -6.200 -0.850 1.00 33.31 378 TYR A O 1
ATOM 3097 N N . VAL A 1 379 ? -42.805 -5.451 -0.264 1.00 33.34 379 VAL A N 1
ATOM 3098 C CA . VAL A 1 379 ? -42.539 -5.572 1.184 1.00 33.34 379 VAL A CA 1
ATOM 3099 C C . VAL A 1 379 ? -42.524 -7.042 1.589 1.00 33.34 379 VAL A C 1
ATOM 3101 O O . VAL A 1 379 ? -41.734 -7.416 2.438 1.00 33.34 379 VAL A O 1
ATOM 3104 N N . SER A 1 380 ? -43.307 -7.910 0.937 1.00 33.97 380 SER A N 1
ATOM 3105 C CA . SER A 1 380 ? -43.169 -9.361 1.105 1.00 33.97 380 SER A CA 1
ATOM 3106 C C . SER A 1 380 ? -41.846 -9.904 0.565 1.00 33.97 380 SER A C 1
ATOM 3108 O O . SER A 1 380 ? -41.482 -10.976 1.011 1.00 33.97 380 SER A O 1
ATOM 3110 N N . VAL A 1 381 ? -41.152 -9.251 -0.371 1.00 35.28 381 VAL A N 1
ATOM 3111 C CA . VAL A 1 381 ? -39.853 -9.728 -0.891 1.00 35.28 381 VAL A CA 1
ATOM 3112 C C . VAL A 1 381 ? -38.699 -9.172 -0.050 1.00 35.28 381 VAL A C 1
ATOM 3114 O O . VAL A 1 381 ? -37.802 -9.924 0.290 1.00 35.28 381 VAL A O 1
ATOM 3117 N N . MET A 1 382 ? -38.783 -7.921 0.419 1.00 34.03 382 MET A N 1
ATOM 3118 C CA . MET A 1 382 ? -37.822 -7.342 1.377 1.00 34.03 382 MET A CA 1
ATOM 3119 C C . MET A 1 382 ? -38.036 -7.794 2.835 1.00 34.03 382 MET A C 1
ATOM 3121 O O . MET A 1 382 ? -37.130 -7.670 3.645 1.00 34.03 382 MET A O 1
ATOM 3125 N N . LYS A 1 383 ? -39.214 -8.327 3.198 1.00 33.75 383 LYS A N 1
ATOM 3126 C CA . LYS A 1 383 ? -39.463 -9.015 4.485 1.00 33.75 383 LYS A CA 1
ATOM 3127 C C . LYS A 1 383 ? -39.424 -10.543 4.383 1.00 33.75 383 LYS A C 1
ATOM 3129 O O . LYS A 1 383 ? -39.669 -11.205 5.389 1.00 33.75 383 LYS A O 1
ATOM 3134 N N . LYS A 1 384 ? -39.157 -11.143 3.217 1.00 35.34 384 LYS A N 1
ATOM 3135 C CA . LYS A 1 384 ? -39.008 -12.604 3.138 1.00 35.34 384 LYS A CA 1
ATOM 3136 C C . LYS A 1 384 ? -37.558 -12.974 3.409 1.00 35.34 384 LYS A C 1
ATOM 3138 O O . LYS A 1 384 ? -36.723 -12.893 2.522 1.00 35.34 384 LYS A O 1
ATOM 3143 N N . LYS A 1 385 ? -37.346 -13.366 4.670 1.00 40.88 385 LYS A N 1
ATOM 3144 C CA . LYS A 1 385 ? -36.125 -13.921 5.261 1.00 40.88 385 LYS A CA 1
ATOM 3145 C C . LYS A 1 385 ? -34.879 -13.054 5.058 1.00 40.88 385 LYS A C 1
ATOM 3147 O O . LYS A 1 385 ? -33.900 -13.489 4.476 1.00 40.88 385 LYS A O 1
ATOM 3152 N N . LEU A 1 386 ? -34.883 -11.864 5.668 1.00 43.00 386 LEU A N 1
ATOM 3153 C CA . LEU A 1 386 ? -33.642 -11.457 6.334 1.00 43.00 386 LEU A CA 1
ATOM 3154 C C . LEU A 1 386 ? -33.318 -12.541 7.367 1.00 43.00 386 LEU A C 1
ATOM 3156 O O . LEU A 1 386 ? -34.248 -13.077 7.967 1.00 43.00 386 LEU A O 1
ATOM 3160 N N . ILE A 1 387 ? -32.041 -12.867 7.544 1.00 48.41 387 ILE A N 1
ATOM 3161 C CA . ILE A 1 387 ? -31.553 -13.786 8.577 1.00 48.41 387 ILE A CA 1
ATOM 3162 C C . ILE A 1 387 ? -32.019 -13.240 9.937 1.00 48.41 387 ILE A C 1
ATOM 3164 O O . ILE A 1 387 ? -31.392 -12.357 10.515 1.00 48.41 387 ILE A O 1
ATOM 3168 N N . THR A 1 388 ? -33.199 -13.665 10.386 1.00 45.16 388 THR A N 1
ATOM 3169 C CA . THR A 1 388 ? -33.786 -13.271 11.674 1.00 45.16 388 THR A CA 1
ATOM 3170 C C . THR A 1 388 ? -33.295 -14.165 12.797 1.00 45.16 388 THR A C 1
ATOM 3172 O O . THR A 1 388 ? -33.495 -13.820 13.956 1.00 45.16 388 THR A O 1
ATOM 3175 N N . ASP A 1 389 ? -32.646 -15.278 12.454 1.00 57.41 389 ASP A N 1
ATOM 3176 C CA . ASP A 1 389 ? -32.011 -16.154 13.418 1.00 57.41 389 ASP A CA 1
ATOM 3177 C C . ASP A 1 389 ? -30.615 -16.539 12.932 1.00 57.41 389 ASP A C 1
ATOM 3179 O O . ASP A 1 389 ? -30.453 -17.207 11.912 1.00 57.41 389 ASP A O 1
ATOM 3183 N N . LEU A 1 390 ? -29.595 -16.042 13.633 1.00 68.56 390 LEU A N 1
ATOM 3184 C CA . LEU A 1 390 ? -28.213 -16.494 13.463 1.00 68.56 390 LEU A CA 1
ATOM 3185 C C . LEU A 1 390 ? -27.977 -17.792 14.268 1.00 68.56 390 LEU A C 1
ATOM 3187 O O . LEU A 1 390 ? -26.871 -18.327 14.219 1.00 68.56 390 LEU A O 1
ATOM 3191 N N . SER A 1 391 ? -28.999 -18.322 14.967 1.00 64.50 391 SER A N 1
ATOM 3192 C CA . SER A 1 391 ? -28.939 -19.597 15.695 1.00 64.50 391 SER A CA 1
ATOM 3193 C C . SER A 1 391 ? -28.636 -20.794 14.801 1.00 64.50 391 SER A C 1
ATOM 3195 O O . SER A 1 391 ? -28.081 -21.776 15.280 1.00 64.50 391 SER A O 1
ATOM 3197 N N . ASP A 1 392 ? -28.993 -20.708 13.517 1.00 69.81 392 ASP A N 1
ATOM 3198 C CA . ASP A 1 392 ? -28.824 -21.786 12.536 1.00 69.81 392 ASP A CA 1
ATOM 3199 C C . ASP A 1 392 ? -27.371 -21.900 12.033 1.00 69.81 392 ASP A C 1
ATOM 3201 O O . ASP A 1 392 ? -27.046 -22.776 11.231 1.00 69.81 392 ASP A O 1
ATOM 3205 N N . ILE A 1 393 ? -26.474 -21.014 12.487 1.00 76.19 393 ILE A N 1
ATOM 3206 C CA . ILE A 1 393 ? -25.044 -21.115 12.195 1.00 76.19 393 ILE A CA 1
ATOM 3207 C C . ILE A 1 393 ? -24.468 -22.325 12.952 1.00 76.19 393 ILE A C 1
ATOM 3209 O O . ILE A 1 393 ? -24.590 -22.389 14.180 1.00 76.19 393 ILE A O 1
ATOM 3213 N N . PRO A 1 394 ? -23.776 -23.256 12.262 1.00 76.56 394 PRO A N 1
ATOM 3214 C CA . PRO A 1 394 ? -23.199 -24.435 12.896 1.00 76.56 394 PRO A CA 1
ATOM 3215 C C . PRO A 1 394 ? -22.278 -24.100 14.076 1.00 76.56 394 PRO A C 1
ATOM 3217 O O . PRO A 1 394 ? -21.462 -23.177 14.014 1.00 76.56 394 PRO A O 1
ATOM 3220 N N . SER A 1 395 ? -22.331 -24.922 15.128 1.00 81.81 395 SER A N 1
ATOM 3221 C CA . SER A 1 395 ? -21.497 -24.776 16.337 1.00 81.81 395 SER A CA 1
ATOM 3222 C C . SER A 1 395 ? -19.985 -24.900 16.080 1.00 81.81 395 SER A C 1
ATOM 3224 O O . SER A 1 395 ? -19.172 -24.555 16.941 1.00 81.81 395 SER A O 1
ATOM 3226 N N . SER A 1 396 ? -19.590 -25.366 14.893 1.00 84.00 396 SER A N 1
ATOM 3227 C CA . SER A 1 396 ? -18.207 -25.392 14.415 1.00 84.00 396 SER A CA 1
ATOM 3228 C C . SER A 1 396 ? -17.650 -24.002 14.083 1.00 84.00 396 SER A C 1
ATOM 3230 O O . SER A 1 396 ? -16.430 -23.827 14.099 1.00 84.00 396 SER A O 1
ATOM 3232 N N . VAL A 1 397 ? -18.503 -23.005 13.809 1.00 85.06 397 VAL A N 1
ATOM 3233 C CA . VAL A 1 397 ? -18.073 -21.650 13.438 1.00 85.06 397 VAL A CA 1
ATOM 3234 C C . VAL A 1 397 ? -17.520 -20.911 14.657 1.00 85.06 397 VAL A C 1
ATOM 3236 O O . VAL A 1 397 ? -18.174 -20.825 15.698 1.00 85.06 397 VAL A O 1
ATOM 3239 N N . LYS A 1 398 ? -16.303 -20.366 14.521 1.00 90.81 398 LYS A N 1
ATOM 3240 C CA . LYS A 1 398 ? -15.583 -19.628 15.579 1.00 90.81 398 LYS A CA 1
ATOM 3241 C C . LYS A 1 398 ? -15.424 -18.136 15.308 1.00 90.81 398 LYS A C 1
ATOM 3243 O O . LYS A 1 398 ? -15.228 -17.367 16.245 1.00 90.81 398 LYS A O 1
ATOM 3248 N N . SER A 1 399 ? -15.507 -17.722 14.052 1.00 90.12 399 SER A N 1
ATOM 3249 C CA . SER A 1 399 ? -15.406 -16.324 13.637 1.00 90.12 399 SER A CA 1
ATOM 3250 C C . SER A 1 399 ? -16.622 -15.975 12.795 1.00 90.12 399 SER A C 1
ATOM 3252 O O . SER A 1 399 ? -16.934 -16.712 11.858 1.00 90.12 399 SER A O 1
ATOM 3254 N N . LEU A 1 400 ? -17.301 -14.881 13.143 1.00 88.62 400 LEU A N 1
ATOM 3255 C CA . LEU A 1 400 ? -18.496 -14.406 12.456 1.00 88.62 400 LEU A CA 1
ATOM 3256 C C . LEU A 1 400 ? -18.369 -12.918 12.125 1.00 88.62 400 LEU A C 1
ATOM 3258 O O . LEU A 1 400 ? -18.260 -12.072 13.014 1.00 88.62 400 LEU A O 1
ATOM 3262 N N . THR A 1 401 ? -18.466 -12.607 10.836 1.00 88.56 401 THR A N 1
ATOM 3263 C CA . THR A 1 401 ? -18.655 -11.238 10.346 1.00 88.56 401 THR A CA 1
ATOM 3264 C C . THR A 1 401 ? -20.078 -11.102 9.831 1.00 88.56 401 THR A C 1
ATOM 3266 O O . THR A 1 401 ? -20.500 -11.864 8.964 1.00 88.56 401 THR A O 1
ATOM 3269 N N . ILE A 1 402 ? -20.822 -10.153 10.394 1.00 83.56 402 ILE A N 1
ATOM 3270 C CA . ILE A 1 402 ? -22.207 -9.871 10.022 1.00 83.56 402 ILE A CA 1
ATOM 3271 C C . ILE A 1 402 ? -22.223 -8.817 8.906 1.00 83.56 402 ILE A C 1
ATOM 3273 O O . ILE A 1 402 ? -21.525 -7.806 9.008 1.00 83.56 402 ILE A O 1
ATOM 3277 N N . SER A 1 403 ? -23.059 -9.039 7.885 1.00 77.81 403 SER A N 1
ATOM 3278 C CA . SER A 1 403 ? -23.157 -8.190 6.688 1.00 77.81 403 SER A CA 1
ATOM 3279 C C . SER A 1 403 ? -23.294 -6.694 6.970 1.00 77.81 403 SER A C 1
ATOM 3281 O O . SER A 1 403 ? -23.913 -6.267 7.953 1.00 77.81 403 SER A O 1
ATOM 3283 N N . SER A 1 404 ? -22.783 -5.873 6.049 1.00 72.06 404 SER A N 1
ATOM 3284 C CA . SER A 1 404 ? -22.739 -4.413 6.215 1.00 72.06 404 SER A CA 1
ATOM 3285 C C . SER A 1 404 ? -24.106 -3.776 6.480 1.00 72.06 404 SER A C 1
ATOM 3287 O O . SER A 1 404 ? -24.185 -2.841 7.277 1.00 72.06 404 SER A O 1
ATOM 3289 N N . TYR A 1 405 ? -25.167 -4.279 5.842 1.00 67.81 405 TYR A N 1
ATOM 3290 C CA . TYR A 1 405 ? -26.533 -3.739 5.898 1.00 67.81 405 TYR A CA 1
ATOM 3291 C C . TYR A 1 405 ? -27.381 -4.283 7.054 1.00 67.81 405 TYR A C 1
ATOM 3293 O O . TYR A 1 405 ? -28.530 -3.864 7.227 1.00 67.81 405 TYR A O 1
ATOM 3301 N N . PHE A 1 406 ? -26.840 -5.194 7.866 1.00 73.50 406 PHE A N 1
ATOM 3302 C CA . PHE A 1 406 ? -27.547 -5.719 9.023 1.00 73.50 406 PHE A CA 1
ATOM 3303 C C . PHE A 1 406 ? -27.741 -4.634 10.094 1.00 73.50 406 PHE A C 1
ATOM 3305 O O . PHE A 1 406 ? -26.784 -4.121 10.670 1.00 73.50 406 PHE A O 1
ATOM 3312 N N . ASN A 1 407 ? -28.998 -4.299 10.390 1.00 75.56 407 ASN A N 1
ATOM 3313 C CA . ASN A 1 407 ? -29.357 -3.342 11.442 1.00 75.56 407 ASN A CA 1
ATOM 3314 C C . ASN A 1 407 ? -30.665 -3.730 12.153 1.00 75.56 407 ASN A C 1
ATOM 3316 O O . ASN A 1 407 ? -31.526 -2.888 12.406 1.00 75.56 407 ASN A O 1
ATOM 3320 N N . GLN A 1 408 ? -30.856 -5.021 12.416 1.00 73.88 408 GLN A N 1
ATOM 3321 C CA . GLN A 1 408 ? -32.024 -5.512 13.150 1.00 73.88 408 GLN A CA 1
ATOM 3322 C C . GLN A 1 408 ? -31.714 -5.697 14.631 1.00 73.88 408 GLN A C 1
ATOM 3324 O O . GLN A 1 408 ? -30.568 -5.944 15.008 1.00 73.88 408 GLN A O 1
ATOM 3329 N N . VAL A 1 409 ? -32.751 -5.591 15.466 1.00 77.62 409 VAL A N 1
ATOM 3330 C CA . VAL A 1 409 ? -32.653 -5.925 16.890 1.00 77.62 409 VAL A CA 1
ATOM 3331 C C . VAL A 1 409 ? -32.386 -7.422 17.012 1.00 77.62 409 VAL A C 1
ATOM 3333 O O . VAL A 1 409 ? -33.158 -8.232 16.503 1.00 77.62 409 VAL A O 1
ATOM 3336 N N . LEU A 1 410 ? -31.293 -7.777 17.680 1.00 79.06 410 LEU A N 1
ATOM 3337 C CA . LEU A 1 410 ? -30.953 -9.159 18.007 1.00 79.06 410 LEU A CA 1
ATOM 3338 C C . LEU A 1 410 ? -31.522 -9.510 19.382 1.00 79.06 410 LEU A C 1
ATOM 3340 O O . LEU A 1 410 ? -31.483 -8.688 20.298 1.00 79.06 410 LEU A O 1
ATOM 3344 N N . SER A 1 411 ? -32.041 -10.728 19.525 1.00 79.12 411 SER A N 1
ATOM 3345 C CA . SER A 1 411 ? -32.469 -11.246 20.826 1.00 79.12 411 SER A CA 1
ATOM 3346 C C . SER A 1 411 ? -31.299 -11.932 21.529 1.00 79.12 411 SER A C 1
ATOM 3348 O O . SER A 1 411 ? -30.333 -12.365 20.897 1.00 79.12 411 SER A O 1
ATOM 3350 N N . ALA A 1 412 ? -31.371 -12.041 22.856 1.00 79.12 412 ALA A N 1
ATOM 3351 C CA . ALA A 1 412 ? -30.408 -12.848 23.596 1.00 79.12 412 ALA A CA 1
ATOM 3352 C C . ALA A 1 412 ? -30.444 -14.300 23.087 1.00 79.12 412 ALA A C 1
ATOM 3354 O O . ALA A 1 412 ? -31.521 -14.869 22.914 1.00 79.12 412 ALA A O 1
ATOM 3355 N N . GLY A 1 413 ? -29.272 -14.880 22.826 1.00 78.38 413 GLY A N 1
ATOM 3356 C CA . GLY A 1 413 ? -29.146 -16.221 22.247 1.00 78.38 413 GLY A CA 1
ATOM 3357 C C . GLY A 1 413 ? -29.196 -16.287 20.717 1.00 78.38 413 GLY A C 1
ATOM 3358 O O . GLY A 1 413 ? -28.938 -17.356 20.176 1.00 78.38 413 GLY A O 1
ATOM 3359 N N . SER A 1 414 ? -29.450 -15.177 20.009 1.00 81.06 414 SER A N 1
ATOM 3360 C CA . SER A 1 414 ? -29.436 -15.174 18.537 1.00 81.06 414 SER A CA 1
ATOM 3361 C C . SER A 1 414 ? -28.039 -15.403 17.954 1.00 81.06 414 SER A C 1
ATOM 3363 O O . SER A 1 414 ? -27.929 -15.949 16.868 1.00 81.06 414 SER A O 1
ATOM 3365 N N . ILE A 1 415 ? -26.967 -14.987 18.639 1.00 86.06 415 ILE A N 1
ATOM 3366 C CA . ILE A 1 415 ? -25.587 -15.254 18.204 1.00 86.06 415 ILE A CA 1
ATOM 3367 C C . ILE A 1 415 ? -25.119 -16.568 18.856 1.00 86.06 415 ILE A C 1
ATOM 3369 O O . ILE A 1 415 ? -25.192 -16.672 20.084 1.00 86.06 415 ILE A O 1
ATOM 3373 N N . PRO A 1 416 ? -24.601 -17.550 18.091 1.00 87.06 416 PRO A N 1
ATOM 3374 C CA . PRO A 1 416 ? -24.159 -18.828 18.644 1.00 87.06 416 PRO A CA 1
ATOM 3375 C C . PRO A 1 416 ? -23.075 -18.684 19.717 1.00 87.06 416 PRO A C 1
ATOM 3377 O O . PRO A 1 416 ? -22.125 -17.912 19.578 1.00 87.06 416 PRO A O 1
ATOM 3380 N N . SER A 1 417 ? -23.151 -19.510 20.762 1.00 89.62 417 SER A N 1
ATOM 3381 C CA . SER A 1 417 ? -22.160 -19.553 21.850 1.00 89.62 417 SER A CA 1
ATOM 3382 C C . SER A 1 417 ? -20.797 -20.133 21.445 1.00 89.62 417 SER A C 1
ATOM 3384 O O . SER A 1 417 ? -19.883 -20.193 22.266 1.00 89.62 417 SER A O 1
ATOM 3386 N N . SER A 1 418 ? -20.635 -20.571 20.193 1.00 90.31 418 SER A N 1
ATOM 3387 C CA . SER A 1 418 ? -19.355 -21.016 19.640 1.00 90.31 418 SER A CA 1
ATOM 3388 C C . SER A 1 418 ? -18.460 -19.864 19.174 1.00 90.31 418 SER A C 1
ATOM 3390 O O . SER A 1 418 ? -17.25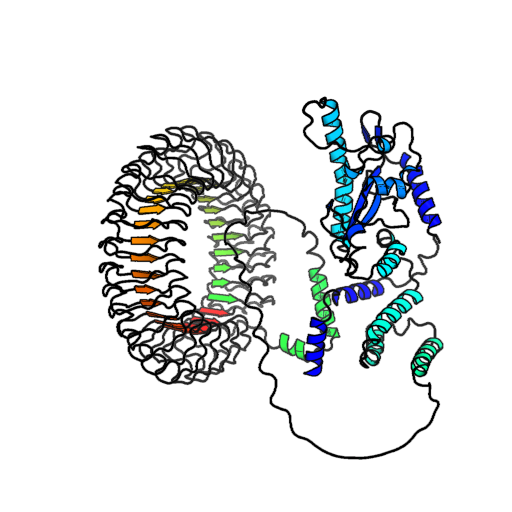0 -20.072 19.060 1.00 90.31 418 SER A O 1
ATOM 3392 N N . ILE A 1 419 ? -19.023 -18.673 18.919 1.00 92.94 419 ILE A N 1
ATOM 3393 C CA . ILE A 1 419 ? -18.321 -17.535 18.309 1.00 92.94 419 ILE A CA 1
ATOM 3394 C C . ILE A 1 419 ? -17.288 -16.936 19.272 1.00 92.94 419 ILE A C 1
ATOM 3396 O O . ILE A 1 419 ? -17.621 -16.514 20.376 1.00 92.94 419 ILE A O 1
ATOM 3400 N N . GLU A 1 420 ? -16.032 -16.848 18.837 1.00 95.31 420 GLU A N 1
ATOM 3401 C CA . GLU A 1 420 ? -14.905 -16.268 19.579 1.00 95.31 420 GLU A CA 1
ATOM 3402 C C . GLU A 1 420 ? -14.457 -14.906 19.016 1.00 95.31 420 GLU A C 1
ATOM 3404 O O . GLU A 1 420 ? -13.864 -14.108 19.743 1.00 95.31 420 GLU A O 1
ATOM 3409 N N . SER A 1 421 ? -14.763 -14.604 17.752 1.00 94.94 421 SER A N 1
ATOM 3410 C CA . SER A 1 421 ? -14.537 -13.294 17.128 1.00 94.94 421 SER A CA 1
ATOM 3411 C C . SER A 1 421 ? -15.803 -12.833 16.413 1.00 94.94 421 SER A C 1
ATOM 3413 O O . SER A 1 421 ? -16.368 -13.583 15.615 1.00 94.94 421 SER A O 1
ATOM 3415 N N . LEU A 1 422 ? -16.261 -11.621 16.735 1.00 94.50 422 LEU A N 1
ATOM 3416 C CA . LEU A 1 422 ? -17.501 -11.049 16.220 1.00 94.50 422 LEU A CA 1
ATOM 3417 C C . LEU A 1 422 ? -17.262 -9.653 15.642 1.00 94.50 422 LEU A C 1
ATOM 3419 O O . LEU A 1 422 ? -16.823 -8.745 16.352 1.00 94.50 422 LEU A O 1
ATOM 3423 N N . THR A 1 423 ? -17.653 -9.468 14.383 1.00 94.06 423 THR A N 1
ATOM 3424 C CA . THR A 1 423 ? -17.629 -8.169 13.702 1.00 94.06 423 THR A CA 1
ATOM 3425 C C . THR A 1 423 ? -19.031 -7.794 13.239 1.00 94.06 423 THR A C 1
ATOM 3427 O O . THR A 1 423 ? -19.651 -8.518 12.460 1.00 94.06 423 THR A O 1
ATOM 3430 N N . PHE A 1 424 ? -19.532 -6.646 13.697 1.00 89.00 424 PHE A N 1
ATOM 3431 C CA . PHE A 1 424 ? -20.787 -6.072 13.215 1.00 89.00 424 PHE A CA 1
ATOM 3432 C C . PHE A 1 424 ? -20.574 -5.262 11.934 1.00 89.00 424 PHE A C 1
ATOM 3434 O O . PHE A 1 424 ? -19.625 -4.485 11.820 1.00 89.00 424 PHE A O 1
ATOM 3441 N N . GLY A 1 425 ? -21.507 -5.393 10.992 1.00 81.38 425 GLY A N 1
ATOM 3442 C CA . GLY A 1 425 ? -21.490 -4.647 9.741 1.00 81.38 425 GLY A CA 1
ATOM 3443 C C . GLY A 1 425 ? -21.731 -3.144 9.899 1.00 81.38 425 GLY A C 1
ATOM 3444 O O . GLY A 1 425 ? -22.250 -2.669 10.910 1.00 81.38 425 GLY A O 1
ATOM 3445 N N . LYS A 1 426 ? -21.363 -2.380 8.861 1.00 80.00 426 LYS A N 1
ATOM 3446 C CA . LYS A 1 426 ? -21.324 -0.907 8.830 1.00 80.00 426 LYS A CA 1
ATOM 3447 C C . LYS A 1 426 ? -22.554 -0.209 9.426 1.00 80.00 426 LYS A C 1
ATOM 3449 O O . LYS A 1 426 ? -22.374 0.776 10.137 1.00 80.00 426 LYS A O 1
ATOM 3454 N N . PHE A 1 427 ? -23.765 -0.677 9.123 1.00 77.06 427 PHE A N 1
ATOM 3455 C CA . PHE A 1 427 ? -25.035 -0.038 9.490 1.00 77.06 427 PHE A CA 1
ATOM 3456 C C . PHE A 1 427 ? -25.628 -0.494 10.827 1.00 77.06 427 PHE A C 1
ATOM 3458 O O . PHE A 1 427 ? -26.649 0.060 11.237 1.00 77.06 427 PHE A O 1
ATOM 3465 N N . PHE A 1 428 ? -25.002 -1.443 11.528 1.00 84.25 428 PHE A N 1
ATOM 3466 C CA . PHE A 1 428 ? -25.491 -1.897 12.825 1.00 84.25 428 PHE A CA 1
ATOM 3467 C C . PHE A 1 428 ? -25.444 -0.766 13.862 1.00 84.25 428 PHE A C 1
ATOM 3469 O O . PHE A 1 428 ? -24.376 -0.252 14.195 1.00 84.25 428 PHE A O 1
ATOM 3476 N N . ASN A 1 429 ? -26.607 -0.382 14.389 1.00 85.94 429 ASN A N 1
ATOM 3477 C CA . ASN A 1 429 ? -26.735 0.667 15.399 1.00 85.94 429 ASN A CA 1
ATOM 3478 C C . ASN A 1 429 ? -27.884 0.378 16.382 1.00 85.94 429 ASN A C 1
ATOM 3480 O O . ASN A 1 429 ? -28.679 1.261 16.707 1.00 85.94 429 ASN A O 1
ATOM 3484 N N . GLN A 1 430 ? -27.996 -0.873 16.828 1.00 85.88 430 GLN A N 1
ATOM 3485 C CA . GLN A 1 430 ? -29.011 -1.296 17.793 1.00 85.88 430 GLN A CA 1
ATOM 3486 C C . GLN A 1 430 ? -28.462 -1.320 19.218 1.00 85.88 430 GLN A C 1
ATOM 3488 O O . GLN A 1 430 ? -27.261 -1.494 19.433 1.00 85.88 430 GLN A O 1
ATOM 3493 N N . VAL A 1 431 ? -29.353 -1.129 20.193 1.00 87.19 431 VAL A N 1
ATOM 3494 C CA . VAL A 1 431 ? -29.007 -1.197 21.618 1.00 87.19 431 VAL A CA 1
ATOM 3495 C C . VAL A 1 431 ? -28.559 -2.615 21.963 1.00 87.19 431 VAL A C 1
ATOM 3497 O O . VAL A 1 431 ? -29.183 -3.592 21.550 1.00 87.19 431 VAL A O 1
ATOM 3500 N N . LEU A 1 432 ? -27.487 -2.719 22.744 1.00 87.88 432 LEU A N 1
ATOM 3501 C CA . LEU A 1 432 ? -26.970 -3.991 23.230 1.00 87.88 432 LEU A CA 1
ATOM 3502 C C . LEU A 1 432 ? -27.531 -4.259 24.625 1.00 87.88 432 LEU A C 1
ATOM 3504 O O . LEU A 1 432 ? -27.193 -3.561 25.576 1.00 87.88 432 LEU A O 1
ATOM 3508 N N . SER A 1 433 ? -28.387 -5.268 24.755 1.00 85.31 433 SER A N 1
ATOM 3509 C CA . SER A 1 433 ? -28.798 -5.773 26.065 1.00 85.31 433 SER A CA 1
ATOM 3510 C C . SER A 1 433 ? -27.742 -6.721 26.632 1.00 85.31 433 SER A C 1
ATOM 3512 O O . SER A 1 433 ? -27.076 -7.442 25.883 1.00 85.31 433 SER A O 1
ATOM 3514 N N . ALA A 1 434 ? -27.624 -6.775 27.959 1.00 86.69 434 ALA A N 1
ATOM 3515 C CA . ALA A 1 434 ? -26.762 -7.747 28.621 1.00 86.69 434 ALA A CA 1
ATOM 3516 C C . ALA A 1 434 ? -27.090 -9.182 28.161 1.00 86.69 434 ALA A C 1
ATOM 3518 O O . ALA A 1 434 ? -28.257 -9.560 28.060 1.00 86.69 434 ALA A O 1
ATOM 3519 N N . GLY A 1 435 ? -26.054 -9.964 27.848 1.00 85.06 435 GLY A N 1
ATOM 3520 C CA . GLY A 1 435 ? -26.192 -11.341 27.356 1.00 85.06 435 GLY A CA 1
ATOM 3521 C C . GLY A 1 435 ? -26.519 -11.492 25.862 1.00 85.06 435 GLY A C 1
ATOM 3522 O O . GLY A 1 435 ? -26.661 -12.621 25.401 1.00 85.06 435 GLY A O 1
ATOM 3523 N N . LEU A 1 436 ? -26.620 -10.399 25.092 1.00 89.00 436 LEU A N 1
ATOM 3524 C CA . LEU A 1 436 ? -26.795 -10.462 23.632 1.00 89.00 436 LEU A CA 1
ATOM 3525 C C . LEU A 1 436 ? -25.551 -11.020 22.937 1.00 89.00 436 LEU A C 1
ATOM 3527 O O . LEU A 1 436 ? -25.651 -11.907 22.093 1.00 89.00 436 LEU A O 1
ATOM 3531 N N . ILE A 1 437 ? -24.378 -10.492 23.293 1.00 92.69 437 ILE A N 1
ATOM 3532 C CA . ILE A 1 437 ? -23.094 -10.977 22.787 1.00 92.69 437 ILE A CA 1
ATOM 3533 C C . ILE A 1 437 ? -22.667 -12.167 23.664 1.00 92.69 437 ILE A C 1
ATOM 3535 O O . ILE A 1 437 ? -22.614 -12.015 24.888 1.00 92.69 437 ILE A O 1
ATOM 3539 N N . PRO A 1 438 ? -22.357 -13.343 23.089 1.00 92.12 438 PRO A N 1
ATOM 3540 C CA . PRO A 1 438 ? -21.993 -14.522 23.867 1.00 92.12 438 PRO A CA 1
ATOM 3541 C C . PRO A 1 438 ? -20.702 -14.341 24.670 1.00 92.12 438 PRO A C 1
ATOM 3543 O O . PRO A 1 438 ? -19.745 -13.712 24.218 1.00 92.12 438 PRO A O 1
ATOM 3546 N N . SER A 1 439 ? -20.627 -14.981 25.840 1.00 94.06 439 SER A N 1
ATOM 3547 C CA . SER A 1 439 ? -19.430 -14.974 26.695 1.00 94.06 439 SER A CA 1
ATOM 3548 C C . SER A 1 439 ? -18.229 -15.716 26.094 1.00 94.06 439 SER A C 1
ATOM 3550 O O . SER A 1 439 ? -17.132 -15.641 26.637 1.00 94.06 439 SER A O 1
ATOM 3552 N N . SER A 1 440 ? -18.383 -16.389 24.955 1.00 94.56 440 SER A N 1
ATOM 3553 C CA . SER A 1 440 ? -17.282 -16.964 24.179 1.00 94.56 440 SER A CA 1
ATOM 3554 C C . SER A 1 440 ? -16.472 -15.920 23.396 1.00 94.56 440 SER A C 1
ATOM 3556 O O . SER A 1 440 ? -15.322 -16.195 23.049 1.00 94.56 440 SER A O 1
ATOM 3558 N N . VAL A 1 441 ? -17.029 -14.728 23.133 1.00 96.50 441 VAL A N 1
ATOM 3559 C CA . VAL A 1 441 ? -16.407 -13.699 22.281 1.00 96.50 441 VAL A CA 1
ATOM 3560 C C . VAL A 1 441 ? -15.194 -13.062 22.966 1.00 96.50 441 VAL A C 1
ATOM 3562 O O . VAL A 1 441 ? -15.305 -12.438 24.016 1.00 96.50 441 VAL A O 1
ATOM 3565 N N . LYS A 1 442 ? -14.023 -13.176 22.335 1.00 96.69 442 LYS A N 1
ATOM 3566 C CA . LYS A 1 442 ? -12.737 -12.614 22.784 1.00 96.69 442 LYS A CA 1
ATOM 3567 C C . LYS A 1 442 ? -12.346 -11.350 22.017 1.00 96.69 442 LYS A C 1
ATOM 3569 O O . LYS A 1 442 ? -11.599 -10.527 22.542 1.00 96.69 442 LYS A O 1
ATOM 3574 N N . SER A 1 443 ? -12.825 -11.183 20.787 1.00 96.75 443 SER A N 1
ATOM 3575 C CA . SER A 1 443 ? -12.569 -10.005 19.950 1.00 96.75 443 SER A CA 1
ATOM 3576 C C . SER A 1 443 ? -13.885 -9.479 19.392 1.00 96.75 443 SER A C 1
ATOM 3578 O O . SER A 1 443 ? -14.658 -10.249 18.820 1.00 96.75 443 SER A O 1
ATOM 3580 N N . LEU A 1 444 ? -14.139 -8.186 19.602 1.00 97.25 444 LEU A N 1
ATOM 3581 C CA . LEU A 1 444 ? -15.376 -7.520 19.215 1.00 97.25 444 LEU A CA 1
ATOM 3582 C C . LEU A 1 444 ? -15.081 -6.243 18.424 1.00 97.25 444 LEU A C 1
ATOM 3584 O O . LEU A 1 444 ? -14.431 -5.322 18.927 1.00 97.25 444 LEU A O 1
ATOM 3588 N N . THR A 1 445 ? -15.630 -6.161 17.216 1.00 97.06 445 THR A N 1
ATOM 3589 C CA . THR A 1 445 ? -15.537 -4.979 16.356 1.00 97.06 445 THR A CA 1
ATOM 3590 C C . THR A 1 445 ? -16.930 -4.474 15.999 1.00 97.06 445 THR A C 1
ATOM 3592 O O . THR A 1 445 ? -17.756 -5.206 15.454 1.00 97.06 445 THR A O 1
ATOM 3595 N N . PHE A 1 446 ? -17.198 -3.203 16.296 1.00 94.38 446 PHE A N 1
ATOM 3596 C CA . PHE A 1 446 ? -18.439 -2.538 15.911 1.00 94.38 446 PHE A CA 1
ATOM 3597 C C . PHE A 1 446 ? -18.350 -1.912 14.522 1.00 94.38 446 PHE A C 1
ATOM 3599 O O . PHE A 1 446 ? -17.324 -1.353 14.132 1.00 94.38 446 PHE A O 1
ATOM 3606 N N . GLY A 1 447 ? -19.473 -1.944 13.806 1.00 86.62 447 GLY A N 1
ATOM 3607 C CA . GLY A 1 447 ? -19.620 -1.291 12.514 1.00 86.62 447 GLY A CA 1
ATOM 3608 C C . GLY A 1 447 ? -19.607 0.236 12.593 1.00 86.62 447 GLY A C 1
ATOM 3609 O O . GLY A 1 447 ? -19.806 0.840 13.647 1.00 86.62 447 GLY A O 1
ATOM 3610 N N . GLY A 1 448 ? -19.397 0.872 11.438 1.00 83.75 448 GLY A N 1
ATOM 3611 C CA . GLY A 1 448 ? -19.174 2.314 11.310 1.00 83.75 448 GLY A CA 1
ATOM 3612 C C . GLY A 1 448 ? -20.233 3.223 11.946 1.00 83.75 448 GLY A C 1
ATOM 3613 O O . GLY A 1 448 ? -19.859 4.268 12.466 1.00 83.75 448 GLY A O 1
ATOM 3614 N N . TYR A 1 449 ? -21.516 2.850 11.933 1.00 84.50 449 TYR A N 1
ATOM 3615 C CA . TYR A 1 449 ? -22.618 3.681 12.441 1.00 84.50 449 TYR A CA 1
ATOM 3616 C C . TYR A 1 449 ? -23.025 3.400 13.894 1.00 84.50 449 TYR A C 1
ATOM 3618 O O . TYR A 1 449 ? -23.911 4.086 14.405 1.00 84.50 449 TYR A O 1
ATOM 3626 N N . PHE A 1 450 ? -22.390 2.441 14.575 1.00 90.81 450 PHE A N 1
ATOM 3627 C CA . PHE A 1 450 ? -22.712 2.133 15.967 1.00 90.81 450 PHE A CA 1
ATOM 3628 C C . PHE A 1 450 ? -22.433 3.341 16.874 1.00 90.81 450 PHE A C 1
ATOM 3630 O O . PHE A 1 450 ? -21.300 3.814 16.966 1.00 90.81 450 PHE A O 1
ATOM 3637 N N . ASN A 1 451 ? -23.465 3.846 17.550 1.00 91.31 451 ASN A N 1
ATOM 3638 C CA . ASN A 1 451 ? -23.367 4.983 18.467 1.00 91.31 451 ASN A CA 1
ATOM 3639 C C . ASN A 1 451 ? -24.377 4.879 19.624 1.00 91.31 451 ASN A C 1
ATOM 3641 O O . ASN A 1 451 ? -25.001 5.868 20.011 1.00 91.31 451 ASN A O 1
ATOM 3645 N N . GLN A 1 452 ? -24.570 3.671 20.151 1.00 90.25 452 GLN A N 1
ATOM 3646 C CA . GLN A 1 452 ? -25.458 3.427 21.287 1.00 90.25 452 GLN A CA 1
ATOM 3647 C C . GLN A 1 452 ? -24.708 3.516 22.615 1.00 90.25 452 GLN A C 1
ATOM 3649 O O . GLN A 1 452 ? -23.510 3.237 22.689 1.00 90.25 452 GLN A O 1
ATOM 3654 N N . VAL A 1 453 ? -25.426 3.905 23.670 1.00 90.31 453 VAL A N 1
ATOM 3655 C CA . VAL A 1 453 ? -24.892 3.926 25.038 1.00 90.31 453 VAL A CA 1
ATOM 3656 C C . VAL A 1 453 ? -24.597 2.497 25.487 1.00 90.31 453 VAL A C 1
ATOM 3658 O O . VAL A 1 453 ? -25.414 1.596 25.296 1.00 90.31 453 VAL A O 1
ATOM 3661 N N . LEU A 1 454 ? -23.435 2.295 26.104 1.00 91.00 454 LEU A N 1
ATOM 3662 C CA . LEU A 1 454 ? -23.035 1.007 26.659 1.00 91.00 454 LEU A CA 1
ATOM 3663 C C . LEU A 1 454 ? -23.444 0.941 28.127 1.00 91.00 454 LEU A C 1
ATOM 3665 O O . LEU A 1 454 ? -22.948 1.700 28.956 1.00 91.00 454 LEU A O 1
ATOM 3669 N N . SER A 1 455 ? -24.357 0.028 28.442 1.00 87.69 455 SER A N 1
ATOM 3670 C CA . SER A 1 455 ? -24.723 -0.290 29.826 1.00 87.69 455 SER A CA 1
ATOM 3671 C C . SER A 1 455 ? -23.845 -1.422 30.363 1.00 87.69 455 SER A C 1
ATOM 3673 O O . SER A 1 455 ? -23.311 -2.215 29.580 1.00 87.69 455 SER A O 1
ATOM 3675 N N . ALA A 1 456 ? -23.727 -1.546 31.685 1.00 88.50 456 ALA A N 1
ATOM 3676 C CA . ALA A 1 456 ? -22.994 -2.644 32.312 1.00 88.50 456 ALA A CA 1
ATOM 3677 C C . ALA A 1 456 ? -23.449 -4.010 31.758 1.00 88.50 456 ALA A C 1
ATOM 3679 O O . ALA A 1 456 ? -24.643 -4.290 31.646 1.00 88.50 456 ALA A O 1
ATOM 3680 N N . GLY A 1 457 ? -22.489 -4.848 31.358 1.00 87.62 457 GLY A N 1
ATOM 3681 C CA . GLY A 1 457 ? -22.754 -6.169 30.775 1.00 87.62 457 GLY A CA 1
ATOM 3682 C C . GLY A 1 457 ? -23.142 -6.187 29.288 1.00 87.62 457 GLY A C 1
ATOM 3683 O O . GLY A 1 457 ? -23.336 -7.274 28.747 1.00 87.62 457 GLY A O 1
ATOM 3684 N N . SER A 1 458 ? -23.217 -5.035 28.604 1.00 91.06 458 SER A N 1
ATOM 3685 C CA . SER A 1 458 ? -23.452 -4.976 27.142 1.00 91.06 458 SER A CA 1
ATOM 3686 C C . SER A 1 458 ? -22.320 -5.632 26.346 1.00 91.06 458 SER A C 1
ATOM 3688 O O . SER A 1 458 ? -22.551 -6.241 25.304 1.00 91.06 458 SER A O 1
ATOM 3690 N N . ILE A 1 459 ? -21.089 -5.497 26.848 1.00 94.94 459 ILE A N 1
ATOM 3691 C CA . ILE A 1 459 ? -19.887 -6.137 26.316 1.00 94.94 459 ILE A CA 1
ATOM 3692 C C . ILE A 1 459 ? -19.453 -7.213 27.326 1.00 94.94 459 ILE A C 1
ATOM 3694 O O . ILE A 1 459 ? -19.248 -6.882 28.497 1.00 94.94 459 ILE A O 1
ATOM 3698 N N . PRO A 1 460 ? -19.310 -8.487 26.918 1.00 94.44 460 PRO A N 1
ATOM 3699 C CA . PRO A 1 460 ? -18.929 -9.570 27.823 1.00 94.44 460 PRO A CA 1
ATOM 3700 C C . PRO A 1 460 ? -17.525 -9.405 28.414 1.00 94.44 460 PRO A C 1
ATOM 3702 O O . PRO A 1 460 ? -16.600 -8.947 27.744 1.00 94.44 460 PRO A O 1
ATOM 3705 N N . SER A 1 461 ? -17.332 -9.884 29.646 1.00 95.00 461 SER A N 1
ATOM 3706 C CA . SER A 1 461 ? -16.038 -9.889 30.354 1.00 95.00 461 SER A CA 1
ATOM 3707 C C . SER A 1 461 ? -14.994 -10.858 29.779 1.00 95.00 461 SER A C 1
ATOM 3709 O O . SER A 1 461 ? -13.899 -10.998 30.317 1.00 95.00 461 SER A O 1
ATOM 3711 N N . SER A 1 462 ? -15.316 -11.554 28.692 1.00 96.00 462 SER A N 1
ATOM 3712 C CA . SER A 1 462 ? -14.380 -12.362 27.912 1.00 96.00 462 SER A CA 1
ATOM 3713 C C . SER A 1 462 ? -13.662 -11.564 26.821 1.00 96.00 462 SER A C 1
ATOM 3715 O O . SER A 1 462 ? -12.613 -12.008 26.346 1.00 96.00 462 SER A O 1
ATOM 3717 N N . VAL A 1 463 ? -14.167 -10.381 26.446 1.00 97.50 463 VAL A N 1
ATOM 3718 C CA . VAL A 1 463 ? -13.598 -9.561 25.370 1.00 97.50 463 VAL A CA 1
ATOM 3719 C C . VAL A 1 463 ? -12.233 -9.008 25.787 1.00 97.50 463 VAL A C 1
ATOM 3721 O O . VAL A 1 463 ? -12.103 -8.320 26.799 1.00 97.50 463 VAL A O 1
ATOM 3724 N N . LYS A 1 464 ? -11.210 -9.303 24.981 1.00 97.69 464 LYS A N 1
ATOM 3725 C CA . LYS A 1 464 ? -9.816 -8.860 25.124 1.00 97.69 464 LYS A CA 1
ATOM 3726 C C . LYS A 1 464 ? -9.445 -7.728 24.170 1.00 97.69 464 LYS A C 1
ATOM 3728 O O . LYS A 1 464 ? -8.612 -6.896 24.519 1.00 97.69 464 LYS A O 1
ATOM 3733 N N . SER A 1 465 ? -10.054 -7.681 22.989 1.00 97.44 465 SER A N 1
ATOM 3734 C CA . SER A 1 465 ? -9.837 -6.629 21.991 1.00 97.44 465 SER A CA 1
ATOM 3735 C C . SER A 1 465 ? -11.176 -6.027 21.583 1.00 97.44 465 SER A C 1
ATOM 3737 O O . SER A 1 465 ? -12.092 -6.765 21.212 1.00 97.44 465 SER A O 1
ATOM 3739 N N . LEU A 1 466 ? -11.282 -4.702 21.695 1.00 98.06 466 LEU A N 1
ATOM 3740 C CA . LEU A 1 466 ? -12.495 -3.941 21.423 1.00 98.06 466 LEU A CA 1
ATOM 3741 C C . LEU A 1 466 ? -12.205 -2.790 20.455 1.00 98.06 466 LEU A C 1
ATOM 3743 O O . LEU A 1 466 ? -11.384 -1.915 20.738 1.00 98.06 466 LEU A O 1
ATOM 3747 N N . THR A 1 467 ? -12.934 -2.759 19.343 1.00 98.06 467 THR A N 1
ATOM 3748 C CA . THR A 1 467 ? -12.829 -1.703 18.330 1.00 98.06 467 THR A CA 1
ATOM 3749 C C . THR A 1 467 ? -14.192 -1.072 18.081 1.00 98.06 467 THR A C 1
ATOM 3751 O O . THR A 1 467 ? -15.144 -1.757 17.704 1.00 98.06 467 THR A O 1
ATOM 3754 N N . PHE A 1 468 ? -14.284 0.244 18.258 1.00 96.44 468 PHE A N 1
ATOM 3755 C CA . PHE A 1 468 ? -15.472 1.022 17.917 1.00 96.44 468 PHE A CA 1
ATOM 3756 C C . PHE A 1 468 ? -15.420 1.546 16.482 1.00 96.44 468 PHE A C 1
ATOM 3758 O O . PHE A 1 468 ? -14.368 1.951 15.990 1.00 96.44 468 PHE A O 1
ATOM 3765 N N . GLY A 1 469 ? -16.584 1.593 15.832 1.00 90.06 469 GLY A N 1
ATOM 3766 C CA . GLY A 1 469 ? -16.740 2.194 14.512 1.00 90.06 469 GLY A CA 1
ATOM 3767 C C . GLY A 1 469 ? -16.789 3.725 14.532 1.00 90.06 469 GLY A C 1
ATOM 3768 O O . GLY A 1 469 ? -16.833 4.367 15.582 1.00 90.06 469 GLY A O 1
ATOM 3769 N N . ASN A 1 470 ? -16.799 4.317 13.335 1.00 87.81 470 ASN A N 1
ATOM 3770 C CA . ASN A 1 470 ? -16.633 5.756 13.100 1.00 87.81 470 ASN A CA 1
ATOM 3771 C C . ASN A 1 470 ? -17.567 6.673 13.899 1.00 87.81 470 ASN A C 1
ATOM 3773 O O . ASN A 1 470 ? -17.142 7.759 14.280 1.00 87.81 470 ASN A O 1
ATOM 3777 N N . CYS A 1 471 ? -18.820 6.286 14.129 1.00 89.81 471 CYS A N 1
ATOM 3778 C CA . CYS A 1 471 ? -19.826 7.154 14.734 1.00 89.81 471 CYS A CA 1
ATOM 3779 C C . CYS A 1 471 ? -19.870 7.125 16.262 1.00 89.81 471 CYS A C 1
ATOM 3781 O O . CYS A 1 471 ? -20.535 7.994 16.826 1.00 89.81 471 CYS A O 1
ATOM 3783 N N . PHE A 1 472 ? -19.185 6.186 16.921 1.00 93.56 472 PHE A N 1
ATOM 3784 C CA . PHE A 1 472 ? -19.247 6.045 18.372 1.00 93.56 472 PHE A CA 1
ATOM 3785 C C . PHE A 1 472 ? -18.697 7.296 19.069 1.00 93.56 472 PHE A C 1
ATOM 3787 O O . PHE A 1 472 ? -17.523 7.635 18.932 1.00 93.56 472 PHE A O 1
ATOM 3794 N N . ASN A 1 473 ? -19.552 7.987 19.820 1.00 93.31 473 ASN A N 1
ATOM 3795 C CA . ASN A 1 473 ? -19.204 9.199 20.556 1.00 93.31 473 ASN A CA 1
ATOM 3796 C C . ASN A 1 473 ? -20.037 9.334 21.842 1.00 93.31 473 ASN A C 1
ATOM 3798 O O . ASN A 1 473 ? -20.519 10.418 22.173 1.00 93.31 473 ASN A O 1
ATOM 3802 N N . GLN A 1 474 ? -20.248 8.219 22.542 1.00 92.25 474 GLN A N 1
ATOM 3803 C CA . GLN A 1 474 ? -20.974 8.190 23.810 1.00 92.25 474 GLN A CA 1
ATOM 3804 C C . GLN A 1 474 ? -20.023 8.351 24.996 1.00 92.25 474 GLN A C 1
ATOM 3806 O O . GLN A 1 474 ? -18.858 7.955 24.931 1.00 92.25 474 GLN A O 1
ATOM 3811 N N . VAL A 1 475 ? -20.530 8.940 26.081 1.00 91.50 475 VAL A N 1
ATOM 3812 C CA . VAL A 1 475 ? -19.791 9.062 27.345 1.00 91.50 475 VAL A CA 1
ATOM 3813 C C . VAL A 1 475 ? -19.545 7.667 27.916 1.00 91.50 475 VAL A C 1
ATOM 3815 O O . VAL A 1 475 ? -20.446 6.828 27.920 1.00 91.50 475 VAL A O 1
ATOM 3818 N N . LEU A 1 476 ? -18.330 7.431 28.406 1.00 91.88 476 LEU A N 1
ATOM 3819 C CA . LEU A 1 476 ? -17.946 6.175 29.041 1.00 91.88 476 LEU A CA 1
ATOM 3820 C C . LEU A 1 476 ? -17.999 6.320 30.560 1.00 91.88 476 LEU A C 1
ATOM 3822 O O . LEU A 1 476 ? -17.345 7.188 31.133 1.00 91.88 476 LEU A O 1
ATOM 3826 N N . SER A 1 477 ? -18.763 5.448 31.208 1.00 87.44 477 SER A N 1
ATOM 3827 C CA . SER A 1 477 ? -18.688 5.210 32.650 1.00 87.44 477 SER A CA 1
ATOM 3828 C C . SER A 1 477 ? -17.689 4.088 32.957 1.00 87.44 477 SER A C 1
ATOM 3830 O O . SER A 1 477 ? -17.324 3.316 32.069 1.00 87.44 477 SER A O 1
ATOM 3832 N N . ALA A 1 478 ? -17.293 3.942 34.226 1.00 86.06 478 ALA A N 1
ATOM 3833 C CA . ALA A 1 478 ? -16.349 2.907 34.668 1.00 86.06 478 ALA A CA 1
ATOM 3834 C C . ALA A 1 478 ? -16.784 1.458 34.342 1.00 86.06 478 ALA A C 1
ATOM 3836 O O . ALA A 1 478 ? -15.953 0.557 34.317 1.00 86.06 478 ALA A O 1
ATOM 3837 N N . GLU A 1 479 ? -18.073 1.233 34.068 1.00 86.62 479 GLU A N 1
ATOM 3838 C CA . GLU A 1 479 ? -18.644 -0.084 33.745 1.00 86.62 479 GLU A CA 1
ATOM 3839 C C . GLU A 1 479 ? -18.992 -0.253 32.253 1.00 86.62 479 GLU A C 1
ATOM 3841 O O . GLU A 1 479 ? -19.496 -1.300 31.849 1.00 86.62 479 GLU A O 1
ATOM 3846 N N . SER A 1 480 ? -18.740 0.764 31.418 1.00 91.06 480 SER A N 1
ATOM 3847 C CA . SER A 1 480 ? -19.060 0.727 29.981 1.00 91.06 480 SER A CA 1
ATOM 3848 C C . SER A 1 480 ? -18.186 -0.264 29.205 1.00 91.06 480 SER A C 1
ATOM 3850 O O . SER A 1 480 ? -18.648 -0.889 28.250 1.00 91.06 480 SER A O 1
ATOM 3852 N N . ILE A 1 481 ? -16.916 -0.398 29.602 1.00 95.00 481 ILE A N 1
ATOM 3853 C CA . ILE A 1 481 ? -15.929 -1.289 28.983 1.00 95.00 481 ILE A CA 1
ATOM 3854 C C . ILE A 1 481 ? -15.437 -2.269 30.059 1.00 95.00 481 ILE A C 1
ATOM 3856 O O . ILE A 1 481 ? -15.007 -1.821 31.122 1.00 95.00 481 ILE A O 1
ATOM 3860 N N . PRO A 1 482 ? -15.472 -3.592 29.825 1.00 94.69 482 PRO A N 1
ATOM 3861 C CA . PRO A 1 482 ? -15.082 -4.561 30.842 1.00 94.69 482 PRO A CA 1
ATOM 3862 C C . PRO A 1 482 ? -13.571 -4.544 31.118 1.00 94.69 482 PRO A C 1
ATOM 3864 O O . PRO A 1 482 ? -12.754 -4.347 30.217 1.00 94.69 482 PRO A O 1
ATOM 3867 N N . SER A 1 483 ? -13.190 -4.854 32.362 1.00 95.12 483 SER A N 1
ATOM 3868 C CA . SER A 1 483 ? -11.794 -4.939 32.837 1.00 95.12 483 SER A CA 1
ATOM 3869 C C . SER A 1 483 ? -10.980 -6.097 32.243 1.00 95.12 483 SER A C 1
ATOM 3871 O O . SER A 1 483 ? -9.850 -6.355 32.650 1.00 95.12 483 SER A O 1
ATOM 3873 N N . SER A 1 484 ? -11.549 -6.822 31.284 1.00 96.19 484 SER A N 1
ATOM 3874 C CA . SER A 1 484 ? -10.862 -7.829 30.488 1.00 96.19 484 SER A CA 1
ATOM 3875 C C . SER A 1 484 ? -10.177 -7.251 29.252 1.00 96.19 484 SER A C 1
ATOM 3877 O O . SER A 1 484 ? -9.283 -7.913 28.726 1.00 96.19 484 SER A O 1
ATOM 3879 N N . VAL A 1 485 ? -10.579 -6.060 28.784 1.00 97.75 485 VAL A N 1
ATOM 3880 C CA . VAL A 1 485 ? -10.094 -5.460 27.532 1.00 97.75 485 VAL A CA 1
ATOM 3881 C C . VAL A 1 485 ? -8.637 -5.024 27.678 1.00 97.75 485 VAL A C 1
ATOM 3883 O O . VAL A 1 485 ? -8.298 -4.222 28.542 1.00 97.75 485 VAL A O 1
ATOM 3886 N N . GLU A 1 486 ? -7.774 -5.538 26.807 1.00 97.94 486 GLU A N 1
ATOM 3887 C CA . GLU A 1 486 ? -6.334 -5.254 26.770 1.00 97.94 486 GLU A CA 1
ATOM 3888 C C . GLU A 1 486 ? -5.950 -4.350 25.587 1.00 97.94 486 GLU A C 1
ATOM 3890 O O . GLU A 1 486 ? -4.941 -3.647 25.648 1.00 97.94 486 GLU A O 1
ATOM 3895 N N . SER A 1 487 ? -6.756 -4.328 24.523 1.00 97.94 487 SER A N 1
ATOM 3896 C CA . SER A 1 487 ? -6.582 -3.451 23.360 1.00 97.94 487 SER A CA 1
ATOM 3897 C C . SER A 1 487 ? -7.891 -2.731 23.052 1.00 97.94 487 SER A C 1
ATOM 3899 O O . SER A 1 487 ? -8.925 -3.379 22.876 1.00 97.94 487 SER A O 1
ATOM 3901 N N . LEU A 1 488 ? -7.834 -1.398 23.016 1.00 98.31 488 LEU A N 1
ATOM 3902 C CA . LEU A 1 488 ? -8.988 -0.530 22.817 1.00 98.31 488 LEU A CA 1
ATOM 3903 C C . LEU A 1 488 ? -8.724 0.490 21.706 1.00 98.31 488 LEU A C 1
ATOM 3905 O O . LEU A 1 488 ? -7.784 1.285 21.781 1.00 98.31 488 LEU A O 1
ATOM 3909 N N . THR A 1 489 ? -9.605 0.504 20.711 1.00 98.38 489 THR A N 1
ATOM 3910 C CA . THR A 1 489 ? -9.549 1.439 19.583 1.00 98.38 489 THR A CA 1
ATOM 3911 C C . THR A 1 489 ? -10.870 2.182 19.445 1.00 98.38 489 THR A C 1
ATOM 3913 O O . THR A 1 489 ? -11.925 1.566 19.283 1.00 98.38 489 THR A O 1
ATOM 3916 N N . PHE A 1 490 ? -10.811 3.511 19.475 1.00 97.38 490 PHE A N 1
ATOM 3917 C CA . PHE A 1 490 ? -11.949 4.380 19.195 1.00 97.38 490 PHE A CA 1
ATOM 3918 C C . PHE A 1 490 ? -12.034 4.751 17.715 1.00 97.38 490 PHE A C 1
ATOM 3920 O O . PHE A 1 490 ? -11.019 4.932 17.044 1.00 97.38 490 PHE A O 1
ATOM 3927 N N . GLY A 1 491 ? -13.262 4.907 17.220 1.00 91.00 491 GLY A N 1
ATOM 3928 C CA . GLY A 1 491 ? -13.528 5.350 15.856 1.00 91.00 491 GLY A CA 1
ATOM 3929 C C . GLY A 1 491 ? -13.509 6.872 15.686 1.00 91.00 491 GLY A C 1
ATOM 3930 O O . GLY A 1 491 ? -13.394 7.634 16.645 1.00 91.00 491 GLY A O 1
ATOM 3931 N N . TYR A 1 492 ? -13.646 7.306 14.431 1.00 91.56 492 TYR A N 1
ATOM 3932 C CA . TYR A 1 492 ? -13.478 8.685 13.951 1.00 91.56 492 TYR A CA 1
ATOM 3933 C C . TYR A 1 492 ? -14.085 9.795 14.837 1.00 91.56 492 TYR A C 1
ATOM 3935 O O . TYR A 1 492 ? -13.415 10.797 15.076 1.00 91.56 492 TYR A O 1
ATOM 3943 N N . ASN A 1 493 ? -15.324 9.651 15.323 1.00 90.94 493 ASN A N 1
ATOM 3944 C CA . ASN A 1 493 ? -16.060 10.721 16.010 1.00 90.94 493 ASN A CA 1
ATOM 3945 C C . ASN A 1 493 ? -15.841 10.813 17.525 1.00 90.94 493 ASN A C 1
ATOM 3947 O O . ASN A 1 493 ? -16.324 11.784 18.111 1.00 90.94 493 ASN A O 1
ATOM 3951 N N . PHE A 1 494 ? -15.177 9.846 18.164 1.00 95.00 494 PHE A N 1
ATOM 3952 C CA . PHE A 1 494 ? -15.056 9.830 19.623 1.00 95.00 494 PHE A CA 1
ATOM 3953 C C . PHE A 1 494 ? -14.295 11.065 20.126 1.00 95.00 494 PHE A C 1
ATOM 3955 O O . PHE A 1 494 ? -13.115 11.242 19.833 1.00 95.00 494 PHE A O 1
ATOM 3962 N N . ASN A 1 495 ? -14.972 11.921 20.890 1.00 95.19 495 ASN A N 1
ATOM 3963 C CA . ASN A 1 495 ? -14.420 13.160 21.432 1.00 95.19 495 ASN A CA 1
ATOM 3964 C C . ASN A 1 495 ? -15.039 13.511 22.797 1.00 95.19 495 ASN A C 1
ATOM 3966 O O . ASN A 1 495 ? -15.350 14.670 23.073 1.00 95.19 495 ASN A O 1
ATOM 3970 N N . GLN A 1 496 ? -15.266 12.499 23.635 1.00 93.62 496 GLN A N 1
ATOM 3971 C CA . GLN A 1 496 ? -15.801 12.675 24.986 1.00 93.62 496 GLN A CA 1
ATOM 3972 C C . GLN A 1 496 ? -14.682 12.853 26.011 1.00 93.62 496 GLN A C 1
ATOM 3974 O O . GLN A 1 496 ? -13.586 12.310 25.854 1.00 93.62 496 GLN A O 1
ATOM 3979 N N . VAL A 1 497 ? -14.969 13.612 27.071 1.00 92.75 497 VAL A N 1
ATOM 3980 C CA . VAL A 1 497 ? -14.048 13.783 28.203 1.00 92.75 497 VAL A CA 1
ATOM 3981 C C . VAL A 1 497 ? -13.857 12.436 28.899 1.00 92.75 497 VAL A C 1
ATOM 3983 O O . VAL A 1 497 ? -14.826 11.730 29.178 1.00 92.75 497 VAL A O 1
ATOM 3986 N N . LEU A 1 498 ? -12.606 12.091 29.198 1.00 92.75 498 LEU A N 1
ATOM 3987 C CA . LEU A 1 498 ? -12.260 10.872 29.922 1.00 92.75 498 LEU A CA 1
ATOM 3988 C C . LEU A 1 498 ? -12.039 11.202 31.394 1.00 92.75 498 LEU A C 1
ATOM 3990 O O . LEU A 1 498 ? -11.083 11.883 31.746 1.00 92.75 498 LEU A O 1
ATOM 3994 N N . SER A 1 499 ? -12.920 10.700 32.254 1.00 89.38 499 SER A N 1
ATOM 3995 C CA . SER A 1 499 ? -12.704 10.733 33.704 1.00 89.38 499 SER A CA 1
ATOM 3996 C C . SER A 1 499 ? -11.839 9.548 34.140 1.00 89.38 499 SER A C 1
ATOM 3998 O O . SER A 1 499 ? -11.813 8.516 33.459 1.00 89.38 499 SER A O 1
ATOM 4000 N N . ALA A 1 500 ? -11.170 9.652 35.289 1.00 89.69 500 ALA A N 1
ATOM 4001 C CA . ALA A 1 500 ? -10.419 8.533 35.856 1.00 89.69 500 ALA A CA 1
ATOM 4002 C C . ALA A 1 500 ? -11.300 7.270 35.958 1.00 89.69 500 ALA A C 1
ATOM 4004 O O . ALA A 1 500 ? -12.421 7.321 36.461 1.00 89.69 500 ALA A O 1
ATOM 4005 N N . GLY A 1 501 ? -10.802 6.147 35.435 1.00 88.44 501 GLY A N 1
ATOM 4006 C CA . GLY A 1 501 ? -11.532 4.874 35.382 1.00 88.44 501 GLY A CA 1
ATOM 4007 C C . GLY A 1 501 ? -12.450 4.671 34.168 1.00 88.44 501 GLY A C 1
ATOM 4008 O O . GLY A 1 501 ? -12.965 3.571 34.008 1.00 88.44 501 GLY A O 1
ATOM 4009 N N . SER A 1 502 ? -12.623 5.663 33.280 1.00 91.88 502 SER A N 1
ATOM 4010 C CA . SER A 1 502 ? -13.415 5.497 32.036 1.00 91.88 502 SER A CA 1
ATOM 4011 C C . SER A 1 502 ? -12.800 4.467 31.082 1.00 91.88 502 SER A C 1
ATOM 4013 O O . SER A 1 502 ? -13.508 3.786 30.342 1.00 91.88 502 SER A O 1
ATOM 4015 N N . ILE A 1 503 ? -11.468 4.370 31.090 1.00 96.06 503 ILE A N 1
ATOM 4016 C CA . ILE A 1 503 ? -10.700 3.348 30.380 1.00 96.06 503 ILE A CA 1
ATOM 4017 C C . ILE A 1 503 ? -10.186 2.343 31.424 1.00 96.06 503 ILE A C 1
ATOM 4019 O O . ILE A 1 503 ? -9.513 2.764 32.370 1.00 96.06 503 ILE A O 1
ATOM 4023 N N . PRO A 1 504 ? -10.463 1.033 31.283 1.00 95.19 504 PRO A N 1
ATOM 4024 C CA . PRO A 1 504 ? -10.057 0.043 32.276 1.00 95.19 504 PRO A CA 1
ATOM 4025 C C . PRO A 1 504 ? -8.536 -0.085 32.435 1.00 95.19 504 PRO A C 1
ATOM 4027 O O . PRO A 1 504 ? -7.786 -0.024 31.461 1.00 95.19 504 PRO A O 1
ATOM 4030 N N . SER A 1 505 ? -8.080 -0.376 33.657 1.00 95.75 505 SER A N 1
ATOM 4031 C CA . SER A 1 505 ? -6.661 -0.587 34.002 1.00 95.75 505 SER A CA 1
ATOM 4032 C C . SER A 1 505 ? -6.036 -1.860 33.415 1.00 95.75 505 SER A C 1
ATOM 4034 O O . SER A 1 505 ? -4.872 -2.158 33.668 1.00 95.75 505 SER A O 1
ATOM 4036 N N . SER A 1 506 ? -6.794 -2.633 32.641 1.00 96.62 506 SER A N 1
ATOM 4037 C CA . SER A 1 506 ? -6.304 -3.765 31.856 1.00 96.62 506 SER A CA 1
ATOM 4038 C C . SER A 1 506 ? -5.779 -3.356 30.477 1.00 96.62 506 SER A C 1
ATOM 4040 O O . SER A 1 506 ? -5.047 -4.130 29.858 1.00 96.62 506 SER A O 1
ATOM 4042 N N . VAL A 1 507 ? -6.135 -2.163 29.980 1.00 98.19 507 VAL A N 1
ATOM 4043 C CA . VAL A 1 507 ? -5.791 -1.710 28.625 1.00 98.19 507 VAL A CA 1
ATOM 4044 C C . VAL A 1 507 ? -4.288 -1.458 28.515 1.00 98.19 507 VAL A C 1
ATOM 4046 O O . VAL A 1 507 ? -3.729 -0.632 29.234 1.00 98.19 507 VAL A O 1
ATOM 4049 N N . LYS A 1 508 ? -3.635 -2.161 27.587 1.00 98.19 508 LYS A N 1
ATOM 4050 C CA . LYS A 1 508 ? -2.203 -2.061 27.264 1.00 98.19 508 LYS A CA 1
ATOM 4051 C C . LYS A 1 508 ? -1.954 -1.264 25.983 1.00 98.19 508 LYS A C 1
ATOM 4053 O O . LYS A 1 508 ? -0.908 -0.634 25.854 1.00 98.19 508 LYS A O 1
ATOM 4058 N N . SER A 1 509 ? -2.894 -1.282 25.039 1.00 98.25 509 SER A N 1
ATOM 4059 C CA . SER A 1 509 ? -2.831 -0.506 23.796 1.00 98.25 509 SER A CA 1
ATOM 4060 C C . SER A 1 509 ? -4.102 0.320 23.635 1.00 98.25 509 SER A C 1
ATOM 4062 O O . SER A 1 509 ? -5.203 -0.232 23.660 1.00 98.25 509 SER A O 1
ATOM 4064 N N . LEU A 1 510 ? -3.933 1.635 23.496 1.00 98.50 510 LEU A N 1
ATOM 4065 C CA . LEU A 1 510 ? -5.014 2.605 23.375 1.00 98.50 510 LEU A CA 1
ATOM 4066 C C . LEU A 1 510 ? -4.820 3.451 22.116 1.00 98.50 510 LEU A C 1
ATOM 4068 O O . LEU A 1 510 ? -3.796 4.114 21.950 1.00 98.50 510 LEU A O 1
ATOM 4072 N N . THR A 1 511 ? -5.822 3.444 21.241 1.00 98.56 511 THR A N 1
ATOM 4073 C CA . THR A 1 511 ? -5.847 4.267 20.025 1.00 98.56 511 THR A CA 1
ATOM 4074 C C . THR A 1 511 ? -7.095 5.135 20.006 1.00 98.56 511 THR A C 1
ATOM 4076 O O . THR A 1 511 ? -8.215 4.623 20.051 1.00 98.56 511 THR A O 1
ATOM 4079 N N . PHE A 1 512 ? -6.906 6.448 19.916 1.00 97.75 512 PHE A N 1
ATOM 4080 C CA . PHE A 1 512 ? -7.985 7.410 19.736 1.00 97.75 512 PHE A CA 1
ATOM 4081 C C . PHE A 1 512 ? -8.307 7.628 18.258 1.00 97.75 512 PHE A C 1
ATOM 4083 O O . PHE A 1 512 ? -7.425 7.602 17.402 1.00 97.75 512 PHE A O 1
ATOM 4090 N N . GLY A 1 513 ? -9.583 7.877 17.968 1.00 89.62 513 GLY A N 1
ATOM 4091 C CA . GLY A 1 513 ? -10.042 8.205 16.624 1.00 89.62 513 GLY A CA 1
ATOM 4092 C C . GLY A 1 513 ? -9.876 9.683 16.275 1.00 89.62 513 GLY A C 1
ATOM 4093 O O . GLY A 1 513 ? -9.620 10.515 17.142 1.00 89.62 513 GLY A O 1
ATOM 4094 N N . TYR A 1 514 ? -10.047 9.999 14.988 1.00 92.88 514 TYR A N 1
ATOM 4095 C CA . TYR A 1 514 ? -9.726 11.288 14.360 1.00 92.88 514 TYR A CA 1
ATOM 4096 C C . TYR A 1 514 ? -10.078 12.529 15.194 1.00 92.88 514 TYR A C 1
ATOM 4098 O O . TYR A 1 514 ? -9.213 13.374 15.385 1.00 92.88 514 TYR A O 1
ATOM 4106 N N . ARG A 1 515 ? -11.313 12.647 15.702 1.00 93.00 515 ARG A N 1
ATOM 4107 C CA . ARG A 1 515 ? -11.823 13.868 16.352 1.00 93.00 515 ARG A CA 1
ATOM 4108 C C . ARG A 1 515 ? -11.431 14.047 17.819 1.00 93.00 515 ARG A C 1
ATOM 4110 O O . ARG A 1 515 ? -11.771 15.087 18.381 1.00 93.00 515 ARG A O 1
ATOM 4117 N N . PHE A 1 516 ? -10.767 13.079 18.452 1.00 96.25 516 PHE A N 1
ATOM 4118 C CA . PHE A 1 516 ? -10.433 13.178 19.873 1.00 96.25 516 PHE A CA 1
ATOM 4119 C C . PHE A 1 516 ? -9.498 14.366 20.136 1.00 96.25 516 PHE A C 1
ATOM 4121 O O . PHE A 1 516 ? -8.363 14.388 19.666 1.00 96.25 516 PHE A O 1
ATOM 4128 N N . ASN A 1 517 ? -9.970 15.351 20.899 1.00 96.44 517 ASN A N 1
ATOM 4129 C CA . ASN A 1 517 ? -9.226 16.565 21.227 1.00 96.44 517 ASN A CA 1
ATOM 4130 C C . ASN A 1 517 ? -9.600 17.111 22.618 1.00 96.44 517 ASN A C 1
ATOM 4132 O O . ASN A 1 517 ? -9.748 18.318 22.808 1.00 96.44 517 ASN A O 1
ATOM 4136 N N . GLN A 1 518 ? -9.794 16.216 23.587 1.00 94.75 518 GLN A N 1
ATOM 4137 C CA . GLN A 1 518 ? -10.107 16.587 24.968 1.00 94.75 518 GLN A CA 1
ATOM 4138 C C . GLN A 1 518 ? -8.844 16.723 25.816 1.00 94.75 518 GLN A C 1
ATOM 4140 O O . GLN A 1 518 ? -7.843 16.043 25.581 1.00 94.75 518 GLN A O 1
ATOM 4145 N N . VAL A 1 519 ? -8.900 17.604 26.818 1.00 93.50 519 VAL A N 1
ATOM 4146 C CA . VAL A 1 519 ? -7.825 17.755 27.806 1.00 93.50 519 VAL A CA 1
ATOM 4147 C C . VAL A 1 519 ? -7.691 16.457 28.600 1.00 93.50 519 VAL A C 1
ATOM 4149 O O . VAL A 1 519 ? -8.686 15.884 29.041 1.00 93.50 519 VAL A O 1
ATOM 4152 N N . LEU A 1 520 ? -6.453 16.002 28.792 1.00 92.31 520 LEU A N 1
ATOM 4153 C CA . LEU A 1 520 ? -6.141 14.819 29.586 1.00 92.31 520 LEU A CA 1
ATOM 4154 C C . LEU A 1 520 ? -5.618 15.221 30.961 1.00 92.31 520 LEU A C 1
ATOM 4156 O O . LEU A 1 520 ? -4.498 15.720 31.087 1.00 92.31 520 LEU A O 1
ATOM 4160 N N . SER A 1 521 ? -6.414 14.964 31.993 1.00 89.56 521 SER A N 1
ATOM 4161 C CA . SER A 1 521 ? -5.981 15.058 33.388 1.00 89.56 521 SER A CA 1
ATOM 4162 C C . SER A 1 521 ? -5.261 13.780 33.825 1.00 89.56 521 SER A C 1
ATOM 4164 O O . SER A 1 521 ? -5.409 12.726 33.198 1.00 89.56 521 SER A O 1
ATOM 4166 N N . GLU A 1 522 ? -4.508 13.853 34.920 1.00 90.50 522 GLU A N 1
ATOM 4167 C CA . GLU A 1 522 ? -3.888 12.678 35.533 1.00 90.50 522 GLU A CA 1
ATOM 4168 C C . GLU A 1 522 ? -4.925 11.565 35.775 1.00 90.50 522 GLU A C 1
ATOM 4170 O O . GLU A 1 522 ? -6.031 11.811 36.257 1.00 90.50 522 GLU A O 1
ATOM 4175 N N . GLY A 1 523 ? -4.590 10.335 35.377 1.00 89.81 523 GLY A N 1
ATOM 4176 C CA . GLY A 1 523 ? -5.476 9.172 35.500 1.00 89.81 523 GLY A CA 1
ATOM 4177 C C . GLY A 1 523 ? -6.533 9.012 34.397 1.00 89.81 523 GLY A C 1
ATOM 4178 O O . GLY A 1 523 ? -7.227 7.996 34.391 1.00 89.81 523 GLY A O 1
ATOM 4179 N N . SER A 1 524 ? -6.642 9.946 33.438 1.00 93.12 524 SER A N 1
ATOM 4180 C CA . SER A 1 524 ? -7.538 9.798 32.268 1.00 93.12 524 SER A CA 1
ATOM 4181 C C . SER A 1 524 ? -7.142 8.607 31.389 1.00 93.12 524 SER A C 1
ATOM 4183 O O . SER A 1 524 ? -7.994 7.902 30.849 1.00 93.12 524 SER A O 1
ATOM 4185 N N . ILE A 1 525 ? -5.832 8.381 31.259 1.00 96.44 525 ILE A N 1
ATOM 4186 C CA . ILE A 1 525 ? -5.239 7.207 30.619 1.00 96.44 525 ILE A CA 1
ATOM 4187 C C . ILE A 1 525 ? -4.636 6.336 31.733 1.00 96.44 525 ILE A C 1
ATOM 4189 O O . ILE A 1 525 ? -3.870 6.853 32.549 1.00 96.44 525 ILE A O 1
ATOM 4193 N N . PRO A 1 526 ? -4.956 5.032 31.803 1.00 95.75 526 PRO A N 1
ATOM 4194 C CA . PRO A 1 526 ? -4.479 4.174 32.879 1.00 95.75 526 PRO A CA 1
ATOM 4195 C C . PRO A 1 526 ? -2.981 3.873 32.758 1.00 95.75 526 PRO A C 1
ATOM 4197 O O . PRO A 1 526 ? -2.429 3.753 31.664 1.00 95.75 526 PRO A O 1
ATOM 4200 N N . SER A 1 527 ? -2.320 3.663 33.900 1.00 96.19 527 SER A N 1
ATOM 4201 C CA . SER A 1 527 ? -0.887 3.341 33.977 1.00 96.19 527 SER A CA 1
ATOM 4202 C C . SER A 1 527 ? -0.519 1.964 33.408 1.00 96.19 527 SER A C 1
ATOM 4204 O O . SER A 1 527 ? 0.655 1.613 33.353 1.00 96.19 527 SER A O 1
ATOM 4206 N N . SER A 1 528 ? -1.483 1.184 32.930 1.00 97.19 528 SER A N 1
ATOM 4207 C CA . SER A 1 528 ? -1.252 -0.056 32.187 1.00 97.19 528 SER A CA 1
ATOM 4208 C C . SER A 1 528 ? -0.911 0.161 30.708 1.00 97.19 528 SER A C 1
ATOM 4210 O O . SER A 1 528 ? -0.371 -0.754 30.083 1.00 97.19 528 SER A O 1
ATOM 4212 N N . VAL A 1 529 ? -1.209 1.337 30.134 1.00 98.44 529 VAL A N 1
ATOM 4213 C CA . VAL A 1 529 ? -1.017 1.598 28.698 1.00 98.44 529 VAL A CA 1
ATOM 4214 C C . VAL A 1 529 ? 0.470 1.646 28.343 1.00 98.44 529 VAL A C 1
ATOM 4216 O O . VAL A 1 529 ? 1.216 2.479 28.842 1.00 98.44 529 VAL A O 1
ATOM 4219 N N . LYS A 1 530 ? 0.886 0.770 27.427 1.00 98.44 530 LYS A N 1
ATOM 4220 C CA . LYS A 1 530 ? 2.232 0.706 26.840 1.00 98.44 530 LYS A CA 1
ATOM 4221 C C . LYS A 1 530 ? 2.315 1.375 25.473 1.00 98.44 530 LYS A C 1
ATOM 4223 O O . LYS A 1 530 ? 3.347 1.943 25.132 1.00 98.44 530 LYS A O 1
ATOM 4228 N N . SER A 1 531 ? 1.238 1.323 24.694 1.00 98.56 531 SER A N 1
ATOM 4229 C CA . SER A 1 531 ? 1.158 1.935 23.366 1.00 98.56 531 SER A CA 1
ATOM 4230 C C . SER A 1 531 ? -0.019 2.900 23.310 1.00 98.56 531 SER A C 1
ATOM 4232 O O . SER A 1 531 ? -1.160 2.493 23.537 1.00 98.56 531 SER A O 1
ATOM 4234 N N . LEU A 1 532 ? 0.272 4.170 23.030 1.00 98.62 532 LEU A N 1
ATOM 4235 C CA . LEU A 1 532 ? -0.699 5.254 22.971 1.00 98.62 532 LEU A CA 1
ATOM 4236 C C . LEU A 1 532 ? -0.624 5.962 21.617 1.00 98.62 532 LEU A C 1
ATOM 4238 O O . LEU A 1 532 ? 0.410 6.519 21.247 1.00 98.62 532 LEU A O 1
ATOM 4242 N N . THR A 1 533 ? -1.747 5.973 20.904 1.00 98.62 533 THR A N 1
ATOM 4243 C CA . THR A 1 533 ? -1.901 6.697 19.637 1.00 98.62 533 THR A CA 1
ATOM 4244 C C . THR A 1 533 ? -3.039 7.701 19.747 1.00 98.62 533 THR A C 1
ATOM 4246 O O . THR A 1 533 ? -4.180 7.331 20.032 1.00 98.62 533 THR A O 1
ATOM 4249 N N . PHE A 1 534 ? -2.732 8.973 19.519 1.00 98.06 534 PHE A N 1
ATOM 4250 C CA . PHE A 1 534 ? -3.712 10.050 19.472 1.00 98.06 534 PHE A CA 1
ATOM 4251 C C . PHE A 1 534 ? -4.355 10.180 18.091 1.00 98.06 534 PHE A C 1
ATOM 4253 O O . PHE A 1 534 ? -3.725 9.933 17.065 1.00 98.06 534 PHE A O 1
ATOM 4260 N N . GLY A 1 535 ? -5.613 10.619 18.079 1.00 92.38 535 GLY A N 1
ATOM 4261 C CA . GLY A 1 535 ? -6.342 10.935 16.858 1.00 92.38 535 GLY A CA 1
ATOM 4262 C C . GLY A 1 535 ? -5.895 12.250 16.227 1.00 92.38 535 GLY A C 1
ATOM 4263 O O . GLY A 1 535 ? -5.361 13.123 16.911 1.00 92.38 535 GLY A O 1
ATOM 4264 N N . SER A 1 536 ? -6.142 12.405 14.924 1.00 93.81 536 SER A N 1
ATOM 4265 C CA . SER A 1 536 ? -5.658 13.525 14.111 1.00 93.81 536 SER A CA 1
ATOM 4266 C C . SER A 1 536 ? -5.928 14.917 14.683 1.00 93.81 536 SER A C 1
ATOM 4268 O O . SER A 1 536 ? -5.063 15.768 14.555 1.00 93.81 536 SER A O 1
ATOM 4270 N N . SER A 1 537 ? -7.071 15.165 15.322 1.00 96.25 537 SER A N 1
ATOM 4271 C CA . SER A 1 537 ? -7.441 16.479 15.862 1.00 96.25 537 SER A CA 1
ATOM 4272 C C . SER A 1 537 ? -6.807 16.815 17.215 1.00 96.25 537 SER A C 1
ATOM 4274 O O . SER A 1 537 ? -6.967 17.946 17.670 1.00 96.25 537 SER A O 1
ATOM 4276 N N . PHE A 1 538 ? -6.116 15.879 17.877 1.00 96.81 538 PHE A N 1
ATOM 4277 C CA . PHE A 1 538 ? -5.556 16.111 19.209 1.00 96.81 538 PHE A CA 1
ATOM 4278 C C . PHE A 1 538 ? -4.487 17.211 19.182 1.00 96.81 538 PHE A C 1
ATOM 4280 O O . PHE A 1 538 ? -3.437 17.054 18.563 1.00 96.81 538 PHE A O 1
ATOM 4287 N N . ASN A 1 539 ? -4.737 18.315 19.882 1.00 96.62 539 ASN A N 1
ATOM 4288 C CA . ASN A 1 539 ? -3.828 19.456 19.978 1.00 96.62 539 ASN A CA 1
ATOM 4289 C C . ASN A 1 539 ? -3.911 20.144 21.352 1.00 96.62 539 ASN A C 1
ATOM 4291 O O . ASN A 1 539 ? -3.855 21.370 21.453 1.00 96.62 539 ASN A O 1
ATOM 4295 N N . GLN A 1 540 ? -4.085 19.361 22.417 1.00 94.69 540 GLN A N 1
ATOM 4296 C CA . GLN A 1 540 ? -4.149 19.877 23.785 1.00 94.69 540 GLN A CA 1
ATOM 4297 C C . GLN A 1 540 ? -2.765 19.958 24.427 1.00 94.69 540 GLN A C 1
ATOM 4299 O O . GLN A 1 540 ? -1.877 19.153 24.138 1.00 94.69 540 GLN A O 1
ATOM 4304 N N . VAL A 1 541 ? -2.592 20.928 25.329 1.00 91.88 541 VAL A N 1
ATOM 4305 C CA . VAL A 1 541 ? -1.372 21.060 26.136 1.00 91.88 541 VAL A CA 1
ATOM 4306 C C . VAL A 1 541 ? -1.237 19.843 27.052 1.00 91.88 541 VAL A C 1
ATOM 4308 O O . VAL A 1 541 ? -2.191 19.445 27.722 1.00 91.88 541 VAL A O 1
ATOM 4311 N N . LEU A 1 542 ? -0.039 19.264 27.098 1.00 91.25 542 LEU A N 1
ATOM 4312 C CA . LEU A 1 542 ? 0.271 18.119 27.951 1.00 91.25 542 LEU A CA 1
ATOM 4313 C C . LEU A 1 542 ? 0.780 18.605 29.306 1.00 91.25 542 LEU A C 1
ATOM 4315 O O . LEU A 1 542 ? 1.856 19.202 29.390 1.00 91.25 542 LEU A O 1
ATOM 4319 N N . SER A 1 543 ? 0.005 18.331 30.353 1.00 88.75 543 SER A N 1
ATOM 4320 C CA . SER A 1 543 ? 0.393 18.581 31.742 1.00 88.75 543 SER A CA 1
ATOM 4321 C C . SER A 1 543 ? 1.079 17.347 32.334 1.00 88.75 543 SER A C 1
ATOM 4323 O O . SER A 1 543 ? 1.015 16.249 31.775 1.00 88.75 543 SER A O 1
ATOM 4325 N N . ALA A 1 544 ? 1.736 17.509 33.485 1.00 87.88 544 ALA A N 1
ATOM 4326 C CA . ALA A 1 544 ? 2.294 16.372 34.208 1.00 87.88 544 ALA A CA 1
ATOM 4327 C C . ALA A 1 544 ? 1.200 15.318 34.473 1.00 87.88 544 ALA A C 1
ATOM 4329 O O . ALA A 1 544 ? 0.105 15.651 34.920 1.00 87.88 544 ALA A O 1
ATOM 4330 N N . GLY A 1 545 ? 1.487 14.056 34.148 1.00 86.62 545 GLY A N 1
ATOM 4331 C CA . GLY A 1 545 ? 0.544 12.946 34.321 1.00 86.62 545 GLY A CA 1
ATOM 4332 C C . GLY A 1 545 ? -0.505 12.779 33.211 1.00 86.62 545 GLY A C 1
ATOM 4333 O O . GLY A 1 545 ? -1.231 11.788 33.245 1.00 86.62 545 GLY A O 1
ATOM 4334 N N . SER A 1 546 ? -0.573 13.667 32.204 1.00 92.31 546 SER A N 1
ATOM 4335 C CA . SER A 1 546 ? -1.476 13.494 31.046 1.00 92.31 546 SER A CA 1
ATOM 4336 C C . SER A 1 546 ? -1.166 12.219 30.249 1.00 92.31 546 SER A C 1
ATOM 4338 O O . SER A 1 546 ? -2.080 11.543 29.779 1.00 92.31 546 SER A O 1
ATOM 4340 N N . ILE A 1 547 ? 0.121 11.887 30.105 1.00 96.06 547 ILE A N 1
ATOM 4341 C CA . ILE A 1 547 ? 0.603 10.637 29.506 1.00 96.06 547 ILE A CA 1
ATOM 4342 C C . ILE A 1 547 ? 1.265 9.808 30.619 1.00 96.06 547 ILE A C 1
ATOM 4344 O O . ILE A 1 547 ? 2.201 10.302 31.254 1.00 96.06 547 ILE A O 1
ATOM 4348 N N . PRO A 1 548 ? 0.817 8.568 30.882 1.00 95.62 548 PRO A N 1
ATOM 4349 C CA . PRO A 1 548 ? 1.383 7.741 31.943 1.00 95.62 548 PRO A CA 1
ATOM 4350 C C . PRO A 1 548 ? 2.844 7.355 31.701 1.00 95.62 548 PRO A C 1
ATOM 4352 O O . PRO A 1 548 ? 3.256 7.086 30.574 1.00 95.62 548 PRO A O 1
ATOM 4355 N N . SER A 1 549 ? 3.611 7.212 32.785 1.00 95.75 549 SER A N 1
ATOM 4356 C CA . SER A 1 549 ? 5.024 6.798 32.752 1.00 95.75 549 SER A CA 1
ATOM 4357 C C . SER A 1 549 ? 5.258 5.353 32.303 1.00 95.75 549 SER A C 1
ATOM 4359 O O . SER A 1 549 ? 6.400 4.909 32.227 1.00 95.75 549 SER A O 1
ATOM 4361 N N . SER A 1 550 ? 4.213 4.604 31.979 1.00 97.25 550 SER A N 1
ATOM 4362 C CA . SER A 1 550 ? 4.304 3.267 31.401 1.00 97.25 550 SER A CA 1
ATOM 4363 C C . SER A 1 550 ? 4.340 3.246 29.874 1.00 97.25 550 SER A C 1
ATOM 4365 O O . SER A 1 550 ? 4.687 2.198 29.330 1.00 97.25 550 SER A O 1
ATOM 4367 N N . VAL A 1 551 ? 4.006 4.356 29.202 1.00 98.44 551 VAL A N 1
ATOM 4368 C CA . VAL A 1 551 ? 3.928 4.437 27.736 1.00 98.44 551 VAL A CA 1
ATOM 4369 C C . VAL A 1 551 ? 5.321 4.331 27.114 1.00 98.44 551 VAL A C 1
ATOM 4371 O O . VAL A 1 551 ? 6.183 5.169 27.347 1.00 98.44 551 VAL A O 1
ATOM 4374 N N . GLU A 1 552 ? 5.513 3.319 26.274 1.00 98.50 552 GLU A N 1
ATOM 4375 C CA . GLU A 1 552 ? 6.757 3.034 25.545 1.00 98.50 552 GLU A CA 1
ATOM 4376 C C . GLU A 1 552 ? 6.667 3.479 24.076 1.00 98.50 552 GLU A C 1
ATOM 4378 O O . GLU A 1 552 ? 7.663 3.891 23.481 1.00 98.50 552 GLU A O 1
ATOM 4383 N N . TYR A 1 553 ? 5.463 3.448 23.493 1.00 98.69 553 TYR A N 1
ATOM 4384 C CA . TYR A 1 553 ? 5.201 3.839 22.106 1.00 98.69 553 TYR A CA 1
ATOM 4385 C C . TYR A 1 553 ? 4.176 4.967 22.083 1.00 98.69 553 TYR A C 1
ATOM 4387 O O . TYR A 1 553 ? 3.020 4.754 22.457 1.00 98.69 553 TYR A O 1
ATOM 4395 N N . LEU A 1 554 ? 4.594 6.150 21.635 1.00 98.62 554 LEU A N 1
ATOM 4396 C CA . LEU A 1 554 ? 3.761 7.346 21.602 1.00 98.62 554 LEU A CA 1
ATOM 4397 C C . LEU A 1 554 ? 3.666 7.906 20.182 1.00 98.62 554 LEU A C 1
ATOM 4399 O O . LEU A 1 554 ? 4.673 8.273 19.575 1.00 98.62 554 LEU A O 1
ATOM 4403 N N . THR A 1 555 ? 2.439 8.011 19.677 1.00 98.69 555 THR A N 1
ATOM 4404 C CA . THR A 1 555 ? 2.136 8.642 18.387 1.00 98.69 555 THR A CA 1
ATOM 4405 C C . THR A 1 555 ? 1.145 9.780 18.584 1.00 98.69 555 THR A C 1
ATOM 4407 O O . THR A 1 555 ? 0.035 9.568 19.073 1.00 98.69 555 THR A O 1
ATOM 4410 N N . PHE A 1 556 ? 1.541 10.991 18.199 1.00 98.19 556 PHE A N 1
ATOM 4411 C CA . PHE A 1 556 ? 0.666 12.157 18.172 1.00 98.19 556 PHE A CA 1
ATOM 4412 C C . PHE A 1 556 ? -0.134 12.234 16.870 1.00 98.19 556 PHE A C 1
ATOM 4414 O O . PHE A 1 556 ? 0.334 11.820 15.811 1.00 98.19 556 PHE A O 1
ATOM 4421 N N . GLY A 1 557 ? -1.335 12.804 16.954 1.00 93.19 557 GLY A N 1
ATOM 4422 C CA . GLY A 1 557 ? -2.179 13.056 15.793 1.00 93.19 557 GLY A CA 1
ATOM 4423 C C . GLY A 1 557 ? -1.750 14.280 14.986 1.00 93.19 557 GLY A C 1
ATOM 4424 O O . GLY A 1 557 ? -1.006 15.133 15.471 1.00 93.19 557 GLY A O 1
ATOM 4425 N N . ASN A 1 558 ? -2.253 14.369 13.753 1.00 95.12 558 ASN A N 1
ATOM 4426 C CA . ASN A 1 558 ? -1.887 15.375 12.754 1.00 95.12 558 ASN A CA 1
ATOM 4427 C C . ASN A 1 558 ? -1.836 16.817 13.272 1.00 95.12 558 ASN A C 1
ATOM 4429 O O . ASN A 1 558 ? -0.875 17.500 12.969 1.00 95.12 558 ASN A O 1
ATOM 4433 N N . CYS A 1 559 ? -2.810 17.281 14.049 1.00 97.06 559 CYS A N 1
ATOM 4434 C CA . CYS A 1 559 ? -2.917 18.672 14.488 1.00 97.06 559 CYS A CA 1
ATOM 4435 C C . CYS A 1 559 ? -2.034 19.022 15.695 1.00 97.06 559 CYS A C 1
ATOM 4437 O O . CYS A 1 559 ? -1.973 20.197 16.056 1.00 97.06 559 CYS A O 1
ATOM 4439 N N . PHE A 1 560 ? -1.376 18.049 16.339 1.00 96.88 560 PHE A N 1
ATOM 4440 C CA . PHE A 1 560 ? -0.589 18.306 17.544 1.00 96.88 560 PHE A CA 1
ATOM 4441 C C . PHE A 1 560 ? 0.575 19.255 17.242 1.00 96.88 560 PHE A C 1
ATOM 4443 O O . PHE A 1 560 ? 1.495 18.914 16.501 1.00 96.88 560 PHE A O 1
ATOM 4450 N N . ASN A 1 561 ? 0.548 20.445 17.836 1.00 96.62 561 ASN A N 1
ATOM 4451 C CA . ASN A 1 561 ? 1.564 21.475 17.642 1.00 96.62 561 ASN A CA 1
ATOM 4452 C C . ASN A 1 561 ? 1.791 22.299 18.920 1.00 96.62 561 ASN A C 1
ATOM 4454 O O . ASN A 1 561 ? 1.977 23.515 18.866 1.00 96.62 561 ASN A O 1
ATOM 4458 N N . GLN A 1 562 ? 1.744 21.646 20.081 1.00 94.50 562 GLN A N 1
ATOM 4459 C CA . GLN A 1 562 ? 1.982 22.288 21.374 1.00 94.50 562 GLN A CA 1
ATOM 4460 C C . GLN A 1 562 ? 3.466 22.287 21.742 1.00 94.50 562 GLN A C 1
ATOM 4462 O O . GLN A 1 562 ? 4.212 21.372 21.383 1.00 94.50 562 GLN A O 1
ATOM 4467 N N . VAL A 1 563 ? 3.895 23.314 22.480 1.00 91.50 563 VAL A N 1
ATOM 4468 C CA . VAL A 1 563 ? 5.264 23.402 23.006 1.00 91.50 563 VAL A CA 1
ATOM 4469 C C . VAL A 1 563 ? 5.502 22.261 23.994 1.00 91.50 563 VAL A C 1
ATOM 4471 O O . VAL A 1 563 ? 4.689 22.015 24.886 1.00 91.50 563 VAL A O 1
ATOM 4474 N N . LEU A 1 564 ? 6.632 21.571 23.845 1.00 91.12 564 LEU A N 1
ATOM 4475 C CA . LEU A 1 564 ? 7.016 20.469 24.722 1.00 91.12 564 LEU A CA 1
ATOM 4476 C C . LEU A 1 564 ? 7.845 20.985 25.895 1.00 91.12 564 LEU A C 1
ATOM 4478 O O . LEU A 1 564 ? 8.904 21.583 25.703 1.00 91.12 564 LEU A O 1
ATOM 4482 N N . SER A 1 565 ? 7.378 20.695 27.105 1.00 85.75 565 SER A N 1
ATOM 4483 C CA . SER A 1 565 ? 8.113 20.907 28.351 1.00 85.75 565 SER A CA 1
ATOM 4484 C C . SER A 1 565 ? 8.689 19.586 28.873 1.00 85.75 565 SER A C 1
ATOM 4486 O O . SER A 1 565 ? 8.341 18.512 28.382 1.00 85.75 565 SER A O 1
ATOM 4488 N N . VAL A 1 566 ? 9.526 19.648 29.913 1.00 81.19 566 VAL A N 1
ATOM 4489 C CA . VAL A 1 566 ? 10.172 18.467 30.523 1.00 81.19 566 VAL A CA 1
ATOM 4490 C C . VAL A 1 566 ? 9.183 17.390 30.999 1.00 81.19 566 VAL A C 1
ATOM 4492 O O . VAL A 1 566 ? 9.548 16.224 31.098 1.00 81.19 566 VAL A O 1
ATOM 4495 N N . VAL A 1 567 ? 7.929 17.759 31.283 1.00 82.69 567 VAL A N 1
ATOM 4496 C CA . VAL A 1 567 ? 6.887 16.831 31.759 1.00 82.69 567 VAL A CA 1
ATOM 4497 C C . VAL A 1 567 ? 5.961 16.324 30.650 1.00 82.69 567 VAL A C 1
ATOM 4499 O O . VAL A 1 567 ? 5.098 15.494 30.920 1.00 82.69 567 VAL A O 1
ATOM 4502 N N . SER A 1 568 ? 6.103 16.822 29.417 1.00 88.19 568 SER A N 1
ATOM 4503 C CA . SER A 1 568 ? 5.149 16.550 28.337 1.00 88.19 568 SER A CA 1
ATOM 4504 C C . SER A 1 568 ? 5.243 15.119 27.796 1.00 88.19 568 SER A C 1
ATOM 4506 O O . SER A 1 568 ? 4.217 14.538 27.453 1.00 88.19 568 SER A O 1
ATOM 4508 N N . ILE A 1 569 ? 6.450 14.547 27.719 1.00 95.12 569 ILE A N 1
ATOM 4509 C CA . ILE A 1 569 ? 6.688 13.188 27.209 1.00 95.12 569 ILE A CA 1
ATOM 4510 C C . ILE A 1 569 ? 7.425 12.377 28.286 1.00 95.12 569 ILE A C 1
ATOM 4512 O O . ILE A 1 569 ? 8.507 12.790 28.706 1.00 95.12 569 ILE A O 1
ATOM 4516 N N . PRO A 1 570 ? 6.886 11.231 28.742 1.00 94.81 570 PRO A N 1
ATOM 4517 C CA . PRO A 1 570 ? 7.529 10.427 29.778 1.00 94.81 570 PRO A CA 1
ATOM 4518 C C . PRO A 1 570 ? 8.873 9.826 29.353 1.00 94.81 570 PRO A C 1
ATOM 4520 O O . PRO A 1 570 ? 9.077 9.459 28.197 1.00 94.81 570 PRO A O 1
ATOM 4523 N N . SER A 1 571 ? 9.770 9.625 30.321 1.00 94.75 571 SER A N 1
ATOM 4524 C CA . SER A 1 571 ? 11.095 9.026 30.107 1.00 94.75 571 SER A CA 1
ATOM 4525 C C . SER A 1 571 ? 11.081 7.531 29.773 1.00 94.75 571 SER A C 1
ATOM 4527 O O . SER A 1 571 ? 12.138 6.958 29.533 1.00 94.75 571 SER A O 1
ATOM 4529 N N . SER A 1 572 ? 9.923 6.881 29.727 1.00 96.88 572 SER A N 1
ATOM 4530 C CA . SER A 1 572 ? 9.761 5.498 29.263 1.00 96.88 572 SER A CA 1
ATOM 4531 C C . SER A 1 572 ? 9.532 5.372 27.756 1.00 96.88 572 SER A C 1
ATOM 4533 O O . SER A 1 572 ? 9.642 4.266 27.234 1.00 96.88 572 SER A O 1
ATOM 4535 N N . VAL A 1 573 ? 9.244 6.473 27.050 1.00 98.38 573 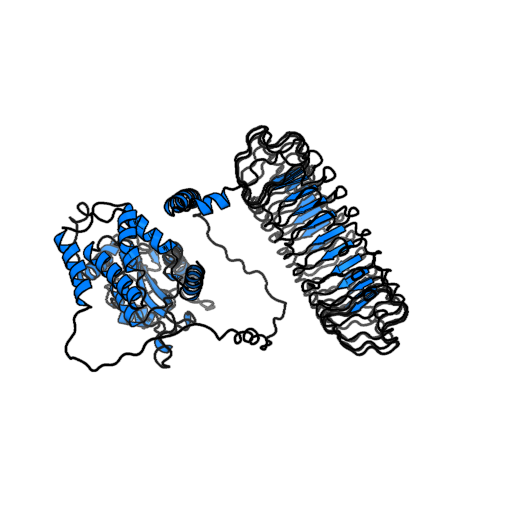VAL A N 1
ATOM 4536 C CA . VAL A 1 573 ? 8.949 6.443 25.611 1.00 98.38 573 VAL A CA 1
ATOM 4537 C C . VAL A 1 573 ? 10.203 6.070 24.818 1.00 98.38 573 VAL A C 1
ATOM 4539 O O . VAL A 1 573 ? 11.164 6.830 24.759 1.00 98.38 573 VAL A O 1
ATOM 4542 N N . GLU A 1 574 ? 10.174 4.916 24.156 1.00 98.44 574 GLU A N 1
ATOM 4543 C CA . GLU A 1 574 ? 11.250 4.436 23.285 1.00 98.44 574 GLU A CA 1
ATOM 4544 C C . GLU A 1 574 ? 11.008 4.780 21.808 1.00 98.44 574 GLU A C 1
ATOM 4546 O O . GLU A 1 574 ? 11.957 4.914 21.033 1.00 98.44 574 GLU A O 1
ATOM 4551 N N . SER A 1 575 ? 9.747 4.936 21.399 1.00 98.69 575 SER A N 1
ATOM 4552 C CA . SER A 1 575 ? 9.369 5.304 20.032 1.00 98.69 575 SER A CA 1
ATOM 4553 C C . SER A 1 575 ? 8.412 6.485 20.049 1.00 98.69 575 SER A C 1
ATOM 4555 O O . SER A 1 575 ? 7.309 6.382 20.589 1.00 98.69 575 SER A O 1
ATOM 4557 N N . LEU A 1 576 ? 8.822 7.584 19.419 1.00 98.69 576 LEU A N 1
ATOM 4558 C CA . LEU A 1 576 ? 8.089 8.842 19.388 1.00 98.69 576 LEU A CA 1
ATOM 4559 C C . LEU A 1 576 ? 7.802 9.271 17.947 1.00 98.69 576 LEU A C 1
ATOM 4561 O O . LEU A 1 576 ? 8.721 9.479 17.154 1.00 98.69 576 LEU A O 1
ATOM 4565 N N . THR A 1 577 ? 6.521 9.446 17.630 1.00 98.69 577 THR A N 1
ATOM 4566 C CA . THR A 1 577 ? 6.063 9.957 16.333 1.00 98.69 577 THR A CA 1
ATOM 4567 C C . THR A 1 577 ? 5.236 11.220 16.528 1.00 98.69 577 THR A C 1
ATOM 4569 O O . THR A 1 577 ? 4.224 11.205 17.228 1.00 98.69 577 THR A O 1
ATOM 4572 N N . PHE A 1 578 ? 5.658 12.314 15.899 1.00 98.19 578 PHE A N 1
ATOM 4573 C CA . PHE A 1 578 ? 4.901 13.561 15.846 1.00 98.19 578 PHE A CA 1
ATOM 4574 C C . PHE A 1 578 ? 3.955 13.594 14.645 1.00 98.19 578 PHE A C 1
ATOM 4576 O O . PHE A 1 578 ? 4.268 13.064 13.580 1.00 98.19 578 PHE A O 1
ATOM 4583 N N . GLY A 1 579 ? 2.817 14.268 14.812 1.00 94.06 579 GLY A N 1
ATOM 4584 C CA . GLY A 1 579 ? 1.856 14.488 13.736 1.00 94.06 579 GLY A CA 1
ATOM 4585 C C . GLY A 1 579 ? 2.232 15.631 12.792 1.00 94.06 579 GLY A C 1
ATOM 4586 O O . GLY A 1 579 ? 3.165 16.399 13.034 1.00 94.06 579 GLY A O 1
ATOM 4587 N N . ASN A 1 580 ? 1.475 15.741 11.701 1.00 96.06 580 ASN A N 1
ATOM 4588 C CA . ASN A 1 580 ? 1.748 16.620 10.564 1.00 96.06 580 ASN A CA 1
ATOM 4589 C C . ASN A 1 580 ? 1.957 18.105 10.879 1.00 96.06 580 ASN A C 1
ATOM 4591 O O . ASN A 1 580 ? 2.735 18.740 10.187 1.00 96.06 580 ASN A O 1
ATOM 4595 N N . SER A 1 581 ? 1.308 18.680 11.880 1.00 97.00 581 SER A N 1
ATOM 4596 C CA . SER A 1 581 ? 1.380 20.110 12.190 1.00 97.00 581 SER A CA 1
ATOM 4597 C C . SER A 1 581 ? 2.495 20.461 13.172 1.00 97.00 581 SER A C 1
ATOM 4599 O O . SER A 1 581 ? 2.744 21.648 13.373 1.00 97.00 581 SER A O 1
ATOM 4601 N N . PHE A 1 582 ? 3.165 19.477 13.784 1.00 96.94 582 PHE A N 1
ATOM 4602 C CA . PHE A 1 582 ? 4.195 19.738 14.786 1.00 96.94 582 PHE A CA 1
ATOM 4603 C C . PHE A 1 582 ? 5.379 20.489 14.169 1.00 96.94 582 PHE A C 1
ATOM 4605 O O . PHE A 1 582 ? 6.121 19.946 13.353 1.00 96.94 582 PHE A O 1
ATOM 4612 N N . ASN A 1 583 ? 5.573 21.740 14.579 1.00 96.88 583 ASN A N 1
ATOM 4613 C CA . ASN A 1 583 ? 6.651 22.601 14.100 1.00 96.88 583 ASN A CA 1
ATOM 4614 C C . ASN A 1 583 ? 7.172 23.534 15.206 1.00 96.88 583 ASN A C 1
ATOM 4616 O O . ASN A 1 583 ? 7.564 24.672 14.944 1.00 96.88 583 ASN A O 1
ATOM 4620 N N . GLN A 1 584 ? 7.144 23.074 16.457 1.00 95.31 584 GLN A N 1
ATOM 4621 C CA . GLN A 1 584 ? 7.652 23.837 17.595 1.00 95.31 584 GLN A CA 1
ATOM 4622 C C . GLN A 1 584 ? 9.176 23.757 17.691 1.00 95.31 584 GLN A C 1
ATOM 4624 O O . GLN A 1 584 ? 9.784 22.738 17.350 1.00 95.31 584 GLN A O 1
ATOM 4629 N N . VAL A 1 585 ? 9.794 24.833 18.186 1.00 93.62 585 VAL A N 1
ATOM 4630 C CA . VAL A 1 585 ? 11.234 24.862 18.474 1.00 93.62 585 VAL A CA 1
ATOM 4631 C C . VAL A 1 585 ? 11.542 23.838 19.565 1.00 93.62 585 VAL A C 1
ATOM 4633 O O . VAL A 1 585 ? 10.896 23.814 20.613 1.00 93.62 585 VAL A O 1
ATOM 4636 N N . LEU A 1 586 ? 12.539 22.991 19.315 1.00 93.88 586 LEU A N 1
ATOM 4637 C CA . LEU A 1 586 ? 12.982 21.988 20.276 1.00 93.88 586 LEU A CA 1
ATOM 4638 C C . LEU A 1 586 ? 14.011 22.573 21.242 1.00 93.88 586 LEU A C 1
ATOM 4640 O O . LEU A 1 586 ? 14.862 23.379 20.869 1.00 93.88 586 LEU A O 1
ATOM 4644 N N . SER A 1 587 ? 13.964 22.092 22.478 1.00 91.75 587 SER A N 1
ATOM 4645 C CA . SER A 1 587 ? 15.018 22.254 23.478 1.00 91.75 587 SER A CA 1
ATOM 4646 C C . SER A 1 587 ? 15.631 20.891 23.806 1.00 91.75 587 SER A C 1
ATOM 4648 O O . SER A 1 587 ? 15.072 19.849 23.459 1.00 91.75 587 SER A O 1
ATOM 4650 N N . THR A 1 588 ? 16.752 20.874 24.525 1.00 89.06 588 THR A N 1
ATOM 4651 C CA . THR A 1 588 ? 17.446 19.635 24.928 1.00 89.06 588 THR A CA 1
ATOM 4652 C C . THR A 1 588 ? 16.621 18.723 25.843 1.00 89.06 588 THR A C 1
ATOM 4654 O O . THR A 1 588 ? 16.990 17.569 26.039 1.00 89.06 588 THR A O 1
ATOM 4657 N N . VAL A 1 589 ? 15.510 19.218 26.398 1.00 86.88 589 VAL A N 1
ATOM 4658 C CA . VAL A 1 589 ? 14.588 18.453 27.255 1.00 86.88 589 VAL A CA 1
ATOM 4659 C C . VAL A 1 589 ? 13.279 18.081 26.555 1.00 86.88 589 VAL A C 1
ATOM 4661 O O . VAL A 1 589 ? 12.441 17.418 27.156 1.00 86.88 589 VAL A O 1
ATOM 4664 N N . SER A 1 590 ? 13.073 18.506 25.302 1.00 92.06 590 SER A N 1
ATOM 4665 C CA . SER A 1 590 ? 11.814 18.278 24.579 1.00 92.06 590 SER A CA 1
ATOM 4666 C C . SER A 1 590 ? 11.604 16.813 24.185 1.00 92.06 590 SER A C 1
ATOM 4668 O O . SER A 1 590 ? 10.463 16.369 24.093 1.00 92.06 590 SER A O 1
ATOM 4670 N N . ILE A 1 591 ? 12.688 16.068 23.945 1.00 95.88 591 ILE A N 1
ATOM 4671 C CA . ILE A 1 591 ? 12.658 14.652 23.560 1.00 95.88 591 ILE A CA 1
ATOM 4672 C C . ILE A 1 591 ? 13.420 13.850 24.625 1.00 95.88 591 ILE A C 1
ATOM 4674 O O . ILE A 1 591 ? 14.597 14.135 24.854 1.00 95.88 591 ILE A O 1
ATOM 4678 N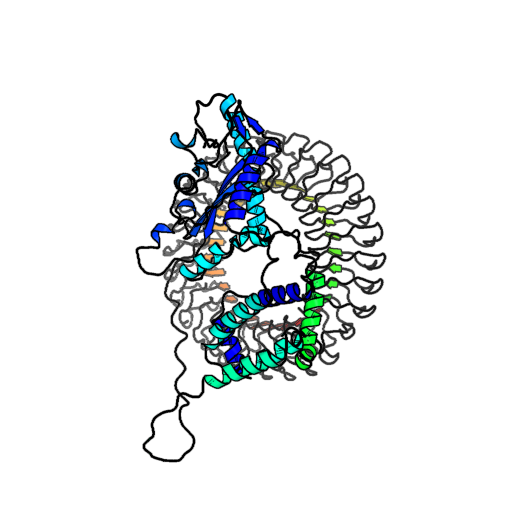 N . PRO A 1 592 ? 12.796 12.855 25.282 1.00 95.19 592 PRO A N 1
ATOM 4679 C CA . PRO A 1 592 ? 13.463 12.069 26.316 1.00 95.19 592 PRO A CA 1
ATOM 4680 C C . PRO A 1 592 ? 14.654 11.258 25.797 1.00 95.19 592 PRO A C 1
ATOM 4682 O O . PRO A 1 592 ? 14.646 10.744 24.680 1.00 95.19 592 PRO A O 1
ATOM 4685 N N . SER A 1 593 ? 15.660 11.059 26.652 1.00 95.31 593 SER A N 1
ATOM 4686 C CA . SER A 1 593 ? 16.867 10.284 26.330 1.00 95.31 593 SER A CA 1
ATOM 4687 C C . SER A 1 593 ? 16.640 8.775 26.190 1.00 95.31 593 SER A C 1
ATOM 4689 O O . SER A 1 593 ? 17.572 8.054 25.849 1.00 95.31 593 SER A O 1
ATOM 4691 N N . SER A 1 594 ? 15.429 8.273 26.408 1.00 97.06 594 SER A N 1
ATOM 4692 C CA . SER A 1 594 ? 15.040 6.885 26.136 1.00 97.06 594 SER A CA 1
ATOM 4693 C C . SER A 1 594 ? 14.594 6.639 24.694 1.00 97.06 594 SER A C 1
ATOM 4695 O O . SER A 1 594 ? 14.565 5.484 24.270 1.00 97.06 594 SER A O 1
ATOM 4697 N N . VAL A 1 595 ? 14.286 7.693 23.927 1.00 98.50 595 VAL A N 1
ATOM 4698 C CA . VAL A 1 595 ? 13.768 7.570 22.559 1.00 98.50 595 VAL A CA 1
ATOM 4699 C C . VAL A 1 595 ? 14.835 6.982 21.631 1.00 98.50 595 VAL A C 1
ATOM 4701 O O . VAL A 1 595 ? 15.865 7.597 21.372 1.00 98.50 595 VAL A O 1
ATOM 4704 N N . LYS A 1 596 ? 14.559 5.798 21.081 1.00 98.56 596 LYS A N 1
ATOM 4705 C CA . LYS A 1 596 ? 15.387 5.091 20.090 1.00 98.56 596 LYS A CA 1
ATOM 4706 C C . LYS A 1 596 ? 14.907 5.336 18.660 1.00 98.56 596 LYS A C 1
ATOM 4708 O O . LYS A 1 596 ? 15.714 5.316 17.732 1.00 98.56 596 LYS A O 1
ATOM 4713 N N . SER A 1 597 ? 13.609 5.565 18.468 1.00 98.75 597 SER A N 1
ATOM 4714 C CA . SER A 1 597 ? 13.003 5.856 17.163 1.00 98.75 597 SER A CA 1
ATOM 4715 C C . SER A 1 597 ? 12.254 7.181 17.213 1.00 98.75 597 SER A C 1
ATOM 4717 O O . SER A 1 597 ? 11.346 7.344 18.028 1.00 98.75 597 SER A O 1
ATOM 4719 N N . LEU A 1 598 ? 12.637 8.119 16.348 1.00 98.75 598 LEU A N 1
ATOM 4720 C CA . LEU A 1 598 ? 12.064 9.458 16.285 1.00 98.75 598 LEU A CA 1
ATOM 4721 C C . LEU A 1 598 ? 11.576 9.767 14.869 1.00 98.75 598 LEU A C 1
ATOM 4723 O O . LEU A 1 598 ? 12.357 9.763 13.917 1.00 98.75 598 LEU A O 1
ATOM 4727 N N . THR A 1 599 ? 10.288 10.083 14.747 1.00 98.75 599 THR A N 1
ATOM 4728 C CA . THR A 1 599 ? 9.669 10.507 13.486 1.00 98.75 599 THR A CA 1
ATOM 4729 C C . THR A 1 599 ? 9.023 11.877 13.646 1.00 98.75 599 THR A C 1
ATOM 4731 O O . THR A 1 599 ? 8.154 12.068 14.497 1.00 98.75 599 THR A O 1
ATOM 4734 N N . PHE A 1 600 ? 9.431 12.829 12.811 1.00 98.31 600 PHE A N 1
ATOM 4735 C CA . PHE A 1 600 ? 8.790 14.136 12.698 1.00 98.31 600 PHE A CA 1
ATOM 4736 C C . PHE A 1 600 ? 7.693 14.125 11.631 1.00 98.31 600 PHE A C 1
ATOM 4738 O O . PHE A 1 600 ? 7.845 13.501 10.581 1.00 98.31 600 PHE A O 1
ATOM 4745 N N . GLY A 1 601 ? 6.605 14.855 11.884 1.00 94.06 601 GLY A N 1
ATOM 4746 C CA . GLY A 1 601 ? 5.510 15.016 10.930 1.00 94.06 601 GLY A CA 1
ATOM 4747 C C . GLY A 1 601 ? 5.791 16.046 9.830 1.00 94.06 601 GLY A C 1
ATOM 4748 O O . GLY A 1 601 ? 6.831 16.705 9.805 1.00 94.06 601 GLY A O 1
ATOM 4749 N N . HIS A 1 602 ? 4.841 16.180 8.901 1.00 94.88 602 HIS A N 1
ATOM 4750 C CA . HIS A 1 602 ? 4.963 16.959 7.662 1.00 94.88 602 HIS A CA 1
ATOM 4751 C C . HIS A 1 602 ? 5.440 18.412 7.827 1.00 94.88 602 HIS A C 1
ATOM 4753 O O . HIS A 1 602 ? 6.182 18.897 6.984 1.00 94.88 602 HIS A O 1
ATOM 4759 N N . GLY A 1 603 ? 5.019 19.121 8.865 1.00 95.44 603 GLY A N 1
ATOM 4760 C CA . GLY A 1 603 ? 5.246 20.552 9.046 1.00 95.44 603 GLY A CA 1
ATOM 4761 C C . GLY A 1 603 ? 6.552 20.900 9.752 1.00 95.44 603 GLY A C 1
ATOM 4762 O O . GLY A 1 603 ? 6.917 22.073 9.767 1.00 95.44 603 GLY A O 1
ATOM 4763 N N . PHE A 1 604 ? 7.261 19.919 10.321 1.00 97.19 604 PHE A N 1
ATOM 4764 C CA . PHE A 1 604 ? 8.476 20.179 11.087 1.00 97.19 604 PHE A CA 1
ATOM 4765 C C . PHE A 1 604 ? 9.592 20.716 10.186 1.00 97.19 604 PHE A C 1
ATOM 4767 O O . PHE A 1 604 ? 10.091 20.017 9.304 1.00 97.19 604 PHE A O 1
ATOM 4774 N N . ASN A 1 605 ? 10.013 21.955 10.424 1.00 97.38 605 ASN A N 1
ATOM 4775 C CA . ASN A 1 605 ? 11.066 22.622 9.664 1.00 97.38 605 ASN A CA 1
ATOM 4776 C C . ASN A 1 605 ? 11.892 23.582 10.540 1.00 97.38 605 ASN A C 1
ATOM 4778 O O . ASN A 1 605 ? 12.300 24.654 10.092 1.00 97.38 605 ASN A O 1
ATOM 4782 N N . GLN A 1 606 ? 12.115 23.214 11.802 1.00 96.12 606 GLN A N 1
ATOM 4783 C CA . GLN A 1 606 ? 12.940 23.988 12.732 1.00 96.12 606 GLN A CA 1
ATOM 4784 C C . GLN A 1 606 ? 14.425 23.640 12.597 1.00 96.12 606 GLN A C 1
ATOM 4786 O O . GLN A 1 606 ? 14.789 22.517 12.242 1.00 96.12 606 GLN A O 1
ATOM 4791 N N . VAL A 1 607 ? 15.292 24.614 12.886 1.00 94.75 607 VAL A N 1
ATOM 4792 C CA . VAL A 1 607 ? 16.750 24.423 12.867 1.00 94.75 607 VAL A CA 1
ATOM 4793 C C . VAL A 1 607 ? 17.156 23.436 13.962 1.00 94.75 607 VAL A C 1
ATOM 4795 O O . VAL A 1 607 ? 16.733 23.558 15.111 1.00 94.75 607 VAL A O 1
ATOM 4798 N N . LEU A 1 608 ? 18.009 22.473 13.610 1.00 94.19 608 LEU A N 1
ATOM 4799 C CA . LEU A 1 608 ? 18.522 21.469 14.537 1.00 94.19 608 LEU A CA 1
ATOM 4800 C C . LEU A 1 608 ? 19.972 21.760 14.914 1.00 94.19 608 LEU A C 1
ATOM 4802 O O . LEU A 1 608 ? 20.897 21.453 14.163 1.00 94.19 608 LEU A O 1
ATOM 4806 N N . SER A 1 609 ? 20.172 22.326 16.099 1.00 91.94 609 SER A N 1
ATOM 4807 C CA . SER A 1 609 ? 21.495 22.452 16.714 1.00 91.94 609 SER A CA 1
ATOM 4808 C C . SER A 1 609 ? 21.926 21.143 17.381 1.00 91.94 609 SER A C 1
ATOM 4810 O O . SER A 1 609 ? 21.099 20.290 17.716 1.00 91.94 609 SER A O 1
ATOM 4812 N N . ALA A 1 610 ? 23.233 20.988 17.598 1.00 93.69 610 ALA A N 1
ATOM 4813 C CA . ALA A 1 610 ? 23.784 19.813 18.263 1.00 93.69 610 ALA A CA 1
ATOM 4814 C C . ALA A 1 610 ? 23.149 19.590 19.649 1.00 93.69 610 ALA A C 1
ATOM 4816 O O . ALA A 1 610 ? 23.015 20.522 20.442 1.00 93.69 610 ALA A O 1
ATOM 4817 N N . GLY A 1 611 ? 22.763 18.344 19.933 1.00 92.69 611 GLY A N 1
ATOM 4818 C CA . GLY A 1 611 ? 22.176 17.932 21.214 1.00 92.69 611 GLY A CA 1
ATOM 4819 C C . GLY A 1 611 ? 20.654 18.083 21.344 1.00 92.69 611 GLY A C 1
ATOM 4820 O O . GLY A 1 611 ? 20.114 17.655 22.359 1.00 92.69 611 GLY A O 1
ATOM 4821 N N . LEU A 1 612 ? 19.946 18.641 20.349 1.00 95.50 612 LEU A N 1
ATOM 4822 C CA . LEU A 1 612 ? 18.471 18.709 20.376 1.00 95.50 612 LEU A CA 1
ATOM 4823 C C . LEU A 1 612 ? 17.799 17.352 20.127 1.00 95.50 612 LEU A C 1
ATOM 4825 O O . LEU A 1 612 ? 16.719 17.091 20.649 1.00 95.50 612 LEU A O 1
ATOM 4829 N N . ILE A 1 613 ? 18.438 16.491 19.334 1.00 97.12 613 ILE A N 1
ATOM 4830 C CA . ILE A 1 613 ? 18.042 15.091 19.177 1.00 97.12 613 ILE A CA 1
ATOM 4831 C C . ILE A 1 613 ? 18.923 14.254 20.120 1.00 97.12 613 ILE A C 1
ATOM 4833 O O . ILE A 1 613 ? 20.151 14.333 20.009 1.00 97.12 613 ILE A O 1
ATOM 4837 N N . PRO A 1 614 ? 18.342 13.458 21.037 1.00 96.25 614 PRO A N 1
ATOM 4838 C CA . PRO A 1 614 ? 19.109 12.659 21.987 1.00 96.25 614 PRO A CA 1
ATOM 4839 C C . PRO A 1 614 ? 20.033 11.633 21.322 1.00 96.25 614 PRO A C 1
ATOM 4841 O O . PRO A 1 614 ? 19.697 11.032 20.302 1.00 96.25 614 PRO A O 1
ATOM 4844 N N . SER A 1 615 ? 21.176 11.358 21.955 1.00 96.94 615 SER A N 1
ATOM 4845 C CA . SER A 1 615 ? 22.170 10.371 21.497 1.00 96.94 615 SER A CA 1
ATOM 4846 C C . SER A 1 615 ? 21.745 8.905 21.662 1.00 96.94 615 SER A C 1
ATOM 4848 O O . SER A 1 615 ? 22.544 8.000 21.435 1.00 96.94 615 SER A O 1
ATOM 4850 N N . SER A 1 616 ? 20.507 8.655 22.077 1.00 97.75 616 SER A N 1
ATOM 4851 C CA . SER A 1 616 ? 19.872 7.337 22.083 1.00 97.75 616 SER A CA 1
ATOM 4852 C C . SER A 1 616 ? 19.116 7.035 20.791 1.00 97.75 616 SER A C 1
ATOM 4854 O O . SER A 1 616 ? 18.836 5.868 20.524 1.00 97.75 616 SER A O 1
ATOM 4856 N N . VAL A 1 617 ? 18.814 8.050 19.969 1.00 98.69 617 VAL A N 1
ATOM 4857 C CA . VAL A 1 617 ? 18.056 7.876 18.726 1.00 98.69 617 VAL A CA 1
ATOM 4858 C C . VAL A 1 617 ? 18.888 7.084 17.721 1.00 98.69 617 VAL A C 1
ATOM 4860 O O . VAL A 1 617 ? 19.957 7.519 17.293 1.00 98.69 617 VAL A O 1
ATOM 4863 N N . GLU A 1 618 ? 18.384 5.922 17.317 1.00 98.62 618 GLU A N 1
ATOM 4864 C CA . GLU A 1 618 ? 18.996 5.037 16.326 1.00 98.62 618 GLU A CA 1
ATOM 4865 C C . GLU A 1 618 ? 18.305 5.117 14.957 1.00 98.62 618 GLU A C 1
ATOM 4867 O O . GLU A 1 618 ? 18.933 4.845 13.930 1.00 98.62 618 GLU A O 1
ATOM 4872 N N . SER A 1 619 ? 17.027 5.502 14.923 1.00 98.75 619 SER A N 1
ATOM 4873 C CA . SER A 1 619 ? 16.250 5.708 13.697 1.00 98.75 619 SER A CA 1
ATOM 4874 C C . SER A 1 619 ? 15.636 7.101 13.703 1.00 98.75 619 SER A C 1
ATOM 4876 O O . SER A 1 619 ? 14.885 7.436 14.618 1.00 98.75 619 SER A O 1
ATOM 4878 N N . LEU A 1 620 ? 15.953 7.898 12.682 1.00 98.81 620 LEU A N 1
ATOM 4879 C CA . LEU A 1 620 ? 15.484 9.272 12.539 1.00 98.81 620 LEU A CA 1
ATOM 4880 C C . LEU A 1 620 ? 14.803 9.472 11.184 1.00 98.81 620 LEU A C 1
ATOM 4882 O O . LEU A 1 620 ? 15.424 9.293 10.134 1.00 98.81 620 LEU A O 1
ATOM 4886 N N . THR A 1 621 ? 13.546 9.904 11.224 1.00 98.81 621 THR A N 1
ATOM 4887 C CA . THR A 1 621 ? 12.750 10.216 10.034 1.00 98.81 621 THR A CA 1
ATOM 4888 C C . THR A 1 621 ? 12.253 11.654 10.098 1.00 98.81 621 THR A C 1
ATOM 4890 O O . THR A 1 621 ? 11.580 12.050 11.051 1.00 98.81 621 THR A O 1
ATOM 4893 N N . PHE A 1 622 ? 12.559 12.434 9.066 1.00 98.38 622 PHE A N 1
ATOM 4894 C CA . PHE A 1 622 ? 12.020 13.774 8.868 1.00 98.38 622 PHE A CA 1
ATOM 4895 C C . PHE A 1 622 ? 10.761 13.751 8.004 1.00 98.38 622 PHE A C 1
ATOM 4897 O O . PHE A 1 622 ? 10.673 12.996 7.036 1.00 98.38 622 PHE A O 1
ATOM 4904 N N . GLY A 1 623 ? 9.803 14.615 8.335 1.00 93.94 623 GLY A N 1
ATOM 4905 C CA . GLY A 1 623 ? 8.574 14.778 7.567 1.00 93.94 623 GLY A CA 1
ATOM 4906 C C . GLY A 1 623 ? 8.722 15.711 6.363 1.00 93.94 623 GLY A C 1
ATOM 4907 O O . GLY A 1 623 ? 9.748 16.364 6.172 1.00 93.94 623 GLY A O 1
ATOM 4908 N N . TYR A 1 624 ? 7.661 15.770 5.553 1.00 95.88 624 TYR A N 1
ATOM 4909 C CA . TYR A 1 624 ? 7.565 16.455 4.255 1.00 95.88 624 TYR A CA 1
ATOM 4910 C C . TYR A 1 624 ? 8.298 17.806 4.145 1.00 95.88 624 TYR A C 1
ATOM 4912 O O . TYR A 1 624 ? 8.995 18.040 3.162 1.00 95.88 624 TYR A O 1
ATOM 4920 N N . GLY A 1 625 ? 8.135 18.699 5.118 1.00 96.38 625 GLY A N 1
ATOM 4921 C CA . GLY A 1 625 ? 8.551 20.099 5.067 1.00 96.38 625 GLY A CA 1
ATOM 4922 C C . GLY A 1 625 ? 9.980 20.392 5.517 1.00 96.38 625 GLY A C 1
ATOM 4923 O O . GLY A 1 625 ? 10.431 21.518 5.305 1.00 96.38 625 GLY A O 1
ATOM 4924 N N . PHE A 1 626 ? 10.690 19.427 6.109 1.00 97.50 626 PHE A N 1
ATOM 4925 C CA . PHE A 1 626 ? 12.032 19.658 6.644 1.00 97.50 626 PHE A CA 1
ATOM 4926 C C . PHE A 1 626 ? 13.031 19.983 5.526 1.00 97.50 626 PHE A C 1
ATOM 4928 O O . PHE A 1 626 ? 13.293 19.161 4.649 1.00 97.50 626 PHE A O 1
ATOM 4935 N N . ASN A 1 627 ? 13.616 21.178 5.569 1.00 97.69 627 ASN A N 1
ATOM 4936 C CA . ASN A 1 627 ? 14.591 21.654 4.591 1.00 97.69 627 ASN A CA 1
ATOM 4937 C C . ASN A 1 627 ? 15.625 22.610 5.216 1.00 97.69 627 ASN A C 1
ATOM 4939 O O . ASN A 1 627 ? 16.067 23.566 4.577 1.00 97.69 627 ASN A O 1
ATOM 4943 N N . GLN A 1 628 ? 15.989 22.382 6.479 1.00 96.31 628 GLN A N 1
ATOM 4944 C CA . GLN A 1 628 ? 17.016 23.167 7.167 1.00 96.31 628 GLN A CA 1
ATOM 4945 C C . GLN A 1 628 ? 18.420 22.635 6.880 1.00 96.31 628 GLN A C 1
ATOM 4947 O O . GLN A 1 628 ? 18.618 21.439 6.655 1.00 96.31 628 GLN A O 1
ATOM 4952 N N . VAL A 1 629 ? 19.407 23.534 6.905 1.00 94.31 629 VAL A N 1
ATOM 4953 C CA . VAL A 1 629 ? 20.822 23.166 6.768 1.00 94.31 629 VAL A CA 1
ATOM 4954 C C . VAL A 1 629 ? 21.240 22.309 7.962 1.00 94.31 629 VAL A C 1
ATOM 4956 O O . VAL A 1 629 ? 20.942 22.637 9.111 1.00 94.31 629 VAL A O 1
ATOM 4959 N N . LEU A 1 630 ? 21.951 21.215 7.687 1.00 93.38 630 LEU A N 1
ATOM 4960 C CA . LEU A 1 630 ? 22.492 20.327 8.710 1.00 93.38 630 LEU A CA 1
ATOM 4961 C C . LEU A 1 630 ? 23.971 20.612 8.950 1.00 93.38 630 LEU A C 1
ATOM 4963 O O . LEU A 1 630 ? 24.824 20.322 8.106 1.00 93.38 630 LEU A O 1
ATOM 4967 N N . SER A 1 631 ? 24.267 21.132 10.135 1.00 90.19 631 SER A N 1
ATOM 4968 C CA . SER A 1 631 ? 25.632 21.283 10.631 1.00 90.19 631 SER A CA 1
ATOM 4969 C C . SER A 1 631 ? 26.133 19.970 11.235 1.00 90.19 631 SER A C 1
ATOM 4971 O O . SER A 1 631 ? 25.355 19.085 11.601 1.00 90.19 631 SER A O 1
ATOM 4973 N N . ALA A 1 632 ? 27.452 19.833 11.369 1.00 91.25 632 ALA A N 1
ATOM 4974 C CA . ALA A 1 632 ? 28.032 18.687 12.061 1.00 91.25 632 ALA A CA 1
ATOM 4975 C C . ALA A 1 632 ? 27.466 18.581 13.493 1.00 91.25 632 ALA A C 1
ATOM 4977 O O . ALA A 1 632 ? 27.458 19.555 14.245 1.00 91.25 632 ALA A O 1
ATOM 4978 N N . GLY A 1 633 ? 26.977 17.394 13.858 1.00 91.38 633 GLY A N 1
ATOM 4979 C CA . GLY A 1 633 ? 26.364 17.129 15.163 1.00 91.38 633 GLY A CA 1
ATOM 4980 C C . GLY A 1 633 ? 24.864 17.438 15.271 1.00 91.38 633 GLY A C 1
ATOM 4981 O O . GLY A 1 633 ? 24.274 17.081 16.288 1.00 91.38 633 GLY A O 1
ATOM 4982 N N . SER A 1 634 ? 24.224 18.029 14.249 1.00 94.50 634 SER A N 1
ATOM 4983 C CA . SER A 1 634 ? 22.757 18.197 14.201 1.00 94.50 634 SER A CA 1
ATOM 4984 C C . SER A 1 634 ? 22.014 16.857 14.273 1.00 94.50 634 SER A C 1
ATOM 4986 O O . SER A 1 634 ? 20.947 16.764 14.875 1.00 94.50 634 SER A O 1
ATOM 4988 N N . ILE A 1 635 ? 22.596 15.815 13.674 1.00 97.44 635 ILE A N 1
ATOM 4989 C CA . ILE A 1 635 ? 22.138 14.427 13.771 1.00 97.44 635 ILE A CA 1
ATOM 4990 C C . ILE A 1 635 ? 23.136 13.666 14.659 1.00 97.44 635 ILE A C 1
ATOM 4992 O O . ILE A 1 635 ? 24.338 13.707 14.377 1.00 97.44 635 ILE A O 1
ATOM 4996 N N . PRO A 1 636 ? 22.685 12.970 15.719 1.00 96.81 636 PRO A N 1
ATOM 4997 C CA . PRO A 1 636 ? 23.587 12.298 16.645 1.00 96.81 636 PRO A CA 1
ATOM 4998 C C . PRO A 1 636 ? 24.251 11.065 16.018 1.00 96.81 636 PRO A C 1
ATOM 5000 O O . PRO A 1 636 ? 23.674 10.372 15.180 1.00 96.81 636 PRO A O 1
ATOM 5003 N N . SER A 1 637 ? 25.463 10.745 16.477 1.00 97.12 637 SER A N 1
ATOM 5004 C CA . SER A 1 637 ? 26.269 9.604 16.008 1.00 97.12 637 SER A CA 1
ATOM 5005 C C . SER A 1 637 ? 25.725 8.225 16.404 1.00 97.12 637 SER A C 1
ATOM 5007 O O . SER A 1 637 ? 26.352 7.206 16.129 1.00 97.12 637 SER A O 1
ATOM 5009 N N . SER A 1 638 ? 24.572 8.169 17.063 1.00 98.00 638 SER A N 1
ATOM 5010 C CA . SER A 1 638 ? 23.823 6.942 17.326 1.00 98.00 638 SER A CA 1
ATOM 5011 C C . SER A 1 638 ? 22.918 6.535 16.161 1.00 98.00 638 SER A C 1
ATOM 5013 O O . SER A 1 638 ? 22.544 5.365 16.072 1.00 98.00 638 SER A O 1
ATOM 5015 N N . VAL A 1 639 ? 22.576 7.462 15.254 1.00 98.75 639 VAL A N 1
ATOM 5016 C CA . VAL A 1 639 ? 21.616 7.210 14.170 1.00 98.75 639 VAL A CA 1
ATOM 5017 C C . VAL A 1 639 ? 22.204 6.216 13.173 1.00 98.75 639 VAL A C 1
ATOM 5019 O O . VAL A 1 639 ? 23.248 6.463 12.567 1.00 98.75 639 VAL A O 1
ATOM 5022 N N . LYS A 1 640 ? 21.515 5.088 12.995 1.00 98.62 640 LYS A N 1
ATOM 5023 C CA . LYS A 1 640 ? 21.826 4.008 12.047 1.00 98.62 640 LYS A CA 1
ATOM 5024 C C . LYS A 1 640 ? 20.946 4.082 10.797 1.00 98.62 640 LYS A C 1
ATOM 5026 O O . LYS A 1 640 ? 21.385 3.654 9.732 1.00 98.62 640 LYS A O 1
ATOM 5031 N N . SER A 1 641 ? 19.729 4.613 10.914 1.00 98.69 641 SER A N 1
ATOM 5032 C CA . SER A 1 641 ? 18.788 4.803 9.803 1.00 98.69 641 SER A CA 1
ATOM 5033 C C . SER A 1 641 ? 18.335 6.257 9.745 1.00 98.69 641 SER A C 1
ATOM 5035 O O . SER A 1 641 ? 17.813 6.770 10.734 1.00 98.69 641 SER A O 1
ATOM 5037 N N . LEU A 1 642 ? 18.548 6.911 8.604 1.00 98.75 642 LEU A N 1
ATOM 5038 C CA . LEU A 1 642 ? 18.191 8.307 8.377 1.00 98.75 642 LEU A CA 1
ATOM 5039 C C . LEU A 1 642 ? 17.320 8.433 7.127 1.00 98.75 642 LEU A C 1
ATOM 5041 O O . LEU A 1 642 ? 17.745 8.074 6.028 1.00 98.75 642 LEU A O 1
ATOM 5045 N N . THR A 1 643 ? 16.123 8.986 7.300 1.00 98.81 643 THR A N 1
ATOM 5046 C CA . THR A 1 643 ? 15.200 9.290 6.201 1.00 98.81 643 THR A CA 1
ATOM 5047 C C . THR A 1 643 ? 14.876 10.776 6.189 1.00 98.81 643 THR A C 1
ATOM 5049 O O . THR A 1 643 ? 14.387 11.322 7.178 1.00 98.81 643 THR A O 1
ATOM 5052 N N . PHE A 1 644 ? 15.139 11.431 5.064 1.00 98.38 644 PHE A N 1
ATOM 5053 C CA . PHE A 1 644 ? 14.744 12.812 4.820 1.00 98.38 644 PHE A CA 1
ATOM 5054 C C . PHE A 1 644 ? 13.340 12.900 4.229 1.00 98.38 644 PHE A C 1
ATOM 5056 O O . PHE A 1 644 ? 12.918 12.040 3.458 1.00 98.38 644 PHE A O 1
ATOM 5063 N N . GLY A 1 645 ? 12.635 13.977 4.570 1.00 93.00 645 GLY A N 1
ATOM 5064 C CA . GLY A 1 645 ? 11.312 14.262 4.032 1.00 93.00 645 GLY A CA 1
ATOM 5065 C C . GLY A 1 645 ? 11.346 14.952 2.671 1.00 93.00 645 GLY A C 1
ATOM 5066 O O . GLY A 1 645 ? 12.375 15.464 2.234 1.00 93.00 645 GLY A O 1
ATOM 5067 N N . TYR A 1 646 ? 10.187 14.980 2.014 1.00 96.19 646 TYR A N 1
ATOM 5068 C CA . TYR A 1 646 ? 9.985 15.372 0.615 1.00 96.19 646 TYR A CA 1
ATOM 5069 C C . TYR A 1 646 ? 10.732 16.639 0.154 1.00 96.19 646 TYR A C 1
ATOM 5071 O O . TYR A 1 646 ? 11.327 16.617 -0.919 1.00 96.19 646 TYR A O 1
ATOM 5079 N N . ARG A 1 647 ? 10.724 17.732 0.932 1.00 98.00 647 ARG A N 1
ATOM 5080 C CA . ARG A 1 647 ? 11.311 19.035 0.555 1.00 98.00 647 ARG A CA 1
ATOM 5081 C C . ARG A 1 647 ? 12.812 19.178 0.817 1.00 98.00 647 ARG A C 1
ATOM 5083 O O . ARG A 1 647 ? 13.369 20.200 0.419 1.00 98.00 647 ARG A O 1
ATOM 5090 N N . PHE A 1 648 ? 13.464 18.219 1.477 1.00 97.75 648 PHE A N 1
ATOM 5091 C CA . PHE A 1 648 ? 14.879 18.348 1.821 1.00 97.75 648 PHE A CA 1
ATOM 5092 C C . PHE A 1 648 ? 15.747 18.455 0.560 1.00 97.75 648 PHE A C 1
ATOM 5094 O O . PHE A 1 648 ? 15.829 17.519 -0.232 1.00 97.75 648 PHE A O 1
ATOM 5101 N N . ASN A 1 649 ? 16.416 19.592 0.384 1.00 97.94 649 ASN A N 1
ATOM 5102 C CA . ASN A 1 649 ? 17.258 19.885 -0.772 1.00 97.94 649 ASN A CA 1
ATOM 5103 C C . ASN A 1 649 ? 18.433 20.810 -0.404 1.00 97.94 649 ASN A C 1
ATOM 5105 O O . ASN A 1 649 ? 18.807 21.699 -1.170 1.00 97.94 649 ASN A O 1
ATOM 5109 N N . GLN A 1 650 ? 18.997 20.633 0.792 1.00 96.19 650 GLN A N 1
ATOM 5110 C CA . GLN A 1 650 ? 20.167 21.388 1.244 1.00 96.19 650 GLN A CA 1
ATOM 5111 C C . GLN A 1 650 ? 21.471 20.710 0.827 1.00 96.19 650 GLN A C 1
ATOM 5113 O O . GLN A 1 650 ? 21.547 19.484 0.709 1.00 96.19 650 GLN A O 1
ATOM 5118 N N . VAL A 1 651 ? 22.513 21.518 0.622 1.00 94.25 651 VAL A N 1
ATOM 5119 C CA . VAL A 1 651 ? 23.863 21.014 0.342 1.00 94.25 651 VAL A CA 1
ATOM 5120 C C . VAL A 1 651 ? 24.370 20.233 1.554 1.00 94.25 651 VAL A C 1
ATOM 5122 O O . VAL A 1 651 ? 24.274 20.696 2.690 1.00 94.25 651 VAL A O 1
ATOM 5125 N N . LEU A 1 652 ? 24.925 19.047 1.304 1.00 92.44 652 LEU A N 1
ATOM 5126 C CA . LEU A 1 652 ? 25.510 18.200 2.338 1.00 92.44 652 LEU A CA 1
ATOM 5127 C C . LEU A 1 652 ? 27.028 18.336 2.360 1.00 92.44 652 LEU A C 1
ATOM 5129 O O . LEU A 1 652 ? 27.727 17.803 1.492 1.00 92.44 652 LEU A O 1
ATOM 5133 N N . SER A 1 653 ? 27.530 19.000 3.394 1.00 89.56 653 SER A N 1
ATOM 5134 C CA . SER A 1 653 ? 28.957 19.042 3.704 1.00 89.56 653 SER A CA 1
ATOM 5135 C C . SER A 1 653 ? 29.406 17.740 4.372 1.00 89.56 653 SER A C 1
ATOM 5137 O O . SER A 1 653 ? 28.612 17.013 4.976 1.00 89.56 653 SER A O 1
ATOM 5139 N N . ALA A 1 654 ? 30.703 17.441 4.293 1.00 90.19 654 ALA A N 1
ATOM 5140 C CA . ALA A 1 654 ? 31.274 16.306 5.009 1.00 90.19 654 ALA A CA 1
ATOM 5141 C C . ALA A 1 654 ? 30.977 16.421 6.518 1.00 90.19 654 ALA A C 1
ATOM 5143 O O . ALA A 1 654 ? 31.233 17.454 7.135 1.00 90.19 654 ALA A O 1
ATOM 5144 N N . GLY A 1 655 ? 30.417 15.360 7.104 1.00 89.38 655 GLY A N 1
ATOM 5145 C CA . GLY A 1 655 ? 30.028 15.320 8.518 1.00 89.38 655 GLY A CA 1
ATOM 5146 C C . GLY A 1 655 ? 28.610 15.818 8.837 1.00 89.38 655 GLY A C 1
ATOM 5147 O O . GLY A 1 655 ? 28.187 15.660 9.980 1.00 89.38 655 GLY A O 1
ATOM 5148 N N . SER A 1 656 ? 27.850 16.352 7.867 1.00 92.94 656 SER A N 1
ATOM 5149 C CA . SER A 1 656 ? 26.420 16.677 8.057 1.00 92.94 656 SER A CA 1
ATOM 5150 C C . SER A 1 656 ? 25.578 15.430 8.360 1.00 92.94 656 SER A C 1
ATOM 5152 O O . SER A 1 656 ? 24.629 15.491 9.139 1.00 92.94 656 SER A O 1
ATOM 5154 N N . ILE A 1 657 ? 25.942 14.290 7.765 1.00 96.94 657 ILE A N 1
ATOM 5155 C CA . ILE A 1 657 ? 25.395 12.970 8.089 1.00 96.94 657 ILE A CA 1
ATOM 5156 C C . ILE A 1 657 ? 26.472 12.198 8.869 1.00 96.94 657 ILE A C 1
ATOM 5158 O O . ILE A 1 657 ? 27.610 12.116 8.397 1.00 96.94 657 ILE A O 1
ATOM 5162 N N . PRO A 1 658 ? 26.163 11.629 10.048 1.00 96.56 658 PRO A N 1
ATOM 5163 C CA . PRO A 1 658 ? 27.160 10.947 10.862 1.00 96.56 658 PRO A CA 1
ATOM 5164 C C . PRO A 1 658 ? 27.589 9.606 10.252 1.00 96.56 658 PRO A C 1
ATOM 5166 O O . PRO A 1 658 ? 26.812 8.904 9.604 1.00 96.56 658 PRO A O 1
ATOM 5169 N N . SER A 1 659 ? 28.832 9.200 10.526 1.00 96.88 659 SER A N 1
ATOM 5170 C CA . SER A 1 659 ? 29.418 7.936 10.051 1.00 96.88 659 SER A CA 1
ATOM 5171 C C . SER A 1 659 ? 28.810 6.680 10.686 1.00 96.88 659 SER A C 1
ATOM 5173 O O . SER A 1 659 ? 29.227 5.570 10.370 1.00 96.88 659 SER A O 1
ATOM 5175 N N . SER A 1 660 ? 27.801 6.811 11.539 1.00 97.81 660 SER A N 1
ATOM 5176 C CA . SER A 1 660 ? 27.010 5.698 12.067 1.00 97.81 660 SER A CA 1
ATOM 5177 C C . SER A 1 660 ? 25.887 5.240 11.129 1.00 97.81 660 SER A C 1
ATOM 5179 O O . SER A 1 660 ? 25.404 4.114 11.273 1.00 97.81 660 SER A O 1
ATOM 5181 N N . VAL A 1 661 ? 25.472 6.082 10.173 1.00 98.69 661 VAL A N 1
ATOM 5182 C CA . VAL A 1 661 ? 24.319 5.818 9.300 1.00 98.69 661 VAL A CA 1
ATOM 5183 C C . VAL A 1 661 ? 24.621 4.684 8.323 1.00 98.69 661 VAL A C 1
ATOM 5185 O O . VAL A 1 661 ? 25.520 4.779 7.495 1.00 98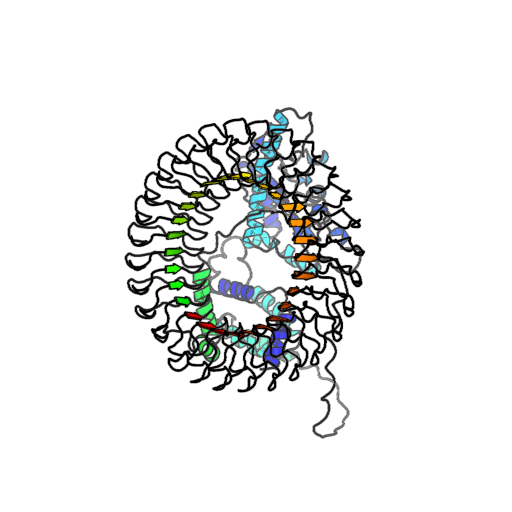.69 661 VAL A O 1
ATOM 5188 N N . LYS A 1 662 ? 23.820 3.619 8.389 1.00 98.62 662 LYS A N 1
ATOM 5189 C CA . LYS A 1 662 ? 23.872 2.458 7.489 1.00 98.62 662 LYS A CA 1
ATOM 5190 C C . LYS A 1 662 ? 22.801 2.499 6.404 1.00 98.62 662 LYS A C 1
ATOM 5192 O O . LYS A 1 662 ? 23.017 1.951 5.328 1.00 98.62 662 LYS A O 1
ATOM 5197 N N . SER A 1 663 ? 21.656 3.120 6.675 1.00 98.75 663 SER A N 1
ATOM 5198 C CA . SER A 1 663 ? 20.572 3.297 5.705 1.00 98.75 663 SER A CA 1
ATOM 5199 C C . SER A 1 663 ? 20.268 4.778 5.550 1.00 98.75 663 SER A C 1
ATOM 5201 O O . SER A 1 663 ? 19.938 5.434 6.537 1.00 98.75 663 SER A O 1
ATOM 5203 N N . LEU A 1 664 ? 20.391 5.289 4.326 1.00 98.81 664 LEU A N 1
ATOM 5204 C CA . LEU A 1 664 ? 20.155 6.686 3.990 1.00 98.81 664 LEU A CA 1
ATOM 5205 C C . LEU A 1 664 ? 19.123 6.794 2.866 1.00 98.81 664 LEU A C 1
ATOM 5207 O O . LEU A 1 664 ? 19.359 6.324 1.751 1.00 98.81 664 LEU A O 1
ATOM 5211 N N . THR A 1 665 ? 18.015 7.466 3.158 1.00 98.81 665 THR A N 1
ATOM 5212 C CA . THR A 1 665 ? 16.963 7.777 2.187 1.00 98.81 665 THR A CA 1
ATOM 5213 C C . THR A 1 665 ? 16.816 9.286 2.066 1.00 98.81 665 THR A C 1
ATOM 5215 O O . THR A 1 665 ? 16.548 9.973 3.052 1.00 98.81 665 THR A O 1
ATOM 5218 N N . PHE A 1 666 ? 16.987 9.806 0.856 1.00 98.44 666 PHE A N 1
ATOM 5219 C CA . PHE A 1 666 ? 16.750 11.208 0.536 1.00 98.44 666 PHE A CA 1
ATOM 5220 C C . PHE A 1 666 ? 15.281 11.484 0.221 1.00 98.44 666 PHE A C 1
ATOM 5222 O O . PHE A 1 666 ? 14.569 10.622 -0.291 1.00 98.44 666 PHE A O 1
ATOM 5229 N N . GLY A 1 667 ? 14.852 12.715 0.497 1.00 94.25 667 GLY A N 1
ATOM 5230 C CA . GLY A 1 667 ? 13.533 13.207 0.120 1.00 94.25 667 GLY A CA 1
ATOM 5231 C C . GLY A 1 667 ? 13.431 13.550 -1.362 1.00 94.25 667 GLY A C 1
ATOM 5232 O O . GLY A 1 667 ? 14.442 13.800 -2.018 1.00 94.25 667 GLY A O 1
ATOM 5233 N N . ASN A 1 668 ? 12.202 13.596 -1.879 1.00 96.38 668 ASN A N 1
ATOM 5234 C CA . ASN A 1 668 ? 11.928 13.722 -3.310 1.00 96.38 668 ASN A CA 1
ATOM 5235 C C . ASN A 1 668 ? 12.600 14.912 -3.998 1.00 96.38 668 ASN A C 1
ATOM 5237 O O . ASN A 1 668 ? 13.065 14.734 -5.111 1.00 96.38 668 ASN A O 1
ATOM 5241 N N . HIS A 1 669 ? 12.698 16.081 -3.368 1.00 98.19 669 HIS A N 1
ATOM 5242 C CA . HIS A 1 669 ? 13.312 17.266 -3.975 1.00 98.19 669 HIS A CA 1
ATOM 5243 C C . HIS A 1 669 ? 14.842 17.307 -3.909 1.00 98.19 669 HIS A C 1
ATOM 5245 O O . HIS A 1 669 ? 15.438 18.245 -4.441 1.00 98.19 669 HIS A O 1
ATOM 5251 N N . PHE A 1 670 ? 15.495 16.342 -3.254 1.00 98.12 670 PHE A N 1
ATOM 5252 C CA . PHE A 1 670 ? 16.947 16.354 -3.130 1.00 98.12 670 PHE A CA 1
ATOM 5253 C C . PHE A 1 670 ? 17.606 16.230 -4.508 1.00 98.12 670 PHE A C 1
ATOM 5255 O O . PHE A 1 670 ? 17.566 15.178 -5.141 1.00 98.12 670 PHE A O 1
ATOM 5262 N N . ASN A 1 671 ? 18.248 17.303 -4.961 1.00 98.12 671 ASN A N 1
ATOM 5263 C CA . ASN A 1 671 ? 18.912 17.371 -6.258 1.00 98.12 671 ASN A CA 1
ATOM 5264 C C . ASN A 1 671 ? 20.198 18.213 -6.199 1.00 98.12 671 ASN A C 1
ATOM 5266 O O . ASN A 1 671 ? 20.567 18.881 -7.165 1.00 98.12 671 ASN A O 1
ATOM 5270 N N . GLN A 1 672 ? 20.877 18.211 -5.051 1.00 96.75 672 GLN A N 1
ATOM 5271 C CA . GLN A 1 672 ? 22.155 18.900 -4.884 1.00 96.75 672 GLN A CA 1
ATOM 5272 C C . GLN A 1 672 ? 23.314 18.080 -5.450 1.00 96.75 672 GLN A C 1
ATOM 5274 O O . GLN A 1 672 ? 23.311 16.847 -5.407 1.00 96.75 672 GLN A O 1
ATOM 5279 N N . VAL A 1 673 ? 24.338 18.777 -5.949 1.00 94.75 673 VAL A N 1
ATOM 5280 C CA . VAL A 1 673 ? 25.592 18.146 -6.379 1.00 94.75 673 VAL A CA 1
ATOM 5281 C C . VAL A 1 673 ? 26.265 17.504 -5.167 1.00 94.75 673 VAL A C 1
ATOM 5283 O O . VAL A 1 673 ? 26.483 18.152 -4.143 1.00 94.75 673 VAL A O 1
ATOM 5286 N N . LEU A 1 674 ? 26.610 16.223 -5.288 1.00 93.81 674 LEU A N 1
ATOM 5287 C CA . LEU A 1 674 ? 27.330 15.504 -4.244 1.00 93.81 674 LEU A CA 1
ATOM 5288 C C . LEU A 1 674 ? 28.823 15.818 -4.314 1.00 93.81 674 LEU A C 1
ATOM 5290 O O . LEU A 1 674 ? 29.429 15.779 -5.384 1.00 93.81 674 LEU A O 1
ATOM 5294 N N . SER A 1 675 ? 29.419 16.071 -3.154 1.00 91.69 675 SER A N 1
ATOM 5295 C CA . SER A 1 675 ? 30.867 16.170 -2.989 1.00 91.69 675 SER A CA 1
ATOM 5296 C C . SER A 1 675 ? 31.406 14.917 -2.300 1.00 91.69 675 SER A C 1
ATOM 5298 O O . SER A 1 675 ? 30.663 14.150 -1.680 1.00 91.69 675 SER A O 1
ATOM 5300 N N . ALA A 1 676 ? 32.716 14.689 -2.397 1.00 89.00 676 ALA A N 1
ATOM 5301 C CA . ALA A 1 676 ? 33.352 13.587 -1.685 1.00 89.00 676 ALA A CA 1
ATOM 5302 C C . ALA A 1 676 ? 33.079 13.704 -0.172 1.00 89.00 676 ALA A C 1
ATOM 5304 O O . ALA A 1 676 ? 33.325 14.745 0.435 1.00 89.00 676 ALA A O 1
ATOM 5305 N N . GLY A 1 677 ? 32.550 12.637 0.431 1.00 88.56 677 GLY A N 1
ATOM 5306 C CA . GLY A 1 677 ? 32.194 12.606 1.853 1.00 88.56 677 GLY A CA 1
ATOM 5307 C C . GLY A 1 677 ? 30.811 13.169 2.210 1.00 88.56 677 GLY A C 1
ATOM 5308 O O . GLY A 1 677 ? 30.450 13.099 3.383 1.00 88.56 677 GLY A O 1
ATOM 5309 N N . SER A 1 678 ? 30.014 13.664 1.249 1.00 93.19 678 SER A N 1
ATOM 5310 C CA . SER A 1 678 ? 28.607 14.044 1.495 1.00 93.19 678 SER A CA 1
ATOM 5311 C C . SER A 1 678 ? 27.761 12.850 1.959 1.00 93.19 678 SER A C 1
ATOM 5313 O O . SER A 1 678 ? 26.871 13.001 2.791 1.00 93.19 678 SER A O 1
ATOM 5315 N N . ILE A 1 679 ? 28.058 11.656 1.435 1.00 96.94 679 ILE A N 1
ATOM 5316 C CA . ILE A 1 679 ? 27.479 10.383 1.875 1.00 96.94 679 ILE A CA 1
ATOM 5317 C C . ILE A 1 679 ? 28.557 9.629 2.671 1.00 96.94 679 ILE A C 1
ATOM 5319 O O . ILE A 1 679 ? 29.629 9.362 2.118 1.00 96.94 679 ILE A O 1
ATOM 5323 N N . PRO A 1 680 ? 28.320 9.278 3.948 1.00 96.38 680 PRO A N 1
ATOM 5324 C CA . PRO A 1 680 ? 29.321 8.602 4.769 1.00 96.38 680 PRO A CA 1
ATOM 5325 C C . PRO A 1 680 ? 29.690 7.207 4.259 1.00 96.38 680 PRO A C 1
ATOM 5327 O O . PRO A 1 680 ? 2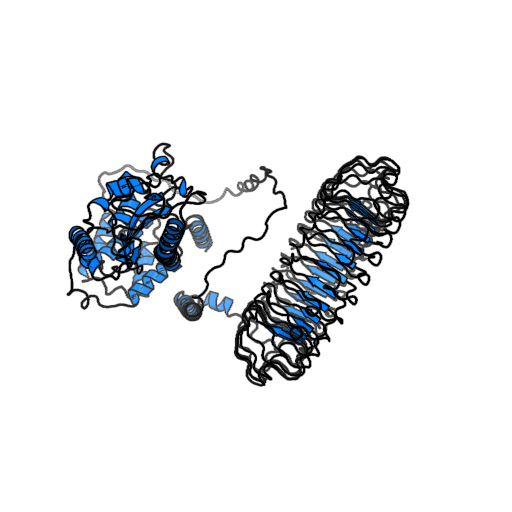8.851 6.463 3.753 1.00 96.38 680 PRO A O 1
ATOM 5330 N N . SER A 1 681 ? 30.941 6.800 4.482 1.00 96.75 681 SER A N 1
ATOM 5331 C CA . SER A 1 681 ? 31.466 5.493 4.062 1.00 96.75 681 SER A CA 1
ATOM 5332 C C . SER A 1 681 ? 30.869 4.289 4.796 1.00 96.75 681 SER A C 1
ATOM 5334 O O . SER A 1 681 ? 31.200 3.154 4.469 1.00 96.75 681 SER A O 1
ATOM 5336 N N . SER A 1 682 ? 29.975 4.498 5.755 1.00 97.88 682 SER A N 1
ATOM 5337 C CA . SER A 1 682 ? 29.228 3.452 6.456 1.00 97.88 682 SER A CA 1
ATOM 5338 C C . SER A 1 682 ? 27.880 3.108 5.820 1.00 97.88 682 SER A C 1
ATOM 5340 O O . SER A 1 682 ? 27.298 2.088 6.192 1.00 97.88 682 SER A O 1
ATOM 5342 N N . VAL A 1 683 ? 27.389 3.911 4.869 1.00 98.69 683 VAL A N 1
ATOM 5343 C CA . VAL A 1 683 ? 26.078 3.705 4.239 1.00 98.69 683 VAL A CA 1
ATOM 5344 C C . VAL A 1 683 ? 26.089 2.429 3.396 1.00 98.69 683 VAL A C 1
ATOM 5346 O O . VAL A 1 683 ? 26.818 2.307 2.418 1.00 98.69 683 VAL A O 1
ATOM 5349 N N . GLU A 1 684 ? 25.237 1.473 3.755 1.00 98.62 684 GLU A N 1
ATOM 5350 C CA . GLU A 1 684 ? 25.063 0.196 3.061 1.00 98.62 684 GLU A CA 1
ATOM 5351 C C . GLU A 1 684 ? 23.826 0.185 2.146 1.00 98.62 684 GLU A C 1
ATOM 5353 O O . GLU A 1 684 ? 23.792 -0.562 1.167 1.00 98.62 684 GLU A O 1
ATOM 5358 N N . SER A 1 685 ? 22.815 1.004 2.443 1.00 98.75 685 SER A N 1
ATOM 5359 C CA . SER A 1 685 ? 21.607 1.173 1.628 1.00 98.75 685 SER A CA 1
ATOM 5360 C C . SER A 1 685 ? 21.388 2.651 1.341 1.00 98.75 685 SER A C 1
ATOM 5362 O O . SER A 1 685 ? 21.280 3.443 2.277 1.00 98.75 685 SER A O 1
ATOM 5364 N N . LEU A 1 686 ? 21.332 3.010 0.058 1.00 98.81 686 LEU A N 1
ATOM 5365 C CA . LEU A 1 686 ? 21.187 4.384 -0.406 1.00 98.81 686 LEU A CA 1
ATOM 5366 C C . LEU A 1 686 ? 20.000 4.506 -1.364 1.00 98.81 686 LEU A C 1
ATOM 5368 O O . LEU A 1 686 ? 19.975 3.860 -2.412 1.00 98.81 686 LEU A O 1
ATOM 5372 N N . THR A 1 687 ? 19.062 5.384 -1.023 1.00 98.81 687 THR A N 1
ATOM 5373 C CA . THR A 1 687 ? 17.910 5.727 -1.862 1.00 98.81 687 THR A CA 1
ATOM 5374 C C . THR A 1 687 ? 17.911 7.225 -2.138 1.00 98.81 687 THR A C 1
ATOM 5376 O O . THR A 1 687 ? 17.865 8.029 -1.207 1.00 98.81 687 THR A O 1
ATOM 5379 N N . PHE A 1 688 ? 17.959 7.604 -3.412 1.00 98.62 688 PHE A N 1
ATOM 5380 C CA . PHE A 1 688 ? 17.776 8.985 -3.851 1.00 98.62 688 PHE A CA 1
ATOM 5381 C C . PHE A 1 688 ? 16.293 9.323 -4.026 1.00 98.62 688 PHE A C 1
ATOM 5383 O O . PHE A 1 688 ? 15.490 8.454 -4.358 1.00 98.62 688 PHE A O 1
ATOM 5390 N N . GLY A 1 689 ? 15.948 10.596 -3.826 1.00 95.81 689 GLY A N 1
ATOM 5391 C CA . GLY A 1 689 ? 14.605 11.105 -4.083 1.00 95.81 689 GLY A CA 1
ATOM 5392 C C . GLY A 1 689 ? 14.324 11.354 -5.565 1.00 95.81 689 GLY A C 1
ATOM 5393 O O . GLY A 1 689 ? 15.238 11.375 -6.392 1.00 95.81 689 GLY A O 1
ATOM 5394 N N . ASN A 1 690 ? 13.045 11.561 -5.887 1.00 97.56 690 ASN A N 1
ATOM 5395 C CA . ASN A 1 690 ? 12.530 11.665 -7.253 1.00 97.56 690 ASN A CA 1
ATOM 5396 C C . ASN A 1 690 ? 13.232 12.692 -8.151 1.00 97.56 690 ASN A C 1
ATOM 5398 O O . ASN A 1 690 ? 13.417 12.411 -9.325 1.00 97.56 690 ASN A O 1
ATOM 5402 N N . ASP A 1 691 ? 13.640 13.852 -7.646 1.00 98.56 691 ASP A N 1
ATOM 5403 C CA . ASP A 1 691 ? 14.244 14.921 -8.446 1.00 98.56 691 ASP A CA 1
ATOM 5404 C C . ASP A 1 691 ? 15.746 14.750 -8.682 1.00 98.56 691 ASP A C 1
ATOM 5406 O O . ASP A 1 691 ? 16.308 15.483 -9.499 1.00 98.56 691 ASP A O 1
ATOM 5410 N N . PHE A 1 692 ? 16.405 13.813 -7.990 1.00 98.31 692 PHE A N 1
ATOM 5411 C CA . PHE A 1 692 ? 17.851 13.649 -8.086 1.00 98.31 692 PHE A CA 1
ATOM 5412 C C . PHE A 1 692 ? 18.265 13.297 -9.519 1.00 98.31 692 PHE A C 1
ATOM 5414 O O . PHE A 1 692 ? 17.990 12.207 -10.018 1.00 98.31 692 PHE A O 1
ATOM 5421 N N . ASN A 1 693 ? 18.969 14.213 -10.178 1.00 98.19 693 ASN A N 1
ATOM 5422 C CA . ASN A 1 693 ? 19.414 14.053 -11.558 1.00 98.19 693 ASN A CA 1
ATOM 5423 C C . ASN A 1 693 ? 20.802 14.673 -11.789 1.00 98.19 693 ASN A C 1
ATOM 5425 O O . ASN A 1 693 ? 21.084 15.223 -12.854 1.00 98.19 693 ASN A O 1
ATOM 5429 N N . GLN A 1 694 ? 21.668 14.609 -10.778 1.00 97.06 694 GLN A N 1
ATOM 5430 C CA . GLN A 1 694 ? 23.045 15.093 -10.868 1.00 97.06 694 GLN A CA 1
ATOM 5431 C C . GLN A 1 694 ? 23.982 14.026 -11.440 1.00 97.06 694 GLN A C 1
ATOM 5433 O O . GLN A 1 694 ? 23.773 12.824 -11.261 1.00 97.06 694 GLN A O 1
ATOM 5438 N N . VAL A 1 695 ? 25.039 14.470 -12.126 1.00 95.19 695 VAL A N 1
ATOM 5439 C CA . VAL A 1 695 ? 26.068 13.576 -12.677 1.00 95.19 695 VAL A CA 1
ATOM 5440 C C . VAL A 1 695 ? 26.818 12.881 -11.538 1.00 95.19 695 VAL A C 1
ATOM 5442 O O . VAL A 1 695 ? 27.271 13.523 -10.591 1.00 95.19 695 VAL A O 1
ATOM 5445 N N . LEU A 1 696 ? 26.985 11.563 -11.653 1.00 93.25 696 LEU A N 1
ATOM 5446 C CA . LEU A 1 696 ? 27.710 10.751 -10.680 1.00 93.25 696 LEU A CA 1
ATOM 5447 C C . LEU A 1 696 ? 29.097 10.367 -11.194 1.00 93.25 696 LEU A C 1
ATOM 5449 O O . LEU A 1 696 ? 29.254 9.411 -11.954 1.00 93.25 696 LEU A O 1
ATOM 5453 N N . SER A 1 697 ? 30.113 11.093 -10.739 1.00 90.62 697 SER A N 1
ATOM 5454 C CA . SER A 1 697 ? 31.517 10.725 -10.938 1.00 90.62 697 SER A CA 1
ATOM 5455 C C . SER A 1 697 ? 31.937 9.581 -10.010 1.00 90.62 697 SER A C 1
ATOM 5457 O O . SER A 1 697 ? 31.343 9.356 -8.951 1.00 90.62 697 SER A O 1
ATOM 5459 N N . ALA A 1 698 ? 32.992 8.860 -10.396 1.00 91.94 698 ALA A N 1
ATOM 5460 C CA . ALA A 1 698 ? 33.530 7.765 -9.598 1.00 91.94 698 ALA A CA 1
ATOM 5461 C C . ALA A 1 698 ? 33.902 8.226 -8.174 1.00 91.94 698 ALA A C 1
ATOM 5463 O O . ALA A 1 698 ? 34.560 9.249 -7.992 1.00 91.94 698 ALA A O 1
ATOM 5464 N N . GLY A 1 699 ? 33.483 7.454 -7.168 1.00 90.50 699 GLY A N 1
ATOM 5465 C CA . GLY A 1 699 ? 33.782 7.710 -5.754 1.00 90.50 699 GLY A CA 1
ATOM 5466 C C . GLY A 1 699 ? 32.787 8.603 -5.001 1.00 90.50 699 GLY A C 1
ATOM 5467 O O . GLY A 1 699 ? 32.924 8.728 -3.786 1.00 90.50 699 GLY A O 1
ATOM 5468 N N . LEU A 1 700 ? 31.775 9.185 -5.663 1.00 94.69 700 LEU A N 1
ATOM 5469 C CA . LEU A 1 700 ? 30.731 9.969 -4.975 1.00 94.69 700 LEU A CA 1
ATOM 5470 C C . LEU A 1 700 ? 29.754 9.095 -4.177 1.00 94.69 700 LEU A C 1
ATOM 5472 O O . LEU A 1 700 ? 29.286 9.499 -3.114 1.00 94.69 700 LEU A O 1
ATOM 5476 N N . ILE A 1 701 ? 29.466 7.890 -4.673 1.00 96.88 701 ILE A N 1
ATOM 5477 C CA . ILE A 1 701 ? 28.745 6.863 -3.919 1.00 96.88 701 ILE A CA 1
ATOM 5478 C C . ILE A 1 701 ? 29.786 5.961 -3.234 1.00 96.88 701 ILE A C 1
ATOM 5480 O O . ILE A 1 701 ? 30.631 5.386 -3.929 1.00 96.88 701 ILE A O 1
ATOM 5484 N N . PRO A 1 702 ? 29.747 5.804 -1.898 1.00 96.38 702 PRO A N 1
ATOM 5485 C CA . PRO A 1 702 ? 30.725 4.995 -1.177 1.00 96.38 702 PRO A CA 1
ATOM 5486 C C . PRO A 1 702 ? 30.714 3.510 -1.559 1.00 96.38 702 PRO A C 1
ATOM 5488 O O . PRO A 1 702 ? 29.669 2.917 -1.823 1.00 96.38 702 PRO A O 1
ATOM 5491 N N . SER A 1 703 ? 31.883 2.868 -1.487 1.00 96.88 703 SER A N 1
ATOM 5492 C CA . SER A 1 703 ? 32.072 1.433 -1.764 1.00 96.88 703 SER A CA 1
ATOM 5493 C C . SER A 1 703 ? 31.494 0.489 -0.699 1.00 96.88 703 SER A C 1
ATOM 5495 O O . SER A 1 703 ? 31.663 -0.725 -0.783 1.00 96.88 703 SER A O 1
ATOM 5497 N N . SER A 1 704 ? 30.824 1.019 0.320 1.00 97.94 704 SER A N 1
ATOM 5498 C CA . SER A 1 704 ? 30.040 0.251 1.289 1.00 97.94 704 SER A CA 1
ATOM 5499 C C . SER A 1 704 ? 28.601 0.009 0.833 1.00 97.94 704 SER A C 1
ATOM 5501 O O . SER A 1 704 ? 27.973 -0.931 1.326 1.00 97.94 704 SER A O 1
ATOM 5503 N N . VAL A 1 705 ? 28.092 0.786 -0.133 1.00 98.69 705 VAL A N 1
ATOM 5504 C CA . VAL A 1 705 ? 26.706 0.695 -0.608 1.00 98.69 705 VAL A CA 1
ATOM 5505 C C . VAL A 1 705 ? 26.473 -0.649 -1.298 1.00 98.69 705 VAL A C 1
ATOM 5507 O O . VAL A 1 705 ? 27.107 -0.979 -2.301 1.00 98.69 705 VAL A O 1
ATOM 5510 N N . LYS A 1 706 ? 25.543 -1.437 -0.756 1.00 98.56 706 LYS A N 1
ATOM 5511 C CA . LYS A 1 706 ? 25.108 -2.753 -1.249 1.00 98.56 706 LYS A CA 1
ATOM 5512 C C . LYS A 1 706 ? 23.776 -2.672 -1.995 1.00 98.56 706 LYS A C 1
ATOM 5514 O O . LYS A 1 706 ? 23.534 -3.508 -2.864 1.00 98.56 706 LYS A O 1
ATOM 5519 N N . SER A 1 707 ? 22.926 -1.702 -1.667 1.00 98.62 707 SER A N 1
ATOM 5520 C CA . SER A 1 707 ? 21.652 -1.447 -2.345 1.00 98.62 707 SER A CA 1
ATOM 5521 C C . SER A 1 707 ? 21.581 0.014 -2.763 1.00 98.62 707 SER A C 1
ATOM 5523 O O . SER A 1 707 ? 21.777 0.889 -1.921 1.00 98.62 707 SER A O 1
ATOM 5525 N N . LEU A 1 708 ? 21.324 0.260 -4.047 1.00 98.81 708 LEU A N 1
ATOM 5526 C CA . LEU A 1 708 ? 21.231 1.596 -4.624 1.00 98.81 708 LEU A CA 1
ATOM 5527 C C . LEU A 1 708 ? 19.915 1.750 -5.389 1.00 98.81 708 LEU A C 1
ATOM 5529 O O . LEU A 1 708 ? 19.663 1.014 -6.343 1.00 98.81 708 LEU A O 1
ATOM 5533 N N . THR A 1 709 ? 19.124 2.742 -4.995 1.00 98.81 709 THR A N 1
ATOM 5534 C CA . THR A 1 709 ? 17.871 3.105 -5.660 1.00 98.81 709 THR A CA 1
ATOM 5535 C C . THR A 1 709 ? 17.937 4.557 -6.116 1.00 98.81 709 THR A C 1
ATOM 5537 O O . THR A 1 709 ? 18.182 5.456 -5.310 1.00 98.81 709 THR A O 1
ATOM 5540 N N . PHE A 1 710 ? 17.711 4.786 -7.405 1.00 98.62 710 PHE A N 1
ATOM 5541 C CA . PHE A 1 710 ? 17.533 6.115 -7.980 1.00 98.62 710 PHE A CA 1
ATOM 5542 C C . PHE A 1 710 ? 16.060 6.519 -7.990 1.00 98.62 710 PHE A C 1
ATOM 5544 O O . PHE A 1 710 ? 15.191 5.672 -8.188 1.00 98.62 710 PHE A O 1
ATOM 5551 N N . GLY A 1 711 ? 15.800 7.815 -7.814 1.00 96.19 711 GLY A N 1
ATOM 5552 C CA . GLY A 1 711 ? 14.467 8.386 -7.966 1.00 96.19 711 GLY A CA 1
ATOM 5553 C C . GLY A 1 711 ? 14.090 8.659 -9.423 1.00 96.19 711 GLY A C 1
ATOM 5554 O O . GLY A 1 711 ? 14.901 8.507 -10.340 1.00 96.19 711 GLY A O 1
ATOM 5555 N N . ASP A 1 712 ? 12.838 9.070 -9.619 1.00 97.56 712 ASP A N 1
ATOM 5556 C CA . ASP A 1 712 ? 12.171 9.168 -10.917 1.00 97.56 712 ASP A CA 1
ATOM 5557 C C . ASP A 1 712 ? 12.934 9.925 -12.006 1.00 97.56 712 ASP A C 1
ATOM 5559 O O . ASP A 1 712 ? 13.047 9.420 -13.114 1.00 97.56 712 ASP A O 1
ATOM 5563 N N . ARG A 1 713 ? 13.482 11.109 -11.735 1.00 98.38 713 ARG A N 1
ATOM 5564 C CA . ARG A 1 713 ? 14.080 11.987 -12.753 1.00 98.38 713 ARG A CA 1
ATOM 5565 C C . ARG A 1 713 ? 15.518 11.639 -13.121 1.00 98.38 713 ARG A C 1
ATOM 5567 O O . ARG A 1 713 ? 16.047 12.258 -14.045 1.00 98.38 713 ARG A O 1
ATOM 5574 N N . PHE A 1 714 ? 16.155 10.685 -12.439 1.00 98.25 714 PHE A N 1
ATOM 5575 C CA . PHE A 1 714 ? 17.541 10.327 -12.728 1.00 98.25 714 PHE A CA 1
ATOM 5576 C C . PHE A 1 714 ? 17.676 9.790 -14.159 1.00 98.25 714 PHE A C 1
ATOM 5578 O O . PHE A 1 714 ? 17.169 8.720 -14.488 1.00 98.25 714 PHE A O 1
ATOM 5585 N N . ASN A 1 715 ? 18.389 10.520 -15.015 1.00 98.06 715 ASN A N 1
ATOM 5586 C CA . ASN A 1 715 ? 18.600 10.159 -16.416 1.00 98.06 715 ASN A CA 1
ATOM 5587 C C . ASN A 1 715 ? 19.996 10.573 -16.913 1.00 98.06 715 ASN A C 1
ATOM 5589 O O . ASN A 1 715 ? 20.171 10.962 -18.068 1.00 98.06 715 ASN A O 1
ATOM 5593 N N . GLN A 1 716 ? 20.997 10.524 -16.033 1.00 96.81 716 GLN A N 1
ATOM 5594 C CA . GLN A 1 716 ? 22.384 10.832 -16.382 1.00 96.81 716 GLN A CA 1
ATOM 5595 C C . GLN A 1 716 ? 23.108 9.615 -16.961 1.00 96.81 716 GLN A C 1
ATOM 5597 O O . GLN A 1 716 ? 22.824 8.468 -16.608 1.00 96.81 716 GLN A O 1
ATOM 5602 N N . VAL A 1 717 ? 24.082 9.871 -17.838 1.00 94.19 717 VAL A N 1
ATOM 5603 C CA . VAL A 1 717 ? 24.943 8.822 -18.400 1.00 94.19 717 VAL A CA 1
ATOM 5604 C C . VAL A 1 717 ? 25.785 8.193 -17.289 1.00 94.19 717 VAL A C 1
ATOM 5606 O O . VAL A 1 717 ? 26.455 8.887 -16.525 1.00 94.19 717 VAL A O 1
ATOM 5609 N N . LEU A 1 718 ? 25.783 6.861 -17.225 1.00 92.44 718 LEU A N 1
ATOM 5610 C CA . LEU A 1 718 ? 26.572 6.099 -16.260 1.00 92.44 718 LEU A CA 1
ATOM 5611 C C . LEU A 1 718 ? 27.919 5.706 -16.859 1.00 92.44 718 LEU A C 1
ATOM 5613 O O . LEU A 1 718 ? 28.008 4.800 -17.696 1.00 92.44 718 LEU A O 1
ATOM 5617 N N . SER A 1 719 ? 28.967 6.375 -16.388 1.00 89.50 719 SER A N 1
ATOM 5618 C CA . SER A 1 719 ? 30.349 6.030 -16.712 1.00 89.50 719 SER A CA 1
ATOM 5619 C C . SER A 1 719 ? 30.847 4.884 -15.829 1.00 89.50 719 SER A C 1
ATOM 5621 O O . SER A 1 719 ? 30.292 4.590 -14.767 1.00 89.50 719 SER A O 1
ATOM 5623 N N . ALA A 1 720 ? 31.926 4.224 -16.252 1.00 90.31 720 ALA A N 1
ATOM 5624 C CA . ALA A 1 720 ? 32.552 3.184 -15.443 1.00 90.31 720 ALA A CA 1
ATOM 5625 C C . ALA A 1 720 ? 32.949 3.743 -14.062 1.00 90.31 720 ALA A C 1
ATOM 5627 O O . ALA A 1 720 ? 33.664 4.738 -13.963 1.00 90.31 720 ALA A O 1
ATOM 5628 N N . GLY A 1 721 ? 32.478 3.095 -12.995 1.00 90.44 721 GLY A N 1
ATOM 5629 C CA . GLY A 1 721 ? 32.735 3.509 -11.612 1.00 90.44 721 GLY A CA 1
ATOM 5630 C C . GLY A 1 721 ? 31.737 4.514 -11.022 1.00 90.44 721 GLY A C 1
ATOM 5631 O O . GLY A 1 721 ? 31.826 4.769 -9.823 1.00 90.44 721 GLY A O 1
ATOM 5632 N N . SER A 1 722 ? 30.769 5.035 -11.794 1.00 93.62 722 SER A N 1
ATOM 5633 C CA . SER A 1 722 ? 29.664 5.861 -11.262 1.00 93.62 722 SER A CA 1
ATOM 5634 C C . SER A 1 722 ? 28.848 5.115 -10.200 1.00 93.62 722 SER A C 1
ATOM 5636 O O . SER A 1 722 ? 28.418 5.700 -9.209 1.00 93.62 722 SER A O 1
ATOM 5638 N N . ILE A 1 723 ? 28.666 3.806 -10.395 1.00 96.94 723 ILE A N 1
ATOM 5639 C CA . ILE A 1 723 ? 28.068 2.888 -9.424 1.00 96.94 723 ILE A CA 1
ATOM 5640 C C . ILE A 1 723 ? 29.194 2.007 -8.859 1.00 96.94 723 ILE A C 1
ATOM 5642 O O . ILE A 1 723 ? 29.932 1.400 -9.644 1.00 96.94 723 ILE A O 1
ATOM 5646 N N . PRO A 1 724 ? 29.361 1.905 -7.529 1.00 96.25 724 PRO A N 1
ATOM 5647 C CA . PRO A 1 724 ? 30.455 1.142 -6.944 1.00 96.25 724 PRO A CA 1
ATOM 5648 C C . PRO A 1 724 ? 30.253 -0.373 -7.089 1.00 96.25 724 PRO A C 1
ATOM 5650 O O . PRO A 1 724 ? 29.136 -0.892 -7.069 1.00 96.25 724 PRO A O 1
ATOM 5653 N N . SER A 1 725 ? 31.362 -1.114 -7.167 1.00 96.62 725 SER A N 1
ATOM 5654 C CA . SER A 1 725 ? 31.384 -2.581 -7.312 1.00 96.62 725 SER A CA 1
ATOM 5655 C C . SER A 1 725 ? 30.890 -3.354 -6.080 1.00 96.62 725 SER A C 1
ATOM 5657 O O . SER A 1 725 ? 30.872 -4.582 -6.073 1.00 96.62 725 SER A O 1
ATOM 5659 N N . SER A 1 726 ? 30.473 -2.663 -5.024 1.00 97.75 726 SER A N 1
ATOM 5660 C CA . SER A 1 726 ? 29.814 -3.243 -3.854 1.00 97.75 726 SER A CA 1
ATOM 5661 C C . SER A 1 726 ? 28.309 -3.448 -4.043 1.00 97.75 726 SER A C 1
ATOM 5663 O O . SER A 1 726 ? 27.720 -4.269 -3.332 1.00 97.75 726 SER A O 1
ATOM 5665 N N . VAL A 1 727 ? 27.686 -2.741 -4.997 1.00 98.62 727 VAL A N 1
ATOM 5666 C CA . VAL A 1 727 ? 26.231 -2.756 -5.206 1.00 98.62 727 VAL A CA 1
ATOM 5667 C C . VAL A 1 727 ? 25.779 -4.130 -5.695 1.00 98.62 727 VAL A C 1
ATOM 5669 O O . VAL A 1 727 ? 26.281 -4.651 -6.686 1.00 98.62 727 VAL A O 1
ATOM 5672 N N . LYS A 1 728 ? 24.818 -4.721 -4.983 1.00 98.56 728 LYS A N 1
ATOM 5673 C CA . LYS A 1 728 ? 24.187 -6.016 -5.276 1.00 98.56 728 LYS A CA 1
ATOM 5674 C C . LYS A 1 728 ? 22.756 -5.859 -5.788 1.00 98.56 728 LYS A C 1
ATOM 5676 O O . LYS A 1 728 ? 22.290 -6.740 -6.504 1.00 98.56 728 LYS A O 1
ATOM 5681 N N . SER A 1 729 ? 22.071 -4.779 -5.420 1.00 98.62 729 SER A N 1
ATOM 5682 C CA . SER A 1 729 ? 20.728 -4.443 -5.897 1.00 98.62 729 SER A CA 1
ATOM 5683 C C . SER A 1 729 ? 20.737 -3.032 -6.461 1.00 98.62 729 SER A C 1
ATOM 5685 O O . SER A 1 729 ? 21.169 -2.113 -5.764 1.00 98.62 729 SER A O 1
ATOM 5687 N N . LEU A 1 730 ? 20.299 -2.882 -7.709 1.00 98.75 730 LEU A N 1
ATOM 5688 C CA . LEU A 1 730 ? 20.252 -1.610 -8.417 1.00 98.75 730 LEU A CA 1
ATOM 5689 C C . LEU A 1 730 ? 18.853 -1.385 -8.992 1.00 98.75 730 LEU A C 1
ATOM 5691 O O . LEU A 1 730 ? 18.377 -2.190 -9.793 1.00 98.75 730 LEU A O 1
ATOM 5695 N N . THR A 1 731 ? 18.239 -0.270 -8.614 1.00 98.81 731 THR A N 1
ATOM 5696 C CA . THR A 1 731 ? 16.924 0.148 -9.107 1.00 98.81 731 THR A CA 1
ATOM 5697 C C . THR A 1 731 ? 17.026 1.534 -9.729 1.00 98.81 731 THR A C 1
ATOM 5699 O O . THR A 1 731 ? 17.510 2.467 -9.088 1.00 98.81 731 THR A O 1
ATOM 5702 N N . PHE A 1 732 ? 16.560 1.670 -10.968 1.00 98.56 732 PHE A N 1
ATOM 5703 C CA . PHE A 1 732 ? 16.409 2.950 -11.654 1.00 98.56 732 PHE A CA 1
ATOM 5704 C C . PHE A 1 732 ? 14.985 3.493 -11.527 1.00 98.56 732 PHE A C 1
ATOM 5706 O O . PHE A 1 732 ? 14.030 2.718 -11.507 1.00 98.56 732 PHE A O 1
ATOM 5713 N N . GLY A 1 733 ? 14.859 4.820 -11.484 1.00 96.69 733 GLY A N 1
ATOM 5714 C CA . GLY A 1 733 ? 13.574 5.514 -11.510 1.00 96.69 733 GLY A CA 1
ATOM 5715 C C . GLY A 1 733 ? 12.993 5.679 -12.917 1.00 96.69 733 GLY A C 1
ATOM 5716 O O . GLY A 1 733 ? 13.566 5.234 -13.915 1.00 96.69 733 GLY A O 1
ATOM 5717 N N . ASN A 1 734 ? 11.831 6.329 -12.982 1.00 97.62 734 ASN A N 1
ATOM 5718 C CA . ASN A 1 734 ? 10.970 6.405 -14.162 1.00 97.62 734 ASN A CA 1
ATOM 5719 C C . ASN A 1 734 ? 11.595 6.994 -15.435 1.00 97.62 734 ASN A C 1
ATOM 5721 O O . ASN A 1 734 ? 11.272 6.529 -16.517 1.00 97.62 734 ASN A O 1
ATOM 5725 N N . CYS A 1 735 ? 12.483 7.978 -15.362 1.00 98.19 735 CYS A N 1
ATOM 5726 C CA . CYS A 1 735 ? 13.004 8.684 -16.535 1.00 98.19 735 CYS A CA 1
ATOM 5727 C C . CYS A 1 735 ? 14.311 8.098 -17.080 1.00 98.19 735 CYS A C 1
ATOM 5729 O O . CYS A 1 735 ? 14.779 8.564 -18.120 1.00 98.19 735 CYS A O 1
ATOM 5731 N N . PHE A 1 736 ? 14.927 7.124 -16.398 1.00 98.00 736 PHE A N 1
ATOM 5732 C CA . PHE A 1 736 ? 16.209 6.573 -16.831 1.00 98.00 736 PHE A CA 1
ATOM 5733 C C . PHE A 1 736 ? 16.062 5.860 -18.180 1.00 98.00 736 PHE A C 1
ATOM 5735 O O . PHE A 1 736 ? 15.459 4.793 -18.271 1.00 98.00 736 PHE A O 1
ATOM 5742 N N . ASN A 1 737 ? 16.647 6.434 -19.228 1.00 97.81 737 ASN A N 1
ATOM 5743 C CA . ASN A 1 737 ? 16.577 5.906 -20.587 1.00 97.81 737 ASN A CA 1
ATOM 5744 C C . ASN A 1 737 ? 17.897 6.110 -21.350 1.00 97.81 737 ASN A C 1
ATOM 5746 O O . ASN A 1 737 ? 17.906 6.372 -22.552 1.00 97.81 737 ASN A O 1
ATOM 5750 N N . GLN A 1 738 ? 19.026 6.028 -20.644 1.00 96.12 738 GLN A N 1
ATOM 5751 C CA . GLN A 1 738 ? 20.354 6.126 -21.249 1.00 96.12 738 GLN A CA 1
ATOM 5752 C C . GLN A 1 738 ? 20.818 4.781 -21.810 1.00 96.12 738 GLN A C 1
ATOM 5754 O O . GLN A 1 738 ? 20.506 3.717 -21.268 1.00 96.12 738 GLN A O 1
ATOM 5759 N N . VAL A 1 739 ? 21.607 4.828 -22.886 1.00 93.19 739 VAL A N 1
ATOM 5760 C CA . VAL A 1 739 ? 22.226 3.629 -23.468 1.00 93.19 739 VAL A CA 1
ATOM 5761 C C . VAL A 1 739 ? 23.196 3.014 -22.459 1.00 93.19 739 VAL A C 1
ATOM 5763 O O . VAL A 1 739 ? 24.084 3.686 -21.934 1.00 93.19 739 VAL A O 1
ATOM 5766 N N . LEU A 1 740 ? 23.050 1.713 -22.211 1.00 91.06 740 LEU A N 1
ATOM 5767 C CA . LEU A 1 740 ? 23.931 0.969 -21.316 1.00 91.06 740 LEU A CA 1
ATOM 5768 C C . LEU A 1 740 ? 25.132 0.413 -22.076 1.00 91.06 740 LEU A C 1
ATOM 5770 O O . LEU A 1 740 ? 25.048 -0.622 -22.745 1.00 91.06 740 LEU A O 1
ATOM 5774 N N . SER A 1 741 ? 26.264 1.101 -21.940 1.00 84.56 741 SER A N 1
ATOM 5775 C CA . SER A 1 741 ? 27.555 0.598 -22.403 1.00 84.56 741 SER A CA 1
ATOM 5776 C C . SER A 1 741 ? 28.091 -0.510 -21.489 1.00 84.56 741 SER A C 1
ATOM 5778 O O . SER A 1 741 ? 27.701 -0.634 -20.322 1.00 84.56 741 SER A O 1
ATOM 5780 N N . ALA A 1 742 ? 29.021 -1.319 -21.999 1.00 83.38 742 ALA A N 1
ATOM 5781 C CA . ALA A 1 742 ? 29.703 -2.313 -21.180 1.00 83.38 742 ALA A CA 1
ATOM 5782 C C . ALA A 1 742 ? 30.343 -1.646 -19.945 1.00 83.38 742 ALA A C 1
ATOM 5784 O O . ALA A 1 742 ? 31.026 -0.631 -20.064 1.00 83.38 742 ALA A O 1
ATOM 5785 N N . LYS A 1 743 ? 30.165 -2.255 -18.765 1.00 85.69 743 LYS A N 1
ATOM 5786 C CA . LYS A 1 743 ? 30.644 -1.765 -17.452 1.00 85.69 743 LYS A CA 1
ATOM 5787 C C . LYS A 1 743 ? 29.917 -0.535 -16.879 1.00 85.69 743 LYS A C 1
ATOM 5789 O O . LYS A 1 743 ? 30.303 -0.100 -15.795 1.00 85.69 743 LYS A O 1
ATOM 5794 N N . SER A 1 744 ? 28.864 -0.013 -17.520 1.00 90.31 744 SER A N 1
ATOM 5795 C CA . SER A 1 744 ? 27.993 1.010 -16.904 1.00 90.31 744 SER A CA 1
ATOM 5796 C C . SER A 1 744 ? 27.308 0.485 -15.636 1.00 90.31 744 SER A C 1
ATOM 5798 O O . SER A 1 744 ? 27.163 1.213 -14.657 1.00 90.31 744 SER A O 1
ATOM 5800 N N . ILE A 1 745 ? 26.938 -0.800 -15.629 1.00 95.88 745 ILE A N 1
ATOM 5801 C CA . ILE A 1 745 ? 26.445 -1.515 -14.447 1.00 95.88 745 ILE A CA 1
ATOM 5802 C C . ILE A 1 745 ? 27.555 -2.461 -13.949 1.00 95.88 745 ILE A C 1
ATOM 5804 O O . ILE A 1 745 ? 28.080 -3.247 -14.745 1.00 95.88 745 ILE A O 1
ATOM 5808 N N . PRO A 1 746 ? 27.936 -2.424 -12.658 1.00 95.62 746 PRO A N 1
ATOM 5809 C CA . PRO A 1 746 ? 28.974 -3.299 -12.119 1.00 95.62 746 PRO A CA 1
ATOM 5810 C C . PRO A 1 746 ? 28.595 -4.785 -12.134 1.00 95.62 746 PRO A C 1
ATOM 5812 O O . PRO A 1 746 ? 27.451 -5.162 -11.884 1.00 95.62 746 PRO A O 1
ATOM 5815 N N . SER A 1 747 ? 29.591 -5.657 -12.305 1.00 96.12 747 SER A N 1
ATOM 5816 C CA . SER A 1 747 ? 29.418 -7.119 -12.289 1.00 96.12 747 SER A CA 1
ATOM 5817 C C . SER A 1 747 ? 29.075 -7.703 -10.912 1.00 96.12 747 SER A C 1
ATOM 5819 O O . SER A 1 747 ? 28.942 -8.914 -10.771 1.00 96.12 747 SER A O 1
ATOM 5821 N N . SER A 1 748 ? 28.912 -6.883 -9.881 1.00 97.50 748 SER A N 1
ATOM 5822 C CA . SER A 1 748 ? 28.429 -7.285 -8.558 1.00 97.50 748 SER A CA 1
ATOM 5823 C C . SER A 1 748 ? 26.901 -7.305 -8.440 1.00 97.50 748 SER A C 1
ATOM 5825 O O . SER A 1 748 ? 26.380 -7.956 -7.527 1.00 97.50 748 SER A O 1
ATOM 5827 N N . VAL A 1 749 ? 26.187 -6.631 -9.351 1.00 98.50 749 VAL A N 1
ATOM 5828 C CA . VAL A 1 749 ? 24.726 -6.484 -9.313 1.00 98.50 749 VAL A CA 1
ATOM 5829 C C . VAL A 1 749 ? 24.041 -7.827 -9.573 1.00 98.50 749 VAL A C 1
ATOM 5831 O O . VAL A 1 749 ? 24.263 -8.474 -10.588 1.00 98.50 749 VAL A O 1
ATOM 5834 N N . LYS A 1 750 ? 23.186 -8.249 -8.639 1.00 98.50 750 LYS A N 1
ATOM 5835 C CA . LYS A 1 750 ? 22.403 -9.494 -8.691 1.00 98.50 750 LYS A CA 1
ATOM 5836 C C . LYS A 1 750 ? 20.924 -9.248 -8.981 1.00 98.50 750 LYS A C 1
ATOM 5838 O O . LYS A 1 750 ? 20.269 -10.141 -9.509 1.00 98.50 750 LYS A O 1
ATOM 5843 N N . SER A 1 751 ? 20.404 -8.079 -8.621 1.00 98.69 751 SER A N 1
ATOM 5844 C CA . SER A 1 751 ? 19.034 -7.654 -8.913 1.00 98.69 751 SER A CA 1
ATOM 5845 C C . SER A 1 751 ? 19.077 -6.315 -9.629 1.00 98.69 751 SER A C 1
ATOM 5847 O O . SER A 1 751 ? 19.694 -5.382 -9.112 1.00 98.69 751 SER A O 1
ATOM 5849 N N . LEU A 1 752 ? 18.461 -6.245 -10.806 1.00 98.75 752 LEU A N 1
ATOM 5850 C CA . LEU A 1 752 ? 18.407 -5.052 -11.640 1.00 98.75 752 LEU A CA 1
ATOM 5851 C C . LEU A 1 752 ? 16.957 -4.743 -12.013 1.00 98.75 752 LEU A C 1
ATOM 5853 O O . LEU A 1 752 ? 16.290 -5.567 -12.638 1.00 98.75 752 LEU A O 1
ATOM 5857 N N . THR A 1 753 ? 16.506 -3.545 -11.662 1.00 98.81 753 THR A N 1
ATOM 5858 C CA . THR A 1 753 ? 15.165 -3.052 -11.980 1.00 98.81 753 THR A CA 1
ATOM 5859 C C . THR A 1 753 ? 15.269 -1.745 -12.752 1.00 98.81 753 THR A C 1
ATOM 5861 O O . THR A 1 753 ? 15.908 -0.799 -12.288 1.00 98.81 753 THR A O 1
ATOM 5864 N N . PHE A 1 754 ? 14.629 -1.684 -13.915 1.00 98.50 754 PHE A N 1
ATOM 5865 C CA . PHE A 1 754 ? 14.450 -0.456 -14.684 1.00 98.50 754 PHE A CA 1
ATOM 5866 C C . PHE A 1 754 ? 13.102 0.198 -14.372 1.00 98.50 754 PHE A C 1
ATOM 5868 O O . PHE A 1 754 ? 12.113 -0.500 -14.152 1.00 98.50 754 PHE A O 1
ATOM 5875 N N . GLY A 1 755 ? 13.069 1.531 -14.376 1.00 96.19 755 GLY A N 1
ATOM 5876 C CA . GLY A 1 755 ? 11.838 2.306 -14.229 1.00 96.19 755 GLY A CA 1
ATOM 5877 C C . GLY A 1 755 ? 11.084 2.500 -15.548 1.00 96.19 755 GLY A C 1
ATOM 5878 O O . GLY A 1 755 ? 11.504 2.012 -16.599 1.00 96.19 755 GLY A O 1
ATOM 5879 N N . TYR A 1 756 ? 9.962 3.224 -15.474 1.00 97.50 756 TYR A N 1
ATOM 5880 C CA . TYR A 1 756 ? 8.963 3.395 -16.538 1.00 97.50 756 TYR A CA 1
ATOM 5881 C C . TYR A 1 756 ? 9.527 3.608 -17.953 1.00 97.50 756 TYR A C 1
ATOM 5883 O O . TYR A 1 756 ? 9.095 2.933 -18.877 1.00 97.50 756 TYR A O 1
ATOM 5891 N N . GLY A 1 757 ? 10.453 4.543 -18.146 1.00 97.44 757 GLY A N 1
ATOM 5892 C CA . GLY A 1 757 ? 10.855 5.079 -19.448 1.00 97.44 757 GLY A CA 1
ATOM 5893 C C . GLY A 1 757 ? 12.023 4.366 -20.124 1.00 97.44 757 GLY A C 1
ATOM 5894 O O . GLY A 1 757 ? 12.401 4.763 -21.226 1.00 97.44 757 GLY A O 1
ATOM 5895 N N . PHE A 1 758 ? 12.614 3.341 -19.502 1.00 98.00 758 PHE A N 1
ATOM 5896 C CA . PHE A 1 758 ? 13.736 2.623 -20.105 1.00 98.00 758 PHE A CA 1
ATOM 5897 C C . PHE A 1 758 ? 13.280 1.838 -21.342 1.00 98.00 758 PHE A C 1
ATOM 5899 O O . PHE A 1 758 ? 12.521 0.878 -21.233 1.00 98.00 758 PHE A O 1
ATOM 5906 N N . ASN A 1 759 ? 13.778 2.213 -22.520 1.00 97.88 759 ASN A N 1
ATOM 5907 C CA . ASN A 1 759 ? 13.429 1.580 -23.792 1.00 97.88 759 ASN A CA 1
ATOM 5908 C C . ASN A 1 759 ? 14.614 1.558 -24.776 1.00 97.88 759 ASN A C 1
ATOM 5910 O O . ASN A 1 759 ? 14.444 1.738 -25.982 1.00 97.88 759 ASN A O 1
ATOM 5914 N N . GLN A 1 760 ? 15.833 1.369 -24.266 1.00 96.19 760 GLN A N 1
ATOM 5915 C CA . GLN A 1 760 ? 17.035 1.261 -25.096 1.00 96.19 760 GLN A CA 1
ATOM 5916 C C . GLN A 1 760 ? 17.280 -0.172 -25.569 1.00 96.19 760 GLN A C 1
ATOM 5918 O O . GLN A 1 760 ? 16.989 -1.140 -24.862 1.00 96.19 760 GLN A O 1
ATOM 5923 N N . VAL A 1 761 ? 17.869 -0.308 -26.761 1.00 94.00 761 VAL A N 1
ATOM 5924 C CA . VAL A 1 761 ? 18.285 -1.608 -27.304 1.00 94.00 761 VAL A CA 1
ATOM 5925 C C . VAL A 1 761 ? 19.359 -2.222 -26.406 1.00 94.00 761 VAL A C 1
ATOM 5927 O O . VAL A 1 761 ? 20.359 -1.583 -26.074 1.00 94.00 761 VAL A O 1
ATOM 5930 N N . LEU A 1 762 ? 19.172 -3.491 -26.041 1.00 91.75 762 LEU A N 1
ATOM 5931 C CA . LEU A 1 762 ? 20.116 -4.240 -25.217 1.00 91.75 762 LEU A CA 1
ATOM 5932 C C . LEU A 1 762 ? 21.077 -5.040 -26.091 1.00 91.75 762 LEU A C 1
ATOM 5934 O O . LEU A 1 762 ? 20.716 -6.076 -26.656 1.00 91.75 762 LEU A O 1
ATOM 5938 N N . SER A 1 763 ? 22.319 -4.571 -26.162 1.00 88.19 763 SER A N 1
ATOM 5939 C CA . SER A 1 763 ? 23.412 -5.330 -26.770 1.00 88.19 763 SER A CA 1
ATOM 5940 C C . SER A 1 763 ? 23.934 -6.392 -25.799 1.00 88.19 763 SER A C 1
ATOM 5942 O O . SER A 1 763 ? 23.807 -6.264 -24.578 1.00 88.19 763 SER A O 1
ATOM 5944 N N . ALA A 1 764 ? 24.557 -7.445 -26.332 1.00 88.12 764 ALA A N 1
ATOM 5945 C CA . ALA A 1 764 ? 25.201 -8.460 -25.505 1.00 88.12 764 ALA A CA 1
ATOM 5946 C C . ALA A 1 764 ? 26.226 -7.810 -24.554 1.00 88.12 764 ALA A C 1
ATOM 5948 O O . ALA A 1 764 ? 27.109 -7.067 -24.981 1.00 88.12 764 ALA A O 1
ATOM 5949 N N . GLY A 1 765 ? 26.093 -8.076 -23.253 1.00 86.12 765 GLY A N 1
ATOM 5950 C CA . GLY A 1 765 ? 26.949 -7.500 -22.210 1.00 86.12 765 GLY A CA 1
ATOM 5951 C C . GLY A 1 765 ? 26.508 -6.139 -21.649 1.00 86.12 765 GLY A C 1
ATOM 5952 O O . GLY A 1 765 ? 27.146 -5.669 -20.707 1.00 86.12 765 GLY A O 1
ATOM 5953 N N . SER A 1 766 ? 25.423 -5.525 -22.151 1.00 90.94 766 SER A N 1
ATOM 5954 C CA . SER A 1 766 ? 24.822 -4.323 -21.536 1.00 90.94 766 SER A CA 1
ATOM 5955 C C . SER A 1 766 ? 24.317 -4.598 -20.114 1.00 90.94 766 SER A C 1
ATOM 5957 O O . SER A 1 766 ? 24.452 -3.756 -19.227 1.00 90.94 766 SER A O 1
ATOM 5959 N N . ILE A 1 767 ? 23.775 -5.797 -19.883 1.00 95.69 767 ILE A N 1
ATOM 5960 C CA . ILE A 1 767 ? 23.408 -6.299 -18.556 1.00 95.69 767 ILE A CA 1
ATOM 5961 C C . ILE A 1 767 ? 24.497 -7.286 -18.097 1.00 95.69 767 ILE A C 1
ATOM 5963 O O . ILE A 1 767 ? 24.815 -8.218 -18.841 1.00 95.69 767 ILE A O 1
ATOM 5967 N N . PRO A 1 768 ? 25.082 -7.130 -16.895 1.00 95.38 768 PRO A N 1
ATOM 5968 C CA . PRO A 1 768 ? 26.120 -8.037 -16.410 1.00 95.38 768 PRO A CA 1
ATOM 5969 C C . PRO A 1 768 ? 25.627 -9.473 -16.186 1.00 95.38 768 PRO A C 1
ATOM 5971 O O . PRO A 1 768 ? 24.522 -9.700 -15.695 1.00 95.38 768 PRO A O 1
ATOM 5974 N N . SER A 1 769 ? 26.499 -10.456 -16.428 1.00 95.94 769 SER A N 1
ATOM 5975 C CA . SER A 1 769 ? 26.235 -11.896 -16.233 1.00 95.94 769 SER A CA 1
ATOM 5976 C C . SER A 1 769 ? 26.107 -12.346 -14.770 1.00 95.94 769 SER A C 1
ATOM 5978 O O . SER A 1 769 ? 26.030 -13.537 -14.476 1.00 95.94 769 SER A O 1
ATOM 5980 N N . SER A 1 770 ? 26.114 -11.410 -13.827 1.00 97.31 770 SER A N 1
ATOM 5981 C CA . SER A 1 770 ? 25.839 -11.652 -12.412 1.00 97.31 770 SER A CA 1
ATOM 5982 C C . SER A 1 770 ? 24.375 -11.425 -12.032 1.00 97.31 770 SER A C 1
ATOM 5984 O O . SER A 1 770 ? 23.958 -11.879 -10.959 1.00 97.31 770 SER A O 1
ATOM 5986 N N . VAL A 1 771 ? 23.590 -10.768 -12.896 1.00 98.50 771 VAL A N 1
ATOM 5987 C CA . VAL A 1 771 ? 22.179 -10.454 -12.653 1.00 98.50 771 VAL A CA 1
ATOM 5988 C C . VAL A 1 771 ? 21.355 -11.741 -12.649 1.00 98.50 771 VAL A C 1
ATOM 5990 O O . VAL A 1 771 ? 21.380 -12.518 -13.601 1.00 98.50 771 VAL A O 1
ATOM 5993 N N . LYS A 1 772 ? 20.624 -11.967 -11.557 1.00 98.50 772 LYS A N 1
ATOM 5994 C CA . LYS A 1 772 ? 19.731 -13.114 -11.330 1.00 98.50 772 LYS A CA 1
ATOM 5995 C C . LYS A 1 772 ? 18.255 -12.735 -11.404 1.00 98.50 772 LYS A C 1
ATOM 5997 O O . LYS A 1 772 ? 17.440 -13.585 -11.744 1.00 98.50 772 LYS A O 1
ATOM 6002 N N . SER A 1 773 ? 17.915 -11.493 -11.075 1.00 98.69 773 SER A N 1
ATOM 6003 C CA . SER A 1 773 ? 16.562 -10.947 -11.194 1.00 98.69 773 SER A CA 1
ATOM 6004 C C . SER A 1 773 ? 16.611 -9.705 -12.065 1.00 98.69 773 SER A C 1
ATOM 6006 O O . SER A 1 773 ? 17.387 -8.794 -11.767 1.00 98.69 773 SER A O 1
ATOM 6008 N N . LEU A 1 774 ? 15.817 -9.693 -13.131 1.00 98.75 774 LEU A N 1
ATOM 6009 C CA . LEU A 1 774 ? 15.738 -8.601 -14.088 1.00 98.75 774 LEU A CA 1
ATOM 6010 C C . LEU A 1 774 ? 14.282 -8.178 -14.273 1.00 98.75 774 LEU A C 1
ATOM 6012 O O . LEU A 1 774 ? 13.450 -8.979 -14.697 1.00 98.75 774 LEU A O 1
ATOM 6016 N N . THR A 1 775 ? 14.005 -6.910 -13.995 1.00 98.75 775 THR A N 1
ATOM 6017 C CA . THR A 1 775 ? 12.684 -6.308 -14.182 1.00 98.75 775 THR A CA 1
ATOM 6018 C C . THR A 1 775 ? 12.801 -5.116 -15.118 1.00 98.75 775 THR A C 1
ATOM 6020 O O . THR A 1 775 ? 13.567 -4.188 -14.853 1.00 98.75 775 THR A O 1
ATOM 6023 N N . PHE A 1 776 ? 12.035 -5.135 -16.203 1.00 98.44 776 PHE A N 1
ATOM 6024 C CA . PHE A 1 776 ? 11.870 -3.998 -17.099 1.00 98.44 776 PHE A CA 1
ATOM 6025 C C . PHE A 1 776 ? 10.687 -3.130 -16.676 1.00 98.44 776 PHE A C 1
ATOM 6027 O O . PHE A 1 776 ? 9.684 -3.639 -16.179 1.00 98.44 776 PHE A O 1
ATOM 6034 N N . GLY A 1 777 ? 10.812 -1.821 -16.894 1.00 94.94 777 GLY A N 1
ATOM 6035 C CA . GLY A 1 777 ? 9.718 -0.877 -16.703 1.00 94.94 777 GLY A CA 1
ATOM 6036 C C . GLY A 1 777 ? 8.777 -0.810 -17.904 1.00 94.94 777 GLY A C 1
ATOM 6037 O O . GLY A 1 777 ? 8.967 -1.494 -18.911 1.00 94.94 777 GLY A O 1
ATOM 6038 N N . ASN A 1 778 ? 7.746 0.026 -17.778 1.00 96.44 778 ASN A N 1
ATOM 6039 C CA . ASN A 1 778 ? 6.577 0.014 -18.655 1.00 96.44 778 ASN A CA 1
ATOM 6040 C C . ASN A 1 778 ? 6.869 0.232 -20.140 1.00 96.44 778 ASN A C 1
ATOM 6042 O O . ASN A 1 778 ? 6.292 -0.476 -20.944 1.00 96.44 778 ASN A O 1
ATOM 6046 N N . SER A 1 779 ? 7.778 1.132 -20.502 1.00 98.12 779 SER A N 1
ATOM 6047 C CA . SER A 1 779 ? 8.025 1.515 -21.900 1.00 98.12 779 SER A CA 1
ATOM 6048 C C . SER A 1 779 ? 8.928 0.543 -22.661 1.00 98.12 779 SER A C 1
ATOM 6050 O O . SER A 1 779 ? 9.156 0.737 -23.855 1.00 98.12 779 SER A O 1
ATOM 6052 N N . PHE A 1 780 ? 9.514 -0.462 -21.996 1.00 97.88 780 PHE A N 1
ATOM 6053 C CA . PHE A 1 780 ? 10.467 -1.360 -22.643 1.00 97.88 780 PHE A CA 1
ATOM 6054 C C . PHE A 1 780 ? 9.765 -2.230 -23.689 1.00 97.88 780 PHE A C 1
ATOM 6056 O O . PHE A 1 780 ? 9.006 -3.136 -23.352 1.00 97.88 780 PHE A O 1
ATOM 6063 N N . ASN A 1 781 ? 10.066 -1.998 -24.965 1.00 97.56 781 ASN A N 1
ATOM 6064 C CA . ASN A 1 781 ? 9.458 -2.722 -26.078 1.00 97.56 781 ASN A CA 1
ATOM 6065 C C . ASN A 1 781 ? 10.459 -2.972 -27.220 1.00 97.56 781 ASN A C 1
ATOM 6067 O O . ASN A 1 781 ? 10.114 -2.903 -28.399 1.00 97.56 781 ASN A O 1
ATOM 6071 N N . GLN A 1 782 ? 11.722 -3.233 -26.877 1.00 96.25 782 GLN A N 1
ATOM 6072 C CA . GLN A 1 782 ? 12.768 -3.548 -27.853 1.00 96.25 782 GLN A CA 1
ATOM 6073 C C . GLN A 1 782 ? 12.815 -5.043 -28.175 1.00 96.25 782 GLN A C 1
ATOM 6075 O O . GLN A 1 782 ? 12.549 -5.891 -27.321 1.00 96.25 782 GLN A O 1
ATOM 6080 N N . VAL A 1 783 ? 13.204 -5.369 -29.411 1.00 94.06 783 VAL A N 1
ATOM 6081 C CA . VAL A 1 783 ? 13.408 -6.759 -29.845 1.00 94.06 783 VAL A CA 1
ATOM 6082 C C . VAL A 1 783 ? 14.538 -7.396 -29.034 1.00 94.06 783 VAL A C 1
ATOM 6084 O O . VAL A 1 783 ? 15.634 -6.843 -28.922 1.00 94.06 783 VAL A O 1
ATOM 6087 N N . LEU A 1 784 ? 14.283 -8.590 -28.499 1.00 92.56 784 LEU A N 1
ATOM 6088 C CA . LEU A 1 784 ? 15.259 -9.357 -27.730 1.00 92.56 784 LEU A CA 1
ATOM 6089 C C . LEU A 1 784 ? 15.999 -10.340 -28.634 1.00 92.56 784 LEU A C 1
ATOM 6091 O O . LEU A 1 784 ? 15.462 -11.383 -29.019 1.00 92.56 784 LEU A O 1
ATOM 6095 N N . SER A 1 785 ? 17.252 -10.013 -28.942 1.00 88.50 785 SER A N 1
ATOM 6096 C CA . SER A 1 785 ? 18.164 -10.934 -29.621 1.00 88.50 785 SER A CA 1
ATOM 6097 C C . SER A 1 785 ? 18.760 -11.934 -28.627 1.00 88.50 785 SER A C 1
ATOM 6099 O O . SER A 1 785 ? 18.849 -11.668 -27.425 1.00 88.50 785 SER A O 1
ATOM 6101 N N . ALA A 1 786 ? 19.204 -13.090 -29.123 1.00 88.12 786 ALA A N 1
ATOM 6102 C CA . ALA A 1 786 ? 19.905 -14.066 -28.295 1.00 88.12 786 ALA A CA 1
ATOM 6103 C C . ALA A 1 786 ? 21.117 -13.410 -27.601 1.00 88.12 786 ALA A C 1
ATOM 6105 O O . ALA A 1 786 ? 21.955 -12.782 -28.245 1.00 88.12 786 ALA A O 1
ATOM 6106 N N . GLY A 1 787 ? 21.194 -13.539 -26.274 1.00 87.25 787 GLY A N 1
ATOM 6107 C CA . GLY A 1 787 ? 22.250 -12.934 -25.454 1.00 87.25 787 GLY A CA 1
ATOM 6108 C C . GLY A 1 787 ? 21.996 -11.494 -24.982 1.00 87.25 787 GLY A C 1
ATOM 6109 O O . GLY A 1 787 ? 22.795 -10.994 -24.189 1.00 87.25 787 GLY A O 1
ATOM 6110 N N . SER A 1 788 ? 20.897 -10.836 -25.387 1.00 91.56 788 SER A N 1
ATOM 6111 C CA . SER A 1 788 ? 20.486 -9.531 -24.828 1.00 91.56 788 SER A CA 1
ATOM 6112 C C . SER A 1 788 ? 20.181 -9.620 -23.328 1.00 91.56 788 SER A C 1
ATOM 6114 O O . SER A 1 788 ? 20.505 -8.710 -22.565 1.00 91.56 788 SER A O 1
ATOM 6116 N N . ILE A 1 789 ? 19.589 -10.738 -22.896 1.00 96.06 789 ILE A N 1
ATOM 6117 C CA . ILE A 1 789 ? 19.390 -11.081 -21.486 1.00 96.06 789 ILE A CA 1
ATOM 6118 C C . ILE A 1 789 ? 20.440 -12.139 -21.100 1.00 96.06 789 ILE A C 1
ATOM 6120 O O . ILE A 1 789 ? 20.538 -13.163 -21.781 1.00 96.06 789 ILE A O 1
ATOM 6124 N N . PRO A 1 790 ? 21.232 -11.941 -20.031 1.00 95.56 790 PRO A N 1
ATOM 6125 C CA . PRO A 1 790 ? 22.252 -12.907 -19.629 1.00 95.56 790 PRO A CA 1
ATOM 6126 C C . PRO A 1 790 ? 21.670 -14.243 -19.147 1.00 95.56 790 PRO A C 1
ATOM 6128 O O . PRO A 1 790 ? 20.661 -14.280 -18.445 1.00 95.56 790 PRO A O 1
ATOM 6131 N N . SER A 1 791 ? 22.384 -15.342 -19.404 1.00 96.38 791 SER A N 1
ATOM 6132 C CA . SER A 1 791 ? 22.020 -16.706 -18.971 1.00 96.38 791 SER A CA 1
ATOM 6133 C C . SER A 1 791 ? 22.124 -16.955 -17.457 1.00 96.38 791 SER A C 1
ATOM 6135 O O . SER A 1 791 ? 22.048 -18.091 -16.998 1.00 96.38 791 SER A O 1
ATOM 6137 N N . SER A 1 792 ? 22.367 -15.910 -16.669 1.00 97.56 792 SER A N 1
ATOM 6138 C CA . SER A 1 792 ? 22.332 -15.932 -15.207 1.00 97.56 792 SER A CA 1
ATOM 6139 C C . SER A 1 792 ? 20.959 -15.565 -14.638 1.00 97.56 792 SER A C 1
ATOM 6141 O O . SER A 1 792 ? 20.711 -15.815 -13.455 1.00 97.56 792 SER A O 1
ATOM 6143 N N . VAL A 1 793 ? 20.081 -14.959 -15.450 1.00 98.56 793 VAL A N 1
ATOM 6144 C CA . VAL A 1 793 ? 18.765 -14.472 -15.023 1.00 98.56 793 VAL A CA 1
ATOM 6145 C C . VAL A 1 793 ? 17.837 -15.654 -14.748 1.00 98.56 793 VAL A C 1
ATOM 6147 O O . VAL A 1 793 ? 17.628 -16.503 -15.610 1.00 98.56 793 VAL A O 1
ATOM 6150 N N . LYS A 1 794 ? 17.279 -15.690 -13.536 1.00 98.56 794 LYS A N 1
ATOM 6151 C CA . LYS A 1 794 ? 16.304 -16.677 -13.051 1.00 98.56 794 LYS A CA 1
ATOM 6152 C C . LYS A 1 794 ? 14.887 -16.117 -12.964 1.00 98.56 794 LYS A C 1
ATOM 6154 O O . LYS A 1 794 ? 13.937 -16.868 -13.130 1.00 98.56 794 LYS A O 1
ATOM 6159 N N . SER A 1 795 ? 14.741 -14.823 -12.691 1.00 98.69 795 SER A N 1
ATOM 6160 C CA . SER A 1 795 ? 13.446 -14.140 -12.663 1.00 98.69 795 SER A CA 1
ATOM 6161 C C . SER A 1 795 ? 13.462 -13.009 -13.676 1.00 98.69 795 SER A C 1
ATOM 6163 O O . SER A 1 795 ? 14.341 -12.147 -13.600 1.00 98.69 795 SER A O 1
ATOM 6165 N N . LEU A 1 796 ? 12.516 -13.034 -14.611 1.00 98.75 796 LEU A N 1
ATOM 6166 C CA . LEU A 1 796 ? 12.377 -12.046 -15.670 1.00 98.75 796 LEU A CA 1
ATOM 6167 C C . LEU A 1 796 ? 10.953 -11.489 -15.685 1.00 98.75 796 LEU A C 1
ATOM 6169 O O . LEU A 1 796 ? 9.993 -12.237 -15.862 1.00 98.75 796 LEU A O 1
ATOM 6173 N N . THR A 1 797 ? 10.843 -10.172 -15.549 1.00 98.75 797 THR A N 1
ATOM 6174 C CA . THR A 1 797 ? 9.566 -9.456 -15.595 1.00 98.75 797 THR A CA 1
ATOM 6175 C C . THR A 1 797 ? 9.620 -8.373 -16.662 1.00 98.75 797 THR A C 1
ATOM 6177 O O . THR A 1 797 ? 10.528 -7.539 -16.657 1.00 98.75 797 THR A O 1
ATOM 6180 N N . PHE A 1 798 ? 8.638 -8.374 -17.560 1.00 98.38 798 PHE A N 1
ATOM 6181 C CA . PHE A 1 798 ? 8.426 -7.326 -18.552 1.00 98.38 798 PHE A CA 1
ATOM 6182 C C . PHE A 1 798 ? 7.397 -6.298 -18.078 1.00 98.38 798 PHE A C 1
ATOM 6184 O O . PHE A 1 798 ? 6.482 -6.628 -17.325 1.00 98.38 798 PHE A O 1
ATOM 6191 N N . GLY A 1 799 ? 7.557 -5.055 -18.536 1.00 95.44 799 GLY A N 1
ATOM 6192 C CA . GLY A 1 799 ? 6.624 -3.966 -18.267 1.00 95.44 799 GLY A CA 1
ATOM 6193 C C . GLY A 1 799 ? 5.481 -3.874 -19.281 1.00 95.44 799 GLY A C 1
ATOM 6194 O O . GLY A 1 799 ? 5.386 -4.673 -20.211 1.00 95.44 799 GLY A O 1
ATOM 6195 N N . TYR A 1 800 ? 4.617 -2.880 -19.067 1.00 96.44 800 TYR A N 1
ATOM 6196 C CA . TYR A 1 800 ? 3.360 -2.635 -19.781 1.00 96.44 800 TYR A CA 1
ATOM 6197 C C . TYR A 1 800 ? 3.430 -2.766 -21.316 1.00 96.44 800 TYR A C 1
ATOM 6199 O O . TYR A 1 800 ? 2.643 -3.517 -21.870 1.00 96.44 800 TYR A O 1
ATOM 6207 N N . ASP A 1 801 ? 4.349 -2.102 -22.015 1.00 97.44 801 ASP A N 1
ATOM 6208 C CA . ASP A 1 801 ? 4.350 -2.001 -23.485 1.00 97.44 801 ASP A CA 1
ATOM 6209 C C . ASP A 1 801 ? 5.024 -3.179 -24.203 1.00 97.44 801 ASP A C 1
ATOM 6211 O O . ASP A 1 801 ? 4.995 -3.239 -25.435 1.00 97.44 801 ASP A O 1
ATOM 6215 N N . PHE A 1 802 ? 5.662 -4.106 -23.478 1.00 97.31 802 PHE A N 1
ATOM 6216 C CA . PHE A 1 802 ? 6.418 -5.185 -24.110 1.00 97.31 802 PHE A CA 1
ATOM 6217 C C . PHE A 1 802 ? 5.496 -6.097 -24.928 1.00 97.31 802 PHE A C 1
ATOM 6219 O O . PHE A 1 802 ? 4.718 -6.876 -24.379 1.00 97.31 802 PHE A O 1
ATOM 6226 N N . ASN A 1 803 ? 5.622 -6.044 -26.253 1.00 97.12 803 ASN A N 1
ATOM 6227 C CA . ASN A 1 803 ? 4.786 -6.811 -27.173 1.00 97.12 803 ASN A CA 1
ATOM 6228 C C . ASN A 1 803 ? 5.566 -7.268 -28.417 1.00 97.12 803 ASN A C 1
ATOM 6230 O O . ASN A 1 803 ? 5.045 -7.274 -29.532 1.00 97.12 803 ASN A O 1
ATOM 6234 N N . GLN A 1 804 ? 6.840 -7.622 -28.239 1.00 95.62 804 GLN A N 1
ATOM 6235 C CA . GLN A 1 804 ? 7.688 -8.131 -29.317 1.00 95.62 804 GLN A CA 1
ATOM 6236 C C . GLN A 1 804 ? 7.536 -9.641 -29.498 1.00 95.62 804 GLN A C 1
ATOM 6238 O O . GLN A 1 804 ? 7.305 -10.382 -28.540 1.00 95.62 804 GLN A O 1
ATOM 6243 N N . VAL A 1 805 ? 7.710 -10.108 -30.738 1.00 93.81 805 VAL A N 1
ATOM 6244 C CA . VAL A 1 805 ? 7.718 -11.543 -31.053 1.00 93.81 805 VAL A CA 1
ATOM 6245 C C . VAL A 1 805 ? 8.905 -12.214 -30.360 1.00 93.81 805 VAL A C 1
ATOM 6247 O O . VAL A 1 805 ? 10.048 -11.768 -30.478 1.00 93.81 805 VAL A O 1
ATOM 6250 N N . LEU A 1 806 ? 8.638 -13.314 -29.657 1.00 92.44 806 LEU A N 1
ATOM 6251 C CA . LEU A 1 806 ? 9.651 -14.088 -28.945 1.00 92.44 806 LEU A CA 1
ATOM 6252 C C . LEU A 1 806 ? 10.128 -15.255 -29.804 1.00 92.44 806 LEU A C 1
ATOM 6254 O O . LEU A 1 806 ? 9.435 -16.266 -29.940 1.00 92.44 806 LEU A O 1
ATOM 6258 N N . SER A 1 807 ? 11.332 -15.126 -30.355 1.00 89.12 807 SER A N 1
ATOM 6259 C CA . SER A 1 807 ? 12.004 -16.233 -31.036 1.00 89.12 807 SER A CA 1
ATOM 6260 C C . SER A 1 807 ? 12.623 -17.196 -30.020 1.00 89.12 807 SER A C 1
ATOM 6262 O O . SER A 1 807 ? 12.924 -16.820 -28.884 1.00 89.12 807 SER A O 1
ATOM 6264 N N . ALA A 1 808 ? 12.846 -18.447 -30.427 1.00 89.38 808 ALA A N 1
ATOM 6265 C CA . ALA A 1 808 ? 13.552 -19.413 -29.593 1.00 89.38 808 ALA A CA 1
ATOM 6266 C C . ALA A 1 808 ? 14.926 -18.852 -29.172 1.00 89.38 808 ALA A C 1
ATOM 6268 O O . ALA A 1 808 ? 15.715 -18.412 -30.008 1.00 89.38 808 ALA A O 1
ATOM 6269 N N . GLY A 1 809 ? 15.199 -18.843 -27.865 1.00 88.31 809 GLY A N 1
ATOM 6270 C CA . GLY A 1 809 ? 16.434 -18.295 -27.291 1.00 88.31 809 GLY A CA 1
ATOM 6271 C C . GLY A 1 809 ? 16.428 -16.789 -26.985 1.00 88.31 809 GLY A C 1
ATOM 6272 O O . GLY A 1 809 ? 17.400 -16.310 -26.402 1.00 88.31 809 GLY A O 1
ATOM 6273 N N . SER A 1 810 ? 15.357 -16.042 -27.303 1.00 91.81 810 SER A N 1
ATOM 6274 C CA . SER A 1 810 ? 15.199 -14.638 -26.869 1.00 91.81 810 SER A CA 1
ATOM 6275 C C . SER A 1 810 ? 15.146 -14.512 -25.342 1.00 91.81 810 SER A C 1
ATOM 6277 O O . SER A 1 810 ? 15.701 -13.574 -24.771 1.00 91.81 810 SER A O 1
ATOM 6279 N N . ILE A 1 811 ? 14.509 -15.480 -24.676 1.00 96.38 811 ILE A N 1
ATOM 6280 C CA . ILE A 1 811 ? 14.527 -15.636 -23.220 1.00 96.38 811 ILE A CA 1
ATOM 6281 C C . ILE A 1 811 ? 15.514 -16.768 -22.879 1.00 96.38 811 ILE A C 1
ATOM 6283 O O . ILE A 1 811 ? 15.383 -17.864 -23.431 1.00 96.38 811 ILE A O 1
ATOM 6287 N N . PRO A 1 812 ? 16.503 -16.555 -21.990 1.00 95.94 812 PRO A N 1
ATOM 6288 C CA . PRO A 1 812 ? 17.479 -17.587 -21.646 1.00 95.94 812 PRO A CA 1
ATOM 6289 C C . PRO A 1 812 ? 16.862 -18.797 -20.936 1.00 95.94 812 PRO A C 1
ATOM 6291 O O . PRO A 1 812 ? 15.977 -18.657 -20.095 1.00 95.94 812 PRO A O 1
ATOM 6294 N N . SER A 1 813 ? 17.427 -19.986 -21.168 1.00 96.50 813 SER A N 1
ATOM 6295 C CA . SER A 1 813 ? 17.019 -21.251 -20.528 1.00 96.50 813 SER A CA 1
ATOM 6296 C C . SER A 1 813 ? 17.336 -21.353 -19.029 1.00 96.50 813 SER A C 1
ATOM 6298 O O . SER A 1 813 ? 17.240 -22.427 -18.441 1.00 96.50 813 SER A O 1
ATOM 6300 N N . SER A 1 814 ? 17.785 -20.260 -18.413 1.00 97.62 814 SER A N 1
ATOM 6301 C CA . SER A 1 814 ? 17.991 -20.132 -16.972 1.00 97.62 814 SER A CA 1
ATOM 6302 C C . SER A 1 814 ? 16.779 -19.545 -16.247 1.00 97.62 814 SER A C 1
ATOM 6304 O O . SER A 1 814 ? 16.741 -19.593 -15.019 1.00 97.62 814 SER A O 1
ATOM 6306 N N . VAL A 1 815 ? 15.817 -18.962 -16.975 1.00 98.56 815 VAL A N 1
ATOM 6307 C CA . VAL A 1 815 ? 14.656 -18.276 -16.393 1.00 98.56 815 VAL A CA 1
ATOM 6308 C C . VAL A 1 815 ? 13.685 -19.302 -15.805 1.00 98.56 815 VAL A C 1
ATOM 6310 O O . VAL A 1 815 ? 13.175 -20.165 -16.511 1.00 98.56 815 VAL A O 1
ATOM 6313 N N . GLU A 1 816 ? 13.432 -19.197 -14.503 1.00 98.56 816 GLU A N 1
ATOM 6314 C CA . GLU A 1 816 ? 12.522 -20.042 -13.721 1.00 98.56 816 GLU A CA 1
ATOM 6315 C C . GLU A 1 816 ? 11.182 -19.334 -13.435 1.00 98.56 816 GLU A C 1
ATOM 6317 O O . GLU A 1 816 ? 10.164 -19.997 -13.257 1.00 98.56 816 GLU A O 1
ATOM 6322 N N . SER A 1 817 ? 11.153 -17.998 -13.413 1.00 98.69 817 SER A N 1
ATOM 6323 C CA . SER A 1 817 ? 9.934 -17.192 -13.255 1.00 98.69 817 SER A CA 1
ATOM 6324 C C . SER A 1 817 ? 9.849 -16.158 -14.368 1.00 98.69 817 SER A C 1
ATOM 6326 O O . SER A 1 817 ? 10.772 -15.356 -14.524 1.00 98.69 817 SER A O 1
ATOM 6328 N N . LEU A 1 818 ? 8.752 -16.178 -15.124 1.00 98.75 818 LEU A N 1
ATOM 6329 C CA . LEU A 1 818 ? 8.515 -15.298 -16.262 1.00 98.75 818 LEU A CA 1
ATOM 6330 C C . LEU A 1 818 ? 7.168 -14.588 -16.124 1.00 98.75 818 LEU A C 1
ATOM 6332 O O . LEU A 1 818 ? 6.120 -15.231 -16.072 1.00 98.75 818 LEU A O 1
ATOM 6336 N N . THR A 1 819 ? 7.211 -13.261 -16.128 1.00 98.69 819 THR A N 1
ATOM 6337 C CA . THR A 1 819 ? 6.020 -12.411 -16.087 1.00 98.69 819 THR A CA 1
ATOM 6338 C C . THR A 1 819 ? 6.011 -11.488 -17.294 1.00 98.69 819 THR A C 1
ATOM 6340 O O . THR A 1 819 ? 6.938 -10.698 -17.484 1.00 98.69 819 THR A O 1
ATOM 6343 N N . PHE A 1 820 ? 4.958 -11.572 -18.099 1.00 98.19 820 PHE A N 1
ATOM 6344 C CA . PHE A 1 820 ? 4.682 -10.618 -19.166 1.00 98.19 820 PHE A CA 1
ATOM 6345 C C . PHE A 1 820 ? 3.884 -9.426 -18.641 1.00 98.19 820 PHE A C 1
ATOM 6347 O O . PHE A 1 820 ? 3.053 -9.572 -17.746 1.00 98.19 820 PHE A O 1
ATOM 6354 N N . GLY A 1 821 ? 4.147 -8.247 -19.202 1.00 92.38 821 GLY A N 1
ATOM 6355 C CA . GLY A 1 821 ? 3.395 -7.038 -18.888 1.00 92.38 821 GLY A CA 1
ATOM 6356 C C . GLY A 1 821 ? 2.133 -6.887 -19.737 1.00 92.38 821 GLY A C 1
ATOM 6357 O O . GLY A 1 821 ? 1.893 -7.655 -20.667 1.00 92.38 821 GLY A O 1
ATOM 6358 N N . TYR A 1 822 ? 1.334 -5.878 -19.391 1.00 93.62 822 TYR A N 1
ATOM 6359 C CA . TYR A 1 822 ? -0.027 -5.604 -19.872 1.00 93.62 822 TYR A CA 1
ATOM 6360 C C . TYR A 1 822 ? -0.263 -5.816 -21.381 1.00 93.62 822 TYR A C 1
ATOM 6362 O O . TYR A 1 822 ? -1.212 -6.490 -21.771 1.00 93.62 822 TYR A O 1
ATOM 6370 N N . GLY A 1 823 ? 0.614 -5.269 -22.222 1.00 94.44 823 GLY A N 1
ATOM 6371 C CA . GLY A 1 823 ? 0.518 -5.205 -23.680 1.00 94.44 823 GLY A CA 1
ATOM 6372 C C . GLY A 1 823 ? 0.902 -6.474 -24.433 1.00 94.44 823 GLY A C 1
ATOM 6373 O O . GLY A 1 823 ? 0.700 -6.526 -25.647 1.00 94.44 823 GLY A O 1
ATOM 6374 N N . PHE A 1 824 ? 1.454 -7.490 -23.765 1.00 97.19 824 PHE A N 1
ATOM 6375 C CA . PHE A 1 824 ? 1.920 -8.696 -24.446 1.00 97.19 824 PHE A CA 1
ATOM 6376 C C . PHE A 1 824 ? 0.748 -9.517 -24.999 1.00 97.19 824 PHE A C 1
ATOM 6378 O O . PHE A 1 824 ? -0.026 -10.101 -24.244 1.00 97.19 824 PHE A O 1
ATOM 6385 N N . ASN A 1 825 ? 0.649 -9.619 -26.325 1.00 97.19 825 ASN A N 1
ATOM 6386 C CA . ASN A 1 825 ? -0.395 -10.387 -27.008 1.00 97.19 825 ASN A CA 1
ATOM 6387 C C . ASN A 1 825 ? 0.115 -11.060 -28.298 1.00 97.19 825 ASN A C 1
ATOM 6389 O O . ASN A 1 825 ? -0.633 -11.244 -29.258 1.00 97.19 825 ASN A O 1
ATOM 6393 N N . GLN A 1 826 ? 1.403 -11.405 -28.350 1.00 95.69 826 GLN A N 1
ATOM 6394 C CA . GLN A 1 826 ? 1.976 -12.116 -29.494 1.00 95.69 826 GLN A CA 1
ATOM 6395 C C . GLN A 1 826 ? 1.627 -13.606 -29.469 1.00 95.69 826 GLN A C 1
ATOM 6397 O O . GLN A 1 826 ? 1.552 -14.232 -28.408 1.00 95.69 826 GLN A O 1
ATOM 6402 N N . VAL A 1 827 ? 1.472 -14.193 -30.659 1.00 94.19 827 VAL A N 1
ATOM 6403 C CA . VAL A 1 827 ? 1.333 -15.646 -30.814 1.00 94.19 827 VAL A CA 1
ATOM 6404 C C . VAL A 1 827 ? 2.622 -16.321 -30.346 1.00 94.19 827 VAL A C 1
ATOM 6406 O O . VAL A 1 827 ? 3.720 -15.958 -30.772 1.00 94.19 827 VAL A O 1
ATOM 6409 N N . LEU A 1 828 ? 2.488 -17.316 -29.471 1.00 93.81 828 LEU A N 1
ATOM 6410 C CA . LEU A 1 828 ? 3.621 -18.110 -29.009 1.00 93.81 828 LEU A CA 1
ATOM 6411 C C . LEU A 1 828 ? 3.968 -19.188 -30.035 1.00 93.81 828 LEU A C 1
ATOM 6413 O O . LEU A 1 828 ? 3.087 -19.843 -30.585 1.00 93.81 828 LEU A O 1
ATOM 6417 N N . SER A 1 829 ? 5.263 -19.396 -30.250 1.00 91.44 829 SER A N 1
ATOM 6418 C CA . SER A 1 829 ? 5.788 -20.542 -30.992 1.00 91.44 829 SER A CA 1
ATOM 6419 C C . SER A 1 829 ? 6.446 -21.528 -30.029 1.00 91.44 829 SER A C 1
ATOM 6421 O O . SER A 1 829 ? 6.824 -21.172 -28.908 1.00 91.44 829 SER A O 1
ATOM 6423 N N . ALA A 1 830 ? 6.614 -22.779 -30.459 1.00 88.69 830 ALA A N 1
ATOM 6424 C CA . ALA A 1 830 ? 7.341 -23.770 -29.673 1.00 88.69 830 ALA A CA 1
ATOM 6425 C C . ALA A 1 830 ? 8.750 -23.247 -29.322 1.00 88.69 830 ALA A C 1
ATOM 6427 O O . ALA A 1 830 ? 9.506 -22.821 -30.195 1.00 88.69 830 ALA A O 1
ATOM 6428 N N . GLY A 1 831 ? 9.090 -23.253 -28.031 1.00 88.56 831 GLY A N 1
ATOM 6429 C CA . GLY A 1 831 ? 10.368 -22.743 -27.524 1.00 88.56 831 GLY A CA 1
ATOM 6430 C C . GLY A 1 831 ? 10.438 -21.228 -27.274 1.00 88.56 831 GLY A C 1
ATOM 6431 O O . GLY A 1 831 ? 11.484 -20.764 -26.821 1.00 88.56 831 GLY A O 1
ATOM 6432 N N . SER A 1 832 ? 9.364 -20.455 -27.507 1.00 92.62 832 SER A N 1
ATOM 6433 C CA . SER A 1 832 ? 9.296 -19.033 -27.111 1.00 92.62 832 SER A CA 1
ATOM 6434 C C . SER A 1 832 ? 9.410 -18.854 -25.591 1.00 92.62 832 SER A C 1
ATOM 6436 O O . SER A 1 832 ? 10.042 -17.909 -25.120 1.00 92.62 832 SER A O 1
ATOM 6438 N N . ILE A 1 833 ? 8.820 -19.777 -24.825 1.00 96.69 833 ILE A N 1
ATOM 6439 C CA . ILE A 1 833 ? 8.958 -19.864 -23.368 1.00 96.69 833 ILE A CA 1
ATOM 6440 C C . ILE A 1 833 ? 9.927 -21.016 -23.057 1.00 96.69 833 ILE A C 1
ATOM 6442 O O . ILE A 1 833 ? 9.670 -22.146 -23.480 1.00 96.69 833 ILE A O 1
ATOM 6446 N N . PRO A 1 834 ? 11.041 -20.780 -22.341 1.00 96.19 834 PRO A N 1
ATOM 6447 C CA . PRO A 1 834 ? 12.009 -21.834 -22.050 1.00 96.19 834 PRO A CA 1
ATOM 6448 C C . PRO A 1 834 ? 11.464 -22.921 -21.118 1.00 96.19 834 PRO A C 1
ATOM 6450 O O . PRO A 1 834 ? 10.728 -22.640 -20.174 1.00 96.19 834 PRO A O 1
ATOM 6453 N N . SER A 1 835 ? 11.927 -24.160 -21.300 1.00 96.44 835 SER A N 1
ATOM 6454 C CA . SER A 1 835 ? 11.544 -25.328 -20.484 1.00 96.44 835 SER A CA 1
ATOM 6455 C C . SER A 1 835 ? 12.053 -25.307 -19.035 1.00 96.44 835 SER A C 1
ATOM 6457 O O . SER A 1 835 ? 11.917 -26.291 -18.314 1.00 96.44 835 SER A O 1
ATOM 6459 N N . SER A 1 836 ? 12.704 -24.223 -18.617 1.00 97.69 836 SER A N 1
ATOM 6460 C CA . SER A 1 836 ? 13.114 -23.972 -17.235 1.00 97.69 836 SER A CA 1
ATOM 6461 C C . SER A 1 836 ? 12.050 -23.224 -16.426 1.00 97.69 836 SER A C 1
ATOM 6463 O O . SER A 1 836 ? 12.137 -23.208 -15.198 1.00 97.69 836 SER A O 1
ATOM 6465 N N . VAL A 1 837 ? 11.065 -22.597 -17.084 1.00 98.62 837 VAL A N 1
ATOM 6466 C CA . VAL A 1 837 ? 10.060 -21.743 -16.436 1.00 98.62 837 VAL A CA 1
ATOM 6467 C C . VAL A 1 837 ? 9.107 -22.589 -15.591 1.00 98.62 837 VAL A C 1
ATOM 6469 O O . VAL A 1 837 ? 8.466 -23.505 -16.097 1.00 98.62 837 VAL A O 1
ATOM 6472 N N . LYS A 1 838 ? 9.000 -22.256 -14.304 1.00 98.50 838 LYS A N 1
ATOM 6473 C CA . LYS A 1 838 ? 8.108 -22.871 -13.309 1.00 98.50 838 LYS A CA 1
ATOM 6474 C C . LYS A 1 838 ? 6.912 -21.991 -12.964 1.00 98.50 838 LYS A C 1
ATOM 6476 O O . LYS A 1 838 ? 5.853 -22.511 -12.634 1.00 98.50 838 LYS A O 1
ATOM 6481 N N . SER A 1 839 ? 7.067 -20.672 -13.027 1.00 98.62 839 SER A N 1
ATOM 6482 C CA . SER A 1 839 ? 5.977 -19.715 -12.818 1.00 98.62 839 SER A CA 1
ATOM 6483 C C . SER A 1 839 ? 5.822 -18.851 -14.057 1.00 98.62 839 SER A C 1
ATOM 6485 O O . SER A 1 839 ? 6.788 -18.207 -14.469 1.00 98.62 839 SER A O 1
ATOM 6487 N N . LEU A 1 840 ? 4.623 -18.848 -14.635 1.00 98.75 840 LEU A N 1
ATOM 6488 C CA . LEU A 1 840 ? 4.290 -18.093 -15.834 1.00 98.75 840 LEU A CA 1
ATOM 6489 C C . LEU A 1 840 ? 3.063 -17.216 -15.587 1.00 98.75 840 LEU A C 1
ATOM 6491 O O . LEU A 1 840 ? 1.987 -17.717 -15.261 1.00 98.75 840 LEU A O 1
ATOM 6495 N N . THR A 1 841 ? 3.225 -15.917 -15.809 1.00 98.69 841 THR A N 1
ATOM 6496 C CA . THR A 1 841 ? 2.134 -14.943 -15.747 1.00 98.69 841 THR A CA 1
ATOM 6497 C C . THR A 1 841 ? 2.032 -14.217 -17.080 1.00 98.69 841 THR A C 1
ATOM 6499 O O . THR A 1 841 ? 3.004 -13.610 -17.534 1.00 98.69 841 THR A O 1
ATOM 6502 N N . PHE A 1 842 ? 0.858 -14.272 -17.701 1.00 98.25 842 PHE A N 1
ATOM 6503 C CA . PHE A 1 842 ? 0.540 -13.500 -18.898 1.00 98.25 842 PHE A CA 1
ATOM 6504 C C . PHE A 1 842 ? 0.018 -12.102 -18.550 1.00 98.25 842 PHE A C 1
ATOM 6506 O O . PHE A 1 842 ? -0.588 -11.897 -17.500 1.00 98.25 842 PHE A O 1
ATOM 6513 N N . GLY A 1 843 ? 0.256 -11.154 -19.458 1.00 93.31 843 GLY A N 1
ATOM 6514 C CA . GLY A 1 843 ? -0.258 -9.789 -19.366 1.00 93.31 843 GLY A CA 1
ATOM 6515 C C . GLY A 1 843 ? -1.751 -9.684 -19.665 1.00 93.31 843 GLY A C 1
ATOM 6516 O O . GLY A 1 843 ? -2.351 -10.612 -20.206 1.00 93.31 843 GLY A O 1
ATOM 6517 N N . GLU A 1 844 ? -2.345 -8.537 -19.334 1.00 94.75 844 GLU A N 1
ATOM 6518 C CA . GLU A 1 844 ? -3.791 -8.308 -19.421 1.00 94.75 844 GLU A CA 1
ATOM 6519 C C . GLU A 1 844 ? -4.389 -8.501 -20.816 1.00 94.75 844 GLU A C 1
ATOM 6521 O O . GLU A 1 844 ? -5.453 -9.103 -20.920 1.00 94.75 844 GLU A O 1
ATOM 6526 N N . TYR A 1 845 ? -3.712 -8.073 -21.884 1.00 96.75 845 TYR A N 1
ATOM 6527 C CA . TYR A 1 845 ? -4.213 -8.234 -23.254 1.00 96.75 845 TYR A CA 1
ATOM 6528 C C . TYR A 1 845 ? -3.930 -9.596 -23.886 1.00 96.75 845 TYR A C 1
ATOM 6530 O O . TYR A 1 845 ? -4.341 -9.818 -25.028 1.00 96.75 845 TYR A O 1
ATOM 6538 N N . TYR A 1 846 ? -3.233 -10.507 -23.201 1.00 97.50 846 TYR A N 1
ATOM 6539 C CA . TYR A 1 846 ? -2.917 -11.806 -23.782 1.00 97.50 846 T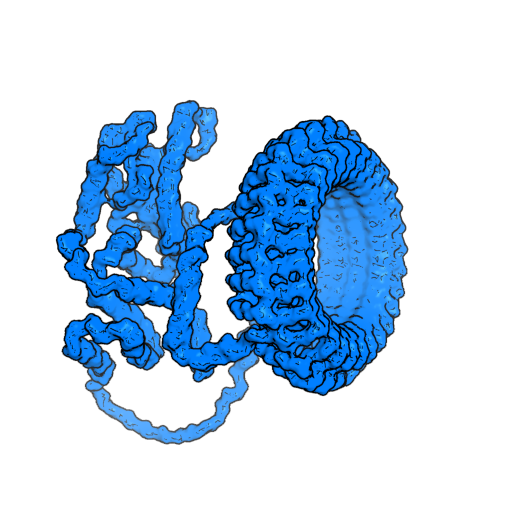YR A CA 1
ATOM 6540 C C . TYR A 1 846 ? -4.196 -12.615 -24.024 1.00 97.50 846 TYR A C 1
ATOM 6542 O O . TYR A 1 846 ? -4.837 -13.089 -23.088 1.00 97.50 846 TYR A O 1
ATOM 6550 N N . ASN A 1 847 ? -4.556 -12.808 -25.292 1.00 97.50 847 ASN A N 1
ATOM 6551 C CA . ASN A 1 847 ? -5.776 -13.510 -25.685 1.00 97.50 847 ASN A CA 1
ATOM 6552 C C . ASN A 1 847 ? -5.560 -14.357 -26.949 1.00 97.50 847 ASN A C 1
ATOM 6554 O O . ASN A 1 847 ? -6.398 -14.393 -27.850 1.00 97.50 847 ASN A O 1
ATOM 6558 N N . GLN A 1 848 ? -4.403 -15.015 -27.035 1.00 96.38 848 GLN A N 1
ATOM 6559 C CA . GLN A 1 848 ? -4.061 -15.910 -28.141 1.00 96.38 848 GLN A CA 1
ATOM 6560 C C . GLN A 1 848 ? -4.456 -17.355 -27.834 1.00 96.38 848 GLN A C 1
ATOM 6562 O O . GLN A 1 848 ? -4.451 -17.783 -26.678 1.00 96.38 848 GLN A O 1
ATOM 6567 N N . LEU A 1 849 ? -4.791 -18.118 -28.879 1.00 94.25 849 LEU A N 1
ATOM 6568 C CA . LEU A 1 849 ? -5.125 -19.536 -28.747 1.00 94.25 849 LEU A CA 1
ATOM 6569 C C . LEU A 1 849 ? -3.905 -20.335 -28.264 1.00 94.25 849 LEU A C 1
ATOM 6571 O O . LEU A 1 849 ? -2.815 -20.225 -28.826 1.00 94.25 849 LEU A O 1
ATOM 6575 N N . LEU A 1 850 ? -4.113 -21.185 -27.259 1.00 93.88 850 LEU A N 1
ATOM 6576 C CA . LEU A 1 850 ? -3.081 -22.056 -26.701 1.00 93.88 850 LEU A CA 1
ATOM 6577 C C . LEU A 1 850 ? -3.274 -23.489 -27.194 1.00 93.88 850 LEU A C 1
ATOM 6579 O O . LEU A 1 850 ? -4.243 -24.155 -26.829 1.00 93.88 850 LEU A O 1
ATOM 6583 N N . SER A 1 851 ? -2.336 -23.962 -28.011 1.00 90.75 851 SER A N 1
ATOM 6584 C CA . SER A 1 851 ? -2.244 -25.367 -28.417 1.00 90.75 851 SER A CA 1
ATOM 6585 C C . SER A 1 851 ? -1.261 -26.137 -27.533 1.00 90.75 851 SER A C 1
ATOM 6587 O O . SER A 1 851 ? -0.459 -25.549 -26.800 1.00 90.75 851 SER A O 1
ATOM 6589 N N . GLU A 1 852 ? -1.354 -27.465 -27.587 1.00 92.44 852 GLU A N 1
ATOM 6590 C CA . GLU A 1 852 ? -0.489 -28.371 -26.834 1.00 92.44 852 GLU A CA 1
ATOM 6591 C C . GLU A 1 852 ? 1.000 -28.062 -27.074 1.00 92.44 852 GLU A C 1
ATOM 6593 O O . GLU A 1 852 ? 1.448 -27.868 -28.204 1.00 92.44 852 GLU A O 1
ATOM 6598 N N . GLY A 1 853 ? 1.775 -28.000 -25.989 1.00 90.44 853 GLY A N 1
ATOM 6599 C CA . GLY A 1 853 ? 3.224 -27.787 -26.034 1.00 90.44 853 GLY A CA 1
ATOM 6600 C C . GLY A 1 853 ? 3.695 -26.328 -26.128 1.00 90.44 853 GLY A C 1
ATOM 6601 O O . GLY A 1 853 ? 4.902 -26.096 -26.054 1.00 90.44 853 GLY A O 1
ATOM 6602 N N . LEU A 1 854 ? 2.797 -25.335 -26.241 1.00 94.75 854 LEU A N 1
ATOM 6603 C CA . LEU A 1 854 ? 3.189 -23.912 -26.225 1.00 94.75 854 LEU A CA 1
ATOM 6604 C C . LEU A 1 854 ? 3.597 -23.414 -24.832 1.00 94.75 854 LEU A C 1
ATOM 6606 O O . LEU A 1 854 ? 4.508 -22.593 -24.710 1.00 94.75 854 LEU A O 1
ATOM 6610 N N . ILE A 1 855 ? 2.943 -23.917 -23.783 1.00 96.75 855 ILE A N 1
ATOM 6611 C CA . ILE A 1 855 ? 3.364 -23.710 -22.396 1.00 96.75 855 ILE A CA 1
ATOM 6612 C C . ILE A 1 855 ? 4.214 -24.922 -21.982 1.00 96.75 855 ILE A C 1
ATOM 6614 O O . ILE A 1 855 ? 3.727 -26.052 -22.065 1.00 96.75 855 ILE A O 1
ATOM 6618 N N . PRO A 1 856 ? 5.466 -24.734 -21.528 1.00 96.12 856 PRO A N 1
ATOM 6619 C CA . PRO A 1 856 ? 6.333 -25.851 -21.171 1.00 96.12 856 PRO A CA 1
ATOM 6620 C C . PRO A 1 856 ? 5.801 -26.689 -20.003 1.00 96.12 856 PRO A C 1
ATOM 6622 O O . PRO A 1 856 ? 5.274 -26.157 -19.027 1.00 96.12 856 PRO A O 1
ATOM 6625 N N . SER A 1 857 ? 6.060 -27.998 -20.037 1.00 96.62 857 SER A N 1
ATOM 6626 C CA . SER A 1 857 ? 5.683 -28.957 -18.983 1.00 96.62 857 SER A CA 1
ATOM 6627 C C . SER A 1 857 ? 6.446 -28.791 -17.659 1.00 96.62 857 SER A C 1
ATOM 6629 O O . SER A 1 857 ? 6.352 -29.639 -16.775 1.00 96.62 857 SER A O 1
ATOM 6631 N N . SER A 1 858 ? 7.257 -27.742 -17.532 1.00 97.62 858 SER A N 1
ATOM 6632 C CA . SER A 1 858 ? 7.914 -27.329 -16.293 1.00 97.62 858 SER A CA 1
ATOM 6633 C C . SER A 1 858 ? 7.076 -26.342 -15.476 1.00 97.62 858 SER A C 1
ATOM 6635 O O . SER A 1 858 ? 7.390 -26.123 -14.308 1.00 97.62 858 SER A O 1
ATOM 6637 N N . VAL A 1 859 ? 6.041 -25.726 -16.065 1.00 98.56 859 VAL A N 1
ATOM 6638 C CA . VAL A 1 859 ? 5.238 -24.683 -15.411 1.00 98.56 859 VAL A CA 1
ATOM 6639 C C . VAL A 1 859 ? 4.348 -25.301 -14.330 1.00 98.56 859 VAL A C 1
ATOM 6641 O O . VAL A 1 859 ? 3.500 -26.141 -14.616 1.00 98.56 859 VAL A O 1
ATOM 6644 N N . GLU A 1 860 ? 4.527 -24.866 -13.085 1.00 98.44 860 GLU A N 1
ATOM 6645 C CA . GLU A 1 860 ? 3.762 -25.282 -11.904 1.00 98.44 860 GLU A CA 1
ATOM 6646 C C . GLU A 1 860 ? 2.720 -24.234 -11.472 1.00 98.44 860 GLU A C 1
ATOM 6648 O O . GLU A 1 860 ? 1.720 -24.582 -10.847 1.00 98.44 860 GLU A O 1
ATOM 6653 N N . SER A 1 861 ? 2.925 -22.958 -11.806 1.00 98.56 861 SER A N 1
ATOM 6654 C CA . SER A 1 861 ? 1.977 -21.869 -11.537 1.00 98.56 861 SER A CA 1
ATOM 6655 C C . SER A 1 861 ? 1.700 -21.092 -12.815 1.00 98.56 861 SER A C 1
ATOM 6657 O O . SER A 1 861 ? 2.639 -20.594 -13.439 1.00 98.56 861 SER A O 1
ATOM 6659 N N . LEU A 1 862 ? 0.424 -20.984 -13.185 1.00 98.69 862 LEU A N 1
ATOM 6660 C CA . LEU A 1 862 ? -0.031 -20.303 -14.392 1.00 98.69 862 LEU A CA 1
ATOM 6661 C C . LEU A 1 862 ? -1.113 -19.273 -14.063 1.00 98.69 862 LEU A C 1
ATOM 6663 O O . LEU A 1 862 ? -2.152 -19.606 -13.490 1.00 98.69 862 LEU A O 1
ATOM 6667 N N . THR A 1 863 ? -0.879 -18.037 -14.489 1.00 98.69 863 THR A N 1
ATOM 6668 C CA . THR A 1 863 ? -1.829 -16.932 -14.343 1.00 98.69 863 THR A CA 1
ATOM 6669 C C . THR A 1 863 ? -2.097 -16.297 -15.700 1.00 98.69 863 THR A C 1
ATOM 6671 O O . THR A 1 863 ? -1.166 -15.873 -16.388 1.00 98.69 863 THR A O 1
ATOM 6674 N N . PHE A 1 864 ? -3.371 -16.213 -16.070 1.00 98.38 864 PHE A N 1
ATOM 6675 C CA . PHE A 1 864 ? -3.836 -15.477 -17.240 1.00 98.38 864 PHE A CA 1
ATOM 6676 C C . PHE A 1 864 ? -4.214 -14.038 -16.883 1.00 98.38 864 PHE A C 1
ATOM 6678 O O . PHE A 1 864 ? -4.679 -13.771 -15.776 1.00 98.38 864 PHE A O 1
ATOM 6685 N N . GLY A 1 865 ? -4.010 -13.122 -17.831 1.00 94.69 865 GLY A N 1
ATOM 6686 C CA . GLY A 1 865 ? -4.406 -11.723 -17.695 1.00 94.69 865 GLY A CA 1
ATOM 6687 C C . GLY A 1 865 ? -5.875 -11.473 -18.045 1.00 94.69 865 GLY A C 1
ATOM 6688 O O . GLY A 1 865 ? -6.565 -12.366 -18.538 1.00 94.69 865 GLY A O 1
ATOM 6689 N N . TYR A 1 866 ? -6.328 -10.242 -17.786 1.00 96.31 866 TYR A N 1
ATOM 6690 C CA . TYR A 1 866 ? -7.718 -9.774 -17.855 1.00 96.31 866 TYR A CA 1
ATOM 6691 C C . TYR A 1 866 ? -8.522 -10.300 -19.057 1.00 96.31 866 TYR A C 1
ATOM 6693 O O . TYR A 1 866 ? -9.571 -10.904 -18.858 1.00 96.31 866 TYR A O 1
ATOM 6701 N N . HIS A 1 867 ? -8.024 -10.128 -20.283 1.00 97.50 867 HIS A N 1
ATOM 6702 C CA . HIS A 1 867 ? -8.769 -10.390 -21.519 1.00 97.50 867 HIS A CA 1
ATOM 6703 C C . HIS A 1 867 ? -8.664 -11.827 -22.046 1.00 97.50 867 HIS A C 1
ATOM 6705 O O . HIS A 1 867 ? -9.196 -12.125 -23.121 1.00 97.50 867 HIS A O 1
ATOM 6711 N N . PHE A 1 868 ? -7.964 -12.727 -21.349 1.00 97.62 868 PHE A N 1
ATOM 6712 C CA . PHE A 1 868 ? -7.830 -14.105 -21.813 1.00 97.62 868 PHE A CA 1
ATOM 6713 C C . PHE A 1 868 ? -9.192 -14.809 -21.806 1.00 97.62 868 PHE A C 1
ATOM 6715 O O . PHE A 1 868 ? -9.755 -15.094 -20.751 1.00 97.62 868 PHE A O 1
ATOM 6722 N N . ASN A 1 869 ? -9.712 -15.138 -22.988 1.00 97.62 869 ASN A N 1
ATOM 6723 C CA . ASN A 1 869 ? -11.024 -15.767 -23.137 1.00 97.62 869 ASN A CA 1
ATOM 6724 C C . ASN A 1 869 ? -11.057 -16.771 -24.301 1.00 97.62 869 ASN A C 1
ATOM 6726 O O . ASN A 1 869 ? -12.040 -16.862 -25.038 1.00 97.62 869 ASN A O 1
ATOM 6730 N N . GLN A 1 870 ? -9.966 -17.514 -24.490 1.00 96.25 870 GLN A N 1
ATOM 6731 C CA . GLN A 1 870 ? -9.876 -18.564 -25.506 1.00 96.25 870 GLN A CA 1
ATOM 6732 C C . GLN A 1 870 ? -10.354 -19.913 -24.971 1.00 96.25 870 GLN A C 1
ATOM 6734 O O . GLN A 1 870 ? -10.218 -20.217 -23.785 1.00 96.25 870 GLN A O 1
ATOM 6739 N N . VAL A 1 871 ? -10.893 -20.742 -25.869 1.00 93.88 871 VAL A N 1
ATOM 6740 C CA . VAL A 1 871 ? -11.277 -22.123 -25.547 1.00 93.88 871 VAL A CA 1
ATOM 6741 C C . VAL A 1 871 ? -10.027 -22.926 -25.185 1.00 93.88 871 VAL A C 1
ATOM 6743 O O . VAL A 1 871 ? -9.028 -22.895 -25.904 1.00 93.88 871 VAL A O 1
ATOM 6746 N N . LEU A 1 872 ? -10.098 -23.671 -24.081 1.00 93.06 872 LEU A N 1
ATOM 6747 C CA . LEU A 1 872 ? -9.021 -24.536 -23.602 1.00 93.06 872 LEU A CA 1
ATOM 6748 C C . LEU A 1 872 ? -9.322 -25.986 -23.966 1.00 93.06 872 LEU A C 1
ATOM 6750 O O . LEU A 1 872 ? -10.232 -26.597 -23.401 1.00 93.06 872 LEU A O 1
ATOM 6754 N N . SER A 1 873 ? -8.548 -26.529 -24.902 1.00 90.69 873 SER A N 1
ATOM 6755 C CA . SER A 1 873 ? -8.607 -27.950 -25.249 1.00 90.69 873 SER A CA 1
ATOM 6756 C C . SER A 1 873 ? -7.739 -28.768 -24.292 1.00 90.69 873 SER A C 1
ATOM 6758 O O . SER A 1 873 ? -6.851 -28.231 -23.624 1.00 90.69 873 SER A O 1
ATOM 6760 N N . ALA A 1 874 ? -7.971 -30.081 -24.233 1.00 91.00 874 ALA A N 1
ATOM 6761 C CA . ALA A 1 874 ? -7.091 -30.981 -23.496 1.00 91.00 874 ALA A CA 1
ATOM 6762 C C . ALA A 1 874 ? -5.632 -30.798 -23.962 1.00 91.00 874 ALA A C 1
ATOM 6764 O O . ALA A 1 874 ? -5.357 -30.767 -25.160 1.00 91.00 874 ALA A O 1
ATOM 6765 N N . GLY A 1 875 ? -4.710 -30.621 -23.013 1.00 90.81 875 GLY A N 1
ATOM 6766 C CA . GLY A 1 875 ? -3.289 -30.375 -23.290 1.00 90.81 875 GLY A CA 1
ATOM 6767 C C . GLY A 1 875 ? -2.891 -28.906 -23.507 1.00 90.81 875 GLY A C 1
ATOM 6768 O O . GLY A 1 875 ? -1.696 -28.615 -23.498 1.00 90.81 875 GLY A O 1
ATOM 6769 N N . SER A 1 876 ? -3.838 -27.959 -23.629 1.00 93.81 876 SER A N 1
ATOM 6770 C CA . SER A 1 876 ? -3.527 -26.514 -23.719 1.00 93.81 876 SER A CA 1
ATOM 6771 C C . SER A 1 876 ? -2.804 -25.987 -22.472 1.00 93.81 876 SER A C 1
ATOM 6773 O O . SER A 1 876 ? -1.951 -25.105 -22.569 1.00 93.81 876 SER A O 1
ATOM 6775 N N . ILE A 1 877 ? -3.139 -26.531 -21.298 1.00 97.00 877 ILE A N 1
ATOM 6776 C CA . ILE A 1 877 ? -2.450 -26.277 -20.029 1.00 97.00 877 ILE A CA 1
ATOM 6777 C C . ILE A 1 877 ? -1.699 -27.563 -19.645 1.00 97.00 877 ILE A C 1
ATOM 6779 O O . ILE A 1 877 ? -2.315 -28.631 -19.625 1.00 97.00 877 ILE A O 1
ATOM 6783 N N . PRO A 1 878 ? -0.392 -27.508 -19.333 1.00 96.31 878 PRO A N 1
ATOM 6784 C CA . PRO A 1 878 ? 0.381 -28.708 -19.046 1.00 96.31 878 PRO A CA 1
ATOM 6785 C C . PRO A 1 878 ? 0.005 -29.332 -17.696 1.00 96.31 878 PRO A C 1
ATOM 6787 O O . PRO A 1 878 ? -0.300 -28.637 -16.725 1.00 96.31 878 PRO A O 1
ATOM 6790 N N . SER A 1 879 ? 0.121 -30.659 -17.603 1.00 96.50 879 SER A N 1
ATOM 6791 C CA . SER A 1 879 ? -0.192 -31.454 -16.401 1.00 96.50 879 SER A CA 1
ATOM 6792 C C . SER A 1 879 ? 0.765 -31.247 -15.219 1.00 96.50 879 SER A C 1
ATOM 6794 O O . SER A 1 879 ? 0.708 -31.977 -14.232 1.00 96.50 879 SER A O 1
ATOM 6796 N N . SER A 1 880 ? 1.695 -30.301 -15.327 1.00 97.62 880 SER A N 1
ATOM 6797 C CA . SER A 1 880 ? 2.574 -29.855 -14.248 1.00 97.62 880 SER A CA 1
ATOM 6798 C C . SER A 1 880 ? 1.959 -28.730 -13.408 1.00 97.62 880 SER A C 1
ATOM 6800 O O . SER A 1 880 ? 2.415 -28.502 -12.287 1.00 97.62 880 SER A O 1
ATOM 6802 N N . VAL A 1 881 ? 0.935 -28.028 -13.918 1.00 98.56 881 VAL A N 1
ATOM 6803 C CA . VAL A 1 881 ? 0.342 -26.852 -13.260 1.00 98.56 881 VAL A CA 1
ATOM 6804 C C . VAL A 1 881 ? -0.429 -27.262 -12.006 1.00 98.56 881 VAL A C 1
ATOM 6806 O O . VAL A 1 881 ? -1.376 -28.041 -12.072 1.00 98.56 881 VAL A O 1
ATOM 6809 N N . LYS A 1 882 ? -0.041 -26.699 -10.861 1.00 98.31 882 LYS A N 1
ATOM 6810 C CA . LYS A 1 882 ? -0.664 -26.879 -9.540 1.00 98.31 882 LYS A CA 1
ATOM 6811 C C . LYS A 1 882 ? -1.523 -25.684 -9.131 1.00 98.31 882 LYS A C 1
ATOM 6813 O O . LYS A 1 882 ? -2.474 -25.851 -8.375 1.00 98.31 882 LYS A O 1
ATOM 6818 N N . SER A 1 883 ? -1.202 -24.484 -9.607 1.00 98.44 883 SER A N 1
ATOM 6819 C CA . SER A 1 883 ? -1.968 -23.263 -9.335 1.00 98.44 883 SER A CA 1
ATOM 6820 C C . SER A 1 883 ? -2.377 -22.610 -10.646 1.00 98.44 883 SER A C 1
ATOM 6822 O O . SER A 1 883 ? -1.509 -22.288 -11.457 1.00 98.44 883 SER A O 1
ATOM 6824 N N . LEU A 1 884 ? -3.683 -22.426 -10.844 1.00 98.62 884 LEU A N 1
ATOM 6825 C CA . LEU A 1 884 ? -4.262 -21.847 -12.051 1.00 98.62 884 LEU A CA 1
ATOM 6826 C C . LEU A 1 884 ? -5.177 -20.674 -11.699 1.00 98.62 884 LEU A C 1
ATOM 6828 O O . LEU A 1 884 ? -6.134 -20.823 -10.939 1.00 98.62 884 LEU A O 1
ATOM 6832 N N . THR A 1 885 ? -4.889 -19.510 -12.274 1.00 98.62 885 THR A N 1
ATOM 6833 C CA . THR A 1 885 ? -5.719 -18.307 -12.138 1.00 98.62 885 THR A CA 1
ATOM 6834 C C . THR A 1 885 ? -6.136 -17.809 -13.513 1.00 98.62 885 THR A C 1
ATOM 6836 O O . THR A 1 885 ? -5.285 -17.559 -14.368 1.00 98.62 885 THR A O 1
ATOM 6839 N N . PHE A 1 886 ? -7.442 -17.661 -13.718 1.00 98.31 886 PHE A N 1
ATOM 6840 C CA . PHE A 1 886 ? -8.015 -17.048 -14.911 1.00 98.31 886 PHE A CA 1
ATOM 6841 C C . PHE A 1 886 ? -8.208 -15.542 -14.736 1.00 98.31 886 PHE A C 1
ATOM 6843 O O . PHE A 1 886 ? -8.465 -15.074 -13.627 1.00 98.31 886 PHE A O 1
ATOM 6850 N N . GLY A 1 887 ? -8.103 -14.808 -15.846 1.00 95.00 887 GLY A N 1
ATOM 6851 C CA . GLY A 1 887 ? -8.435 -13.388 -15.906 1.00 95.00 887 GLY A CA 1
ATOM 6852 C C . GLY A 1 887 ? -9.938 -13.123 -15.935 1.00 95.00 887 GLY A C 1
ATOM 6853 O O . GLY A 1 887 ? -10.752 -14.049 -15.991 1.00 95.00 887 GLY A O 1
ATOM 6854 N N . ASP A 1 888 ? -10.294 -11.843 -15.895 1.00 96.12 888 ASP A N 1
ATOM 6855 C CA . ASP A 1 888 ? -11.664 -11.382 -15.682 1.00 96.12 888 ASP A CA 1
ATOM 6856 C C . ASP A 1 888 ? -12.637 -11.719 -16.810 1.00 96.12 888 ASP A C 1
ATOM 6858 O O . ASP A 1 888 ? -13.774 -12.080 -16.518 1.00 96.12 888 ASP A O 1
ATOM 6862 N N . ASP A 1 889 ? -12.212 -11.687 -18.071 1.00 98.12 889 ASP A N 1
ATOM 6863 C CA . ASP A 1 889 ? -13.082 -11.973 -19.217 1.00 98.12 889 ASP A CA 1
ATOM 6864 C C . ASP A 1 889 ? -13.276 -13.472 -19.478 1.00 98.12 889 ASP A C 1
ATOM 6866 O O . ASP A 1 889 ? -14.113 -13.846 -20.308 1.00 98.12 889 ASP A O 1
ATOM 6870 N N . PHE A 1 890 ? -12.521 -14.346 -18.800 1.00 97.75 890 PHE A N 1
ATOM 6871 C CA . PHE A 1 890 ? -12.588 -15.782 -19.043 1.00 97.75 890 PHE A CA 1
ATOM 6872 C C . PHE A 1 890 ? -13.988 -16.321 -18.729 1.00 97.75 890 PHE A C 1
ATOM 6874 O O . PHE A 1 890 ? -14.412 -16.397 -17.575 1.00 97.75 890 PHE A O 1
ATOM 6881 N N . ASN A 1 891 ? -14.707 -16.745 -19.766 1.00 97.25 891 ASN A N 1
ATOM 6882 C CA . ASN A 1 891 ? -16.068 -17.256 -19.641 1.00 97.25 891 ASN A CA 1
ATOM 6883 C C . ASN A 1 891 ? -16.350 -18.378 -20.651 1.00 97.25 891 ASN A C 1
ATOM 6885 O O . ASN A 1 891 ? -17.446 -18.472 -21.206 1.00 97.25 891 ASN A O 1
ATOM 6889 N N . GLN A 1 892 ? -15.351 -19.220 -20.915 1.00 95.81 892 GLN A N 1
ATOM 6890 C CA . GLN A 1 892 ? -15.490 -20.382 -21.792 1.00 95.81 892 GLN A CA 1
ATOM 6891 C C . GLN A 1 892 ? -16.010 -21.603 -21.035 1.00 95.81 892 GLN A C 1
ATOM 6893 O O . GLN A 1 892 ? -15.751 -21.780 -19.843 1.00 95.81 892 GLN A O 1
ATOM 6898 N N . VAL A 1 893 ? -16.745 -22.462 -21.746 1.00 93.25 893 VAL A N 1
ATOM 6899 C CA . VAL A 1 893 ? -17.206 -23.748 -21.208 1.00 93.25 893 VAL A CA 1
ATOM 6900 C C . VAL A 1 893 ? -15.993 -24.631 -20.913 1.00 93.25 893 VAL A C 1
ATOM 6902 O O . VAL A 1 893 ? -15.097 -24.763 -21.745 1.00 93.25 893 VAL A O 1
ATOM 6905 N N . LEU A 1 894 ? -15.982 -25.246 -19.731 1.00 92.31 894 LEU A N 1
ATOM 6906 C CA . LEU A 1 894 ? -14.936 -26.174 -19.306 1.00 92.31 894 LEU A CA 1
ATOM 6907 C C . LEU A 1 894 ? -15.362 -27.610 -19.618 1.00 92.31 894 LEU A C 1
ATOM 6909 O O . LEU A 1 894 ? -16.240 -28.156 -18.942 1.00 92.31 894 LEU A O 1
ATOM 6913 N N . SER A 1 895 ? -14.743 -28.199 -20.640 1.00 87.62 895 SER A N 1
ATOM 6914 C CA . SER A 1 895 ? -14.856 -29.624 -20.967 1.00 87.62 895 SER A CA 1
ATOM 6915 C C . SER A 1 895 ? -13.867 -30.469 -20.159 1.00 87.62 895 SER A C 1
ATOM 6917 O O . SER A 1 895 ? -12.915 -29.944 -19.575 1.00 87.62 895 SER A O 1
ATOM 6919 N N . GLU A 1 896 ? -14.067 -31.788 -20.156 1.00 87.00 896 GLU A N 1
ATOM 6920 C CA . GLU A 1 896 ? -13.115 -32.732 -19.570 1.00 87.00 896 GLU A CA 1
ATOM 6921 C C . GLU A 1 896 ? -11.693 -32.473 -20.109 1.00 87.00 896 GLU A C 1
ATOM 6923 O O . GLU A 1 896 ? -11.472 -32.323 -21.312 1.00 87.00 896 GLU A O 1
ATOM 6928 N N . GLY A 1 897 ? -10.722 -32.360 -19.201 1.00 87.88 897 GLY A N 1
ATOM 6929 C CA . GLY A 1 897 ? -9.322 -32.104 -19.545 1.00 87.88 897 GLY A CA 1
ATOM 6930 C C . GLY A 1 897 ? -8.956 -30.644 -19.847 1.00 87.88 897 GLY A C 1
ATOM 6931 O O . GLY A 1 897 ? -7.768 -30.369 -20.011 1.00 87.88 897 GLY A O 1
ATOM 6932 N N . SER A 1 898 ? -9.906 -29.694 -19.868 1.00 92.50 898 SER A N 1
ATOM 6933 C CA . SER A 1 898 ? -9.598 -28.255 -20.015 1.00 92.50 898 SER A CA 1
ATOM 6934 C C . SER A 1 898 ? -8.754 -27.717 -18.851 1.00 92.50 898 SER A C 1
ATOM 6936 O O . SER A 1 898 ? -7.890 -26.863 -19.048 1.00 92.50 898 SER A O 1
ATOM 6938 N N . ILE A 1 899 ? -8.992 -28.227 -17.638 1.00 96.31 899 ILE A N 1
ATOM 6939 C CA . ILE A 1 899 ? -8.175 -27.970 -16.449 1.00 96.31 899 ILE A CA 1
ATOM 6940 C C . ILE A 1 899 ? -7.455 -29.279 -16.086 1.00 96.31 899 ILE A C 1
ATOM 6942 O O . ILE A 1 899 ? -8.129 -30.286 -15.859 1.00 96.31 899 ILE A O 1
ATOM 6946 N N . PRO A 1 900 ? -6.112 -29.308 -16.010 1.00 95.81 900 PRO A N 1
ATOM 6947 C CA . PRO A 1 900 ? -5.381 -30.534 -15.703 1.00 95.81 900 PRO A CA 1
ATOM 6948 C C . PRO A 1 900 ? -5.642 -31.062 -14.288 1.00 95.81 900 PRO A C 1
ATOM 6950 O O . PRO A 1 900 ? -5.770 -30.295 -13.334 1.00 95.81 900 PRO A O 1
ATOM 6953 N N . SER A 1 901 ? -5.597 -32.386 -14.124 1.00 95.69 901 SER A N 1
ATOM 6954 C CA . SER A 1 901 ? -5.798 -33.081 -12.839 1.00 95.69 901 SER A CA 1
ATOM 6955 C C . SER A 1 901 ? -4.693 -32.856 -11.797 1.00 95.69 901 SER A C 1
ATOM 6957 O O . SER A 1 901 ? -4.701 -33.480 -10.739 1.00 95.69 901 SER A O 1
ATOM 6959 N N . SER A 1 902 ? -3.704 -32.020 -12.106 1.00 97.19 902 SER A N 1
ATOM 6960 C CA . SER A 1 902 ? -2.647 -31.580 -11.197 1.00 97.19 902 SER A CA 1
ATOM 6961 C C . SER A 1 902 ? -3.004 -30.302 -10.433 1.00 97.19 902 SER A C 1
ATOM 6963 O O . SER A 1 902 ? -2.332 -29.986 -9.452 1.00 97.19 902 SER A O 1
ATOM 6965 N N . VAL A 1 903 ? -4.029 -29.553 -10.864 1.00 98.31 903 VAL A N 1
ATOM 6966 C CA . VAL A 1 903 ? -4.380 -28.247 -10.286 1.00 98.31 903 VAL A CA 1
ATOM 6967 C C . VAL A 1 903 ? -4.960 -28.425 -8.883 1.00 98.31 903 VAL A C 1
ATOM 6969 O O . VAL A 1 903 ? -5.984 -29.076 -8.696 1.00 98.31 903 VAL A O 1
ATOM 6972 N N . GLU A 1 904 ? -4.319 -27.821 -7.886 1.00 98.12 904 GLU A N 1
ATOM 6973 C CA . GLU A 1 904 ? -4.737 -27.819 -6.482 1.00 98.12 904 GLU A CA 1
ATOM 6974 C C . GLU A 1 904 ? -5.388 -26.494 -6.054 1.00 98.12 904 GLU A C 1
ATOM 6976 O O . GLU A 1 904 ? -6.171 -26.468 -5.105 1.00 98.12 904 GLU A O 1
ATOM 6981 N N . SER A 1 905 ? -5.084 -25.389 -6.736 1.00 98.25 905 SER A N 1
ATOM 6982 C CA . SER A 1 905 ? -5.677 -24.072 -6.481 1.00 98.25 905 SER A CA 1
ATOM 6983 C C . SER A 1 905 ? -6.226 -23.497 -7.777 1.00 98.25 905 SER A C 1
ATOM 6985 O O . SER A 1 905 ? -5.471 -23.338 -8.737 1.00 98.25 905 SER A O 1
ATOM 6987 N N . LEU A 1 906 ? -7.523 -23.187 -7.791 1.00 98.50 906 LEU A N 1
ATOM 6988 C CA . LEU A 1 906 ? -8.235 -22.680 -8.959 1.00 98.50 906 LEU A CA 1
ATOM 6989 C C . LEU A 1 906 ? -8.988 -21.390 -8.624 1.00 98.50 906 LEU A C 1
ATOM 6991 O O . LEU A 1 906 ? -9.833 -21.364 -7.726 1.00 98.50 906 LEU A O 1
ATOM 6995 N N . THR A 1 907 ? -8.712 -20.341 -9.393 1.00 98.56 907 THR A N 1
ATOM 6996 C CA . THR A 1 907 ? -9.374 -19.039 -9.266 1.00 98.56 907 THR A CA 1
ATOM 6997 C C . THR A 1 907 ? -9.962 -18.622 -10.606 1.00 98.56 907 THR A C 1
ATOM 6999 O O . THR A 1 907 ? -9.243 -18.549 -11.604 1.00 98.56 907 THR A O 1
ATOM 7002 N N . PHE A 1 908 ? -11.259 -18.322 -10.617 1.00 98.12 908 PHE A N 1
ATOM 7003 C CA . PHE A 1 908 ? -11.959 -17.726 -11.753 1.00 98.12 908 PHE A CA 1
ATOM 7004 C C . PHE A 1 908 ? -12.055 -16.203 -11.614 1.00 98.12 908 PHE A C 1
ATOM 7006 O O . PHE A 1 908 ? -12.247 -15.697 -10.506 1.00 98.12 908 PHE A O 1
ATOM 7013 N N . GLY A 1 909 ? -11.954 -15.492 -12.739 1.00 95.38 909 GLY A N 1
ATOM 7014 C CA . GLY A 1 909 ? -12.098 -14.037 -12.806 1.00 95.38 909 GLY A CA 1
ATOM 7015 C C . GLY A 1 909 ? -13.553 -13.555 -12.861 1.00 95.38 909 GLY A C 1
ATOM 7016 O O . GLY A 1 909 ? -14.495 -14.346 -12.768 1.00 95.38 909 GLY A O 1
ATOM 7017 N N . TYR A 1 910 ? -13.726 -12.237 -12.991 1.00 95.62 910 TYR A N 1
ATOM 7018 C CA . TYR A 1 910 ? -14.997 -11.508 -12.888 1.00 95.62 910 TYR A CA 1
ATOM 7019 C C . TYR A 1 910 ? -16.189 -12.128 -13.638 1.00 95.62 910 TYR A C 1
ATOM 7021 O O . TYR A 1 910 ? -17.228 -12.349 -13.016 1.00 95.62 910 TYR A O 1
ATOM 7029 N N . CYS A 1 911 ? -16.056 -12.404 -14.938 1.00 96.44 911 CYS A N 1
ATOM 7030 C CA . CYS A 1 911 ? -17.158 -12.740 -15.848 1.00 96.44 911 CYS A CA 1
ATOM 7031 C C . CYS A 1 911 ? -17.513 -14.234 -15.889 1.00 96.44 911 CYS A C 1
ATOM 7033 O O . CYS A 1 911 ? -18.495 -14.601 -16.543 1.00 96.44 911 CYS A O 1
ATOM 7035 N N . PHE A 1 912 ? -16.726 -15.110 -15.250 1.00 97.31 912 PHE A N 1
ATOM 7036 C CA . PHE A 1 912 ? -16.945 -16.553 -15.340 1.00 97.31 912 PHE A CA 1
ATOM 7037 C C . PHE A 1 912 ? -18.320 -16.931 -14.779 1.00 97.31 912 PHE A C 1
ATOM 7039 O O . PHE A 1 912 ? -18.586 -16.804 -13.583 1.00 97.31 912 PHE A O 1
ATOM 7046 N N . ASN A 1 913 ? -19.199 -17.433 -15.643 1.00 96.50 913 ASN A N 1
ATOM 7047 C CA . ASN A 1 913 ? -20.567 -17.780 -15.274 1.00 96.50 913 ASN A CA 1
ATOM 7048 C C . ASN A 1 913 ? -21.100 -18.963 -16.097 1.00 96.50 913 ASN A C 1
ATOM 7050 O O . ASN A 1 913 ? -22.268 -18.985 -16.491 1.00 96.50 913 ASN A O 1
ATOM 7054 N N . GLN A 1 914 ? -20.241 -19.944 -16.378 1.00 95.00 914 GLN A N 1
ATOM 7055 C CA . GLN A 1 914 ? -20.620 -21.171 -17.080 1.00 95.00 914 GLN A CA 1
ATOM 7056 C C . GLN A 1 914 ? -21.137 -22.241 -16.118 1.00 95.00 914 GLN A C 1
ATOM 7058 O O . GLN A 1 914 ? -20.734 -22.309 -14.955 1.00 95.00 914 GLN A O 1
ATOM 7063 N N . VAL A 1 915 ? -22.045 -23.087 -16.612 1.00 92.38 915 VAL A N 1
ATOM 7064 C CA . VAL A 1 915 ? -22.572 -24.228 -15.849 1.00 92.38 915 VAL A CA 1
ATOM 7065 C C . VAL A 1 915 ? -21.440 -25.218 -15.573 1.00 92.38 915 VAL A C 1
ATOM 7067 O O . VAL A 1 915 ? -20.700 -25.586 -16.483 1.00 92.38 915 VAL A O 1
ATOM 7070 N N . LEU A 1 916 ? -21.329 -25.666 -14.322 1.00 91.62 916 LEU A N 1
ATOM 7071 C CA . LEU A 1 916 ? -20.324 -26.637 -13.894 1.00 91.62 916 LEU A CA 1
ATOM 7072 C C . LEU A 1 916 ? -20.914 -28.046 -13.843 1.00 91.62 916 LEU A C 1
ATOM 7074 O O . LEU A 1 916 ? -21.796 -28.335 -13.027 1.00 91.62 916 LEU A O 1
ATOM 7078 N N . SER A 1 917 ? -20.391 -28.927 -14.691 1.00 86.88 917 SER A N 1
ATOM 7079 C CA . SER A 1 917 ? -20.627 -30.370 -14.605 1.00 86.88 917 SER A CA 1
ATOM 7080 C C . SER A 1 917 ? -19.659 -31.022 -13.608 1.00 86.88 917 SER A C 1
ATOM 7082 O O . SER A 1 917 ? -18.683 -30.396 -13.193 1.00 86.88 917 SER A O 1
ATOM 7084 N N . ALA A 1 918 ? -19.898 -32.285 -13.241 1.00 84.19 918 ALA A N 1
ATOM 7085 C CA . ALA A 1 918 ? -19.023 -33.035 -12.328 1.00 84.19 918 ALA A CA 1
ATOM 7086 C C . ALA A 1 918 ? -17.573 -33.189 -12.842 1.00 84.19 918 ALA A C 1
ATOM 7088 O O . ALA A 1 918 ? -16.665 -33.424 -12.053 1.00 84.19 918 ALA A O 1
ATOM 7089 N N . GLU A 1 919 ? -17.352 -33.030 -14.150 1.00 85.31 919 GLU A N 1
ATOM 7090 C CA . GLU A 1 919 ? -16.044 -33.165 -14.807 1.00 85.31 919 GLU A CA 1
ATOM 7091 C C . GLU A 1 919 ? -15.365 -31.809 -15.074 1.00 85.31 919 GLU A C 1
ATOM 7093 O O . GLU A 1 919 ? -14.217 -31.762 -15.511 1.00 85.31 919 GLU A O 1
ATOM 7098 N N . SER A 1 920 ? -16.047 -30.686 -14.805 1.00 90.75 920 SER A N 1
ATOM 7099 C CA . SER A 1 920 ? -15.543 -29.344 -15.135 1.00 90.75 920 SER A CA 1
ATOM 7100 C C . SER A 1 920 ? -14.389 -28.886 -14.234 1.00 90.75 920 SER A C 1
ATOM 7102 O O . SER A 1 920 ? -13.542 -28.111 -14.679 1.00 90.75 920 SER A O 1
ATOM 7104 N N . ILE A 1 921 ? -14.351 -29.330 -12.972 1.00 94.94 921 ILE A N 1
ATOM 7105 C CA . ILE A 1 921 ? -13.293 -28.992 -12.009 1.00 94.94 921 ILE A CA 1
ATOM 7106 C C . ILE A 1 921 ? -12.647 -30.295 -11.509 1.00 94.94 921 ILE A C 1
ATOM 7108 O O . ILE A 1 921 ? -13.354 -31.140 -10.962 1.00 94.94 921 ILE A O 1
ATOM 7112 N N . PRO A 1 922 ? -11.319 -30.473 -11.636 1.00 94.75 922 PRO A N 1
ATOM 7113 C CA . PRO A 1 922 ? -10.657 -31.709 -11.227 1.00 94.75 922 PRO A CA 1
ATOM 7114 C C . PRO A 1 922 ? -10.704 -31.985 -9.720 1.00 94.75 922 PRO A C 1
ATOM 7116 O O . PRO A 1 922 ? -10.609 -31.076 -8.892 1.00 94.75 922 PRO A O 1
ATOM 7119 N N . SER A 1 923 ? -10.717 -33.269 -9.351 1.00 94.56 923 SER A N 1
ATOM 7120 C CA . SER A 1 923 ? -10.732 -33.743 -7.955 1.00 94.56 923 SER A CA 1
ATOM 7121 C C . SER A 1 923 ? -9.448 -33.478 -7.159 1.00 94.56 923 SER A C 1
ATOM 7123 O O . SER A 1 923 ? -9.333 -33.898 -6.010 1.00 94.56 923 SER A O 1
ATOM 7125 N N . SER A 1 924 ? -8.452 -32.837 -7.765 1.00 96.38 924 SER A N 1
ATOM 7126 C CA . SER A 1 924 ? -7.231 -32.372 -7.107 1.00 96.38 924 SER A CA 1
ATOM 7127 C C . SER A 1 924 ? -7.398 -30.998 -6.449 1.00 96.38 924 SER A C 1
ATOM 7129 O O . SER A 1 924 ? -6.604 -30.655 -5.570 1.00 96.38 924 SER A O 1
ATOM 7131 N N . VAL A 1 925 ? -8.413 -30.212 -6.837 1.00 97.81 925 VAL A N 1
ATOM 7132 C CA . VAL A 1 925 ? -8.591 -28.823 -6.383 1.00 97.81 925 VAL A CA 1
ATOM 7133 C C . VAL A 1 925 ? -8.946 -28.778 -4.895 1.00 97.81 925 VAL A C 1
ATOM 7135 O O . VAL A 1 925 ? -9.964 -29.312 -4.461 1.00 97.81 925 VAL A O 1
ATOM 7138 N N . LYS A 1 926 ? -8.106 -28.113 -4.100 1.00 97.56 926 LYS A N 1
ATOM 7139 C CA . LYS A 1 926 ? -8.247 -27.901 -2.650 1.00 97.56 926 LYS A CA 1
ATOM 7140 C C . LYS A 1 926 ? -8.751 -26.498 -2.312 1.00 97.56 926 LYS A C 1
ATOM 7142 O O . LYS A 1 926 ? -9.369 -26.315 -1.266 1.00 97.56 926 LYS A O 1
ATOM 7147 N N . SER A 1 927 ? -8.493 -25.511 -3.167 1.00 97.75 927 SER A N 1
ATOM 7148 C CA . SER A 1 927 ? -8.962 -24.132 -3.003 1.00 97.75 927 SER A CA 1
ATOM 7149 C C . SER A 1 927 ? -9.659 -23.673 -4.274 1.00 97.75 927 SER A C 1
ATOM 7151 O O . SER A 1 927 ? -9.066 -23.756 -5.349 1.00 97.75 927 SER A O 1
ATOM 7153 N N . LEU A 1 928 ? -10.897 -23.197 -4.138 1.00 98.12 928 LEU A N 1
ATOM 7154 C CA . LEU A 1 928 ? -11.727 -22.760 -5.253 1.00 98.12 928 LEU A CA 1
ATOM 7155 C C . LEU A 1 928 ? -12.332 -21.382 -4.980 1.00 98.12 928 LEU A C 1
ATOM 7157 O O . LEU A 1 928 ? -13.049 -21.187 -3.995 1.00 98.12 928 LEU A O 1
ATOM 7161 N N . THR A 1 929 ? -12.079 -20.452 -5.894 1.00 98.12 929 THR A N 1
ATOM 7162 C CA . THR A 1 929 ? -12.604 -19.086 -5.834 1.00 98.12 929 THR A CA 1
ATOM 7163 C C . THR A 1 929 ? -13.359 -18.760 -7.114 1.00 98.12 929 THR A C 1
ATOM 7165 O O . THR A 1 929 ? -12.803 -18.861 -8.208 1.00 98.12 929 THR A O 1
ATOM 7168 N N . PHE A 1 930 ? -14.612 -18.336 -6.970 1.00 97.44 930 PHE A N 1
ATOM 7169 C CA . PHE A 1 930 ? -15.425 -17.797 -8.055 1.00 97.44 930 PHE A CA 1
ATOM 7170 C C . PHE A 1 930 ? -15.376 -16.269 -8.088 1.00 97.44 930 PHE A C 1
ATOM 7172 O O . PHE A 1 930 ? -15.370 -15.619 -7.040 1.00 97.44 930 PHE A O 1
ATOM 7179 N N . GLY A 1 931 ? -15.386 -15.708 -9.297 1.00 94.25 931 GLY A N 1
ATOM 7180 C CA . GLY A 1 931 ? -15.441 -14.268 -9.521 1.00 94.25 931 GLY A CA 1
ATOM 7181 C C . GLY A 1 931 ? -16.844 -13.670 -9.394 1.00 94.25 931 GLY A C 1
ATOM 7182 O O . GLY A 1 931 ? -17.802 -14.327 -8.985 1.00 94.25 931 GLY A O 1
ATOM 7183 N N . TYR A 1 932 ? -16.947 -12.383 -9.726 1.00 93.00 932 TYR A N 1
ATOM 7184 C CA . TYR A 1 932 ? -18.089 -11.515 -9.432 1.00 93.00 932 TYR A CA 1
ATOM 7185 C C . TYR A 1 932 ? -19.434 -12.008 -9.990 1.00 93.00 932 TYR A C 1
ATOM 7187 O O . TYR A 1 932 ? -20.429 -11.970 -9.263 1.00 93.00 932 TYR A O 1
ATOM 7195 N N . ASP A 1 933 ? -19.475 -12.457 -11.248 1.00 95.06 933 ASP A N 1
ATOM 7196 C CA . ASP A 1 933 ? -20.709 -12.785 -11.972 1.00 95.06 933 ASP A CA 1
ATOM 7197 C C . ASP A 1 933 ? -21.199 -14.223 -11.788 1.00 95.06 933 ASP A C 1
ATOM 7199 O O . ASP A 1 933 ? -22.328 -14.527 -12.191 1.00 95.06 933 ASP A O 1
ATOM 7203 N N . PHE A 1 934 ? -20.395 -15.102 -11.180 1.00 96.19 934 PHE A N 1
ATOM 7204 C CA . PHE A 1 934 ? -20.755 -16.508 -11.030 1.00 96.19 934 PHE A CA 1
ATOM 7205 C C . PHE A 1 934 ? -22.061 -16.659 -10.242 1.00 96.19 934 PHE A C 1
ATOM 7207 O O . PHE A 1 934 ? -22.145 -16.337 -9.056 1.00 96.19 934 PHE A O 1
ATOM 7214 N N . ASN A 1 935 ? -23.094 -17.175 -10.901 1.00 94.44 935 ASN A N 1
ATOM 7215 C CA . ASN A 1 935 ? -24.419 -17.341 -10.316 1.00 94.44 935 ASN A CA 1
ATOM 7216 C C . ASN A 1 935 ? -25.155 -18.550 -10.915 1.00 94.44 935 ASN A C 1
ATOM 7218 O O . ASN A 1 935 ? -26.362 -18.495 -11.161 1.00 94.44 935 ASN A O 1
ATOM 7222 N N . GLN A 1 936 ? -24.429 -19.637 -11.179 1.00 93.81 936 GLN A N 1
ATOM 7223 C CA . GLN A 1 936 ? -25.003 -20.889 -11.677 1.00 93.81 936 GLN A CA 1
ATOM 7224 C C . GLN A 1 936 ? -25.448 -21.803 -10.537 1.00 93.81 936 GLN A C 1
ATOM 7226 O O . GLN A 1 936 ? -24.868 -21.803 -9.450 1.00 93.81 936 GLN A O 1
ATOM 7231 N N . VAL A 1 937 ? -26.496 -22.592 -10.790 1.00 90.88 937 VAL A N 1
ATOM 7232 C CA . VAL A 1 937 ? -26.988 -23.591 -9.833 1.00 90.88 937 VAL A CA 1
ATOM 7233 C C . VAL A 1 937 ? -25.921 -24.669 -9.640 1.00 90.88 937 VAL A C 1
ATOM 7235 O O . VAL A 1 937 ? -25.446 -25.257 -10.610 1.00 90.88 937 VAL A O 1
ATOM 7238 N N . LEU A 1 938 ? -25.570 -24.949 -8.383 1.00 90.62 938 LEU A N 1
ATOM 7239 C CA . LEU A 1 938 ? -24.612 -25.993 -8.026 1.00 90.62 938 LEU A CA 1
ATOM 7240 C C . LEU A 1 938 ? -25.338 -27.300 -7.710 1.00 90.62 938 LEU A C 1
ATOM 7242 O O . LEU A 1 938 ? -25.979 -27.428 -6.663 1.00 90.62 938 LEU A O 1
ATOM 7246 N N . SER A 1 939 ? -25.213 -28.274 -8.609 1.00 87.12 939 SER A N 1
ATOM 7247 C CA . SER A 1 939 ? -25.692 -29.636 -8.362 1.00 87.12 939 SER A CA 1
ATOM 7248 C C . SER A 1 939 ? -24.714 -30.390 -7.457 1.00 87.12 939 SER A C 1
ATOM 7250 O O . SER A 1 939 ? -23.536 -30.035 -7.362 1.00 87.12 939 SER A O 1
ATOM 7252 N N . ALA A 1 940 ? -25.187 -31.444 -6.790 1.00 85.44 940 ALA A N 1
ATOM 7253 C CA . ALA A 1 940 ? -24.310 -32.318 -6.016 1.00 85.44 940 ALA A CA 1
ATOM 7254 C C . ALA A 1 940 ? -23.186 -32.865 -6.917 1.00 85.44 940 ALA A C 1
ATOM 7256 O O . ALA A 1 940 ? -23.453 -33.399 -7.992 1.00 85.44 940 ALA A O 1
ATOM 7257 N N . GLY A 1 941 ? -21.934 -32.696 -6.487 1.00 85.81 941 GLY A N 1
ATOM 7258 C CA . GLY A 1 941 ? -20.748 -33.093 -7.253 1.00 85.81 941 GLY A CA 1
ATOM 7259 C C . GLY A 1 941 ? -20.181 -32.039 -8.215 1.00 85.81 941 GLY A C 1
ATOM 7260 O O . GLY A 1 941 ? -19.086 -32.253 -8.719 1.00 85.81 941 GLY A O 1
ATOM 7261 N N . SER A 1 942 ? -20.842 -30.889 -8.435 1.00 90.44 942 SER A N 1
ATOM 7262 C CA . SER A 1 942 ? -20.275 -29.787 -9.247 1.00 90.44 942 SER A CA 1
ATOM 7263 C C . SER A 1 942 ? -19.009 -29.175 -8.628 1.00 90.44 942 SER A C 1
ATOM 7265 O O . SER A 1 942 ? -18.169 -28.633 -9.340 1.00 90.44 942 SER A O 1
ATOM 7267 N N . ILE A 1 943 ? -18.880 -29.239 -7.299 1.00 94.56 943 ILE A N 1
ATOM 7268 C CA . ILE A 1 943 ? -17.680 -28.843 -6.558 1.00 94.56 943 ILE A CA 1
ATOM 7269 C C . ILE A 1 943 ? -17.017 -30.123 -6.025 1.00 94.56 943 ILE A C 1
ATOM 7271 O O . ILE A 1 943 ? -17.690 -30.893 -5.333 1.00 94.56 943 ILE A O 1
ATOM 7275 N N . PRO A 1 944 ? -15.727 -30.380 -6.303 1.00 94.25 944 PRO A N 1
ATOM 7276 C CA . PRO A 1 944 ? -15.082 -31.618 -5.874 1.00 94.25 944 PRO A CA 1
ATOM 7277 C C . PRO A 1 944 ? -14.944 -31.757 -4.354 1.00 94.25 944 PRO A C 1
ATOM 7279 O O . PRO A 1 944 ? -14.672 -30.790 -3.642 1.00 94.25 944 PRO A O 1
ATOM 7282 N N . SER A 1 945 ? -15.016 -32.994 -3.851 1.00 94.25 945 SER A N 1
ATOM 7283 C CA . SER A 1 945 ? -14.880 -33.327 -2.420 1.00 94.25 945 SER A CA 1
ATOM 7284 C C . SER A 1 945 ? -13.481 -33.110 -1.830 1.00 94.25 945 SER A C 1
ATOM 7286 O O . SER A 1 945 ? -13.238 -33.424 -0.668 1.00 94.25 945 SER A O 1
ATOM 7288 N N . SER A 1 946 ? -12.536 -32.630 -2.632 1.00 95.62 946 SER A N 1
ATOM 7289 C CA . SER A 1 946 ? -11.199 -32.217 -2.211 1.00 95.62 946 SER A CA 1
ATOM 7290 C C . SER A 1 946 ? -11.145 -30.758 -1.742 1.00 95.62 946 SER A C 1
ATOM 7292 O O . SER A 1 946 ? -10.186 -30.382 -1.063 1.00 95.62 946 SER A O 1
ATOM 7294 N N . VAL A 1 947 ? -12.146 -29.932 -2.084 1.00 97.31 947 VAL A N 1
ATOM 7295 C CA . VAL A 1 947 ? -12.149 -28.488 -1.805 1.00 97.31 947 VAL A CA 1
ATOM 7296 C C . VAL A 1 947 ? -12.291 -28.230 -0.304 1.00 97.31 947 VAL A C 1
ATOM 7298 O O . VAL A 1 947 ? -13.261 -28.647 0.323 1.00 97.31 947 VAL A O 1
ATOM 7301 N N . LYS A 1 948 ? -11.327 -27.507 0.271 1.00 96.50 948 LYS A N 1
ATOM 7302 C CA . LYS A 1 948 ? -11.289 -27.081 1.679 1.00 96.50 948 LYS A CA 1
ATOM 7303 C C . LYS A 1 948 ? -11.627 -25.607 1.875 1.00 96.50 948 LYS A C 1
ATOM 7305 O O . LYS A 1 948 ? -12.129 -25.235 2.930 1.00 96.50 948 LYS A O 1
ATOM 7310 N N . SER A 1 949 ? -11.342 -24.768 0.884 1.00 96.50 949 SER A N 1
ATOM 7311 C CA . SER A 1 949 ? -11.666 -23.341 0.905 1.00 96.50 949 SER A CA 1
ATOM 7312 C C . SER A 1 949 ? -12.519 -23.008 -0.307 1.00 96.50 949 SER A C 1
ATOM 7314 O O . SER A 1 949 ? -12.085 -23.255 -1.433 1.00 96.50 949 SER A O 1
ATOM 7316 N N . LEU A 1 950 ? -13.712 -22.465 -0.064 1.00 97.00 950 LEU A N 1
ATOM 7317 C CA . LEU A 1 950 ? -14.669 -22.098 -1.100 1.00 97.00 950 LEU A CA 1
ATOM 7318 C C . LEU A 1 950 ? -15.102 -20.640 -0.934 1.00 97.00 950 LEU A C 1
ATOM 7320 O O . LEU A 1 950 ? -15.647 -20.254 0.103 1.00 97.00 950 LEU A O 1
ATOM 7324 N N . THR A 1 951 ? -14.891 -19.849 -1.980 1.00 96.69 951 THR A N 1
ATOM 7325 C CA . THR A 1 951 ? -15.275 -18.435 -2.020 1.00 96.69 951 THR A CA 1
ATOM 7326 C C . THR A 1 951 ? -16.200 -18.182 -3.199 1.00 96.69 951 THR A C 1
ATOM 7328 O O . THR A 1 951 ? -15.830 -18.433 -4.347 1.00 96.69 951 THR A O 1
ATOM 7331 N N . PHE A 1 952 ? -17.387 -17.651 -2.917 1.00 95.06 952 PHE A N 1
ATOM 7332 C CA . PHE A 1 952 ? -18.315 -17.149 -3.922 1.00 95.06 952 PHE A CA 1
ATOM 7333 C C . PHE A 1 952 ? -18.157 -15.644 -4.120 1.00 95.06 952 PHE A C 1
ATOM 7335 O O . PHE A 1 952 ? -17.957 -14.899 -3.159 1.00 95.06 952 PHE A O 1
ATOM 7342 N N . GLY A 1 953 ? -18.280 -15.202 -5.371 1.00 91.12 953 GLY A N 1
ATOM 7343 C CA . GLY A 1 953 ? -18.256 -13.787 -5.711 1.00 91.12 953 GLY A CA 1
ATOM 7344 C C . GLY A 1 953 ? -19.578 -13.067 -5.452 1.00 91.12 953 GLY A C 1
ATOM 7345 O O . GLY A 1 953 ? -20.550 -13.631 -4.949 1.00 91.12 953 GLY A O 1
ATOM 7346 N N . TYR A 1 954 ? -19.598 -11.783 -5.809 1.00 86.00 954 TYR A N 1
ATOM 7347 C CA . TYR A 1 954 ? -20.639 -10.824 -5.445 1.00 86.00 954 TYR A CA 1
ATOM 7348 C C . TYR A 1 954 ? -22.061 -11.249 -5.810 1.00 86.00 954 TYR A C 1
ATOM 7350 O O . TYR A 1 954 ? -22.936 -11.133 -4.960 1.00 86.00 954 TYR A O 1
ATOM 7358 N N . ARG A 1 955 ? -22.303 -11.715 -7.047 1.00 86.19 955 ARG A N 1
ATOM 7359 C CA . ARG A 1 955 ? -23.651 -12.003 -7.574 1.00 86.19 955 ARG A CA 1
ATOM 7360 C C . ARG A 1 955 ? -24.190 -13.387 -7.230 1.00 86.19 955 ARG A C 1
ATOM 7362 O O . ARG A 1 955 ? -25.344 -13.661 -7.568 1.00 86.19 955 ARG A O 1
ATOM 7369 N N . PHE A 1 956 ? -23.398 -14.251 -6.597 1.00 91.38 956 PHE A N 1
ATOM 7370 C CA . PHE A 1 956 ? -23.844 -15.601 -6.277 1.00 91.38 956 PHE A CA 1
ATOM 7371 C C . PHE A 1 956 ? -25.041 -15.559 -5.322 1.00 91.38 956 PHE A C 1
ATOM 7373 O O . PHE A 1 956 ? -24.942 -15.083 -4.193 1.00 91.38 956 PHE A O 1
ATOM 7380 N N . ASN A 1 957 ? -26.187 -16.061 -5.774 1.00 86.88 957 ASN A N 1
ATOM 7381 C CA . ASN A 1 957 ? -27.431 -16.036 -5.011 1.00 86.88 957 ASN A CA 1
ATOM 7382 C C . ASN A 1 957 ? -28.330 -17.236 -5.349 1.00 86.88 957 ASN A C 1
ATOM 7384 O O . ASN A 1 957 ? -29.549 -17.099 -5.477 1.00 86.88 957 ASN A O 1
ATOM 7388 N N . GLN A 1 958 ? -27.730 -18.412 -5.534 1.00 87.38 958 GLN A N 1
ATOM 7389 C CA . GLN A 1 958 ? -28.459 -19.652 -5.808 1.00 87.38 958 GLN A CA 1
ATOM 7390 C C . GLN A 1 958 ? -28.767 -20.417 -4.525 1.00 87.38 958 GLN A C 1
ATOM 7392 O O . GLN A 1 958 ? -27.991 -20.391 -3.570 1.00 87.38 958 GLN A O 1
ATOM 7397 N N . VAL A 1 959 ? -29.908 -21.110 -4.506 1.00 85.19 959 VAL A N 1
ATOM 7398 C CA . VAL A 1 959 ? -30.275 -21.988 -3.387 1.00 85.19 959 VAL A CA 1
ATOM 7399 C C . VAL A 1 959 ? -29.281 -23.144 -3.324 1.00 85.19 959 VAL A C 1
ATOM 7401 O O . VAL A 1 959 ? -29.099 -23.866 -4.305 1.00 85.19 959 VAL A O 1
ATOM 7404 N N . LEU A 1 960 ? -28.666 -23.333 -2.160 1.00 86.12 960 LEU A N 1
ATOM 7405 C CA . LEU A 1 960 ? -27.785 -24.463 -1.895 1.00 86.12 960 LEU A CA 1
ATOM 7406 C C . LEU A 1 960 ? -28.614 -25.650 -1.404 1.00 86.12 960 LEU A C 1
ATOM 7408 O O . LEU A 1 960 ? -29.239 -25.584 -0.346 1.00 86.12 960 LEU A O 1
ATOM 7412 N N . SER A 1 961 ? -28.632 -26.725 -2.190 1.00 83.75 961 SER A N 1
ATOM 7413 C CA . SER A 1 961 ? -29.253 -27.991 -1.789 1.00 83.75 961 SER A CA 1
ATOM 7414 C C . SER A 1 961 ? -28.261 -28.827 -0.977 1.00 83.75 961 SER A C 1
ATOM 7416 O O . SER A 1 961 ? -27.052 -28.580 -1.015 1.00 83.75 961 SER A O 1
ATOM 7418 N N . ALA A 1 962 ? -28.753 -29.836 -0.256 1.00 81.69 962 ALA A N 1
ATOM 7419 C CA . ALA A 1 962 ? -27.886 -30.784 0.439 1.00 81.69 962 ALA A CA 1
ATOM 7420 C C . ALA A 1 962 ? -26.856 -31.385 -0.541 1.00 81.69 962 ALA A C 1
ATOM 7422 O O . ALA A 1 962 ? -27.211 -31.875 -1.614 1.00 81.69 962 ALA A O 1
ATOM 7423 N N . GLY A 1 963 ? -25.570 -31.304 -0.188 1.00 83.94 963 GLY A N 1
ATOM 7424 C CA . GLY A 1 963 ? -24.463 -31.778 -1.025 1.00 83.94 963 GLY A CA 1
ATOM 7425 C C . GLY A 1 963 ? -23.967 -30.810 -2.112 1.00 83.94 963 GLY A C 1
ATOM 7426 O O . GLY A 1 963 ? -23.010 -31.156 -2.804 1.00 83.94 963 GLY A O 1
ATOM 7427 N N . SER A 1 964 ? -24.545 -29.607 -2.263 1.00 88.81 964 SER A N 1
ATOM 7428 C CA . SER A 1 964 ? -24.008 -28.566 -3.166 1.00 88.81 964 SER A CA 1
ATOM 7429 C C . SER A 1 964 ? -22.636 -28.049 -2.708 1.00 88.81 964 SER A C 1
ATOM 7431 O O . SER A 1 964 ? -21.783 -27.744 -3.540 1.00 88.81 964 SER A O 1
ATOM 7433 N N . ILE A 1 965 ? -22.415 -27.958 -1.390 1.00 92.44 965 ILE A N 1
ATOM 7434 C CA . ILE A 1 965 ? -21.108 -27.666 -0.789 1.00 92.44 965 ILE A CA 1
ATOM 7435 C C . ILE A 1 965 ? -20.541 -28.976 -0.214 1.00 92.44 965 ILE A C 1
ATOM 7437 O O . ILE A 1 965 ? -21.207 -29.602 0.614 1.00 92.44 965 ILE A O 1
ATOM 7441 N N . PRO A 1 966 ? -19.330 -29.408 -0.609 1.00 92.69 966 PRO A N 1
ATOM 7442 C CA . PRO A 1 966 ? -18.753 -30.657 -0.122 1.00 92.69 966 PRO A CA 1
ATOM 7443 C C . PRO A 1 966 ? -18.412 -30.636 1.370 1.00 92.69 966 PRO A C 1
ATOM 7445 O O . PRO A 1 966 ? -17.964 -29.623 1.905 1.00 92.69 966 PRO A O 1
ATOM 7448 N N . SER A 1 967 ? -18.504 -31.798 2.025 1.00 92.00 967 SER A N 1
ATOM 7449 C CA . SER A 1 967 ? -18.207 -31.967 3.459 1.00 92.00 967 SER A CA 1
ATOM 7450 C C . SER A 1 967 ? -16.743 -31.748 3.858 1.00 92.00 967 SER A C 1
ATOM 7452 O O . SER A 1 967 ? -16.388 -31.890 5.024 1.00 92.00 967 SER A O 1
ATOM 7454 N N . SER A 1 968 ? -15.875 -31.465 2.891 1.00 94.38 968 SER A N 1
ATOM 7455 C CA . SER A 1 968 ? -14.467 -31.129 3.082 1.00 94.38 968 SER A CA 1
ATOM 7456 C C . SER A 1 968 ? -14.225 -29.635 3.318 1.00 94.38 968 SER A C 1
ATOM 7458 O O . SER A 1 968 ? -13.125 -29.273 3.730 1.00 94.38 968 SER A O 1
ATOM 7460 N N . VAL A 1 969 ? -15.206 -28.763 3.043 1.00 95.56 969 VAL A N 1
ATOM 7461 C CA . VAL A 1 969 ? -15.036 -27.303 3.112 1.00 95.56 969 VAL A CA 1
ATOM 7462 C C . VAL A 1 969 ? -14.913 -26.846 4.567 1.00 95.56 969 VAL A C 1
ATOM 7464 O O . VAL A 1 969 ? -15.822 -27.035 5.369 1.00 95.56 969 VAL A O 1
ATOM 7467 N N . GLU A 1 970 ? -13.789 -26.222 4.909 1.00 94.12 970 GLU A N 1
ATOM 7468 C CA . GLU A 1 970 ? -13.479 -25.690 6.243 1.00 94.12 970 GLU A CA 1
ATOM 7469 C C . GLU A 1 970 ? -13.643 -24.160 6.322 1.00 94.12 970 GLU A C 1
ATOM 7471 O O . GLU A 1 970 ? -13.878 -23.616 7.403 1.00 94.12 970 GLU A O 1
ATOM 7476 N N . SER A 1 971 ? -13.540 -23.461 5.189 1.00 93.44 971 SER A N 1
ATOM 7477 C CA . SER A 1 971 ? -13.718 -22.009 5.077 1.00 93.44 971 SER A CA 1
ATOM 7478 C C . SER A 1 971 ? -14.685 -21.690 3.945 1.00 93.44 971 SER A C 1
ATOM 7480 O O . SER A 1 971 ? -14.445 -22.098 2.806 1.00 93.44 971 SER A O 1
ATOM 7482 N N . LEU A 1 972 ? -15.754 -20.957 4.261 1.00 93.69 972 LEU A N 1
ATOM 7483 C CA . LEU A 1 972 ? -16.814 -20.603 3.322 1.00 93.69 972 LEU A CA 1
ATOM 7484 C C . LEU A 1 972 ? -17.079 -19.095 3.346 1.00 93.69 972 LEU A C 1
ATOM 7486 O O . LEU A 1 972 ? -17.354 -18.514 4.398 1.00 93.69 972 LEU A O 1
ATOM 7490 N N . THR A 1 973 ? -17.032 -18.474 2.171 1.00 92.19 973 THR A N 1
ATOM 7491 C CA . THR A 1 973 ? -17.307 -17.043 1.996 1.00 92.19 973 THR A CA 1
ATOM 7492 C C . THR A 1 973 ? -18.386 -16.841 0.941 1.00 92.19 973 THR A C 1
ATOM 7494 O O . THR A 1 973 ? -18.263 -17.350 -0.174 1.00 92.19 973 THR A O 1
ATOM 7497 N N . PHE A 1 974 ? -19.415 -16.068 1.286 1.00 88.75 974 PHE A N 1
ATOM 7498 C CA . PHE A 1 974 ? -20.452 -15.608 0.367 1.00 88.75 974 PHE A CA 1
ATOM 7499 C C . PHE A 1 974 ? -20.253 -14.136 -0.001 1.00 88.75 974 PHE A C 1
ATOM 7501 O O . PHE A 1 974 ? -19.846 -13.334 0.840 1.00 88.75 974 PHE A O 1
ATOM 7508 N N . GLY A 1 975 ? -20.569 -13.784 -1.249 1.00 83.81 975 GLY A N 1
ATOM 7509 C CA . GLY A 1 975 ? -20.631 -12.395 -1.702 1.00 83.81 975 GLY A CA 1
ATOM 7510 C C . GLY A 1 975 ? -21.883 -11.658 -1.213 1.00 83.81 975 GLY A C 1
ATOM 7511 O O . GLY A 1 975 ? -22.845 -12.274 -0.757 1.00 83.81 975 GLY A O 1
ATOM 7512 N N . GLU A 1 976 ? -21.883 -10.329 -1.353 1.00 76.00 976 GLU A N 1
ATOM 7513 C CA . GLU A 1 976 ? -22.903 -9.430 -0.779 1.00 76.00 976 GLU A CA 1
ATOM 7514 C C . GLU A 1 976 ? -24.349 -9.679 -1.255 1.00 76.00 976 GLU A C 1
ATOM 7516 O O . GLU A 1 976 ? -25.293 -9.295 -0.567 1.00 76.00 976 GLU A O 1
ATOM 7521 N N . TYR A 1 977 ? -24.570 -10.274 -2.439 1.00 76.69 977 TYR A N 1
ATOM 7522 C CA . TYR A 1 977 ? -25.935 -10.528 -2.938 1.00 76.69 977 TYR A CA 1
ATOM 7523 C C . TYR A 1 977 ? -26.499 -11.873 -2.489 1.00 76.69 977 TYR A C 1
ATOM 7525 O O . TYR A 1 977 ? -27.651 -12.180 -2.819 1.00 76.69 977 TYR A O 1
ATOM 7533 N N . TYR A 1 978 ? -25.731 -12.677 -1.750 1.00 81.00 978 TYR A N 1
ATOM 7534 C CA . TYR A 1 978 ? -26.229 -13.949 -1.259 1.00 81.00 978 TYR A CA 1
ATOM 7535 C C . TYR A 1 978 ? -27.325 -13.721 -0.213 1.00 81.00 978 TYR A C 1
ATOM 7537 O O . TYR A 1 978 ? -27.080 -13.254 0.896 1.00 81.00 978 TYR A O 1
ATOM 7545 N N . ASN A 1 979 ? -28.559 -14.067 -0.572 1.00 72.62 979 ASN A N 1
ATOM 7546 C CA . ASN A 1 979 ? -29.748 -13.845 0.249 1.00 72.62 979 ASN A CA 1
ATOM 7547 C C . ASN A 1 979 ? -30.660 -15.083 0.257 1.00 72.62 979 ASN A C 1
ATOM 7549 O O . ASN A 1 979 ? -31.889 -14.979 0.233 1.00 72.62 979 ASN A O 1
ATOM 7553 N N . GLN A 1 980 ? -30.058 -16.272 0.232 1.00 75.44 980 GLN A N 1
ATOM 7554 C CA . GLN A 1 980 ? -30.783 -17.535 0.343 1.00 75.44 980 GLN A CA 1
ATOM 7555 C C . GLN A 1 980 ? -30.786 -18.037 1.784 1.00 75.44 980 GLN A C 1
ATOM 7557 O O . GLN A 1 980 ? -29.904 -17.730 2.585 1.00 75.44 980 GLN A O 1
ATOM 7562 N N . VAL A 1 981 ? -31.800 -18.834 2.112 1.00 70.75 981 VAL A N 1
ATOM 7563 C CA . VAL A 1 981 ? -31.910 -19.467 3.427 1.00 70.75 981 VAL A CA 1
ATOM 7564 C C . VAL A 1 981 ? -30.782 -20.476 3.589 1.00 70.75 981 VAL A C 1
ATOM 7566 O O . VAL A 1 981 ? -30.709 -21.438 2.828 1.00 70.75 981 VAL A O 1
ATOM 7569 N N . LEU A 1 982 ? -29.953 -20.280 4.608 1.00 72.06 982 LEU A N 1
ATOM 7570 C CA . LEU A 1 982 ? -29.005 -21.287 5.061 1.00 72.06 982 LEU A CA 1
ATOM 7571 C C . LEU A 1 982 ? -29.752 -22.242 5.995 1.00 72.06 982 LEU A C 1
ATOM 7573 O O . LEU A 1 982 ? -30.342 -21.814 6.980 1.00 72.06 982 LEU A O 1
ATOM 7577 N N . SER A 1 983 ? -29.794 -23.517 5.629 1.00 69.31 983 SER A N 1
ATOM 7578 C CA . SER A 1 983 ? -30.241 -24.604 6.507 1.00 69.31 983 SER A CA 1
ATOM 7579 C C . SER A 1 983 ? -29.030 -25.354 7.058 1.00 69.31 983 SER A C 1
ATOM 7581 O O . SER A 1 983 ? -27.962 -25.329 6.439 1.00 69.31 983 SER A O 1
ATOM 7583 N N . GLU A 1 984 ? -29.200 -26.060 8.175 1.00 65.38 984 GLU A N 1
ATOM 7584 C CA . GLU A 1 984 ? -28.153 -26.910 8.763 1.00 65.38 984 GLU A CA 1
ATOM 7585 C C . GLU A 1 984 ? -27.591 -27.928 7.748 1.00 65.38 984 GLU A C 1
ATOM 7587 O O . GLU A 1 984 ? -26.399 -28.209 7.739 1.00 65.38 984 GLU A O 1
ATOM 7592 N N . GLU A 1 985 ? -28.416 -28.405 6.810 1.00 71.31 985 GLU A N 1
ATOM 7593 C CA . GLU A 1 985 ? -28.005 -29.338 5.749 1.00 71.31 985 GLU A CA 1
ATOM 7594 C C . GLU A 1 985 ? -27.237 -28.671 4.587 1.00 71.31 985 GLU A C 1
ATOM 7596 O O . GLU A 1 985 ? -26.610 -29.360 3.780 1.00 71.31 985 GLU A O 1
ATOM 7601 N N . SER A 1 986 ? -27.286 -27.336 4.471 1.00 77.50 986 SER A N 1
ATOM 7602 C CA . SER A 1 986 ? -26.666 -26.580 3.366 1.00 77.50 986 SER A CA 1
ATOM 7603 C C . SER A 1 986 ? -25.230 -26.126 3.643 1.00 77.50 986 SER A C 1
ATOM 7605 O O . SER A 1 986 ? -24.466 -25.912 2.700 1.00 77.50 986 SER A O 1
ATOM 7607 N N . ILE A 1 987 ? -24.851 -25.991 4.920 1.00 84.75 987 ILE A N 1
ATOM 7608 C CA . ILE A 1 987 ? -23.485 -25.670 5.344 1.00 84.75 987 ILE A CA 1
ATOM 7609 C C . ILE A 1 987 ? -22.893 -26.913 6.007 1.00 84.75 987 ILE A C 1
ATOM 7611 O O . ILE A 1 987 ? -23.372 -27.322 7.062 1.00 84.75 987 ILE A O 1
ATOM 7615 N N . PRO A 1 988 ? -21.821 -27.497 5.455 1.00 86.81 988 PRO A N 1
ATOM 7616 C CA . PRO A 1 988 ? -21.175 -28.636 6.081 1.00 86.81 988 PRO A CA 1
ATOM 7617 C C . PRO A 1 988 ? -20.676 -28.353 7.501 1.00 86.81 988 PRO A C 1
ATOM 7619 O O . PRO A 1 988 ? -20.085 -27.306 7.770 1.00 86.81 988 PRO A O 1
ATOM 7622 N N . SER A 1 989 ? -20.791 -29.344 8.387 1.00 85.94 989 SER A N 1
ATOM 7623 C CA . SER A 1 989 ? -20.290 -29.276 9.771 1.00 85.94 989 SER A CA 1
ATOM 7624 C C . SER A 1 989 ? -18.770 -29.079 9.880 1.00 85.94 989 SER A C 1
ATOM 7626 O O . SER A 1 989 ? -18.247 -28.814 10.960 1.00 85.94 989 SER A O 1
ATOM 7628 N N . SER A 1 990 ? -18.036 -29.240 8.778 1.00 89.94 990 SER A N 1
ATOM 7629 C CA . SER A 1 990 ? -16.600 -28.975 8.678 1.00 89.94 990 SER A CA 1
ATOM 7630 C C . SER A 1 990 ? -16.251 -27.482 8.657 1.00 89.94 990 SER A C 1
ATOM 7632 O O . SER A 1 990 ? -15.100 -27.143 8.939 1.00 89.94 990 SER A O 1
ATOM 7634 N N . VAL A 1 991 ? -17.201 -26.588 8.345 1.00 90.19 991 VAL A N 1
ATOM 7635 C CA . VAL A 1 991 ? -16.956 -25.142 8.212 1.00 90.19 991 VAL A CA 1
ATOM 7636 C C . VAL A 1 991 ? -16.644 -24.516 9.575 1.00 90.19 991 VAL A C 1
ATOM 7638 O O . VAL A 1 991 ? -17.463 -24.544 10.492 1.00 90.19 991 VAL A O 1
ATOM 7641 N N . LYS A 1 992 ? -15.456 -23.918 9.708 1.00 88.94 992 LYS A N 1
ATOM 7642 C CA . LYS A 1 992 ? -14.956 -23.250 10.929 1.00 88.94 992 LYS A CA 1
ATOM 7643 C C . LYS A 1 992 ? -15.007 -21.724 10.840 1.00 88.94 992 LYS A C 1
ATOM 7645 O O . LYS A 1 992 ? -15.059 -21.040 11.864 1.00 88.94 992 LYS A O 1
ATOM 7650 N N . SER A 1 993 ? -14.973 -21.194 9.619 1.00 87.25 993 SER A N 1
ATOM 7651 C CA . SER A 1 993 ? -15.016 -19.764 9.312 1.00 87.25 993 SER A CA 1
ATOM 7652 C C . SER A 1 993 ? -16.099 -19.506 8.273 1.00 87.25 993 SER A C 1
ATOM 7654 O O . SER A 1 993 ? -16.053 -20.094 7.191 1.00 87.25 993 SER A O 1
ATOM 7656 N N . LEU A 1 994 ? -17.050 -18.632 8.607 1.00 86.75 994 LEU A N 1
ATOM 7657 C CA . LEU A 1 994 ? -18.171 -18.270 7.745 1.00 86.75 994 LEU A CA 1
ATOM 7658 C C . LEU A 1 994 ? -18.233 -16.748 7.591 1.00 86.75 994 LEU A C 1
ATOM 7660 O O . LEU A 1 994 ? -18.432 -16.026 8.569 1.00 86.75 994 LEU A O 1
ATOM 7664 N N . ASN A 1 995 ? -18.089 -16.275 6.355 1.00 82.56 995 ASN A N 1
ATOM 7665 C CA . ASN A 1 995 ? -18.212 -14.860 6.014 1.00 82.56 995 ASN A CA 1
ATOM 7666 C C . ASN A 1 995 ? -19.482 -14.639 5.186 1.00 82.56 995 ASN A C 1
ATOM 7668 O O . ASN A 1 995 ? -19.612 -15.199 4.096 1.00 82.56 995 ASN A O 1
ATOM 7672 N N . ILE A 1 996 ? -20.401 -13.819 5.704 1.00 76.50 996 ILE A N 1
ATOM 7673 C CA . ILE A 1 996 ? -21.627 -13.394 5.017 1.00 76.50 996 ILE A CA 1
ATOM 7674 C C . ILE A 1 996 ? -21.533 -11.870 4.868 1.00 76.50 996 ILE A C 1
ATOM 7676 O O . ILE A 1 996 ? -21.719 -11.147 5.851 1.00 76.50 996 ILE A O 1
ATOM 7680 N N . LEU A 1 997 ? -21.139 -11.406 3.679 1.00 57.66 997 LEU A N 1
ATOM 7681 C CA . LEU A 1 997 ? -20.774 -10.007 3.407 1.00 57.66 997 LEU A CA 1
ATOM 7682 C C . LEU A 1 997 ? -21.975 -9.056 3.305 1.00 57.66 997 LEU A C 1
ATOM 7684 O O . LEU A 1 997 ? -23.023 -9.479 2.774 1.00 57.66 997 LEU A O 1
#

Radius of gyration: 38.23 Å; chains: 1; bounding box: 105×99×86 Å

Sequence (997 aa):
MRKLIEISIKINKCLIDISFIDLLTFLNYVKQYPTWRQLTNMNGSSTRTNQERIKRNWQNRNNLNPFIINDTIIFSVIDTVFFKIWCPSKNHGIEKYYFSPKHQSHGIKKEVIIDIVGQTILWCPDDYFEGSIHDTEISKRSGVMKLKLGTGEKVLGDLGYFGEELSSFFITPKKGDDMYIANVDIFIDENLKSHRQVIENFFARIKSTLGILKTEFRGDIELFNDILNYNGICVLQTLQRMSIGESVFILFKFIKRLSNIKSHILDECIPALLEIYGLKNLLPTQKEYQSILEGIKISNSLSSLPPPSLNIREESLEKKELFFVKKEQQFEESGIIFDSQNFIDDDSENDSSTCFLSQNFLEDQKIKIIKALNIKKYVSVMKKKLITDLSDIPSSVKSLTISSYFNQVLSAGSIPSSIESLTFGKFFNQVLSAGLIPSSVKSLTFGGYFNQVLSAGSIPSSVKSLTFGNCFNQVLSAESIPSSVESLTFGYNFNQVLSAGSIPSSVKSLTFGYRFNQVLSEGSIPSSVKSLTFGSSFNQVLSAGSIPSSVEYLTFGNCFNQVLSVVSIPSSVESLTFGNSFNQVLSTVSIPSSVKSLTFGHGFNQVLSAGLIPSSVESLTFGYGFNQVLSAGSIPSSVKSLTFGYRFNQVLSAGSIPSSVKSLTFGNHFNQVLSAGSIPSSVESLTFGNDFNQVLSAGLIPSSVKSLTFGDRFNQVLSAGSIPSSVKSLTFGNCFNQVLSAKSIPSSVKSLTFGYGFNQVLSAGSIPSSVKSLTFGNSFNQVLSAGSIPSSVKSLTFGYDFNQVLSAGSIPSSVESLTFGYGFNQVLSAGSIPSSVKSLTFGEYYNQLLSEGLIPSSVESLTFGYHFNQVLSAGSIPSSVKSLTFGDDFNQVLSEGSIPSSVESLTFGYCFNQVLSAESIPSSVKSLTFGYDFNQVLSAGSIPSSVKSLTFGYRFNQVLSAGSIPSSVESLTFGEYYNQVLSEESIPSSVKSLNIL

Foldseek 3Di:
DVVVVVVVVVCVVPDDDDDPVVVVVVLVVCVPDPDDVVVPPDDDDDPVRLVVVLLVVLVVLVPPDFDAAPLATEFKAKDKDWFAADQQDPPPPPSLQQQAPVVRGGTWIWMFMQTLQLHGSGQTALDIGRNNDQVCVVCVVSCVVVRDDDVNYEYEYEPSNDDPVSVVHYDYADDDDPVPDDPSNVVSNVVSVVSCVSVVVSVVCLCVVPVNRVDHHHDHVVVVSVVSNVVVSVCVVVVPDDDPVRVVVVVVVVVVVVCVVDDPVSVVVVVVVCVLSVVPPVDDDPVVVVVVVVVVVVVPDDDDDDDDDDDDDDDDDDDDDDDDDDDPPPDPPDDDDDDPDDDDDDDDDDDDPPPDPVPVVVVVVVVVVVVSVPPPPVVCVVPVDDPLACLQPFLLAAEEEDEQPDADDADQCSHPLSYQYYAYHANHADDQDARNDHLNHQYYHYHAQHADQADARSDHLNHQEYYYHANHADQADLRRDHLNHQHYEYHAPHADQQDQNSDHLNHQAYAYHAQHADQADARSDHLNHQAYAYHQNHADDADARSDHLNHQHYAYHACHADDADLRRDHLNHQAYHYHAQHADDADLRRDHLNHQHYYYHANHADDQDANSDHLNHQAYYYEANHAYDQDQRSDHLNHQHYAYHAPHADDQDARSDHLNHQHYHYHQCHADDADQRSDHLNHQHYAYHANHADDQDARSDHLNHQEYHYHACHADQQDQRSDHLNHQHYYYHAQHADQQDARSDHLNHQAYYYHAHHADQQDQRSDHLNHQAYEYHANHADQQDQRSDHLNHQHYEYHAQHADAQDQRSDHLNHQAYYYEANHADDADQRSDHLNHQHYYYHAPHADDQDARSDHLNHQAYYYHAQHAYQQDQRSDHLNHQHYYYHANHADQADARSDHLNHQHYYYHAQHADEADLRRDHLNHQDYEYHANHAYAQDQNSDHLNHQYYEYHAQHAYEQDQRSDHLNHQDYEYHANHRYDDHSRRDHSNHHHYHHD

InterPro domains:
  IPR008615 FNIP [PF05725] (392-427)
  IPR008615 FNIP [PF05725] (428-471)
  IPR008615 FNIP [PF05725] (472-514)
  IPR008615 FNIP [PF05725] (516-559)
  IPR008615 FNIP [PF05725] (560-601)
  IPR008615 FNIP [PF05725] (604-646)
  IPR008615 FNIP [PF05725] (648-691)
  IPR008615 FNIP [PF05725] (692-735)
  IPR008615 FNIP [PF05725] (736-779)
  IPR008615 FNIP [PF05725] (780-822)
  IPR008615 FNIP [PF05725] (824-866)
  IPR008615 FNIP [PF05725] (868-911)
  IPR008615 FNIP [PF05725] (912-954)
  IPR008615 FNIP [PF05725] (956-996)
  IPR027806 Harbinger transposase-derived nuclease domain [PF13359] (78-228)
  IPR032675 Leucine-rich repeat domain superfamily [G3DSA:3.80.10.10] (340-649)
  IPR051251 Ser/Thr-Protein Kinase & FNIP Repeat-Containing Protein [PTHR32134] (523-803)

Secondary structure (DSSP, 8-state):
-HHHHHHHHHHHHH--S--HHHHHHHHHHHHS---GGGSTTS----HHHHHHHHHHHHHGGGGS--EEETTEEEEEEEEEEEEEB----S-TTTHHHHEETTTTEEEEEEEEEEETTS-------SS-EETTS-HHHHHHHHSGGGSPPPTTEEEE--GGG-STTTTTTEE----S--TT--HHHHHHHHHHHHHHHHHHHHHHHHHHHH-TTTSPB-S-HHHHHHHHHTTTTTGGG------HHHHHHHHHHHHHHHTTS--TTHHHHHHHHHHHTTGGG-SS-HHHHHHHHHHHHGGG---------------------------S--------------------------TTTHHHHHHHHHHHHHHHTT-HHHHHHHTS-----GGGS-TT--EEE--TT--PPPPTT-S-TT-SEEE--TT------TTSS-TT--EEE--TT------TTSS-TT--EEE--TT--PPPPTTTS-TT--EEE--TT------TTSS-TT-SEEE--TT------TTSS-TT-SEEE--TT------TTSS-TT--EEE--TT--PPPPTTTS-TT-SEEE--TT--PPP-TTSS-TT-SEEE--TT------TTSS-TT--EEE--TT------TTSS-TT-SEEE--TT------TTSS-TT-SEEE--TT--PPP-TTSS-TT-SEEE--TT------TTSS-TT--EEE--TT------TTSS-TT-SEEE--TT------TTSS-TT--EEE--TT------TTSS-TT--EEE--TT------TTSS-TT-SEEE--TT------TTSS-TT-SEEE--TT--PPP-TTSS-TT-SEEE--TT------TTSS-TT--EEE--TT------TTSS-TT--EEE--TT------TTSS-TT--EEE--TT------TTSS-TT--EEE--TT------TTSS-TT--EEE--TT------TTSS-TT--EEEE-TT--SPPPTTTS-TT--EEEE-

pLDDT: mean 76.24, std 24.84, range [22.36, 98.81]